Protein AF-0000000080264034 (afdb_homodimer)

Radius of gyration: 36.05 Å; Cα contacts (8 Å, |Δi|>4): 2035; chains: 2; bounding box: 68×112×80 Å

Structure (mmCIF, N/CA/C/O backbone):
data_AF-0000000080264034-model_v1
#
loop_
_entity.id
_entity.type
_entity.pdbx_description
1 polymer 'Uncharacterized protein'
#
loop_
_atom_site.group_PDB
_atom_site.id
_atom_site.type_symbol
_atom_site.label_atom_id
_atom_site.label_alt_id
_atom_site.label_comp_id
_atom_site.label_asym_id
_atom_site.label_entity_id
_atom_site.label_seq_id
_atom_site.pdbx_PDB_ins_code
_atom_site.Cartn_x
_atom_site.Cartn_y
_atom_site.Cartn_z
_atom_site.occupancy
_atom_site.B_iso_or_equiv
_atom_site.auth_seq_id
_atom_site.auth_comp_id
_atom_site.auth_asym_id
_atom_site.auth_atom_id
_atom_site.pdbx_PDB_model_num
ATOM 1 N N . MET A 1 1 ? 0.943 25.5 8.766 1 34.19 1 MET A N 1
ATOM 2 C CA . MET A 1 1 ? 1.483 24.141 8.648 1 34.19 1 MET A CA 1
ATOM 3 C C . MET A 1 1 ? 0.572 23.266 7.801 1 34.19 1 MET A C 1
ATOM 5 O O . MET A 1 1 ? -0.646 23.266 7.988 1 34.19 1 MET A O 1
ATOM 9 N N . SER A 1 2 ? 0.933 22.984 6.719 1 40.88 2 SER A N 1
ATOM 10 C CA . SER A 1 2 ? 0.142 22.188 5.789 1 40.88 2 SER A CA 1
ATOM 11 C C . SER A 1 2 ? -0.423 20.953 6.469 1 40.88 2 SER A C 1
ATOM 13 O O . SER A 1 2 ? 0.113 20.484 7.48 1 40.88 2 SER A O 1
ATOM 15 N N . PHE A 1 3 ? -1.648 20.5 6.137 1 36.22 3 PHE A N 1
ATOM 16 C CA . PHE A 1 3 ? -2.207 19.234 6.57 1 36.22 3 PHE A CA 1
ATOM 17 C C . PHE A 1 3 ? -1.139 18.141 6.574 1 36.22 3 PHE A C 1
ATOM 19 O O . PHE A 1 3 ? -1.105 17.297 7.473 1 36.22 3 PHE A O 1
ATOM 26 N N . GLN A 1 4 ? -0.285 18.328 5.664 1 38.94 4 GLN A N 1
ATOM 27 C CA . GLN A 1 4 ? 0.761 17.328 5.508 1 38.94 4 GLN A CA 1
ATOM 28 C C . GLN A 1 4 ? 1.796 17.438 6.625 1 38.94 4 GLN A C 1
ATOM 30 O O . GLN A 1 4 ? 2.303 16.422 7.105 1 38.94 4 GLN A O 1
ATOM 35 N N . ALA A 1 5 ? 2.082 18.719 7.145 1 43.03 5 ALA A N 1
ATOM 36 C CA . ALA A 1 5 ? 3.012 18.891 8.258 1 43.03 5 ALA A CA 1
ATOM 37 C C . ALA A 1 5 ? 2.412 18.391 9.562 1 43.03 5 ALA A C 1
ATOM 39 O O . ALA A 1 5 ? 3.094 17.734 10.352 1 43.03 5 ALA A O 1
ATOM 40 N N . ARG A 1 6 ? 1.18 18.656 9.805 1 42.47 6 ARG A N 1
ATOM 41 C CA . ARG A 1 6 ? 0.497 18.141 10.984 1 42.47 6 ARG A CA 1
ATOM 42 C C . ARG A 1 6 ? 0.264 16.641 10.883 1 42.47 6 ARG A C 1
ATOM 44 O O . ARG A 1 6 ? 0.203 15.945 11.891 1 42.47 6 ARG A O 1
ATOM 51 N N . LYS A 1 7 ? -0.029 16.172 9.672 1 41.66 7 LYS A N 1
ATOM 52 C CA . LYS A 1 7 ? -0.069 14.742 9.391 1 41.66 7 LYS A CA 1
ATOM 53 C C . LYS A 1 7 ? 1.259 14.078 9.742 1 41.66 7 LYS A C 1
ATOM 55 O O . LYS A 1 7 ? 1.28 12.984 10.32 1 41.66 7 LYS A O 1
ATOM 60 N N . ALA A 1 8 ? 2.332 14.742 9.375 1 42.28 8 ALA A N 1
ATOM 61 C CA . ALA A 1 8 ? 3.658 14.258 9.75 1 42.28 8 ALA A CA 1
ATOM 62 C C . ALA A 1 8 ? 3.811 14.188 11.266 1 42.28 8 ALA A C 1
ATOM 64 O O . ALA A 1 8 ? 4.398 13.242 11.797 1 42.28 8 ALA A O 1
ATOM 65 N N . GLN A 1 9 ? 3.223 15.109 11.883 1 41.22 9 GLN A N 1
ATOM 66 C CA . GLN A 1 9 ? 3.213 15.117 13.336 1 41.22 9 GLN A CA 1
ATOM 67 C C . GLN A 1 9 ? 2.305 14.016 13.883 1 41.22 9 GLN A C 1
ATOM 69 O O . GLN A 1 9 ? 2.641 13.359 14.875 1 41.22 9 GLN A O 1
ATOM 74 N N . ARG A 1 10 ? 1.185 13.852 13.25 1 39.19 10 ARG A N 1
ATOM 75 C CA . ARG A 1 10 ? 0.273 12.789 13.664 1 39.19 10 ARG A CA 1
ATOM 76 C C . ARG A 1 10 ? 0.813 11.422 13.266 1 39.19 10 ARG A C 1
ATOM 78 O O . ARG A 1 10 ? 0.745 10.469 14.055 1 39.19 10 ARG A O 1
ATOM 85 N N . LEU A 1 11 ? 1.264 11.258 12.023 1 39.78 11 LEU A N 1
ATOM 86 C CA . LEU A 1 11 ? 1.894 10.016 11.586 1 39.78 11 LEU A CA 1
ATOM 87 C C . LEU A 1 11 ? 3.117 9.703 12.438 1 39.78 11 LEU A C 1
ATOM 89 O O . LEU A 1 11 ? 3.396 8.531 12.711 1 39.78 11 LEU A O 1
ATOM 93 N N . ARG A 1 12 ? 3.816 10.703 12.875 1 39.59 12 ARG A N 1
ATOM 94 C CA . ARG A 1 12 ? 4.816 10.516 13.922 1 39.59 12 ARG A CA 1
ATOM 95 C C . ARG A 1 12 ? 4.172 10.047 15.219 1 39.59 12 ARG A C 1
ATOM 97 O O . ARG A 1 12 ? 4.754 9.242 15.953 1 39.59 12 ARG A O 1
ATOM 104 N N . ARG A 1 13 ? 3.02 10.484 15.586 1 37.72 13 ARG A N 1
ATOM 105 C CA . ARG A 1 13 ? 2.234 10.055 16.734 1 37.72 13 ARG A CA 1
ATOM 106 C C . ARG A 1 13 ? 1.773 8.609 16.578 1 37.72 13 ARG A C 1
ATOM 108 O O . ARG A 1 13 ? 1.795 7.836 17.547 1 37.72 13 ARG A O 1
ATOM 115 N N . GLU A 1 14 ? 1.151 8.32 15.508 1 37 14 GLU A N 1
ATOM 116 C CA . GLU A 1 14 ? 0.665 6.965 15.266 1 37 14 GLU A CA 1
ATOM 117 C C . GLU A 1 14 ? 1.819 5.973 15.164 1 37 14 GLU A C 1
ATOM 119 O O . GLU A 1 14 ? 1.705 4.832 15.617 1 37 14 GLU A O 1
ATOM 124 N N . ARG A 1 15 ? 2.871 6.406 14.703 1 38.34 15 ARG A N 1
ATOM 125 C CA . ARG A 1 15 ? 4.051 5.555 14.828 1 38.34 15 ARG A CA 1
ATOM 126 C C . ARG A 1 15 ? 4.441 5.371 16.297 1 38.34 15 ARG A C 1
ATOM 128 O O . ARG A 1 15 ? 4.957 4.32 16.672 1 38.34 15 ARG A O 1
ATOM 135 N N . ALA A 1 16 ? 4.391 6.387 17.156 1 34.78 16 ALA A N 1
ATOM 136 C CA . ALA A 1 16 ? 4.742 6.238 18.562 1 34.78 16 ALA A CA 1
ATOM 137 C C . ALA A 1 16 ? 3.68 5.438 19.312 1 34.78 16 ALA A C 1
ATOM 139 O O . ALA A 1 16 ? 3.975 4.797 20.328 1 34.78 16 ALA A O 1
ATOM 140 N N . SER A 1 17 ? 2.441 5.523 19 1 34.16 17 SER A N 1
ATOM 141 C CA . SER A 1 17 ? 1.437 4.691 19.672 1 34.16 17 SER A CA 1
ATOM 142 C C . SER A 1 17 ? 1.563 3.232 19.25 1 34.16 17 SER A C 1
ATOM 144 O O . SER A 1 17 ? 0.895 2.359 19.797 1 34.16 17 SER A O 1
ATOM 146 N N . ASP A 1 18 ? 2.094 3.07 18.156 1 34.72 18 ASP A N 1
ATOM 147 C CA . ASP A 1 18 ? 2.32 1.679 17.781 1 34.72 18 ASP A CA 1
ATOM 148 C C . ASP A 1 18 ? 3.039 0.917 18.891 1 34.72 18 ASP A C 1
ATOM 150 O O . ASP A 1 18 ? 3.303 -0.28 18.75 1 34.72 18 ASP A O 1
ATOM 154 N N . THR A 1 19 ? 3.51 1.745 19.859 1 31.89 19 THR A N 1
ATOM 155 C CA . THR A 1 19 ? 4.223 0.966 20.875 1 31.89 19 THR A CA 1
ATOM 156 C C . THR A 1 19 ? 3.254 0.375 21.891 1 31.89 19 THR A C 1
ATOM 158 O O . THR A 1 19 ? 3.668 -0.313 22.828 1 31.89 19 THR A O 1
ATOM 161 N N . ARG A 1 20 ? 2.191 1.03 22.188 1 33.12 20 ARG A N 1
ATOM 162 C CA . ARG A 1 20 ? 1.477 0.263 23.203 1 33.12 20 ARG A CA 1
ATOM 163 C C . ARG A 1 20 ? 0.871 -1.003 22.609 1 33.12 20 ARG A C 1
ATOM 165 O O . ARG A 1 20 ? -0.019 -0.93 21.75 1 33.12 20 ARG A O 1
ATOM 172 N N . ALA A 1 21 ? 1.541 -2.086 22.672 1 32.78 21 ALA A N 1
ATOM 173 C CA . ALA A 1 21 ? 1.126 -3.461 22.406 1 32.78 21 ALA A CA 1
ATOM 174 C C . ALA A 1 21 ? -0.24 -3.75 23.016 1 32.78 21 ALA A C 1
ATOM 176 O O . ALA A 1 21 ? -0.495 -3.398 24.172 1 32.78 21 ALA A O 1
ATOM 177 N N . PRO A 1 22 ? -1.388 -3.877 22.219 1 33.56 22 PRO A N 1
ATOM 178 C CA . PRO A 1 22 ? -2.553 -4.406 22.938 1 33.56 22 PRO A CA 1
ATOM 179 C C . PRO A 1 22 ? -2.166 -5.328 24.094 1 33.56 22 PRO A C 1
ATOM 181 O O . PRO A 1 22 ? -1.046 -5.84 24.125 1 33.56 22 PRO A O 1
ATOM 184 N N . PRO A 1 23 ? -3.1 -5.539 25.047 1 34.19 23 PRO A N 1
ATOM 185 C CA . PRO A 1 23 ? -2.832 -6.504 26.109 1 34.19 23 PRO A CA 1
ATOM 186 C C . PRO A 1 23 ? -2.045 -7.723 25.625 1 34.19 23 PRO A C 1
ATOM 188 O O . PRO A 1 23 ? -2.133 -8.086 24.453 1 34.19 23 PRO A O 1
ATOM 191 N N . ASN A 1 24 ? -1.002 -8.031 26.281 1 37.03 24 ASN A N 1
ATOM 192 C CA . ASN A 1 24 ? 0.049 -9.031 26.406 1 37.03 24 ASN A CA 1
ATOM 193 C C . ASN A 1 24 ? -0.491 -10.445 26.172 1 37.03 24 ASN A C 1
ATOM 195 O O . ASN A 1 24 ? -0.759 -11.172 27.141 1 37.03 24 ASN A O 1
ATOM 199 N N . GLU A 1 25 ? -1.636 -10.727 25.609 1 41.72 25 GLU A N 1
ATOM 200 C CA . GLU A 1 25 ? -1.554 -12.188 25.609 1 41.72 25 GLU A CA 1
ATOM 201 C C . GLU A 1 25 ? -0.229 -12.664 25.031 1 41.72 25 GLU A C 1
ATOM 203 O O . GLU A 1 25 ? 0.226 -12.148 24 1 41.72 25 GLU A O 1
ATOM 208 N N . GLU A 1 26 ? 0.608 -13.008 25.812 1 46.09 26 GLU A N 1
ATOM 209 C CA . GLU A 1 26 ? 1.873 -13.625 25.422 1 46.09 26 GLU A CA 1
ATOM 210 C C . GLU A 1 26 ? 1.729 -14.406 24.125 1 46.09 26 GLU A C 1
ATOM 212 O O . GLU A 1 26 ? 0.871 -15.281 24.016 1 46.09 26 GLU A O 1
ATOM 217 N N . PRO A 1 27 ? 2.051 -13.797 23.094 1 55.47 27 PRO A N 1
ATOM 218 C CA . PRO A 1 27 ? 1.914 -14.57 21.859 1 55.47 27 PRO A CA 1
ATOM 219 C C . PRO A 1 27 ? 2.266 -16.047 22.047 1 55.47 27 PRO A C 1
ATOM 221 O O . PRO A 1 27 ? 3.297 -16.375 22.641 1 55.47 27 PRO A O 1
ATOM 224 N N . ALA A 1 28 ? 1.272 -16.906 22.078 1 68.31 28 ALA A N 1
ATOM 225 C CA . ALA A 1 28 ? 1.54 -18.344 22.141 1 68.31 28 ALA A CA 1
ATOM 226 C C . ALA A 1 28 ? 2.615 -18.734 21.125 1 68.31 28 ALA A C 1
ATOM 228 O O . ALA A 1 28 ? 2.709 -18.141 20.047 1 68.31 28 ALA A O 1
ATOM 229 N N . GLU A 1 29 ? 3.568 -19.469 21.531 1 77.81 29 GLU A N 1
ATOM 230 C CA . GLU A 1 29 ? 4.586 -20.016 20.641 1 77.81 29 GLU A CA 1
ATOM 231 C C . GLU A 1 29 ? 3.955 -20.828 19.516 1 77.81 29 GLU A C 1
ATOM 233 O O . GLU A 1 29 ? 3.088 -21.672 19.766 1 77.81 29 GLU A O 1
ATOM 238 N N . PRO A 1 30 ? 4.215 -20.516 18.312 1 86.75 30 PRO A N 1
ATOM 239 C CA . PRO A 1 30 ? 3.617 -21.25 17.203 1 86.75 30 PRO A CA 1
ATOM 240 C C . PRO A 1 30 ? 3.965 -22.734 17.219 1 86.75 30 PRO A C 1
ATOM 242 O O . PRO A 1 30 ? 5.141 -23.094 17.328 1 86.75 30 PRO A O 1
ATOM 245 N N . VAL A 1 31 ? 2.939 -23.531 17.234 1 85 31 VAL A N 1
ATOM 246 C CA . VAL A 1 31 ? 3.096 -24.969 17.125 1 85 31 VAL A CA 1
ATOM 247 C C . VAL A 1 31 ? 2.758 -25.422 15.695 1 85 31 VAL A C 1
ATOM 249 O O . VAL A 1 31 ? 1.6 -25.359 15.281 1 85 31 VAL A O 1
ATOM 252 N N . TYR A 1 32 ? 3.75 -25.844 15.008 1 91.56 32 TYR A N 1
ATOM 253 C CA . TYR A 1 32 ? 3.58 -26.266 13.625 1 91.56 32 TYR A CA 1
ATOM 254 C C . TYR A 1 32 ? 3.213 -27.734 13.547 1 91.56 32 TYR A C 1
ATOM 256 O O . TYR A 1 32 ? 3.463 -28.5 14.492 1 91.56 32 TYR A O 1
ATOM 264 N N . ALA A 1 33 ? 2.527 -28.141 12.453 1 90.81 33 ALA A N 1
ATOM 265 C CA . ALA A 1 33 ? 2.01 -29.5 12.289 1 90.81 33 ALA A CA 1
ATOM 266 C C . ALA A 1 33 ? 3.111 -30.453 11.859 1 90.81 33 ALA A C 1
ATOM 268 O O . ALA A 1 33 ? 3.035 -31.047 10.781 1 90.81 33 ALA A O 1
ATOM 269 N N . LEU A 1 34 ? 4.043 -30.656 12.695 1 93.81 34 LEU A N 1
ATOM 270 C CA . LEU A 1 34 ? 5.191 -31.484 12.352 1 93.81 34 LEU A CA 1
ATOM 271 C C . LEU A 1 34 ? 5.234 -32.719 13.219 1 93.81 34 LEU A C 1
ATOM 273 O O . LEU A 1 34 ? 6.121 -33.562 13.062 1 93.81 34 LEU A O 1
ATOM 277 N N . GLN A 1 35 ? 4.137 -32.812 14 1 89.69 35 GLN A N 1
ATOM 278 C CA . GLN A 1 35 ? 4.094 -34 14.859 1 89.69 35 GLN A CA 1
ATOM 279 C C . GLN A 1 35 ? 3.965 -35.281 14.031 1 89.69 35 GLN A C 1
ATOM 281 O O . GLN A 1 35 ? 3.178 -35.344 13.086 1 89.69 35 GLN A O 1
ATOM 286 N N . ASN A 1 36 ? 4.703 -36.25 14.32 1 89.31 36 ASN A N 1
ATOM 287 C CA . ASN A 1 36 ? 4.684 -37.531 13.664 1 89.31 36 ASN A CA 1
ATOM 288 C C . ASN A 1 36 ? 5.172 -37.469 12.219 1 89.31 36 ASN A C 1
ATOM 290 O O . ASN A 1 36 ? 4.703 -38.188 11.352 1 89.31 36 ASN A O 1
ATOM 294 N N . THR A 1 37 ? 5.883 -36.469 11.883 1 94.69 37 THR A N 1
ATOM 295 C CA . THR A 1 37 ? 6.531 -36.312 10.586 1 94.69 37 THR A CA 1
ATOM 296 C C . THR A 1 37 ? 8.047 -36.406 10.727 1 94.69 37 THR A C 1
ATOM 298 O O . THR A 1 37 ? 8.586 -36.281 11.828 1 94.69 37 THR A O 1
ATOM 301 N N . PRO A 1 38 ? 8.664 -36.719 9.68 1 96.25 38 PRO A N 1
ATOM 302 C CA . PRO A 1 38 ? 10.125 -36.781 9.75 1 96.25 38 PRO A CA 1
ATOM 303 C C . PRO A 1 38 ? 10.781 -35.438 9.586 1 96.25 38 PRO A C 1
ATOM 305 O O . PRO A 1 38 ? 11.922 -35.344 9.109 1 96.25 38 PRO A O 1
ATOM 308 N N . LEU A 1 39 ? 10.109 -34.344 9.898 1 96.44 39 LEU A N 1
ATOM 309 C CA . LEU A 1 39 ? 10.609 -33 9.633 1 96.44 39 LEU A CA 1
ATOM 310 C C . LEU A 1 39 ? 10.852 -32.25 10.938 1 96.44 39 LEU A C 1
ATOM 312 O O . LEU A 1 39 ? 10.18 -32.5 11.938 1 96.44 39 LEU A O 1
ATOM 316 N N . ASP A 1 40 ? 11.844 -31.391 10.852 1 94.81 40 ASP A N 1
ATOM 317 C CA . ASP A 1 40 ? 12.133 -30.422 11.906 1 94.81 40 ASP A CA 1
ATOM 318 C C . ASP A 1 40 ? 12.305 -29.016 11.336 1 94.81 40 ASP A C 1
ATOM 320 O O . ASP A 1 40 ? 12.578 -28.859 10.148 1 94.81 40 ASP A O 1
ATOM 324 N N . ILE A 1 41 ? 12.086 -28.078 12.234 1 92.88 41 ILE A N 1
ATOM 325 C CA . ILE A 1 41 ? 12.297 -26.688 11.828 1 92.88 41 ILE A CA 1
ATOM 326 C C . ILE A 1 41 ? 13.789 -26.359 11.852 1 92.88 41 ILE A C 1
ATOM 328 O O . ILE A 1 41 ? 14.5 -26.75 12.789 1 92.88 41 ILE A O 1
ATOM 332 N N . ASP A 1 42 ? 14.156 -25.781 10.781 1 87.69 42 ASP A N 1
ATOM 333 C CA . ASP A 1 42 ? 15.531 -25.328 10.633 1 87.69 42 ASP A CA 1
ATOM 334 C C . ASP A 1 42 ? 15.609 -23.797 10.688 1 87.69 42 ASP A C 1
ATOM 336 O O . ASP A 1 42 ? 14.688 -23.109 10.234 1 87.69 42 ASP A O 1
ATOM 340 N N . ALA A 1 43 ? 16.5 -23.172 11.453 1 83.94 43 ALA A N 1
ATOM 341 C CA . ALA A 1 43 ? 16.688 -21.734 11.469 1 83.94 43 ALA A CA 1
ATOM 342 C C . ALA A 1 43 ? 18.094 -21.359 10.992 1 83.94 43 ALA A C 1
ATOM 344 O O . ALA A 1 43 ? 19.078 -21.938 11.445 1 83.94 43 ALA A O 1
ATOM 345 N N . SER A 1 44 ? 18.125 -20.641 9.961 1 78.44 44 SER A N 1
ATOM 346 C CA . SER A 1 44 ? 19.391 -20.172 9.438 1 78.44 44 SER A CA 1
ATOM 347 C C . SER A 1 44 ? 19.406 -18.641 9.305 1 78.44 44 SER A C 1
ATOM 349 O O . SER A 1 44 ? 18.359 -18.031 9.117 1 78.44 44 SER A O 1
ATOM 351 N N . PRO A 1 45 ? 20.547 -17.984 9.578 1 72.81 45 PRO A N 1
ATOM 352 C CA . PRO A 1 45 ? 20.656 -16.531 9.414 1 72.81 45 PRO A CA 1
ATOM 353 C C . PRO A 1 45 ? 20.406 -16.078 7.98 1 72.81 45 PRO A C 1
ATOM 355 O O . PRO A 1 45 ? 19.953 -14.945 7.754 1 72.81 45 PRO A O 1
ATOM 358 N N . THR A 1 46 ? 20.703 -16.922 7.043 1 68.19 46 THR A N 1
ATOM 359 C CA . THR A 1 46 ? 20.625 -16.562 5.637 1 68.19 46 THR A CA 1
ATOM 360 C C . THR A 1 46 ? 19.203 -16.75 5.117 1 68.19 46 THR A C 1
ATOM 362 O O . THR A 1 46 ? 18.703 -15.922 4.344 1 68.19 46 THR A O 1
ATOM 365 N N . HIS A 1 47 ? 18.578 -17.844 5.547 1 74.94 47 HIS A N 1
ATOM 366 C CA . HIS A 1 47 ? 17.312 -18.203 4.93 1 74.94 47 HIS A CA 1
ATOM 367 C C . HIS A 1 47 ? 16.156 -18.047 5.914 1 74.94 47 HIS A C 1
ATOM 369 O O . HIS A 1 47 ? 14.992 -18.25 5.555 1 74.94 47 HIS A O 1
ATOM 375 N N . GLY A 1 48 ? 16.516 -17.641 7.105 1 79.56 48 GLY A N 1
ATOM 376 C CA . GLY A 1 48 ? 15.477 -17.594 8.109 1 79.56 48 GLY A CA 1
ATOM 377 C C . GLY A 1 48 ? 15.016 -18.953 8.578 1 79.56 48 GLY A C 1
ATOM 378 O O . GLY A 1 48 ? 15.836 -19.859 8.789 1 79.56 48 GLY A O 1
ATOM 379 N N . ARG A 1 49 ? 13.75 -19.125 8.797 1 86.94 49 ARG A N 1
ATOM 380 C CA . ARG A 1 49 ? 13.203 -20.422 9.203 1 86.94 49 ARG A CA 1
ATOM 381 C C . ARG A 1 49 ? 12.93 -21.297 7.984 1 86.94 49 ARG A C 1
ATOM 383 O O . ARG A 1 49 ? 12.562 -20.797 6.918 1 86.94 49 ARG A O 1
ATOM 390 N N . GLY A 1 50 ? 13.195 -22.578 8.094 1 93.69 50 GLY A N 1
ATOM 391 C CA . GLY A 1 50 ? 12.961 -23.594 7.07 1 93.69 50 GLY A CA 1
ATOM 392 C C . GLY A 1 50 ? 12.711 -24.969 7.645 1 93.69 50 GLY A C 1
ATOM 393 O O . GLY A 1 50 ? 12.492 -25.125 8.852 1 93.69 50 GLY A O 1
ATOM 394 N N . LEU A 1 51 ? 12.594 -25.938 6.758 1 95.94 51 LEU A N 1
ATOM 395 C CA . LEU A 1 51 ? 12.391 -27.312 7.18 1 95.94 51 LEU A CA 1
ATOM 396 C C . LEU A 1 51 ? 13.57 -28.188 6.777 1 95.94 51 LEU A C 1
ATOM 398 O O . LEU A 1 51 ? 14.25 -27.906 5.785 1 95.94 51 LEU A O 1
ATOM 402 N N . ARG A 1 52 ? 13.805 -29.188 7.574 1 96.12 52 ARG A N 1
ATOM 403 C CA . ARG A 1 52 ? 14.828 -30.188 7.293 1 96.12 52 ARG A CA 1
ATOM 404 C C . ARG A 1 52 ? 14.391 -31.562 7.762 1 96.12 52 ARG A C 1
ATOM 406 O O . ARG A 1 52 ? 13.461 -31.688 8.555 1 96.12 52 ARG A O 1
ATOM 413 N N . ILE A 1 53 ? 15.055 -32.531 7.23 1 96.94 53 ILE A N 1
ATOM 414 C CA . ILE A 1 53 ? 14.828 -33.906 7.719 1 96.94 53 ILE A CA 1
ATOM 415 C C . ILE A 1 53 ? 15.344 -34.031 9.148 1 96.94 53 ILE A C 1
ATOM 417 O O . ILE A 1 53 ? 16.484 -33.656 9.438 1 96.94 53 ILE A O 1
ATOM 421 N N . ALA A 1 54 ? 14.422 -34.5 9.977 1 94.94 54 ALA A N 1
ATOM 422 C CA . ALA A 1 54 ? 14.742 -34.594 11.398 1 94.94 54 ALA A CA 1
ATOM 423 C C . ALA A 1 54 ? 15.953 -35.469 11.633 1 94.94 54 ALA A C 1
ATOM 425 O O . ALA A 1 54 ? 16.156 -36.469 10.922 1 94.94 54 ALA A O 1
ATOM 426 N N . ALA A 1 55 ? 16.625 -35.062 12.711 1 88.81 55 ALA A N 1
ATOM 427 C CA . ALA A 1 55 ? 17.75 -35.906 13.133 1 88.81 55 ALA A CA 1
ATOM 428 C C . ALA A 1 55 ? 17.266 -37.25 13.672 1 88.81 55 ALA A C 1
ATOM 430 O O . ALA A 1 55 ? 16.234 -37.312 14.359 1 88.81 55 ALA A O 1
ATOM 431 N N . GLY A 1 56 ? 17.906 -38.312 13.344 1 86 56 GLY A N 1
ATOM 432 C CA . GLY A 1 56 ? 17.547 -39.625 13.852 1 86 56 GLY A CA 1
ATOM 433 C C . GLY A 1 56 ? 16.531 -40.375 12.992 1 86 56 GLY A C 1
ATOM 434 O O . GLY A 1 56 ? 16.188 -41.5 13.273 1 86 56 GLY A O 1
ATOM 435 N N . SER A 1 57 ? 16 -39.75 12.016 1 84.69 57 SER A N 1
ATOM 436 C CA . SER A 1 57 ? 14.977 -40.375 11.172 1 84.69 57 SER A CA 1
ATOM 437 C C . SER A 1 57 ? 15.57 -41.438 10.258 1 84.69 57 SER A C 1
ATOM 439 O O . SER A 1 57 ? 14.852 -42.281 9.727 1 84.69 57 SER A O 1
ATOM 441 N N . GLY A 1 58 ? 16.938 -41.438 10.086 1 89.62 58 GLY A N 1
ATOM 442 C CA . GLY A 1 58 ? 17.594 -42.375 9.172 1 89.62 58 GLY A CA 1
ATOM 443 C C . GLY A 1 58 ? 17.438 -41.969 7.715 1 89.62 58 GLY A C 1
ATOM 444 O O . GLY A 1 58 ? 17.797 -42.75 6.816 1 89.62 58 GLY A O 1
ATOM 445 N N . GLY A 1 59 ? 16.906 -40.812 7.41 1 93.56 59 GLY A N 1
ATOM 446 C CA . GLY A 1 59 ? 16.688 -40.375 6.039 1 93.56 59 GLY A CA 1
ATOM 447 C C . GLY A 1 59 ? 15.344 -40.844 5.488 1 93.56 59 GLY A C 1
ATOM 448 O O . GLY A 1 59 ? 14.609 -41.562 6.152 1 93.56 59 GLY A O 1
ATOM 449 N N . VAL A 1 60 ? 15.008 -40.344 4.309 1 96.56 60 VAL A N 1
ATOM 450 C CA . VAL A 1 60 ? 13.734 -40.688 3.682 1 96.56 60 VAL A CA 1
ATOM 451 C C . VAL A 1 60 ? 13.961 -41.031 2.207 1 96.56 60 VAL A C 1
ATOM 453 O O . VAL A 1 60 ? 14.844 -40.438 1.563 1 96.56 60 VAL A O 1
ATOM 456 N N . ALA A 1 61 ? 13.18 -41.906 1.727 1 97 61 ALA A N 1
ATOM 457 C CA . ALA A 1 61 ? 13.297 -42.344 0.335 1 97 61 ALA A CA 1
ATOM 458 C C . ALA A 1 61 ? 12.523 -41.406 -0.593 1 97 61 ALA A C 1
ATOM 460 O O . ALA A 1 61 ? 11.602 -40.719 -0.159 1 97 61 ALA A O 1
ATOM 461 N N . ALA A 1 62 ? 12.992 -41.438 -1.88 1 97.81 62 ALA A N 1
ATOM 462 C CA . ALA A 1 62 ? 12.242 -40.719 -2.908 1 97.81 62 ALA A CA 1
ATOM 463 C C . ALA A 1 62 ? 10.781 -41.156 -2.93 1 97.81 62 ALA A C 1
ATOM 465 O O . ALA A 1 62 ? 10.484 -42.344 -2.775 1 97.81 62 ALA A O 1
ATOM 466 N N . GLY A 1 63 ? 9.875 -40.125 -3.057 1 98.06 63 GLY A N 1
ATOM 467 C CA . GLY A 1 63 ? 8.461 -40.438 -3.145 1 98.06 63 GLY A CA 1
ATOM 468 C C . GLY A 1 63 ? 7.766 -40.469 -1.795 1 98.06 63 GLY A C 1
ATOM 469 O O . GLY A 1 63 ? 6.535 -40.531 -1.723 1 98.06 63 GLY A O 1
ATOM 470 N N . THR A 1 64 ? 8.5 -40.375 -0.731 1 97.69 64 THR A N 1
ATOM 471 C CA . THR A 1 64 ? 7.914 -40.344 0.604 1 97.69 64 THR A CA 1
ATOM 472 C C . THR A 1 64 ? 7.113 -39.062 0.821 1 97.69 64 THR A C 1
ATOM 474 O O . THR A 1 64 ? 7.59 -37.969 0.511 1 97.69 64 THR A O 1
ATOM 477 N N . THR A 1 65 ? 5.887 -39.219 1.291 1 97.56 65 THR A N 1
ATOM 478 C CA . THR A 1 65 ? 5.125 -38.062 1.737 1 97.56 65 THR A CA 1
ATOM 479 C C . THR A 1 65 ? 5.625 -37.562 3.094 1 97.56 65 THR A C 1
ATOM 481 O O . THR A 1 65 ? 5.438 -38.219 4.109 1 97.56 65 THR A O 1
ATOM 484 N N . LEU A 1 66 ? 6.191 -36.406 3.121 1 97.69 66 LEU A N 1
ATOM 485 C CA . LEU A 1 66 ? 6.832 -35.906 4.32 1 97.69 66 LEU A CA 1
ATOM 486 C C . LEU A 1 66 ? 5.816 -35.188 5.215 1 97.69 66 LEU A C 1
ATOM 488 O O . LEU A 1 66 ? 5.98 -35.156 6.438 1 97.69 66 LEU A O 1
ATOM 492 N N . LEU A 1 67 ? 4.898 -34.594 4.609 1 96.69 67 LEU A N 1
ATOM 493 C CA . LEU A 1 67 ? 3.904 -33.781 5.289 1 96.69 67 LEU A CA 1
ATOM 494 C C . LEU A 1 67 ? 2.553 -33.875 4.582 1 96.69 67 LEU A C 1
ATOM 496 O O . LEU A 1 67 ? 2.49 -33.875 3.352 1 96.69 67 LEU A O 1
ATOM 500 N N . ALA A 1 68 ? 1.49 -34 5.254 1 96.25 68 ALA A N 1
ATOM 501 C CA . ALA A 1 68 ? 0.109 -33.906 4.789 1 96.25 68 ALA A CA 1
ATOM 502 C C . ALA A 1 68 ? -0.746 -33.062 5.734 1 96.25 68 ALA A C 1
ATOM 504 O O . ALA A 1 68 ? -1.029 -33.5 6.859 1 96.25 68 ALA A O 1
ATOM 505 N N . VAL A 1 69 ? -1.094 -31.891 5.246 1 95.5 69 VAL A N 1
ATOM 506 C CA . VAL A 1 69 ? -1.77 -30.969 6.152 1 95.5 69 VAL A CA 1
ATOM 507 C C . VAL A 1 69 ? -2.992 -30.359 5.461 1 95.5 69 VAL A C 1
ATOM 509 O O . VAL A 1 69 ? -3.035 -30.266 4.234 1 95.5 69 VAL A O 1
ATOM 512 N N . GLU A 1 70 ? -3.963 -30.047 6.285 1 92.94 70 GLU A N 1
ATOM 513 C CA . GLU A 1 70 ? -5.129 -29.328 5.766 1 92.94 70 GLU A CA 1
ATOM 514 C C . GLU A 1 70 ? -4.809 -27.859 5.508 1 92.94 70 GLU A C 1
ATOM 516 O O . GLU A 1 70 ? -4.207 -27.203 6.348 1 92.94 70 GLU A O 1
ATOM 521 N N . ALA A 1 71 ? -5.215 -27.406 4.297 1 95.19 71 ALA A N 1
ATOM 522 C CA . ALA A 1 71 ? -4.977 -26 3.938 1 95.19 71 ALA A CA 1
ATOM 523 C C . ALA A 1 71 ? -6.285 -25.219 3.908 1 95.19 71 ALA A C 1
ATOM 525 O O . ALA A 1 71 ? -7.34 -25.766 3.586 1 95.19 71 ALA A O 1
ATOM 526 N N . VAL A 1 72 ? -6.234 -23.969 4.363 1 95.62 72 VAL A N 1
ATOM 527 C CA . VAL A 1 72 ? -7.332 -23.047 4.082 1 95.62 72 VAL A CA 1
ATOM 528 C C . VAL A 1 72 ? -7.316 -22.672 2.602 1 95.62 72 VAL A C 1
ATOM 530 O O . VAL A 1 72 ? -6.336 -22.109 2.107 1 95.62 72 VAL A O 1
ATOM 533 N N . SER A 1 73 ? -8.391 -23.047 1.894 1 95.69 73 SER A N 1
ATOM 534 C CA . SER A 1 73 ? -8.336 -22.938 0.44 1 95.69 73 SER A CA 1
ATOM 535 C C . SER A 1 73 ? -9.641 -22.375 -0.119 1 95.69 73 SER A C 1
ATOM 537 O O . SER A 1 73 ? -10.688 -22.453 0.529 1 95.69 73 SER A O 1
ATOM 539 N N . ALA A 1 74 ? -9.57 -21.75 -1.258 1 95 74 ALA A N 1
ATOM 540 C CA . ALA A 1 74 ? -10.719 -21.234 -2 1 95 74 ALA A CA 1
ATOM 541 C C . ALA A 1 74 ? -10.492 -21.359 -3.506 1 95 74 ALA A C 1
ATOM 543 O O . ALA A 1 74 ? -9.367 -21.188 -3.986 1 95 74 ALA A O 1
ATOM 544 N N . LEU A 1 75 ? -11.539 -21.594 -4.203 1 93.56 75 LEU A N 1
ATOM 545 C CA . LEU A 1 75 ? -11.5 -21.75 -5.652 1 93.56 75 LEU A CA 1
ATOM 546 C C . LEU A 1 75 ? -11.383 -20.391 -6.34 1 93.56 75 LEU A C 1
ATOM 548 O O . LEU A 1 75 ? -11.898 -19.391 -5.84 1 93.56 75 LEU A O 1
ATOM 552 N N . ASN A 1 76 ? -10.688 -20.5 -7.484 1 90.06 76 ASN A N 1
ATOM 553 C CA . ASN A 1 76 ? -10.797 -19.375 -8.391 1 90.06 76 ASN A CA 1
ATOM 554 C C . ASN A 1 76 ? -12.234 -19.172 -8.867 1 90.06 76 ASN A C 1
ATOM 556 O O . ASN A 1 76 ? -13 -20.141 -8.953 1 90.06 76 ASN A O 1
ATOM 560 N N . THR A 1 77 ? -12.516 -17.938 -9.219 1 83.81 77 THR A N 1
ATOM 561 C CA . THR A 1 77 ? -13.867 -17.609 -9.664 1 83.81 77 THR A CA 1
ATOM 562 C C . THR A 1 77 ? -14.219 -18.375 -10.938 1 83.81 77 THR A C 1
ATOM 564 O O . THR A 1 77 ? -15.359 -18.797 -11.117 1 83.81 77 THR A O 1
ATOM 567 N N . THR A 1 78 ? -13.25 -18.641 -11.789 1 81.69 78 THR A N 1
ATOM 568 C CA . THR A 1 78 ? -13.469 -19.328 -13.07 1 81.69 78 THR A CA 1
ATOM 569 C C . THR A 1 78 ? -13.805 -20.797 -12.852 1 81.69 78 THR A C 1
ATOM 571 O O . THR A 1 78 ? -14.312 -21.469 -13.75 1 81.69 78 THR A O 1
ATOM 574 N N . GLN A 1 79 ? -13.578 -21.312 -11.625 1 88.5 79 GLN A N 1
ATOM 575 C CA . GLN A 1 79 ? -13.758 -22.734 -11.352 1 88.5 79 GLN A CA 1
ATOM 576 C C . GLN A 1 79 ? -15.07 -22.984 -10.609 1 88.5 79 GLN A C 1
ATOM 578 O O . GLN A 1 79 ? -15.484 -24.125 -10.438 1 88.5 79 GLN A O 1
ATOM 583 N N . LEU A 1 80 ? -15.773 -21.969 -10.219 1 87.56 80 LEU A N 1
ATOM 584 C CA . LEU A 1 80 ? -16.938 -22.078 -9.336 1 87.56 80 LEU A CA 1
ATOM 585 C C . LEU A 1 80 ? -18.094 -22.75 -10.039 1 87.56 80 LEU A C 1
ATOM 587 O O . LEU A 1 80 ? -18.938 -23.406 -9.398 1 87.56 80 LEU A O 1
ATOM 591 N N . GLY A 1 81 ? -18.172 -22.703 -11.32 1 87.69 81 GLY A N 1
ATOM 592 C CA . GLY A 1 81 ? -19.281 -23.297 -12.055 1 87.69 81 GLY A CA 1
ATOM 593 C C . GLY A 1 81 ? -19.125 -24.781 -12.289 1 87.69 81 GLY A C 1
ATOM 594 O O . GLY A 1 81 ? -20.109 -25.484 -12.555 1 87.69 81 GLY A O 1
ATOM 595 N N . VAL A 1 82 ? -17.906 -25.281 -12.039 1 92.19 82 VAL A N 1
ATOM 596 C CA . VAL A 1 82 ? -17.688 -26.656 -12.477 1 92.19 82 VAL A CA 1
ATOM 597 C C . VAL A 1 82 ? -17.062 -27.469 -11.344 1 92.19 82 VAL A C 1
ATOM 599 O O . VAL A 1 82 ? -16.766 -28.641 -11.516 1 92.19 82 VAL A O 1
ATOM 602 N N . ARG A 1 83 ? -16.891 -26.844 -10.156 1 94.31 83 ARG A N 1
ATOM 603 C CA . ARG A 1 83 ? -16.25 -27.578 -9.07 1 94.31 83 ARG A CA 1
ATOM 604 C C . ARG A 1 83 ? -17.016 -27.391 -7.766 1 94.31 83 ARG A C 1
ATOM 606 O O . ARG A 1 83 ? -17.609 -26.328 -7.527 1 94.31 83 ARG A O 1
ATOM 613 N N . CYS A 1 84 ? -16.969 -28.453 -6.984 1 95.75 84 CYS A N 1
ATOM 614 C CA . CYS A 1 84 ? -17.578 -28.406 -5.656 1 95.75 84 CYS A CA 1
ATOM 615 C C . CYS A 1 84 ? -16.844 -27.422 -4.762 1 95.75 84 CYS A C 1
ATOM 617 O O . CYS A 1 84 ? -15.609 -27.391 -4.727 1 95.75 84 CYS A O 1
ATOM 619 N N . HIS A 1 85 ? -17.594 -26.672 -4.008 1 94.88 85 HIS A N 1
ATOM 620 C CA . HIS A 1 85 ? -17.047 -25.609 -3.162 1 94.88 85 HIS A CA 1
ATOM 621 C C . HIS A 1 85 ? -16.344 -26.188 -1.938 1 94.88 85 HIS A C 1
ATOM 623 O O . HIS A 1 85 ? -15.594 -25.484 -1.261 1 94.88 85 HIS A O 1
ATOM 629 N N . TYR A 1 86 ? -16.562 -27.422 -1.663 1 94.5 86 TYR A N 1
ATOM 630 C CA . TYR A 1 86 ? -15.977 -28.047 -0.483 1 94.5 86 TYR A CA 1
ATOM 631 C C . TYR A 1 86 ? -14.844 -28.984 -0.873 1 94.5 86 TYR A C 1
ATOM 633 O O . TYR A 1 86 ? -13.68 -28.719 -0.566 1 94.5 86 TYR A O 1
ATOM 641 N N . CYS A 1 87 ? -15.141 -30.031 -1.626 1 94.06 87 CYS A N 1
ATOM 642 C CA . CYS A 1 87 ? -14.148 -31.062 -1.91 1 94.06 87 CYS A CA 1
ATOM 643 C C . CYS A 1 87 ? -13.359 -30.719 -3.174 1 94.06 87 CYS A C 1
ATOM 645 O O . CYS A 1 87 ? -12.359 -31.375 -3.48 1 94.06 87 CYS A O 1
ATOM 647 N N . PHE A 1 88 ? -13.781 -29.781 -4.031 1 94.38 88 PHE A N 1
ATOM 648 C CA . PHE A 1 88 ? -13.133 -29.234 -5.211 1 94.38 88 PHE A CA 1
ATOM 649 C C . PHE A 1 88 ? -13.172 -30.234 -6.367 1 94.38 88 PHE A C 1
ATOM 651 O O . PHE A 1 88 ? -12.477 -30.047 -7.371 1 94.38 88 PHE A O 1
ATOM 658 N N . ALA A 1 89 ? -13.938 -31.266 -6.172 1 93.56 89 ALA A N 1
ATOM 659 C CA . ALA A 1 89 ? -14.109 -32.188 -7.277 1 93.56 89 ALA A CA 1
ATOM 660 C C . ALA A 1 89 ? -14.789 -31.531 -8.469 1 93.56 89 ALA A C 1
ATOM 662 O O . ALA A 1 89 ? -15.68 -30.688 -8.289 1 93.56 89 ALA A O 1
ATOM 663 N N . ARG A 1 90 ? -14.383 -31.953 -9.648 1 92.56 90 ARG A N 1
ATOM 664 C CA . ARG A 1 90 ? -14.969 -31.406 -10.875 1 92.56 90 ARG A CA 1
ATOM 665 C C . ARG A 1 90 ? -16.188 -32.219 -11.297 1 92.56 90 ARG A C 1
ATOM 667 O O . ARG A 1 90 ? -16.188 -33.438 -11.242 1 92.56 90 ARG A O 1
ATOM 674 N N . ARG A 1 91 ? -17.219 -31.484 -11.531 1 89.38 91 ARG A N 1
ATOM 675 C CA . ARG A 1 91 ? -18.453 -32.062 -12.094 1 89.38 91 ARG A CA 1
ATOM 676 C C . ARG A 1 91 ? -19.047 -31.109 -13.141 1 89.38 91 ARG A C 1
ATOM 678 O O . ARG A 1 91 ? -19.406 -29.984 -12.844 1 89.38 91 ARG A O 1
ATOM 685 N N . GLU A 1 92 ? -19.094 -31.562 -14.32 1 81.31 92 GLU A N 1
ATOM 686 C CA . GLU A 1 92 ? -19.578 -30.703 -15.398 1 81.31 92 GLU A CA 1
ATOM 687 C C . GLU A 1 92 ? -21.062 -30.391 -15.227 1 81.31 92 GLU A C 1
ATOM 689 O O . GLU A 1 92 ? -21.516 -29.312 -15.617 1 81.31 92 GLU A O 1
ATOM 694 N N . GLN A 1 93 ? -21.797 -31.328 -14.68 1 84.19 93 GLN A N 1
ATOM 695 C CA . GLN A 1 93 ? -23.219 -31.109 -14.461 1 84.19 93 GLN A CA 1
ATOM 696 C C . GLN A 1 93 ? -23.656 -31.641 -13.094 1 84.19 93 GLN A C 1
ATOM 698 O O . GLN A 1 93 ? -22.969 -32.5 -12.508 1 84.19 93 GLN A O 1
ATOM 703 N N . GLY A 1 94 ? -24.625 -30.984 -12.578 1 87.69 94 GLY A N 1
ATOM 704 C CA . GLY A 1 94 ? -25.312 -31.578 -11.438 1 87.69 94 GLY A CA 1
ATOM 705 C C . GLY A 1 94 ? -24.844 -31.016 -10.109 1 87.69 94 GLY A C 1
ATOM 706 O O . GLY A 1 94 ? -25.125 -31.594 -9.055 1 87.69 94 GLY A O 1
ATOM 707 N N . LEU A 1 95 ? -24.078 -30.031 -10.07 1 93.81 95 LEU A N 1
ATOM 708 C CA . LEU A 1 95 ? -23.703 -29.438 -8.797 1 93.81 95 LEU A CA 1
ATOM 709 C C . LEU A 1 95 ? -24.875 -28.703 -8.164 1 93.81 95 LEU A C 1
ATOM 711 O O . LEU A 1 95 ? -25.672 -28.078 -8.859 1 93.81 95 LEU A O 1
ATOM 715 N N . LEU A 1 96 ? -24.984 -28.844 -6.867 1 94.81 96 LEU A N 1
ATOM 716 C CA . LEU A 1 96 ? -26.047 -28.188 -6.109 1 94.81 96 LEU A CA 1
ATOM 717 C C . LEU A 1 96 ? -25.641 -26.781 -5.711 1 94.81 96 LEU A C 1
ATOM 719 O O . LEU A 1 96 ? -24.641 -26.594 -5 1 94.81 96 LEU A O 1
ATOM 723 N N . ARG A 1 97 ? -26.438 -25.859 -6.086 1 94 97 ARG A N 1
ATOM 724 C CA . ARG A 1 97 ? -26.109 -24.453 -5.82 1 94 97 ARG A CA 1
ATOM 725 C C . ARG A 1 97 ? -26.688 -24.016 -4.484 1 94 97 ARG A C 1
ATOM 727 O O . ARG A 1 97 ? -27.828 -24.359 -4.145 1 94 97 ARG A O 1
ATOM 734 N N . CYS A 1 98 ? -25.922 -23.312 -3.676 1 93.69 98 CYS A N 1
ATOM 735 C CA . CYS A 1 98 ? -26.422 -22.75 -2.426 1 93.69 98 CYS A CA 1
ATOM 736 C C . CYS A 1 98 ? -27.594 -21.812 -2.676 1 93.69 98 CYS A C 1
ATOM 738 O O . CYS A 1 98 ? -27.516 -20.906 -3.508 1 93.69 98 CYS A O 1
ATOM 740 N N . SER A 1 99 ? -28.609 -21.891 -1.979 1 91.12 99 SER A N 1
ATOM 741 C CA . SER A 1 99 ? -29.859 -21.172 -2.232 1 91.12 99 SER A CA 1
ATOM 742 C C . SER A 1 99 ? -29.766 -19.719 -1.759 1 91.12 99 SER A C 1
ATOM 744 O O . SER A 1 99 ? -30.5 -18.844 -2.244 1 91.12 99 SER A O 1
ATOM 746 N N . ARG A 1 100 ? -28.922 -19.469 -0.889 1 90.12 100 ARG A N 1
ATOM 747 C CA . ARG A 1 100 ? -28.844 -18.125 -0.31 1 90.12 100 ARG A CA 1
ATOM 748 C C . ARG A 1 100 ? -27.891 -17.25 -1.113 1 90.12 100 ARG A C 1
ATOM 750 O O . ARG A 1 100 ? -28.312 -16.25 -1.703 1 90.12 100 ARG A O 1
ATOM 757 N N . CYS A 1 101 ? -26.688 -17.656 -1.199 1 89.31 101 CYS A N 1
ATOM 758 C CA . CYS A 1 101 ? -25.703 -16.797 -1.855 1 89.31 101 CYS A CA 1
ATOM 759 C C . CYS A 1 101 ? -25.688 -17.031 -3.359 1 89.31 101 CYS A C 1
ATOM 761 O O . CYS A 1 101 ? -25.203 -16.203 -4.121 1 89.31 101 CYS A O 1
ATOM 763 N N . ARG A 1 102 ? -26.062 -18.266 -3.787 1 88.69 102 ARG A N 1
ATOM 764 C CA . ARG A 1 102 ? -26.109 -18.688 -5.184 1 88.69 102 ARG A CA 1
ATOM 765 C C . ARG A 1 102 ? -24.719 -18.703 -5.805 1 88.69 102 ARG A C 1
ATOM 767 O O . ARG A 1 102 ? -24.578 -18.734 -7.027 1 88.69 102 ARG A O 1
ATOM 774 N N . PHE A 1 103 ? -23.719 -18.656 -4.996 1 91 103 PHE A N 1
ATOM 775 C CA . PHE A 1 103 ? -22.312 -18.625 -5.406 1 91 103 PHE A CA 1
ATOM 776 C C . PHE A 1 103 ? -21.672 -20 -5.27 1 91 103 PHE A C 1
ATOM 778 O O . PHE A 1 103 ? -21.062 -20.516 -6.215 1 91 103 PHE A O 1
ATOM 785 N N . ALA A 1 104 ? -21.797 -20.578 -4.176 1 93.5 104 ALA A N 1
ATOM 786 C CA . ALA A 1 104 ? -21.172 -21.875 -3.873 1 93.5 104 ALA A CA 1
ATOM 787 C C . ALA A 1 104 ? -21.984 -23.031 -4.465 1 93.5 104 ALA A C 1
ATOM 789 O O . ALA A 1 104 ? -23.219 -22.984 -4.484 1 93.5 104 ALA A O 1
ATOM 790 N N . ARG A 1 105 ? -21.297 -24.016 -4.957 1 95.5 105 ARG A N 1
ATOM 791 C CA . ARG A 1 105 ? -21.906 -25.219 -5.5 1 95.5 105 ARG A CA 1
ATOM 792 C C . ARG A 1 105 ? -21.297 -26.469 -4.887 1 95.5 105 ARG A C 1
ATOM 794 O O . ARG A 1 105 ? -20.094 -26.5 -4.586 1 95.5 105 ARG A O 1
ATOM 801 N N . TYR A 1 106 ? -22.141 -27.484 -4.734 1 95.81 106 TYR A N 1
ATOM 802 C CA . TYR A 1 106 ? -21.688 -28.688 -4.043 1 95.81 106 TYR A CA 1
ATOM 803 C C . TYR A 1 106 ? -22.047 -29.938 -4.836 1 95.81 106 TYR A C 1
ATOM 805 O O . TYR A 1 106 ? -23.016 -29.953 -5.602 1 95.81 106 TYR A O 1
ATOM 813 N N . CYS A 1 107 ? -21.234 -31.047 -4.578 1 95.25 107 CYS A N 1
ATOM 814 C CA . CYS A 1 107 ? -21.5 -32.344 -5.203 1 95.25 107 CYS A CA 1
ATOM 815 C C . CYS A 1 107 ? -22.859 -32.875 -4.793 1 95.25 107 CYS A C 1
ATOM 817 O O . CYS A 1 107 ? -23.578 -33.438 -5.613 1 95.25 107 CYS A O 1
ATOM 819 N N . ASP A 1 108 ? -23.141 -32.812 -3.52 1 95.5 108 ASP A N 1
ATOM 820 C CA . ASP A 1 108 ? -24.359 -33.312 -2.922 1 95.5 108 ASP A CA 1
ATOM 821 C C . ASP A 1 108 ? -24.547 -32.781 -1.502 1 95.5 108 ASP A C 1
ATOM 823 O O . ASP A 1 108 ? -23.875 -31.828 -1.097 1 95.5 108 ASP A O 1
ATOM 827 N N . ALA A 1 109 ? -25.469 -33.344 -0.834 1 94.94 109 ALA A N 1
ATOM 828 C CA . ALA A 1 109 ? -25.812 -32.875 0.506 1 94.94 109 ALA A CA 1
ATOM 829 C C . ALA A 1 109 ? -24.656 -33.094 1.477 1 94.94 109 ALA A C 1
ATOM 831 O O . ALA A 1 109 ? -24.469 -32.312 2.404 1 94.94 109 ALA A O 1
ATOM 832 N N . THR A 1 110 ? -23.953 -34.125 1.246 1 94.62 110 THR A N 1
ATOM 833 C CA . THR A 1 110 ? -22.812 -34.406 2.111 1 94.62 110 THR A CA 1
ATOM 834 C C . THR A 1 110 ? -21.766 -33.312 2.025 1 94.62 110 THR A C 1
ATOM 836 O O . THR A 1 110 ? -21.297 -32.812 3.049 1 94.62 110 THR A O 1
ATOM 839 N N . CYS A 1 111 ? -21.406 -32.906 0.836 1 95.5 111 CYS A N 1
ATOM 840 C CA . CYS A 1 111 ? -20.438 -31.844 0.637 1 95.5 111 CYS A CA 1
ATOM 841 C C . CYS A 1 111 ? -20.969 -30.516 1.155 1 95.5 111 CYS A C 1
ATOM 843 O O . CYS A 1 111 ? -20.219 -29.719 1.711 1 95.5 111 CYS A O 1
ATOM 845 N N . GLN A 1 112 ? -22.203 -30.297 0.938 1 95 112 GLN A N 1
ATOM 846 C CA . GLN A 1 112 ? -22.812 -29.062 1.404 1 95 112 GLN A CA 1
ATOM 847 C C . GLN A 1 112 ? -22.75 -28.953 2.924 1 95 112 GLN A C 1
ATOM 849 O O . GLN A 1 112 ? -22.422 -27.891 3.463 1 95 112 GLN A O 1
ATOM 854 N N . ALA A 1 113 ? -23.078 -30.031 3.555 1 94.81 113 ALA A N 1
ATOM 855 C CA . ALA A 1 113 ? -23.062 -30.047 5.016 1 94.81 113 ALA A CA 1
ATOM 856 C C . ALA A 1 113 ? -21.641 -29.844 5.539 1 94.81 113 ALA A C 1
ATOM 858 O O . ALA A 1 113 ? -21.422 -29.109 6.508 1 94.81 113 ALA A O 1
ATOM 859 N N . ALA A 1 114 ? -20.719 -30.516 4.949 1 93.25 114 ALA A N 1
ATOM 860 C CA . ALA A 1 114 ? -19.312 -30.375 5.348 1 93.25 114 ALA A CA 1
ATOM 861 C C . ALA A 1 114 ? -18.812 -28.969 5.094 1 93.25 114 ALA A C 1
ATOM 863 O O . ALA A 1 114 ? -18.094 -28.406 5.914 1 93.25 114 ALA A O 1
ATOM 864 N N . GLY A 1 115 ? -19.203 -28.422 3.971 1 93 115 GLY A N 1
ATOM 865 C CA . GLY A 1 115 ? -18.828 -27.062 3.654 1 93 115 GLY A CA 1
ATOM 866 C C . GLY A 1 115 ? -19.406 -26.031 4.617 1 93 115 GLY A C 1
ATOM 867 O O . GLY A 1 115 ? -18.734 -25.078 4.992 1 93 115 GLY A O 1
ATOM 868 N N . TRP A 1 116 ? -20.625 -26.312 5 1 92.56 116 TRP A N 1
ATOM 869 C CA . TRP A 1 116 ? -21.328 -25.391 5.875 1 92.56 116 TRP A CA 1
ATOM 870 C C . TRP A 1 116 ? -20.641 -25.266 7.227 1 92.56 116 TRP A C 1
ATOM 872 O O . TRP A 1 116 ? -20.438 -24.172 7.734 1 92.56 116 TRP A O 1
ATOM 882 N N . LYS A 1 117 ? -20.188 -26.344 7.746 1 87.25 117 LYS A N 1
ATOM 883 C CA . LYS A 1 117 ? -19.672 -26.375 9.117 1 87.25 117 LYS A CA 1
ATOM 884 C C . LYS A 1 117 ? -18.156 -26.297 9.133 1 87.25 117 LYS A C 1
ATOM 886 O O . LYS A 1 117 ? -17.578 -25.391 9.75 1 87.25 117 LYS A O 1
ATOM 891 N N . GLN A 1 118 ? -17.516 -27.172 8.398 1 84.12 118 GLN A N 1
ATOM 892 C CA . GLN A 1 118 ? -16.078 -27.328 8.484 1 84.12 118 GLN A CA 1
ATOM 893 C C . GLN A 1 118 ? -15.352 -26.188 7.773 1 84.12 118 GLN A C 1
ATOM 895 O O . GLN A 1 118 ? -14.352 -25.672 8.273 1 84.12 118 GLN A O 1
ATOM 900 N N . ALA A 1 119 ? -15.914 -25.797 6.66 1 84.5 119 ALA A N 1
ATOM 901 C CA . ALA A 1 119 ? -15.234 -24.781 5.867 1 84.5 119 ALA A CA 1
ATOM 902 C C . ALA A 1 119 ? -15.867 -23.406 6.078 1 84.5 119 ALA A C 1
ATOM 904 O O . ALA A 1 119 ? -15.562 -22.453 5.352 1 84.5 119 ALA A O 1
ATOM 905 N N . ARG A 1 120 ? -16.781 -23.297 7.004 1 88.06 120 ARG A N 1
ATOM 906 C CA . ARG A 1 120 ? -17.391 -22.047 7.477 1 88.06 120 ARG A CA 1
ATOM 907 C C . ARG A 1 120 ? -18.156 -21.344 6.355 1 88.06 120 ARG A C 1
ATOM 909 O O . ARG A 1 120 ? -18.109 -20.125 6.238 1 88.06 120 ARG A O 1
ATOM 916 N N . HIS A 1 121 ? -18.75 -22.125 5.488 1 93.12 121 HIS A N 1
ATOM 917 C CA . HIS A 1 121 ? -19.578 -21.5 4.461 1 93.12 121 HIS A CA 1
ATOM 918 C C . HIS A 1 121 ? -20.703 -20.672 5.086 1 93.12 121 HIS A C 1
ATOM 920 O O . HIS A 1 121 ? -21.188 -19.719 4.473 1 93.12 121 HIS A O 1
ATOM 926 N N . ARG A 1 122 ? -21.094 -21.047 6.23 1 92.81 122 ARG A N 1
ATOM 927 C CA . ARG A 1 122 ? -22.125 -20.266 6.918 1 92.81 122 ARG A CA 1
ATOM 928 C C . ARG A 1 122 ? -21.75 -18.797 6.984 1 92.81 122 ARG A C 1
ATOM 930 O O . ARG A 1 122 ? -22.578 -17.922 6.699 1 92.81 122 ARG A O 1
ATOM 937 N N . ASP A 1 123 ? -20.562 -18.516 7.426 1 92.62 123 ASP A N 1
ATOM 938 C CA . ASP A 1 123 ? -20.062 -17.156 7.488 1 92.62 123 ASP A CA 1
ATOM 939 C C . ASP A 1 123 ? -19.859 -16.578 6.09 1 92.62 123 ASP A C 1
ATOM 941 O O . ASP A 1 123 ? -20.203 -15.422 5.824 1 92.62 123 ASP A O 1
ATOM 945 N N . GLU A 1 124 ? -19.297 -17.391 5.211 1 94.06 124 GLU A N 1
ATOM 946 C CA . GLU A 1 124 ? -19.016 -16.938 3.848 1 94.06 124 GLU A CA 1
ATOM 947 C C . GLU A 1 124 ? -20.297 -16.625 3.094 1 94.06 124 GLU A C 1
ATOM 949 O O . GLU A 1 124 ? -20.344 -15.695 2.285 1 94.06 124 GLU A O 1
ATOM 954 N N . CYS A 1 125 ? -21.312 -17.453 3.332 1 94.12 125 CYS A N 1
ATOM 955 C CA . CYS A 1 125 ? -22.594 -17.281 2.662 1 94.12 125 CYS A CA 1
ATOM 956 C C . CYS A 1 125 ? -23.203 -15.914 2.957 1 94.12 125 CYS A C 1
ATOM 958 O O . CYS A 1 125 ? -23.672 -15.234 2.051 1 94.12 125 CYS A O 1
ATOM 960 N N . ASP A 1 126 ? -23.172 -15.508 4.195 1 91 126 ASP A N 1
ATOM 961 C CA . ASP A 1 126 ? -23.656 -14.195 4.602 1 91 126 ASP A CA 1
ATOM 962 C C . ASP A 1 126 ? -22.859 -13.078 3.941 1 91 126 ASP A C 1
ATOM 964 O O . ASP A 1 126 ? -23.422 -12.094 3.475 1 91 126 ASP A O 1
ATOM 968 N N . ALA A 1 127 ? -21.594 -13.219 3.979 1 89.62 127 ALA A N 1
ATOM 969 C CA . ALA A 1 127 ? -20.703 -12.219 3.375 1 89.62 127 ALA A CA 1
ATOM 970 C C . ALA A 1 127 ? -20.969 -12.102 1.874 1 89.62 127 ALA A C 1
ATOM 972 O O . ALA A 1 127 ? -21 -11 1.331 1 89.62 127 ALA A O 1
ATOM 973 N N . LEU A 1 128 ? -21.094 -13.273 1.192 1 89.56 128 LEU A N 1
ATOM 974 C CA . LEU A 1 128 ? -21.359 -13.297 -0.244 1 89.56 128 LEU A CA 1
ATOM 975 C C . LEU A 1 128 ? -22.703 -12.672 -0.571 1 89.56 128 LEU A C 1
ATOM 977 O O . LEU A 1 128 ? -22.828 -11.93 -1.55 1 89.56 128 LEU A O 1
ATOM 981 N N . ALA A 1 129 ? -23.656 -12.938 0.242 1 87.12 129 ALA A N 1
ATOM 982 C CA . ALA A 1 129 ? -24.969 -12.352 0.039 1 87.12 129 ALA A CA 1
ATOM 983 C C . ALA A 1 129 ? -24.922 -10.828 0.127 1 87.12 129 ALA A C 1
ATOM 985 O O . ALA A 1 129 ? -25.531 -10.125 -0.686 1 87.12 129 ALA A O 1
ATOM 986 N N . ARG A 1 130 ? -24.219 -10.328 1.093 1 82.62 130 ARG A N 1
ATOM 987 C CA . ARG A 1 130 ? -24.062 -8.891 1.246 1 82.62 130 ARG A CA 1
ATOM 988 C C . ARG A 1 130 ? -23.266 -8.297 0.087 1 82.62 130 ARG A C 1
ATOM 990 O O . ARG A 1 130 ? -23.594 -7.211 -0.4 1 82.62 130 ARG A O 1
ATOM 997 N N . TRP A 1 131 ? -22.234 -8.969 -0.242 1 81.81 131 TRP A N 1
ATOM 998 C CA . TRP A 1 131 ? -21.328 -8.531 -1.301 1 81.81 131 TRP A CA 1
ATOM 999 C C . TRP A 1 131 ? -22.078 -8.32 -2.607 1 81.81 131 TRP A C 1
ATOM 1001 O O . TRP A 1 131 ? -21.828 -7.359 -3.336 1 81.81 131 TRP A O 1
ATOM 1011 N N . TYR A 1 132 ? -22.969 -9.156 -2.82 1 78.5 132 TYR A N 1
ATOM 1012 C CA . TYR A 1 132 ? -23.672 -9.109 -4.094 1 78.5 132 TYR A CA 1
ATOM 1013 C C . TYR A 1 132 ? -25.016 -8.406 -3.941 1 78.5 132 TYR A C 1
ATOM 1015 O O . TYR A 1 132 ? -25.812 -8.344 -4.891 1 78.5 132 TYR A O 1
ATOM 1023 N N . ALA A 1 133 ? -25.047 -7.879 -2.693 1 70.38 133 ALA A N 1
ATOM 1024 C CA . ALA A 1 133 ? -26.297 -7.164 -2.445 1 70.38 133 ALA A CA 1
ATOM 1025 C C . ALA A 1 133 ? -26.375 -5.902 -3.297 1 70.38 133 ALA A C 1
ATOM 1027 O O . ALA A 1 133 ? -25.422 -5.133 -3.377 1 70.38 133 ALA A O 1
ATOM 1028 N N . GLY A 1 134 ? -27.297 -5.809 -4.254 1 57.12 134 GLY A N 1
ATOM 1029 C CA . GLY A 1 134 ? -27.578 -4.688 -5.141 1 57.12 134 GLY A CA 1
ATOM 1030 C C . GLY A 1 134 ? -27 -4.883 -6.531 1 57.12 134 GLY A C 1
ATOM 1031 O O . GLY A 1 134 ? -27.141 -4.012 -7.395 1 57.12 134 GLY A O 1
ATOM 1032 N N . ALA A 1 135 ? -25.938 -5.73 -6.559 1 53.44 135 ALA A N 1
ATOM 1033 C CA . ALA A 1 135 ? -25.406 -5.988 -7.898 1 53.44 135 ALA A CA 1
ATOM 1034 C C . ALA A 1 135 ? -26.469 -6.641 -8.789 1 53.44 135 ALA A C 1
ATOM 1036 O O . ALA A 1 135 ? -27.203 -7.516 -8.336 1 53.44 135 ALA A O 1
ATOM 1037 N N . ASP A 1 136 ? -27.125 -5.762 -9.523 1 48.94 136 ASP A N 1
ATOM 1038 C CA . ASP A 1 136 ? -28.141 -6.316 -10.422 1 48.94 136 ASP A CA 1
ATOM 1039 C C . ASP A 1 136 ? -27.625 -7.586 -11.102 1 48.94 136 ASP A C 1
ATOM 1041 O O . ASP A 1 136 ? -28.391 -8.32 -11.719 1 48.94 136 ASP A O 1
ATOM 1045 N N . THR A 1 137 ? -26.422 -7.645 -11.609 1 45.38 137 THR A N 1
ATOM 1046 C CA . THR A 1 137 ? -26 -8.742 -12.477 1 45.38 137 THR A CA 1
ATOM 1047 C C . THR A 1 137 ? -25.078 -9.703 -11.727 1 45.38 137 THR A C 1
ATOM 1049 O O . THR A 1 137 ? -24.5 -9.336 -10.703 1 45.38 137 THR A O 1
ATOM 1052 N N . LEU A 1 138 ? -25.188 -10.969 -12.172 1 45.47 138 LEU A N 1
ATOM 1053 C CA . LEU A 1 138 ? -24.406 -12.133 -11.789 1 45.47 138 LEU A CA 1
ATOM 1054 C C . LEU A 1 138 ? -22.953 -11.742 -11.516 1 45.47 138 LEU A C 1
ATOM 1056 O O . LEU A 1 138 ? -22.453 -10.75 -12.055 1 45.47 138 LEU A O 1
ATOM 1060 N N . PRO A 1 139 ? -22.297 -12.539 -10.594 1 46.72 139 PRO A N 1
ATOM 1061 C CA . PRO A 1 139 ? -20.906 -12.336 -10.211 1 46.72 139 PRO A CA 1
ATOM 1062 C C . PRO A 1 139 ? -20 -12 -11.391 1 46.72 139 PRO A C 1
ATOM 1064 O O . PRO A 1 139 ? -20 -12.711 -12.398 1 46.72 139 PRO A O 1
ATOM 1067 N N . ASP A 1 140 ? -19.984 -10.836 -11.859 1 49.28 140 ASP A N 1
ATOM 1068 C CA . ASP A 1 140 ? -18.938 -10.438 -12.805 1 49.28 140 ASP A CA 1
ATOM 1069 C C . ASP A 1 140 ? -17.547 -10.664 -12.219 1 49.28 140 ASP A C 1
ATOM 1071 O O . ASP A 1 140 ? -17.297 -10.352 -11.055 1 49.28 140 ASP A O 1
ATOM 1075 N N . PHE A 1 141 ? -16.828 -11.641 -12.891 1 46.47 141 PHE A N 1
ATOM 1076 C CA . PHE A 1 141 ? -15.469 -12.047 -12.539 1 46.47 141 PHE A CA 1
ATOM 1077 C C . PHE A 1 141 ? -14.688 -10.883 -11.953 1 46.47 141 PHE A C 1
ATOM 1079 O O . PHE A 1 141 ? -13.93 -11.055 -10.992 1 46.47 141 PHE A O 1
ATOM 1086 N N . ASP A 1 142 ? -15.094 -9.742 -12.539 1 54.66 142 ASP A N 1
ATOM 1087 C CA . ASP A 1 142 ? -14.32 -8.586 -12.102 1 54.66 142 ASP A CA 1
ATOM 1088 C C . ASP A 1 142 ? -14.852 -8.039 -10.773 1 54.66 142 ASP A C 1
ATOM 1090 O O . ASP A 1 142 ? -14.203 -7.223 -10.125 1 54.66 142 ASP A O 1
ATOM 1094 N N . ARG A 1 143 ? -16 -8.742 -10.438 1 65.5 143 ARG A N 1
ATOM 1095 C CA . ARG A 1 143 ? -16.625 -8.172 -9.25 1 65.5 143 ARG A CA 1
ATOM 1096 C C . ARG A 1 143 ? -16.594 -9.156 -8.086 1 65.5 143 ARG A C 1
ATOM 1098 O O . ARG A 1 143 ? -17.031 -8.836 -6.98 1 65.5 143 ARG A O 1
ATOM 1105 N N . ASP A 1 144 ? -16.078 -10.367 -8.383 1 79.88 144 ASP A N 1
ATOM 1106 C CA . ASP A 1 144 ? -16.031 -11.336 -7.289 1 79.88 144 ASP A CA 1
ATOM 1107 C C . ASP A 1 144 ? -14.922 -11.016 -6.301 1 79.88 144 ASP A C 1
ATOM 1109 O O . ASP A 1 144 ? -13.922 -10.391 -6.668 1 79.88 144 ASP A O 1
ATOM 1113 N N . PRO A 1 145 ? -15.141 -11.383 -5.07 1 84.81 145 PRO A N 1
ATOM 1114 C CA . PRO A 1 145 ? -14.109 -11.078 -4.074 1 84.81 145 PRO A CA 1
ATOM 1115 C C . PRO A 1 145 ? -12.766 -11.711 -4.406 1 84.81 145 PRO A C 1
ATOM 1117 O O . PRO A 1 145 ? -11.711 -11.133 -4.109 1 84.81 145 PRO A O 1
ATOM 1120 N N . GLY A 1 146 ? -12.781 -12.883 -5.199 1 88.56 146 GLY A N 1
ATOM 1121 C CA . GLY A 1 146 ? -11.547 -13.555 -5.551 1 88.56 146 GLY A CA 1
ATOM 1122 C C . GLY A 1 146 ? -11.086 -14.547 -4.496 1 88.56 146 GLY A C 1
ATOM 1123 O O . GLY A 1 146 ? -11.562 -14.516 -3.359 1 88.56 146 GLY A O 1
ATOM 1124 N N . PRO A 1 147 ? -10.203 -15.375 -4.805 1 92.75 147 PRO A N 1
ATOM 1125 C CA . PRO A 1 147 ? -9.789 -16.453 -3.9 1 92.75 147 PRO A CA 1
ATOM 1126 C C . PRO A 1 147 ? -8.992 -15.945 -2.703 1 92.75 147 PRO A C 1
ATOM 1128 O O . PRO A 1 147 ? -9.117 -16.469 -1.598 1 92.75 147 PRO A O 1
ATOM 1131 N N . SER A 1 148 ? -8.148 -14.898 -2.906 1 93.06 148 SER A N 1
ATOM 1132 C CA . SER A 1 148 ? -7.336 -14.391 -1.807 1 93.06 148 SER A CA 1
ATOM 1133 C C . SER A 1 148 ? -8.211 -13.82 -0.691 1 93.06 148 SER A C 1
ATOM 1135 O O . SER A 1 148 ? -7.988 -14.117 0.485 1 93.06 148 SER A O 1
ATOM 1137 N N . VAL A 1 149 ? -9.156 -12.992 -1.089 1 93.69 149 VAL A N 1
ATOM 1138 C CA . VAL A 1 149 ? -10.078 -12.398 -0.123 1 93.69 149 VAL A CA 1
ATOM 1139 C C . VAL A 1 149 ? -10.836 -13.5 0.612 1 93.69 149 VAL A C 1
ATOM 1141 O O . VAL A 1 149 ? -10.984 -13.453 1.835 1 93.69 149 VAL A O 1
ATOM 1144 N N . ARG A 1 150 ? -11.281 -14.508 -0.109 1 94.75 150 ARG A N 1
ATOM 1145 C CA . ARG A 1 150 ? -12.078 -15.57 0.482 1 94.75 150 ARG A CA 1
ATOM 1146 C C . ARG A 1 150 ? -11.234 -16.438 1.409 1 94.75 150 ARG A C 1
ATOM 1148 O O . ARG A 1 150 ? -11.711 -16.859 2.467 1 94.75 150 ARG A O 1
ATOM 1155 N N . VAL A 1 151 ? -10.008 -16.719 1.023 1 96.44 151 VAL A N 1
ATOM 1156 C CA . VAL A 1 151 ? -9.109 -17.469 1.896 1 96.44 151 VAL A CA 1
ATOM 1157 C C . VAL A 1 151 ? -8.859 -16.672 3.182 1 96.44 151 VAL A C 1
ATOM 1159 O O . VAL A 1 151 ? -8.938 -17.234 4.281 1 96.44 151 VAL A O 1
ATOM 1162 N N . LEU A 1 152 ? -8.594 -15.414 3.039 1 95.81 152 LEU A N 1
ATOM 1163 C CA . LEU A 1 152 ? -8.32 -14.555 4.188 1 95.81 152 LEU A CA 1
ATOM 1164 C C . LEU A 1 152 ? -9.531 -14.469 5.105 1 95.81 152 LEU A C 1
ATOM 1166 O O . LEU A 1 152 ? -9.398 -14.547 6.328 1 95.81 152 LEU A O 1
ATOM 1170 N N . ALA A 1 153 ? -10.688 -14.266 4.531 1 95.06 153 ALA A N 1
ATOM 1171 C CA . ALA A 1 153 ? -11.906 -14.211 5.328 1 95.06 153 ALA A CA 1
ATOM 1172 C C . ALA A 1 153 ? -12.125 -15.516 6.086 1 95.06 153 ALA A C 1
ATOM 1174 O O . ALA A 1 153 ? -12.461 -15.508 7.273 1 95.06 153 ALA A O 1
ATOM 1175 N N . GLN A 1 154 ? -11.953 -16.625 5.383 1 94.94 154 GLN A N 1
ATOM 1176 C CA . GLN A 1 154 ? -12.094 -17.938 6.016 1 94.94 154 GLN A CA 1
ATOM 1177 C C . GLN A 1 154 ? -11.133 -18.078 7.191 1 94.94 154 GLN A C 1
ATOM 1179 O O . GLN A 1 154 ? -11.5 -18.609 8.242 1 94.94 154 GLN A O 1
ATOM 1184 N N . LEU A 1 155 ? -9.938 -17.641 6.98 1 94.69 155 LEU A N 1
ATOM 1185 C CA . LEU A 1 155 ? -8.938 -17.688 8.039 1 94.69 155 LEU A CA 1
ATOM 1186 C C . LEU A 1 155 ? -9.422 -16.922 9.273 1 94.69 155 LEU A C 1
ATOM 1188 O O . LEU A 1 155 ? -9.273 -17.406 10.398 1 94.69 155 LEU A O 1
ATOM 1192 N N . LEU A 1 156 ? -9.953 -15.758 9.078 1 93.5 156 LEU A N 1
ATOM 1193 C CA . LEU A 1 156 ? -10.438 -14.93 10.18 1 93.5 156 LEU A CA 1
ATOM 1194 C C . LEU A 1 156 ? -11.602 -15.609 10.898 1 93.5 156 LEU A C 1
ATOM 1196 O O . LEU A 1 156 ? -11.664 -15.594 12.125 1 93.5 156 LEU A O 1
ATOM 1200 N N . TRP A 1 157 ? -12.516 -16.234 10.156 1 93.31 157 TRP A N 1
ATOM 1201 C CA . TRP A 1 157 ? -13.633 -16.938 10.766 1 93.31 157 TRP A CA 1
ATOM 1202 C C . TRP A 1 157 ? -13.156 -18.156 11.547 1 93.31 157 TRP A C 1
ATOM 1204 O O . TRP A 1 157 ? -13.688 -18.469 12.617 1 93.31 157 TRP A O 1
ATOM 1214 N N . LEU A 1 158 ? -12.195 -18.844 11 1 92.94 158 LEU A N 1
ATOM 1215 C CA . LEU A 1 158 ? -11.641 -20 11.68 1 92.94 158 LEU A CA 1
ATOM 1216 C C . LEU A 1 158 ? -10.883 -19.594 12.938 1 92.94 158 LEU A C 1
ATOM 1218 O O . LEU A 1 158 ? -10.875 -20.312 13.93 1 92.94 158 LEU A O 1
ATOM 1222 N N . ARG A 1 159 ? -10.18 -18.484 12.852 1 90.75 159 ARG A N 1
ATOM 1223 C CA . ARG A 1 159 ? -9.492 -17.953 14.023 1 90.75 159 ARG A CA 1
ATOM 1224 C C . ARG A 1 159 ? -10.453 -17.797 15.203 1 90.75 159 ARG A C 1
ATOM 1226 O O . ARG A 1 159 ? -10.125 -18.156 16.328 1 90.75 159 ARG A O 1
ATOM 1233 N N . ARG A 1 160 ? -11.539 -17.219 14.977 1 88.19 160 ARG A N 1
ATOM 1234 C CA . ARG A 1 160 ? -12.547 -17.016 16 1 88.19 160 ARG A CA 1
ATOM 1235 C C . ARG A 1 160 ? -12.992 -18.359 16.594 1 88.19 160 ARG A C 1
ATOM 1237 O O . ARG A 1 160 ? -13.219 -18.469 17.797 1 88.19 160 ARG A O 1
ATOM 1244 N N . ARG A 1 161 ? -13.062 -19.359 15.828 1 86.94 161 ARG A N 1
ATOM 1245 C CA . ARG A 1 161 ? -13.555 -20.672 16.234 1 86.94 161 ARG A CA 1
ATOM 1246 C C . ARG A 1 161 ? -12.5 -21.422 17.016 1 86.94 161 ARG A C 1
ATOM 1248 O O . ARG A 1 161 ? -12.812 -22.078 18.016 1 86.94 161 ARG A O 1
ATOM 1255 N N . HIS A 1 162 ? -11.258 -21.438 16.578 1 89.94 162 HIS A N 1
ATOM 1256 C CA . HIS A 1 162 ? -10.234 -22.328 17.109 1 89.94 162 HIS A CA 1
ATOM 1257 C C . HIS A 1 162 ? -9.406 -21.641 18.188 1 89.94 162 HIS A C 1
ATOM 1259 O O . HIS A 1 162 ? -8.766 -22.312 19.016 1 89.94 162 HIS A O 1
ATOM 1265 N N . GLY A 1 163 ? -9.258 -20.328 18.172 1 87 163 GLY A N 1
ATOM 1266 C CA . GLY A 1 163 ? -8.594 -19.625 19.266 1 87 163 GLY A CA 1
ATOM 1267 C C . GLY A 1 163 ? -7.145 -19.281 18.953 1 87 163 GLY A C 1
ATOM 1268 O O . GLY A 1 163 ? -6.672 -19.516 17.844 1 87 163 GLY A O 1
ATOM 1269 N N . PRO A 1 164 ? -6.406 -18.812 19.938 1 87 164 PRO A N 1
ATOM 1270 C CA . PRO A 1 164 ? -5.078 -18.234 19.734 1 87 164 PRO A CA 1
ATOM 1271 C C . PRO A 1 164 ? -4.016 -19.281 19.422 1 87 164 PRO A C 1
ATOM 1273 O O . PRO A 1 164 ? -3.08 -19.016 18.656 1 87 164 PRO A O 1
ATOM 1276 N N . ALA A 1 165 ? -4.117 -20.453 20 1 89.69 165 ALA A N 1
ATOM 1277 C CA . ALA A 1 165 ? -3.115 -21.484 19.75 1 89.69 165 ALA A CA 1
ATOM 1278 C C . ALA A 1 165 ? -3.119 -21.906 18.281 1 89.69 165 ALA A C 1
ATOM 1280 O O . ALA A 1 165 ? -2.061 -22.125 17.688 1 89.69 165 ALA A O 1
ATOM 1281 N N . TRP A 1 166 ? -4.297 -22.078 17.75 1 91.31 166 TRP A N 1
ATOM 1282 C CA . TRP A 1 166 ? -4.449 -22.422 16.344 1 91.31 166 TRP A CA 1
ATOM 1283 C C . TRP A 1 166 ? -3.961 -21.297 15.438 1 91.31 166 TRP A C 1
ATOM 1285 O O . TRP A 1 166 ? -3.41 -21.547 14.367 1 91.31 166 TRP A O 1
ATOM 1295 N N . TRP A 1 167 ? -4.016 -20.062 15.914 1 93 167 TRP A N 1
ATOM 1296 C CA . TRP A 1 167 ? -3.723 -18.859 15.141 1 93 167 TRP A CA 1
ATOM 1297 C C . TRP A 1 167 ? -2.229 -18.562 15.164 1 93 167 TRP A C 1
ATOM 1299 O O . TRP A 1 167 ? -1.705 -17.922 14.242 1 93 167 TRP A O 1
ATOM 1309 N N . ALA A 1 168 ? -1.538 -18.969 16.094 1 93.5 168 ALA A N 1
ATOM 1310 C CA . ALA A 1 168 ? -0.167 -18.547 16.375 1 93.5 168 ALA A CA 1
ATOM 1311 C C . ALA A 1 168 ? 0.738 -18.797 15.18 1 93.5 168 ALA A C 1
ATOM 1313 O O . ALA A 1 168 ? 1.497 -17.906 14.773 1 93.5 168 ALA A O 1
ATOM 1314 N N . PRO A 1 169 ? 0.658 -20 14.523 1 94.12 169 PRO A N 1
ATOM 1315 C CA . PRO A 1 169 ? 1.512 -20.203 13.352 1 94.12 169 PRO A CA 1
ATOM 1316 C C . PRO A 1 169 ? 1.165 -19.266 12.195 1 94.12 169 PRO A C 1
ATOM 1318 O O . PRO A 1 169 ? 2.051 -18.859 11.445 1 94.12 169 PRO A O 1
ATOM 1321 N N . PHE A 1 170 ? -0.072 -18.984 12.039 1 94 170 PHE A N 1
ATOM 1322 C CA . PHE A 1 170 ? -0.492 -18.047 11 1 94 170 PHE A CA 1
ATOM 1323 C C . PHE A 1 170 ? 0.039 -16.656 11.281 1 94 170 PHE A C 1
ATOM 1325 O O . PHE A 1 170 ? 0.521 -15.969 10.375 1 94 170 PHE A O 1
ATOM 1332 N N . ALA A 1 171 ? 0.003 -16.25 12.539 1 91.25 171 ALA A N 1
ATOM 1333 C CA . ALA A 1 171 ? 0.474 -14.93 12.953 1 91.25 171 ALA A CA 1
ATOM 1334 C C . ALA A 1 171 ? 1.983 -14.797 12.766 1 91.25 171 ALA A C 1
ATOM 1336 O O . ALA A 1 171 ? 2.506 -13.695 12.609 1 91.25 171 ALA A O 1
ATOM 1337 N N . ALA A 1 172 ? 2.641 -15.898 12.703 1 91.94 172 ALA A N 1
ATOM 1338 C CA . ALA A 1 172 ? 4.102 -15.898 12.656 1 91.94 172 ALA A CA 1
ATOM 1339 C C . ALA A 1 172 ? 4.602 -15.961 11.219 1 91.94 172 ALA A C 1
ATOM 1341 O O . ALA A 1 172 ? 5.809 -15.922 10.969 1 91.94 172 ALA A O 1
ATOM 1342 N N . MET A 1 173 ? 3.732 -16.031 10.234 1 92.81 173 MET A N 1
ATOM 1343 C CA . MET A 1 173 ? 4.141 -16.109 8.836 1 92.81 173 MET A CA 1
ATOM 1344 C C . MET A 1 173 ? 4.871 -14.836 8.414 1 92.81 173 MET A C 1
ATOM 1346 O O . MET A 1 173 ? 4.578 -13.75 8.914 1 92.81 173 MET A O 1
ATOM 1350 N N . GLN A 1 174 ? 5.766 -15.008 7.465 1 87.88 174 GLN A N 1
ATOM 1351 C CA . GLN A 1 174 ? 6.531 -13.875 6.961 1 87.88 174 GLN A CA 1
ATOM 1352 C C . GLN A 1 174 ? 5.637 -12.898 6.203 1 87.88 174 GLN A C 1
ATOM 1354 O O . GLN A 1 174 ? 4.832 -13.312 5.367 1 87.88 174 GLN A O 1
ATOM 1359 N N . SER A 1 175 ? 5.703 -11.57 6.434 1 86 175 SER A N 1
ATOM 1360 C CA . SER A 1 175 ? 4.859 -10.547 5.82 1 86 175 SER A CA 1
ATOM 1361 C C . SER A 1 175 ? 5.617 -9.773 4.746 1 86 175 SER A C 1
ATOM 1363 O O . SER A 1 175 ? 5.078 -9.508 3.67 1 86 175 SER A O 1
ATOM 1365 N N . HIS A 1 176 ? 6.875 -9.344 4.895 1 81 176 HIS A N 1
ATOM 1366 C CA . HIS A 1 176 ? 7.738 -8.5 4.074 1 81 176 HIS A CA 1
ATOM 1367 C C . HIS A 1 176 ? 7.094 -7.137 3.82 1 81 176 HIS A C 1
ATOM 1369 O O . HIS A 1 176 ? 7.422 -6.465 2.842 1 81 176 HIS A O 1
ATOM 1375 N N . ARG A 1 177 ? 6.047 -6.73 4.523 1 82.19 177 ARG A N 1
ATOM 1376 C CA . ARG A 1 177 ? 5.289 -5.5 4.332 1 82.19 177 ARG A CA 1
ATOM 1377 C C . ARG A 1 177 ? 6.219 -4.293 4.27 1 82.19 177 ARG A C 1
ATOM 1379 O O . ARG A 1 177 ? 6.027 -3.396 3.443 1 82.19 177 ARG A O 1
ATOM 1386 N N . GLN A 1 178 ? 7.211 -4.254 5.016 1 75.44 178 GLN A N 1
ATOM 1387 C CA . GLN A 1 178 ? 8.086 -3.09 5.125 1 75.44 178 GLN A CA 1
ATOM 1388 C C . GLN A 1 178 ? 9.086 -3.041 3.975 1 75.44 178 GLN A C 1
ATOM 1390 O O . GLN A 1 178 ? 9.578 -1.97 3.615 1 75.44 178 GLN A O 1
ATOM 1395 N N . ASP A 1 179 ? 9.328 -4.195 3.352 1 76.12 179 ASP A N 1
ATOM 1396 C CA . ASP A 1 179 ? 10.375 -4.273 2.332 1 76.12 179 ASP A CA 1
ATOM 1397 C C . ASP A 1 179 ? 9.773 -4.504 0.948 1 76.12 179 ASP A C 1
ATOM 1399 O O . ASP A 1 179 ? 10.492 -4.5 -0.055 1 76.12 179 ASP A O 1
ATOM 1403 N N . ALA A 1 180 ? 8.508 -4.574 0.892 1 79.69 180 ALA A N 1
ATOM 1404 C CA . ALA A 1 180 ? 7.871 -4.93 -0.374 1 79.69 180 ALA A CA 1
ATOM 1405 C C . ALA A 1 180 ? 7.922 -3.766 -1.36 1 79.69 180 ALA A C 1
ATOM 1407 O O . ALA A 1 180 ? 7.77 -2.605 -0.972 1 79.69 180 ALA A O 1
ATOM 1408 N N . PRO A 1 181 ? 8.195 -4.102 -2.629 1 76.69 181 PRO A N 1
ATOM 1409 C CA . PRO A 1 181 ? 8.148 -3.057 -3.654 1 76.69 181 PRO A CA 1
ATOM 1410 C C . PRO A 1 181 ? 6.77 -2.408 -3.777 1 76.69 181 PRO A C 1
ATOM 1412 O O . PRO A 1 181 ? 5.785 -2.939 -3.254 1 76.69 181 PRO A O 1
ATOM 1415 N N . ALA A 1 182 ? 6.68 -1.331 -4.496 1 76.56 182 ALA A N 1
ATOM 1416 C CA . ALA A 1 182 ? 5.484 -0.497 -4.609 1 76.56 182 ALA A CA 1
ATOM 1417 C C . ALA A 1 182 ? 4.324 -1.281 -5.211 1 76.56 182 ALA A C 1
ATOM 1419 O O . ALA A 1 182 ? 3.188 -1.179 -4.738 1 76.56 182 ALA A O 1
ATOM 1420 N N . ALA A 1 183 ? 4.621 -2.047 -6.203 1 77.5 183 ALA A N 1
ATOM 1421 C CA . ALA A 1 183 ? 3.564 -2.781 -6.895 1 77.5 183 ALA A CA 1
ATOM 1422 C C . ALA A 1 183 ? 2.9 -3.793 -5.965 1 77.5 183 ALA A C 1
ATOM 1424 O O . ALA A 1 183 ? 1.681 -3.967 -5.996 1 77.5 183 ALA A O 1
ATOM 1425 N N . GLN A 1 184 ? 3.621 -4.398 -5.191 1 81.62 184 GLN A N 1
ATOM 1426 C CA . GLN A 1 184 ? 3.092 -5.402 -4.273 1 81.62 184 GLN A CA 1
ATOM 1427 C C . GLN A 1 184 ? 2.322 -4.754 -3.131 1 81.62 184 GLN A C 1
ATOM 1429 O O . GLN A 1 184 ? 1.309 -5.289 -2.674 1 81.62 184 GLN A O 1
ATOM 1434 N N . ARG A 1 185 ? 2.846 -3.703 -2.686 1 84.12 185 ARG A N 1
ATOM 1435 C CA . ARG A 1 185 ? 2.143 -2.971 -1.638 1 84.12 185 ARG A CA 1
ATOM 1436 C C . ARG A 1 185 ? 0.778 -2.496 -2.125 1 84.12 185 ARG A C 1
ATOM 1438 O O . ARG A 1 185 ? -0.197 -2.514 -1.37 1 84.12 185 ARG A O 1
ATOM 1445 N N . ASP A 1 186 ? 0.8 -2.07 -3.303 1 85.88 186 ASP A N 1
ATOM 1446 C CA . ASP A 1 186 ? -0.457 -1.648 -3.914 1 85.88 186 ASP A CA 1
ATOM 1447 C C . ASP A 1 186 ? -1.447 -2.809 -3.99 1 85.88 186 ASP A C 1
ATOM 1449 O O . ASP A 1 186 ? -2.637 -2.635 -3.713 1 85.88 186 ASP A O 1
ATOM 1453 N N . GLU A 1 187 ? -0.938 -3.939 -4.387 1 86.38 187 GLU A N 1
ATOM 1454 C CA . GLU A 1 187 ? -1.796 -5.117 -4.445 1 86.38 187 GLU A CA 1
ATOM 1455 C C . GLU A 1 187 ? -2.334 -5.48 -3.064 1 86.38 187 GLU A C 1
ATOM 1457 O O . GLU A 1 187 ? -3.52 -5.781 -2.914 1 86.38 187 GLU A O 1
ATOM 1462 N N . ALA A 1 188 ? -1.475 -5.469 -2.131 1 90.31 188 ALA A N 1
ATOM 1463 C CA . ALA A 1 188 ? -1.881 -5.785 -0.765 1 90.31 188 ALA A CA 1
ATOM 1464 C C . ALA A 1 188 ? -2.949 -4.812 -0.271 1 90.31 188 ALA A C 1
ATOM 1466 O O . ALA A 1 188 ? -3.908 -5.219 0.391 1 90.31 188 ALA A O 1
ATOM 1467 N N . ALA A 1 189 ? -2.725 -3.566 -0.603 1 90.5 189 ALA A N 1
ATOM 1468 C CA . ALA A 1 189 ? -3.693 -2.551 -0.201 1 90.5 189 ALA A CA 1
ATOM 1469 C C . ALA A 1 189 ? -5.059 -2.82 -0.825 1 90.5 189 ALA A C 1
ATOM 1471 O O . ALA A 1 189 ? -6.09 -2.701 -0.157 1 90.5 189 ALA A O 1
ATOM 1472 N N . GLN A 1 190 ? -5.094 -3.141 -2.049 1 89.06 190 GLN A N 1
ATOM 1473 C CA . GLN A 1 190 ? -6.344 -3.438 -2.738 1 89.06 190 GLN A CA 1
ATOM 1474 C C . GLN A 1 190 ? -7.047 -4.637 -2.111 1 89.06 190 GLN A C 1
ATOM 1476 O O . GLN A 1 190 ? -8.258 -4.609 -1.894 1 89.06 190 GLN A O 1
ATOM 1481 N N . VAL A 1 191 ? -6.281 -5.637 -1.862 1 92 191 VAL A N 1
ATOM 1482 C CA . VAL A 1 191 ? -6.848 -6.836 -1.248 1 92 191 VAL A CA 1
ATOM 1483 C C . VAL A 1 191 ? -7.398 -6.496 0.136 1 92 191 VAL A C 1
ATOM 1485 O O . VAL A 1 191 ? -8.461 -6.977 0.522 1 92 191 VAL A O 1
ATOM 1488 N N . ALA A 1 192 ? -6.676 -5.695 0.865 1 91.81 192 ALA A N 1
ATOM 1489 C CA . ALA A 1 192 ? -7.113 -5.309 2.205 1 91.81 192 ALA A CA 1
ATOM 1490 C C . ALA A 1 192 ? -8.438 -4.559 2.152 1 91.81 192 ALA A C 1
ATOM 1492 O O . ALA A 1 192 ? -9.336 -4.805 2.967 1 91.81 192 ALA A O 1
ATOM 1493 N N . VAL A 1 193 ? -8.539 -3.639 1.23 1 88.81 193 VAL A N 1
ATOM 1494 C CA . VAL A 1 193 ? -9.773 -2.873 1.06 1 88.81 193 VAL A CA 1
ATOM 1495 C C . VAL A 1 193 ? -10.93 -3.818 0.743 1 88.81 193 VAL A C 1
ATOM 1497 O O . VAL A 1 193 ? -11.984 -3.744 1.368 1 88.81 193 VAL A O 1
ATOM 1500 N N . ARG A 1 194 ? -10.742 -4.719 -0.153 1 88.31 194 ARG A N 1
ATOM 1501 C CA . ARG A 1 194 ? -11.781 -5.66 -0.563 1 88.31 194 ARG A CA 1
ATOM 1502 C C . ARG A 1 194 ? -12.141 -6.609 0.576 1 88.31 194 ARG A C 1
ATOM 1504 O O . ARG A 1 194 ? -13.312 -6.953 0.759 1 88.31 194 ARG A O 1
ATOM 1511 N N . LEU A 1 195 ? -11.125 -7.059 1.304 1 91.12 195 LEU A N 1
ATOM 1512 C CA . LEU A 1 195 ? -11.359 -7.938 2.441 1 91.12 195 LEU A CA 1
ATOM 1513 C C . LEU A 1 195 ? -12.219 -7.246 3.496 1 91.12 195 LEU A C 1
ATOM 1515 O O . LEU A 1 195 ? -13.148 -7.848 4.035 1 91.12 195 LEU A O 1
ATOM 1519 N N . ALA A 1 196 ? -11.859 -6.039 3.801 1 87.56 196 ALA A N 1
ATOM 1520 C CA . ALA A 1 196 ? -12.633 -5.273 4.777 1 87.56 196 ALA A CA 1
ATOM 1521 C C . ALA A 1 196 ? -14.094 -5.141 4.344 1 87.56 196 ALA A C 1
ATOM 1523 O O . ALA A 1 196 ? -15 -5.266 5.168 1 87.56 196 ALA A O 1
ATOM 1524 N N . GLN A 1 197 ? -14.297 -4.887 3.127 1 84.88 197 GLN A N 1
ATOM 1525 C CA . GLN A 1 197 ? -15.648 -4.777 2.596 1 84.88 197 GLN A CA 1
ATOM 1526 C C . GLN A 1 197 ? -16.375 -6.121 2.641 1 84.88 197 GLN A C 1
ATOM 1528 O O . GLN A 1 197 ? -17.578 -6.18 2.92 1 84.88 197 GLN A O 1
ATOM 1533 N N . PHE A 1 198 ? -15.672 -7.184 2.34 1 88.56 198 PHE A N 1
ATOM 1534 C CA . PHE A 1 198 ? -16.25 -8.523 2.281 1 88.56 198 PHE A CA 1
ATOM 1535 C C . PHE A 1 198 ? -16.672 -8.992 3.668 1 88.56 198 PHE A C 1
ATOM 1537 O O . PHE A 1 198 ? -17.75 -9.562 3.838 1 88.56 198 PHE A O 1
ATOM 1544 N N . VAL A 1 199 ? -15.812 -8.805 4.594 1 86.12 199 VAL A N 1
ATOM 1545 C CA . VAL A 1 199 ? -16.078 -9.25 5.957 1 86.12 199 VAL A CA 1
ATOM 1546 C C . VAL A 1 199 ? -17.109 -8.328 6.613 1 86.12 199 VAL A C 1
ATOM 1548 O O . VAL A 1 199 ? -17.938 -8.773 7.402 1 86.12 199 VAL A O 1
ATOM 1551 N N . GLY A 1 200 ? -17.094 -7.098 6.207 1 75.38 200 GLY A N 1
ATOM 1552 C CA . GLY A 1 200 ? -18.141 -6.219 6.711 1 75.38 200 GLY A CA 1
ATOM 1553 C C . GLY A 1 200 ? -17.594 -4.969 7.379 1 75.38 200 GLY A C 1
ATOM 1554 O O . GLY A 1 200 ? -16.609 -4.398 6.926 1 75.38 200 GLY A O 1
ATOM 1555 N N . SER A 1 201 ? -18.234 -4.637 8.578 1 68.56 201 SER A N 1
ATOM 1556 C CA . SER A 1 201 ? -18 -3.375 9.266 1 68.56 201 SER A CA 1
ATOM 1557 C C . SER A 1 201 ? -16.75 -3.457 10.141 1 68.56 201 SER A C 1
ATOM 1559 O O . SER A 1 201 ? -16.219 -4.543 10.367 1 68.56 201 SER A O 1
ATOM 1561 N N . GLU A 1 202 ? -16.203 -2.314 10.484 1 67.94 202 GLU A N 1
ATOM 1562 C CA . GLU A 1 202 ? -15.094 -2.248 11.43 1 67.94 202 GLU A CA 1
ATOM 1563 C C . GLU A 1 202 ? -15.375 -3.086 12.672 1 67.94 202 GLU A C 1
ATOM 1565 O O . GLU A 1 202 ? -14.492 -3.768 13.188 1 67.94 202 GLU A O 1
ATOM 1570 N N . ALA A 1 203 ? -16.562 -3.09 13.047 1 69.81 203 ALA A N 1
ATOM 1571 C CA . ALA A 1 203 ? -16.969 -3.904 14.188 1 69.81 203 ALA A CA 1
ATOM 1572 C C . ALA A 1 203 ? -16.812 -5.391 13.883 1 69.81 203 ALA A C 1
ATOM 1574 O O . ALA A 1 203 ? -16.391 -6.168 14.742 1 69.81 203 ALA A O 1
ATOM 1575 N N . GLY A 1 204 ? -17.109 -5.754 12.656 1 74.12 204 GLY A N 1
ATOM 1576 C CA . GLY A 1 204 ? -16.953 -7.137 12.234 1 74.12 204 GLY A CA 1
ATOM 1577 C C . GLY A 1 204 ? -15.508 -7.609 12.258 1 74.12 204 GLY A C 1
ATOM 1578 O O . GLY A 1 204 ? -15.211 -8.703 12.734 1 74.12 204 GLY A O 1
ATOM 1579 N N . LEU A 1 205 ? -14.719 -6.797 11.781 1 81.12 205 LEU A N 1
ATOM 1580 C CA . LEU A 1 205 ? -13.297 -7.133 11.766 1 81.12 205 LEU A CA 1
ATOM 1581 C C . LEU A 1 205 ? -12.734 -7.203 13.18 1 81.12 205 LEU A C 1
ATOM 1583 O O . LEU A 1 205 ? -11.945 -8.094 13.492 1 81.12 205 LEU A O 1
ATOM 1587 N N . ARG A 1 206 ? -13.148 -6.309 14.023 1 78.19 206 ARG A N 1
ATOM 1588 C CA . ARG A 1 206 ? -12.703 -6.32 15.414 1 78.19 206 ARG A CA 1
ATOM 1589 C C . ARG A 1 206 ? -13.133 -7.602 16.109 1 78.19 206 ARG A C 1
ATOM 1591 O O . ARG A 1 206 ? -12.375 -8.18 16.891 1 78.19 206 ARG A O 1
ATOM 1598 N N . ALA A 1 207 ? -14.297 -7.961 15.836 1 79.81 207 ALA A N 1
ATOM 1599 C CA . ALA A 1 207 ? -14.828 -9.195 16.422 1 79.81 207 ALA A CA 1
ATOM 1600 C C . ALA A 1 207 ? -14 -10.398 15.984 1 79.81 207 ALA A C 1
ATOM 1602 O O . ALA A 1 207 ? -13.961 -11.414 16.688 1 79.81 207 ALA A O 1
ATOM 1603 N N . LEU A 1 208 ? -13.359 -10.203 14.898 1 83.44 208 LEU A N 1
ATOM 1604 C CA . LEU A 1 208 ? -12.539 -11.289 14.383 1 83.44 208 LEU A CA 1
ATOM 1605 C C . LEU A 1 208 ? -11.078 -11.109 14.797 1 83.44 208 LEU A C 1
ATOM 1607 O O . LEU A 1 208 ? -10.203 -11.82 14.305 1 83.44 208 LEU A O 1
ATOM 1611 N N . GLY A 1 209 ? -10.828 -10.133 15.594 1 80.44 209 GLY A N 1
ATOM 1612 C CA . GLY A 1 209 ? -9.5 -9.945 16.156 1 80.44 209 GLY A CA 1
ATOM 1613 C C . GLY A 1 209 ? -8.656 -8.953 15.383 1 80.44 209 GLY A C 1
ATOM 1614 O O . GLY A 1 209 ? -7.445 -8.859 15.602 1 80.44 209 GLY A O 1
ATOM 1615 N N . ILE A 1 210 ? -9.234 -8.352 14.398 1 85.38 210 ILE A N 1
ATOM 1616 C CA . ILE A 1 210 ? -8.531 -7.32 13.641 1 85.38 210 ILE A CA 1
ATOM 1617 C C . ILE A 1 210 ? -8.93 -5.938 14.156 1 85.38 210 ILE A C 1
ATOM 1619 O O . ILE A 1 210 ? -9.945 -5.383 13.734 1 85.38 210 ILE A O 1
ATOM 1623 N N . ASP A 1 211 ? -8.055 -5.297 14.844 1 76.81 211 ASP A N 1
ATOM 1624 C CA . ASP A 1 211 ? -8.422 -4.086 15.578 1 76.81 211 ASP A CA 1
ATOM 1625 C C . ASP A 1 211 ? -8.062 -2.834 14.781 1 76.81 211 ASP A C 1
ATOM 1627 O O . ASP A 1 211 ? -8.594 -1.753 15.039 1 76.81 211 ASP A O 1
ATOM 1631 N N . ARG A 1 212 ? -7.102 -3.037 13.93 1 83.12 212 ARG A N 1
ATOM 1632 C CA . ARG A 1 212 ? -6.609 -1.874 13.203 1 83.12 212 ARG A CA 1
ATOM 1633 C C . ARG A 1 212 ? -6.387 -2.205 11.734 1 83.12 212 ARG A C 1
ATOM 1635 O O . ARG A 1 212 ? -6.152 -3.363 11.375 1 83.12 212 ARG A O 1
ATOM 1642 N N . ALA A 1 213 ? -6.449 -1.137 10.977 1 83.81 213 ALA A N 1
ATOM 1643 C CA . ALA A 1 213 ? -6.18 -1.291 9.547 1 83.81 213 ALA A CA 1
ATOM 1644 C C . ALA A 1 213 ? -4.77 -1.817 9.312 1 83.81 213 ALA A C 1
ATOM 1646 O O . ALA A 1 213 ? -4.543 -2.607 8.391 1 83.81 213 ALA A O 1
ATOM 1647 N N . LYS A 1 214 ? -3.844 -1.408 10.156 1 84.19 214 LYS A N 1
ATOM 1648 C CA . LYS A 1 214 ? -2.457 -1.846 10.031 1 84.19 214 LYS A CA 1
ATOM 1649 C C . LYS A 1 214 ? -2.342 -3.357 10.195 1 84.19 214 LYS A C 1
ATOM 1651 O O . LYS A 1 214 ? -1.575 -4.008 9.484 1 84.19 214 LYS A O 1
ATOM 1656 N N . SER A 1 215 ? -3.109 -3.875 11.172 1 88.19 215 SER A N 1
ATOM 1657 C CA . SER A 1 215 ? -3.092 -5.312 11.414 1 88.19 215 SER A CA 1
ATOM 1658 C C . SER A 1 215 ? -3.682 -6.078 10.234 1 88.19 215 SER A C 1
ATOM 1660 O O . SER A 1 215 ? -3.229 -7.18 9.906 1 88.19 215 SER A O 1
ATOM 1662 N N . LEU A 1 216 ? -4.719 -5.5 9.672 1 90.69 216 LEU A N 1
ATOM 1663 C CA . LEU A 1 216 ? -5.324 -6.121 8.5 1 90.69 216 LEU A CA 1
ATOM 1664 C C . LEU A 1 216 ? -4.332 -6.18 7.34 1 90.69 216 LEU A C 1
ATOM 1666 O O . LEU A 1 216 ? -4.219 -7.207 6.664 1 90.69 216 LEU A O 1
ATOM 1670 N N . LEU A 1 217 ? -3.646 -5.098 7.129 1 90.5 217 LEU A N 1
ATOM 1671 C CA . LEU A 1 217 ? -2.654 -5.035 6.062 1 90.5 217 LEU A CA 1
ATOM 1672 C C . LEU A 1 217 ? -1.54 -6.051 6.293 1 90.5 217 LEU A C 1
ATOM 1674 O O . LEU A 1 217 ? -1.063 -6.684 5.348 1 90.5 217 LEU A O 1
ATOM 1678 N N . GLU A 1 218 ? -1.123 -6.188 7.543 1 91.38 218 GLU A N 1
ATOM 1679 C CA . GLU A 1 218 ? -0.101 -7.172 7.895 1 91.38 218 GLU A CA 1
ATOM 1680 C C . GLU A 1 218 ? -0.546 -8.586 7.531 1 91.38 218 GLU A C 1
ATOM 1682 O O . GLU A 1 218 ? 0.217 -9.352 6.938 1 91.38 218 GLU A O 1
ATOM 1687 N N . LEU A 1 219 ? -1.736 -8.891 7.902 1 93.5 219 LEU A N 1
ATOM 1688 C CA . LEU A 1 219 ? -2.283 -10.211 7.621 1 93.5 219 LEU A CA 1
ATOM 1689 C C . LEU A 1 219 ? -2.334 -10.469 6.121 1 93.5 219 LEU A C 1
ATOM 1691 O O . LEU A 1 219 ? -1.994 -11.562 5.664 1 93.5 219 LEU A O 1
ATOM 1695 N N . VAL A 1 220 ? -2.805 -9.484 5.375 1 94.56 220 VAL A N 1
ATOM 1696 C CA . VAL A 1 220 ? -2.912 -9.617 3.926 1 94.56 220 VAL A CA 1
ATOM 1697 C C . VAL A 1 220 ? -1.53 -9.867 3.324 1 94.56 220 VAL A C 1
ATOM 1699 O O . VAL A 1 220 ? -1.366 -10.758 2.484 1 94.56 220 VAL A O 1
ATOM 1702 N N . CYS A 1 221 ? -0.54 -9.109 3.754 1 91.81 221 CYS A N 1
ATOM 1703 C CA . CYS A 1 221 ? 0.817 -9.289 3.25 1 91.81 221 CYS A CA 1
ATOM 1704 C C . CYS A 1 221 ? 1.343 -10.68 3.582 1 91.81 221 CYS A C 1
ATOM 1706 O O . CYS A 1 221 ? 1.982 -11.32 2.748 1 91.81 221 CYS A O 1
ATOM 1708 N N . GLN A 1 222 ? 1.068 -11.125 4.781 1 92.56 222 GLN A N 1
ATOM 1709 C CA . GLN A 1 222 ? 1.463 -12.469 5.188 1 92.56 222 GLN A CA 1
ATOM 1710 C C . GLN A 1 222 ? 0.855 -13.523 4.266 1 92.56 222 GLN A C 1
ATOM 1712 O O . GLN A 1 222 ? 1.546 -14.445 3.83 1 92.56 222 GLN A O 1
ATOM 1717 N N . CYS A 1 223 ? -0.363 -13.391 3.996 1 92.62 223 CYS A N 1
ATOM 1718 C CA . CYS A 1 223 ? -1.069 -14.367 3.17 1 92.62 223 CYS A CA 1
ATOM 1719 C C . CYS A 1 223 ? -0.545 -14.352 1.738 1 92.62 223 CYS A C 1
ATOM 1721 O O . CYS A 1 223 ? -0.296 -15.406 1.15 1 92.62 223 CYS A O 1
ATOM 1723 N N . LEU A 1 224 ? -0.367 -13.203 1.189 1 89.94 224 LEU A N 1
ATOM 1724 C CA . LEU A 1 224 ? 0.07 -13.086 -0.197 1 89.94 224 LEU A CA 1
ATOM 1725 C C . LEU A 1 224 ? 1.479 -13.641 -0.372 1 89.94 224 LEU A C 1
ATOM 1727 O O . LEU A 1 224 ? 1.799 -14.211 -1.416 1 89.94 224 LEU A O 1
ATOM 1731 N N . THR A 1 225 ? 2.287 -13.539 0.641 1 89.38 225 THR A N 1
ATOM 1732 C CA . THR A 1 225 ? 3.674 -13.984 0.577 1 89.38 225 THR A CA 1
ATOM 1733 C C . THR A 1 225 ? 3.764 -15.492 0.754 1 89.38 225 THR A C 1
ATOM 1735 O O . THR A 1 225 ? 4.66 -16.141 0.205 1 89.38 225 THR A O 1
ATOM 1738 N N . ASN A 1 226 ? 2.797 -16.062 1.436 1 92.5 226 ASN A N 1
ATOM 1739 C CA . ASN A 1 226 ? 2.973 -17.438 1.884 1 92.5 226 ASN A CA 1
ATOM 1740 C C . ASN A 1 226 ? 1.945 -18.375 1.249 1 92.5 226 ASN A C 1
ATOM 1742 O O . ASN A 1 226 ? 1.983 -19.578 1.467 1 92.5 226 ASN A O 1
ATOM 1746 N N . ALA A 1 227 ? 1.088 -17.812 0.479 1 93.94 227 ALA A N 1
ATOM 1747 C CA . ALA A 1 227 ? 0.026 -18.625 -0.106 1 93.94 227 ALA A CA 1
ATOM 1748 C C . ALA A 1 227 ? 0.566 -19.516 -1.228 1 93.94 227 ALA A C 1
ATOM 1750 O O . ALA A 1 227 ? 1.583 -19.188 -1.846 1 93.94 227 ALA A O 1
ATOM 1751 N N . PHE A 1 228 ? -0.091 -20.641 -1.42 1 94.44 228 PHE A N 1
ATOM 1752 C CA . PHE A 1 228 ? 0.2 -21.594 -2.498 1 94.44 228 PHE A CA 1
ATOM 1753 C C . PHE A 1 228 ? -0.924 -21.594 -3.525 1 94.44 228 PHE A C 1
ATOM 1755 O O . PHE A 1 228 ? -2.057 -21.219 -3.219 1 94.44 228 PHE A O 1
ATOM 1762 N N . THR A 1 229 ? -0.54 -21.969 -4.746 1 92.25 229 THR A N 1
ATOM 1763 C CA . THR A 1 229 ? -1.579 -22.266 -5.723 1 92.25 229 THR A CA 1
ATOM 1764 C C . THR A 1 229 ? -2.266 -23.594 -5.395 1 92.25 229 THR A C 1
ATOM 1766 O O . THR A 1 229 ? -1.6 -24.625 -5.223 1 92.25 229 THR A O 1
ATOM 1769 N N . LEU A 1 230 ? -3.531 -23.484 -5.246 1 94.31 230 LEU A N 1
ATOM 1770 C CA . LEU A 1 230 ? -4.316 -24.703 -5.172 1 94.31 230 LEU A CA 1
ATOM 1771 C C . LEU A 1 230 ? -4.434 -25.359 -6.543 1 94.31 230 LEU A C 1
ATOM 1773 O O . LEU A 1 230 ? -4.887 -24.734 -7.504 1 94.31 230 LEU A O 1
ATOM 1777 N N . THR A 1 231 ? -3.965 -26.594 -6.664 1 93.94 231 THR A N 1
ATOM 1778 C CA . THR A 1 231 ? -4.059 -27.312 -7.93 1 93.94 231 THR A CA 1
ATOM 1779 C C . THR A 1 231 ? -4.945 -28.547 -7.781 1 93.94 231 THR A C 1
ATOM 1781 O O . THR A 1 231 ? -5.156 -29.047 -6.672 1 93.94 231 THR A O 1
ATOM 1784 N N . ASP A 1 232 ? -5.473 -28.969 -8.906 1 92.88 232 ASP A N 1
ATOM 1785 C CA . ASP A 1 232 ? -6.121 -30.281 -8.883 1 92.88 232 ASP A CA 1
ATOM 1786 C C . ASP A 1 232 ? -5.098 -31.391 -9.07 1 92.88 232 ASP A C 1
ATOM 1788 O O . ASP A 1 232 ? -3.891 -31.156 -9.039 1 92.88 232 ASP A O 1
ATOM 1792 N N . ALA A 1 233 ? -5.559 -32.594 -9.164 1 91.81 233 ALA A N 1
ATOM 1793 C CA . ALA A 1 233 ? -4.691 -33.781 -9.203 1 91.81 233 ALA A CA 1
ATOM 1794 C C . ALA A 1 233 ? -3.873 -33.812 -10.492 1 91.81 233 ALA A C 1
ATOM 1796 O O . ALA A 1 233 ? -2.898 -34.562 -10.602 1 91.81 233 ALA A O 1
ATOM 1797 N N . GLN A 1 234 ? -4.195 -33 -11.469 1 90.75 234 GLN A N 1
ATOM 1798 C CA . GLN A 1 234 ? -3.457 -32.906 -12.727 1 90.75 234 GLN A CA 1
ATOM 1799 C C . GLN A 1 234 ? -2.619 -31.641 -12.773 1 90.75 234 GLN A C 1
ATOM 1801 O O . GLN A 1 234 ? -2.146 -31.25 -13.844 1 90.75 234 GLN A O 1
ATOM 1806 N N . LEU A 1 235 ? -2.525 -30.953 -11.664 1 92.19 235 LEU A N 1
ATOM 1807 C CA . LEU A 1 235 ? -1.662 -29.797 -11.445 1 92.19 235 LEU A CA 1
ATOM 1808 C C . LEU A 1 235 ? -2.258 -28.547 -12.086 1 92.19 235 LEU A C 1
ATOM 1810 O O . LEU A 1 235 ? -1.585 -27.516 -12.188 1 92.19 235 LEU A O 1
ATOM 1814 N N . ASP A 1 236 ? -3.521 -28.609 -12.492 1 88.31 236 ASP A N 1
ATOM 1815 C CA . ASP A 1 236 ? -4.184 -27.406 -12.953 1 88.31 236 ASP A CA 1
ATOM 1816 C C . ASP A 1 236 ? -4.457 -26.453 -11.789 1 88.31 236 ASP A C 1
ATOM 1818 O O . ASP A 1 236 ? -4.965 -26.859 -10.75 1 88.31 236 ASP A O 1
ATOM 1822 N N . PRO A 1 237 ? -4.098 -25.219 -12 1 90.38 237 PRO A N 1
ATOM 1823 C CA . PRO A 1 237 ? -4.398 -24.25 -10.938 1 90.38 237 PRO A CA 1
ATOM 1824 C C . PRO A 1 237 ? -5.895 -24 -10.781 1 90.38 237 PRO A C 1
ATOM 1826 O O . PRO A 1 237 ? -6.559 -23.578 -11.734 1 90.38 237 PRO A O 1
ATOM 1829 N N . ILE A 1 238 ? -6.453 -24.141 -9.617 1 92.31 238 ILE A N 1
ATOM 1830 C CA . ILE A 1 238 ? -7.902 -24.031 -9.484 1 92.31 238 ILE A CA 1
ATOM 1831 C C . ILE A 1 238 ? -8.242 -23.047 -8.367 1 92.31 238 ILE A C 1
ATOM 1833 O O . ILE A 1 238 ? -9.414 -22.75 -8.125 1 92.31 238 ILE A O 1
ATOM 1837 N N . GLY A 1 239 ? -7.203 -22.594 -7.68 1 94 239 GLY A N 1
ATOM 1838 C CA . GLY A 1 239 ? -7.473 -21.656 -6.605 1 94 239 GLY A CA 1
ATOM 1839 C C . GLY A 1 239 ? -6.246 -21.328 -5.777 1 94 239 GLY A C 1
ATOM 1840 O O . GLY A 1 239 ? -5.117 -21.391 -6.273 1 94 239 GLY A O 1
ATOM 1841 N N . ALA A 1 240 ? -6.547 -20.906 -4.5 1 94.75 240 ALA A N 1
ATOM 1842 C CA . ALA A 1 240 ? -5.488 -20.531 -3.562 1 94.75 240 ALA A CA 1
ATOM 1843 C C . ALA A 1 240 ? -5.566 -21.375 -2.291 1 94.75 240 ALA A C 1
ATOM 1845 O O . ALA A 1 240 ? -6.652 -21.812 -1.89 1 94.75 240 ALA A O 1
ATOM 1846 N N . ALA A 1 241 ? -4.422 -21.609 -1.715 1 96.38 241 ALA A N 1
ATOM 1847 C CA . ALA A 1 241 ? -4.328 -22.406 -0.494 1 96.38 241 ALA A CA 1
ATOM 1848 C C . ALA A 1 241 ? -3.268 -21.844 0.448 1 96.38 241 ALA A C 1
ATOM 1850 O O . ALA A 1 241 ? -2.252 -21.312 -0.001 1 96.38 241 ALA A O 1
ATOM 1851 N N . LEU A 1 242 ? -3.541 -22.016 1.744 1 96.69 242 LEU A N 1
ATOM 1852 C CA . LEU A 1 242 ? -2.609 -21.5 2.736 1 96.69 242 LEU A CA 1
ATOM 1853 C C . LEU A 1 242 ? -2.463 -22.453 3.91 1 96.69 242 LEU A C 1
ATOM 1855 O O . LEU A 1 242 ? -3.461 -22.953 4.434 1 96.69 242 LEU A O 1
ATOM 1859 N N . ASN A 1 243 ? -1.301 -22.781 4.281 1 97.19 243 ASN A N 1
ATOM 1860 C CA . ASN A 1 243 ? -0.939 -23.531 5.48 1 97.19 243 ASN A CA 1
ATOM 1861 C C . ASN A 1 243 ? 0.38 -23.047 6.07 1 97.19 243 ASN A C 1
ATOM 1863 O O . ASN A 1 243 ? 1.404 -23.031 5.383 1 97.19 243 ASN A O 1
ATOM 1867 N N . PRO A 1 244 ? 0.379 -22.688 7.32 1 95.94 244 PRO A N 1
ATOM 1868 C CA . PRO A 1 244 ? 1.567 -22.047 7.887 1 95.94 244 PRO A CA 1
ATOM 1869 C C . PRO A 1 244 ? 2.75 -23 8.016 1 95.94 244 PRO A C 1
ATOM 1871 O O . PRO A 1 244 ? 3.904 -22.578 8.008 1 95.94 244 PRO A O 1
ATOM 1874 N N . THR A 1 245 ? 2.506 -24.312 8.164 1 96.5 245 THR A N 1
ATOM 1875 C CA . THR A 1 245 ? 3.602 -25.266 8.242 1 96.5 245 THR A CA 1
ATOM 1876 C C . THR A 1 245 ? 4.27 -25.438 6.879 1 96.5 245 THR A C 1
ATOM 1878 O O . THR A 1 245 ? 5.496 -25.391 6.773 1 96.5 245 THR A O 1
ATOM 1881 N N . ALA A 1 246 ? 3.459 -25.625 5.848 1 96.56 246 ALA A N 1
ATOM 1882 C CA . ALA A 1 246 ? 3.994 -25.734 4.492 1 96.56 246 ALA A CA 1
ATOM 1883 C C . ALA A 1 246 ? 4.703 -24.453 4.074 1 96.56 246 ALA A C 1
ATOM 1885 O O . ALA A 1 246 ? 5.668 -24.5 3.305 1 96.56 246 ALA A O 1
ATOM 1886 N N . ALA A 1 247 ? 4.242 -23.359 4.621 1 95.25 247 ALA A N 1
ATOM 1887 C CA . ALA A 1 247 ? 4.785 -22.062 4.258 1 95.25 247 ALA A CA 1
ATOM 1888 C C . ALA A 1 247 ? 6.219 -21.906 4.762 1 95.25 247 ALA A C 1
ATOM 1890 O O . ALA A 1 247 ? 6.926 -20.984 4.355 1 95.25 247 ALA A O 1
ATOM 1891 N N . LEU A 1 248 ? 6.688 -22.828 5.625 1 95.19 248 LEU A N 1
ATOM 1892 C CA . LEU A 1 248 ? 8.062 -22.797 6.121 1 95.19 248 LEU A CA 1
ATOM 1893 C C . LEU A 1 248 ? 9.039 -23.25 5.047 1 95.19 248 LEU A C 1
ATOM 1895 O O . LEU A 1 248 ? 10.25 -23.047 5.172 1 95.19 248 LEU A O 1
ATOM 1899 N N . LEU A 1 249 ? 8.531 -23.844 4.004 1 95.44 249 LEU A N 1
ATOM 1900 C CA . LEU A 1 249 ? 9.383 -24.375 2.947 1 95.44 249 LEU A CA 1
ATOM 1901 C C . LEU A 1 249 ? 10.133 -23.25 2.236 1 95.44 249 LEU A C 1
ATOM 1903 O O . LEU A 1 249 ? 9.523 -22.266 1.828 1 95.44 249 LEU A O 1
ATOM 1907 N N . ASN A 1 250 ? 11.375 -23.453 2.07 1 93.38 250 ASN A N 1
ATOM 1908 C CA . ASN A 1 250 ? 12.18 -22.5 1.324 1 93.38 250 ASN A CA 1
ATOM 1909 C C . ASN A 1 250 ? 12.25 -22.859 -0.157 1 93.38 250 ASN A C 1
ATOM 1911 O O . ASN A 1 250 ? 11.883 -23.969 -0.548 1 93.38 250 ASN A O 1
ATOM 1915 N N . HIS A 1 251 ? 12.75 -21.938 -0.885 1 94.56 251 HIS A N 1
ATOM 1916 C CA . HIS A 1 251 ? 12.797 -22.094 -2.336 1 94.56 251 HIS A CA 1
ATOM 1917 C C . HIS A 1 251 ? 14.156 -22.609 -2.795 1 94.56 251 HIS A C 1
ATOM 1919 O O . HIS A 1 251 ? 15.188 -22.234 -2.229 1 94.56 251 HIS A O 1
ATOM 1925 N N . SER A 1 252 ? 14.102 -23.406 -3.779 1 95.12 252 SER A N 1
ATOM 1926 C CA . SER A 1 252 ? 15.227 -23.703 -4.66 1 95.12 252 SER A CA 1
ATOM 1927 C C . SER A 1 252 ? 14.758 -23.984 -6.082 1 95.12 252 SER A C 1
ATOM 1929 O O . SER A 1 252 ? 13.68 -24.547 -6.285 1 95.12 252 SER A O 1
ATOM 1931 N N . CYS A 1 253 ? 15.617 -23.578 -7.027 1 95 253 CYS A N 1
ATOM 1932 C CA . CYS A 1 253 ? 15.312 -23.922 -8.414 1 95 253 CYS A CA 1
ATOM 1933 C C . CYS A 1 253 ? 15.719 -25.359 -8.727 1 95 253 CYS A C 1
ATOM 1935 O O . CYS A 1 253 ? 15.516 -25.828 -9.844 1 95 253 CYS A O 1
ATOM 1937 N N . THR A 1 254 ? 16.359 -25.938 -7.793 1 94.06 254 THR A N 1
ATOM 1938 C CA . THR A 1 254 ? 16.609 -27.375 -7.797 1 94.06 254 THR A CA 1
ATOM 1939 C C . THR A 1 254 ? 15.969 -28.031 -6.578 1 94.06 254 THR A C 1
ATOM 1941 O O . THR A 1 254 ? 16.672 -28.562 -5.715 1 94.06 254 THR A O 1
ATOM 1944 N N . PRO A 1 255 ? 14.703 -28.062 -6.629 1 96.12 255 PRO A N 1
ATOM 1945 C CA . PRO A 1 255 ? 13.992 -28.516 -5.43 1 96.12 255 PRO A CA 1
ATOM 1946 C C . PRO A 1 255 ? 14.172 -30 -5.164 1 96.12 255 PRO A C 1
ATOM 1948 O O . PRO A 1 255 ? 14.383 -30.781 -6.098 1 96.12 255 PRO A O 1
ATOM 1951 N N . ASN A 1 256 ? 14.117 -30.359 -3.908 1 97.19 256 ASN A N 1
ATOM 1952 C CA . ASN A 1 256 ? 14.164 -31.766 -3.537 1 97.19 256 ASN A CA 1
ATOM 1953 C C . ASN A 1 256 ? 12.828 -32.25 -2.979 1 97.19 256 ASN A C 1
ATOM 1955 O O . ASN A 1 256 ? 12.695 -33.406 -2.574 1 97.19 256 ASN A O 1
ATOM 1959 N N . THR A 1 257 ? 11.852 -31.344 -2.996 1 98 257 THR A N 1
ATOM 1960 C CA . THR A 1 257 ? 10.477 -31.688 -2.662 1 98 257 THR A CA 1
ATOM 1961 C C . THR A 1 257 ? 9.5 -30.953 -3.574 1 98 257 THR A C 1
ATOM 1963 O O . THR A 1 257 ? 9.898 -30.062 -4.32 1 98 257 THR A O 1
ATOM 1966 N N . VAL A 1 258 ? 8.281 -31.375 -3.537 1 97.62 258 VAL A N 1
ATOM 1967 C CA . VAL A 1 258 ? 7.199 -30.703 -4.254 1 97.62 258 VAL A CA 1
ATOM 1968 C C . VAL A 1 258 ? 5.957 -30.641 -3.367 1 97.62 258 VAL A C 1
ATOM 1970 O O . VAL A 1 258 ? 5.82 -31.422 -2.422 1 97.62 258 VAL A O 1
ATOM 1973 N N . VAL A 1 259 ? 5.145 -29.672 -3.621 1 97.25 259 VAL A N 1
ATOM 1974 C CA . VAL A 1 259 ? 3.85 -29.531 -2.965 1 97.25 259 VAL A CA 1
ATOM 1975 C C . VAL A 1 259 ? 2.734 -29.891 -3.941 1 97.25 259 VAL A C 1
ATOM 1977 O O . VAL A 1 259 ? 2.65 -29.328 -5.039 1 97.25 259 VAL A O 1
ATOM 1980 N N . VAL A 1 260 ? 1.865 -30.828 -3.545 1 96.81 260 VAL A N 1
ATOM 1981 C CA . VAL A 1 260 ? 0.843 -31.297 -4.477 1 96.81 260 VAL A CA 1
ATOM 1982 C C . VAL A 1 260 ? -0.455 -31.578 -3.723 1 96.81 260 VAL A C 1
ATOM 1984 O O . VAL A 1 260 ? -0.453 -31.703 -2.496 1 96.81 260 VAL A O 1
ATOM 1987 N N . PHE A 1 261 ? -1.535 -31.594 -4.434 1 96.19 261 PHE A N 1
ATOM 1988 C CA . PHE A 1 261 ? -2.836 -32.125 -4.066 1 96.19 261 PHE A CA 1
ATOM 1989 C C . PHE A 1 261 ? -3.17 -33.375 -4.906 1 96.19 261 PHE A C 1
ATOM 1991 O O . PHE A 1 261 ? -3.658 -33.25 -6.031 1 96.19 261 PHE A O 1
ATOM 1998 N N . SER A 1 262 ? -2.969 -34.5 -4.344 1 92.62 262 SER A N 1
ATOM 1999 C CA . SER A 1 262 ? -2.818 -35.719 -5.133 1 92.62 262 SER A CA 1
ATOM 2000 C C . SER A 1 262 ? -4.172 -36.375 -5.426 1 92.62 262 SER A C 1
ATOM 2002 O O . SER A 1 262 ? -4.285 -37.188 -6.316 1 92.62 262 SER A O 1
ATOM 2004 N N . SER A 1 263 ? -5.125 -35.969 -4.617 1 85.69 263 SER A N 1
ATOM 2005 C CA . SER A 1 263 ? -6.367 -36.719 -4.723 1 85.69 263 SER A CA 1
ATOM 2006 C C . SER A 1 263 ? -7.477 -35.875 -5.344 1 85.69 263 SER A C 1
ATOM 2008 O O . SER A 1 263 ? -7.395 -34.656 -5.348 1 85.69 263 SER A O 1
ATOM 2010 N N . ALA A 1 264 ? -8.344 -36.5 -5.922 1 77.06 264 ALA A N 1
ATOM 2011 C CA . ALA A 1 264 ? -9.562 -35.938 -6.484 1 77.06 264 ALA A CA 1
ATOM 2012 C C . ALA A 1 264 ? -10.797 -36.719 -6.047 1 77.06 264 ALA A C 1
ATOM 2014 O O . ALA A 1 264 ? -11.336 -37.531 -6.82 1 77.06 264 ALA A O 1
ATOM 2015 N N . THR A 1 265 ? -11.031 -36.75 -4.855 1 83.06 265 THR A N 1
ATOM 2016 C CA . THR A 1 265 ? -12.125 -37.562 -4.352 1 83.06 265 THR A CA 1
ATOM 2017 C C . THR A 1 265 ? -13.297 -36.688 -3.914 1 83.06 265 THR A C 1
ATOM 2019 O O . THR A 1 265 ? -13.102 -35.656 -3.266 1 83.06 265 THR A O 1
ATOM 2022 N N . GLU A 1 266 ? -14.461 -37.125 -4.34 1 87.25 266 GLU A N 1
ATOM 2023 C CA . GLU A 1 266 ? -15.664 -36.438 -3.871 1 87.25 266 GLU A CA 1
ATOM 2024 C C . GLU A 1 266 ? -15.867 -36.656 -2.373 1 87.25 266 GLU A C 1
ATOM 2026 O O . GLU A 1 266 ? -15.555 -37.719 -1.837 1 87.25 266 GLU A O 1
ATOM 2031 N N . HIS A 1 267 ? -16.312 -35.688 -1.659 1 90.31 267 HIS A N 1
ATOM 2032 C CA . HIS A 1 267 ? -16.75 -35.719 -0.272 1 90.31 267 HIS A CA 1
ATOM 2033 C C . HIS A 1 267 ? -15.578 -35.625 0.69 1 90.31 267 HIS A C 1
ATOM 2035 O O . HIS A 1 267 ? -15.758 -35.688 1.908 1 90.31 267 HIS A O 1
ATOM 2041 N N . ALA A 1 268 ? -14.445 -35.5 0.125 1 88.31 268 ALA A N 1
ATOM 2042 C CA . ALA A 1 268 ? -13.289 -35.312 1.001 1 88.31 268 ALA A CA 1
ATOM 2043 C C . ALA A 1 268 ? -12.312 -34.312 0.427 1 88.31 268 ALA A C 1
ATOM 2045 O O . ALA A 1 268 ? -12.086 -34.25 -0.784 1 88.31 268 ALA A O 1
ATOM 2046 N N . ARG A 1 269 ? -11.789 -33.5 1.291 1 88.81 269 ARG A N 1
ATOM 2047 C CA . ARG A 1 269 ? -10.773 -32.531 0.859 1 88.81 269 ARG A CA 1
ATOM 2048 C C . ARG A 1 269 ? -9.398 -33.188 0.783 1 88.81 269 ARG A C 1
ATOM 2050 O O . ARG A 1 269 ? -9.039 -34 1.645 1 88.81 269 ARG A O 1
ATOM 2057 N N . CYS A 1 270 ? -8.742 -32.969 -0.271 1 90.62 270 CYS A N 1
ATOM 2058 C CA . CYS A 1 270 ? -7.375 -33.438 -0.415 1 90.62 270 CYS A CA 1
ATOM 2059 C C . CYS A 1 270 ? -6.41 -32.594 0.406 1 90.62 270 CYS A C 1
ATOM 2061 O O . CYS A 1 270 ? -6.402 -31.375 0.298 1 90.62 270 CYS A O 1
ATOM 2063 N N . PRO A 1 271 ? -5.66 -33.219 1.258 1 95.19 271 PRO A N 1
ATOM 2064 C CA . PRO A 1 271 ? -4.648 -32.469 1.991 1 95.19 271 PRO A CA 1
ATOM 2065 C C . PRO A 1 271 ? -3.545 -31.922 1.085 1 95.19 271 PRO A C 1
ATOM 2067 O O . PRO A 1 271 ? -3.322 -32.438 -0.006 1 95.19 271 PRO A O 1
ATOM 2070 N N . MET A 1 272 ? -2.941 -30.859 1.522 1 96.12 272 MET A N 1
ATOM 2071 C CA . MET A 1 272 ? -1.698 -30.375 0.925 1 96.12 272 MET A CA 1
ATOM 2072 C C . MET A 1 272 ? -0.528 -31.281 1.309 1 96.12 272 MET A C 1
ATOM 2074 O O . MET A 1 272 ? -0.264 -31.484 2.494 1 96.12 272 MET A O 1
ATOM 2078 N N . GLU A 1 273 ? 0.147 -31.797 0.334 1 97.5 273 GLU A N 1
ATOM 2079 C CA . GLU A 1 273 ? 1.183 -32.781 0.613 1 97.5 273 GLU A CA 1
ATOM 2080 C C . GLU A 1 273 ? 2.549 -32.312 0.134 1 97.5 273 GLU A C 1
ATOM 2082 O O . GLU A 1 273 ? 2.66 -31.688 -0.933 1 97.5 273 GLU A O 1
ATOM 2087 N N . VAL A 1 274 ? 3.529 -32.5 0.957 1 97.94 274 VAL A N 1
ATOM 2088 C CA . VAL A 1 274 ? 4.926 -32.312 0.582 1 97.94 274 VAL A CA 1
ATOM 2089 C C . VAL A 1 274 ? 5.594 -33.656 0.341 1 97.94 274 VAL A C 1
ATOM 2091 O O . VAL A 1 274 ? 5.598 -34.531 1.22 1 97.94 274 VAL A O 1
ATOM 2094 N N . VAL A 1 275 ? 6.16 -33.812 -0.823 1 98.31 275 VAL A N 1
ATOM 2095 C CA . VAL A 1 275 ? 6.691 -35.125 -1.211 1 98.31 275 VAL A CA 1
ATOM 2096 C C . VAL A 1 275 ? 8.164 -35 -1.578 1 98.31 275 VAL A C 1
ATOM 2098 O O . VAL A 1 275 ? 8.562 -34.031 -2.258 1 98.31 275 VAL A O 1
ATOM 2101 N N . ALA A 1 276 ? 8.961 -35.938 -1.154 1 98.56 276 ALA A N 1
ATOM 2102 C CA . ALA A 1 276 ? 10.383 -35.969 -1.498 1 98.56 276 ALA A CA 1
ATOM 2103 C C . ALA A 1 276 ? 10.586 -36.406 -2.945 1 98.56 276 ALA A C 1
ATOM 2105 O O . ALA A 1 276 ? 10.055 -37.438 -3.365 1 98.56 276 ALA A O 1
ATOM 2106 N N . LEU A 1 277 ? 11.406 -35.75 -3.646 1 97.44 277 LEU A N 1
ATOM 2107 C CA . LEU A 1 277 ? 11.641 -36.031 -5.055 1 97.44 277 LEU A CA 1
ATOM 2108 C C . LEU A 1 277 ? 12.828 -36.969 -5.215 1 97.44 277 LEU A C 1
ATOM 2110 O O . LEU A 1 277 ? 13.008 -37.594 -6.277 1 97.44 277 LEU A O 1
ATOM 2114 N N . ARG A 1 278 ? 13.617 -37.062 -4.25 1 96.81 278 ARG A N 1
ATOM 2115 C CA . ARG A 1 278 ? 14.781 -37.938 -4.199 1 96.81 278 ARG A CA 1
ATOM 2116 C C . ARG A 1 278 ? 15.062 -38.406 -2.773 1 96.81 278 ARG A C 1
ATOM 2118 O O . ARG A 1 278 ? 14.398 -37.969 -1.833 1 96.81 278 ARG A O 1
ATOM 2125 N N . ASP A 1 279 ? 15.984 -39.281 -2.68 1 97.5 279 ASP A N 1
ATOM 2126 C CA . ASP A 1 279 ? 16.406 -39.688 -1.34 1 97.5 279 ASP A CA 1
ATOM 2127 C C . ASP A 1 279 ? 17 -38.5 -0.577 1 97.5 279 ASP A C 1
ATOM 2129 O O . ASP A 1 279 ? 17.766 -37.719 -1.139 1 97.5 279 ASP A O 1
ATOM 2133 N N . LEU A 1 280 ? 16.562 -38.344 0.644 1 97.81 280 LEU A N 1
ATOM 2134 C CA . LEU A 1 280 ? 17.031 -37.281 1.487 1 97.81 280 LEU A CA 1
ATOM 2135 C C . LEU A 1 280 ? 17.719 -37.812 2.738 1 97.81 280 LEU A C 1
ATOM 2137 O O . LEU A 1 280 ? 17.188 -38.719 3.396 1 97.81 280 LEU A O 1
ATOM 2141 N N . ALA A 1 281 ? 18.828 -37.219 3.057 1 97 281 ALA A N 1
ATOM 2142 C CA . ALA A 1 281 ? 19.594 -37.656 4.227 1 97 281 ALA A CA 1
ATOM 2143 C C . ALA A 1 281 ? 19.109 -36.938 5.488 1 97 281 ALA A C 1
ATOM 2145 O O . ALA A 1 281 ? 18.422 -35.906 5.41 1 97 281 ALA A O 1
ATOM 2146 N N . GLU A 1 282 ? 19.516 -37.562 6.582 1 95.5 282 GLU A N 1
ATOM 2147 C CA . GLU A 1 282 ? 19.25 -36.938 7.867 1 95.5 282 GLU A CA 1
ATOM 2148 C C . GLU A 1 282 ? 19.891 -35.531 7.938 1 95.5 282 GLU A C 1
ATOM 2150 O O . GLU A 1 282 ? 21.031 -35.375 7.512 1 95.5 282 GLU A O 1
ATOM 2155 N N . GLY A 1 283 ? 19.047 -34.594 8.438 1 94.06 283 GLY A N 1
ATOM 2156 C CA . GLY A 1 283 ? 19.562 -33.25 8.625 1 94.06 283 GLY A CA 1
ATOM 2157 C C . GLY A 1 283 ? 19.531 -32.438 7.355 1 94.06 283 GLY A C 1
ATOM 2158 O O . GLY A 1 283 ? 19.75 -31.219 7.391 1 94.06 283 GLY A O 1
ATOM 2159 N N . GLU A 1 284 ? 19.219 -33.031 6.262 1 95.06 284 GLU A N 1
ATOM 2160 C CA . GLU A 1 284 ? 19.219 -32.312 4.988 1 95.06 284 GLU A CA 1
ATOM 2161 C C . GLU A 1 284 ? 18.078 -31.281 4.926 1 95.06 284 GLU A C 1
ATOM 2163 O O . GLU A 1 284 ? 16.938 -31.625 5.215 1 95.06 284 GLU A O 1
ATOM 2168 N N . PRO A 1 285 ? 18.375 -30.016 4.566 1 94.81 285 PRO A N 1
ATOM 2169 C CA . PRO A 1 285 ? 17.297 -29.062 4.359 1 94.81 285 PRO A CA 1
ATOM 2170 C C . PRO A 1 285 ? 16.422 -29.406 3.158 1 94.81 285 PRO A C 1
ATOM 2172 O O . PRO A 1 285 ? 16.906 -29.984 2.186 1 94.81 285 PRO A O 1
ATOM 2175 N N . ILE A 1 286 ? 15.156 -29.094 3.246 1 96.06 286 ILE A N 1
ATOM 2176 C CA . ILE A 1 286 ? 14.281 -29.406 2.121 1 96.06 286 ILE A CA 1
ATOM 2177 C C . ILE A 1 286 ? 13.828 -28.094 1.461 1 96.06 286 ILE A C 1
ATOM 2179 O O . ILE A 1 286 ? 13.633 -27.094 2.139 1 96.06 286 ILE A O 1
ATOM 2183 N N . TYR A 1 287 ? 13.664 -28.172 0.154 1 95.94 287 TYR A N 1
ATOM 2184 C CA . TYR A 1 287 ? 13.328 -27.016 -0.685 1 95.94 287 TYR A CA 1
ATOM 2185 C C . TYR A 1 287 ? 12.227 -27.375 -1.679 1 95.94 287 TYR A C 1
ATOM 2187 O O . TYR A 1 287 ? 12.156 -28.516 -2.143 1 95.94 287 TYR A O 1
ATOM 2195 N N . THR A 1 288 ? 11.375 -26.422 -1.919 1 96.69 288 THR A N 1
ATOM 2196 C CA . THR A 1 288 ? 10.438 -26.5 -3.031 1 96.69 288 THR A CA 1
ATOM 2197 C C . THR A 1 288 ? 10.648 -25.344 -4.004 1 96.69 288 THR A C 1
ATOM 2199 O O . THR A 1 288 ? 11.492 -24.469 -3.766 1 96.69 288 THR A O 1
ATOM 2202 N N . SER A 1 289 ? 10.062 -25.406 -5.082 1 96.12 289 SER A N 1
ATOM 2203 C CA . SER A 1 289 ? 10.195 -24.297 -6.023 1 96.12 289 SER A CA 1
ATOM 2204 C C . SER A 1 289 ? 9.008 -23.328 -5.918 1 96.12 289 SER A C 1
ATOM 2206 O O . SER A 1 289 ? 7.855 -23.766 -5.906 1 96.12 289 SER A O 1
ATOM 2208 N N . TYR A 1 290 ? 9.359 -22.094 -5.828 1 92.75 290 TYR A N 1
ATOM 2209 C CA . TYR A 1 290 ? 8.328 -21.062 -5.812 1 92.75 290 TYR A CA 1
ATOM 2210 C C . TYR A 1 290 ? 7.941 -20.656 -7.23 1 92.75 290 TYR A C 1
ATOM 2212 O O . TYR A 1 290 ? 6.945 -19.969 -7.438 1 92.75 290 TYR A O 1
ATOM 2220 N N . VAL A 1 291 ? 8.703 -21.156 -8.203 1 93.75 291 VAL A N 1
ATOM 2221 C CA . VAL A 1 291 ? 8.539 -20.688 -9.586 1 93.75 291 VAL A CA 1
ATOM 2222 C C . VAL A 1 291 ? 8.422 -21.891 -10.516 1 93.75 291 VAL A C 1
ATOM 2224 O O . VAL A 1 291 ? 8.633 -23.031 -10.094 1 93.75 291 VAL A O 1
ATOM 2227 N N . ASP A 1 292 ? 8.016 -21.594 -11.711 1 92 292 ASP A N 1
ATOM 2228 C CA . ASP A 1 292 ? 8.039 -22.625 -12.742 1 92 292 ASP A CA 1
ATOM 2229 C C . ASP A 1 292 ? 9.461 -22.922 -13.188 1 92 292 ASP A C 1
ATOM 2231 O O . ASP A 1 292 ? 10.148 -22.047 -13.719 1 92 292 ASP A O 1
ATOM 2235 N N . LEU A 1 293 ? 9.844 -24.125 -13.125 1 94.25 293 LEU A N 1
ATOM 2236 C CA . LEU A 1 293 ? 11.219 -24.516 -13.414 1 94.25 293 LEU A CA 1
ATOM 2237 C C . LEU A 1 293 ? 11.5 -24.453 -14.914 1 94.25 293 LEU A C 1
ATOM 2239 O O . LEU A 1 293 ? 12.656 -24.469 -15.336 1 94.25 293 LEU A O 1
ATOM 2243 N N . ALA A 1 294 ? 10.461 -24.375 -15.672 1 94.69 294 ALA A N 1
ATOM 2244 C CA . ALA A 1 294 ? 10.625 -24.297 -17.125 1 94.69 294 ALA A CA 1
ATOM 2245 C C . ALA A 1 294 ? 11.008 -22.875 -17.547 1 94.69 294 ALA A C 1
ATOM 2247 O O . ALA A 1 294 ? 11.414 -22.656 -18.688 1 94.69 294 ALA A O 1
ATOM 2248 N N . ALA A 1 295 ? 10.961 -21.969 -16.672 1 94.44 295 ALA A N 1
ATOM 2249 C CA . ALA A 1 295 ? 11.336 -20.594 -16.984 1 94.44 295 ALA A CA 1
ATOM 2250 C C . ALA A 1 295 ? 12.844 -20.406 -16.906 1 94.44 295 ALA A C 1
ATOM 2252 O O . ALA A 1 295 ? 13.516 -21.031 -16.078 1 94.44 295 ALA A O 1
ATOM 2253 N N . PRO A 1 296 ? 13.359 -19.531 -17.781 1 94.94 296 PRO A N 1
ATOM 2254 C CA . PRO A 1 296 ? 14.797 -19.25 -17.734 1 94.94 296 PRO A CA 1
ATOM 2255 C C . PRO A 1 296 ? 15.188 -18.391 -16.547 1 94.94 296 PRO A C 1
ATOM 2257 O O . PRO A 1 296 ? 14.328 -17.812 -15.883 1 94.94 296 PRO A O 1
ATOM 2260 N N . LEU A 1 297 ? 16.453 -18.297 -16.328 1 94.5 297 LEU A N 1
ATOM 2261 C CA . LEU A 1 297 ? 17.031 -17.641 -15.156 1 94.5 297 LEU A CA 1
ATOM 2262 C C . LEU A 1 297 ? 16.469 -16.234 -14.984 1 94.5 297 LEU A C 1
ATOM 2264 O O . LEU A 1 297 ? 15.984 -15.883 -13.914 1 94.5 297 LEU A O 1
ATOM 2268 N N . PRO A 1 298 ? 16.469 -15.359 -16.047 1 93.75 298 PRO A N 1
ATOM 2269 C CA . PRO A 1 298 ? 15.992 -13.992 -15.844 1 93.75 298 PRO A CA 1
ATOM 2270 C C . PRO A 1 298 ? 14.523 -13.938 -15.43 1 93.75 298 PRO A C 1
ATOM 2272 O O . PRO A 1 298 ? 14.141 -13.109 -14.594 1 93.75 298 PRO A O 1
ATOM 2275 N N . VAL A 1 299 ? 13.75 -14.844 -15.953 1 93.56 299 VAL A N 1
ATOM 2276 C CA . VAL A 1 299 ? 12.328 -14.867 -15.648 1 93.56 299 VAL A CA 1
ATOM 2277 C C . VAL A 1 299 ? 12.109 -15.375 -14.219 1 93.56 299 VAL A C 1
ATOM 2279 O O . VAL A 1 299 ? 11.289 -14.828 -13.477 1 93.56 299 VAL A O 1
ATOM 2282 N N . ARG A 1 300 ? 12.836 -16.391 -13.82 1 94.69 300 ARG A N 1
ATOM 2283 C CA . ARG A 1 300 ? 12.734 -16.906 -12.453 1 94.69 300 ARG A CA 1
ATOM 2284 C C . ARG A 1 300 ? 13.148 -15.844 -11.438 1 94.69 300 ARG A C 1
ATOM 2286 O O . ARG A 1 300 ? 12.445 -15.617 -10.453 1 94.69 300 ARG A O 1
ATOM 2293 N N . GLN A 1 301 ? 14.219 -15.188 -11.734 1 95.81 301 GLN A N 1
ATOM 2294 C CA . GLN A 1 301 ? 14.719 -14.172 -10.812 1 95.81 301 GLN A CA 1
ATOM 2295 C C . GLN A 1 301 ? 13.758 -12.992 -10.719 1 95.81 301 GLN A C 1
ATOM 2297 O O . GLN A 1 301 ? 13.57 -12.422 -9.641 1 95.81 301 GLN A O 1
ATOM 2302 N N . GLN A 1 302 ? 13.211 -12.648 -11.812 1 89.75 302 GLN A N 1
ATOM 2303 C CA . GLN A 1 302 ? 12.234 -11.562 -11.82 1 89.75 302 GLN A CA 1
ATOM 2304 C C . GLN A 1 302 ? 11.031 -11.898 -10.945 1 89.75 302 GLN A C 1
ATOM 2306 O O . GLN A 1 302 ? 10.586 -11.078 -10.141 1 89.75 302 GLN A O 1
ATOM 2311 N N . THR A 1 303 ? 10.547 -13.102 -11.086 1 89 303 THR A N 1
ATOM 2312 C CA . THR A 1 303 ? 9.398 -13.547 -10.297 1 89 303 THR A CA 1
ATOM 2313 C C . THR A 1 303 ? 9.75 -13.586 -8.812 1 89 303 THR A C 1
ATOM 2315 O O . THR A 1 303 ? 8.969 -13.141 -7.973 1 89 303 THR A O 1
ATOM 2318 N N . LEU A 1 304 ? 10.875 -14.109 -8.508 1 92 304 LEU A N 1
ATOM 2319 C CA . LEU A 1 304 ? 11.32 -14.219 -7.121 1 92 304 LEU A CA 1
ATOM 2320 C C . LEU A 1 304 ? 11.492 -12.844 -6.488 1 92 304 LEU A C 1
ATOM 2322 O O . LEU A 1 304 ? 11.133 -12.641 -5.324 1 92 304 LEU A O 1
ATOM 2326 N N . GLN A 1 305 ? 11.992 -11.906 -7.273 1 87.31 305 GLN A N 1
ATOM 2327 C CA . GLN A 1 305 ? 12.188 -10.547 -6.766 1 87.31 305 GLN A CA 1
ATOM 2328 C C . GLN A 1 305 ? 10.852 -9.844 -6.566 1 87.31 305 GLN A C 1
ATOM 2330 O O . GLN A 1 305 ? 10.656 -9.141 -5.57 1 87.31 305 GLN A O 1
ATOM 2335 N N . GLU A 1 306 ? 10.031 -10.008 -7.438 1 79.12 306 GLU A N 1
ATOM 2336 C CA . GLU A 1 306 ? 8.766 -9.273 -7.434 1 79.12 306 GLU A CA 1
ATOM 2337 C C . GLU A 1 306 ? 7.805 -9.836 -6.387 1 79.12 306 GLU A C 1
ATOM 2339 O O . GLU A 1 306 ? 7.055 -9.086 -5.762 1 79.12 306 GLU A O 1
ATOM 2344 N N . ARG A 1 307 ? 7.906 -11.133 -6.117 1 78.06 307 ARG A N 1
ATOM 2345 C CA . ARG A 1 307 ? 6.879 -11.766 -5.301 1 78.06 307 ARG A CA 1
ATOM 2346 C C . ARG A 1 307 ? 7.434 -12.164 -3.936 1 78.06 307 ARG A C 1
ATOM 2348 O O . ARG A 1 307 ? 6.703 -12.188 -2.943 1 78.06 307 ARG A O 1
ATOM 2355 N N . TYR A 1 308 ? 8.672 -12.445 -3.977 1 86.19 308 TYR A N 1
ATOM 2356 C CA . TYR A 1 308 ? 9.219 -13.016 -2.746 1 86.19 308 TYR A CA 1
ATOM 2357 C C . TYR A 1 308 ? 10.391 -12.18 -2.234 1 86.19 308 TYR A C 1
ATOM 2359 O O . TYR A 1 308 ? 10.938 -12.453 -1.164 1 86.19 308 TYR A O 1
ATOM 2367 N N . TYR A 1 309 ? 10.867 -11.266 -3.01 1 81.38 309 TYR A N 1
ATOM 2368 C CA . TYR A 1 309 ? 11.766 -10.195 -2.598 1 81.38 309 TYR A CA 1
ATOM 2369 C C . TYR A 1 309 ? 13.164 -10.734 -2.297 1 81.38 309 TYR A C 1
ATOM 2371 O O . TYR A 1 309 ? 13.812 -10.297 -1.342 1 81.38 309 TYR A O 1
ATOM 2379 N N . PHE A 1 310 ? 13.555 -11.68 -3.043 1 87.75 310 PHE A N 1
ATOM 2380 C CA . PHE A 1 310 ? 14.914 -12.164 -2.861 1 87.75 310 PHE A CA 1
ATOM 2381 C C . PHE A 1 310 ? 15.508 -12.617 -4.188 1 87.75 310 PHE A C 1
ATOM 2383 O O . PHE A 1 310 ? 14.789 -12.789 -5.172 1 87.75 310 PHE A O 1
ATOM 2390 N N . THR A 1 311 ? 16.828 -12.711 -4.211 1 93.25 311 THR A N 1
ATOM 2391 C CA . THR A 1 311 ? 17.578 -13.273 -5.328 1 93.25 311 THR A CA 1
ATOM 2392 C C . THR A 1 311 ? 18.047 -14.695 -5.008 1 93.25 311 THR A C 1
ATOM 2394 O O . THR A 1 311 ? 18.719 -14.922 -3.998 1 93.25 311 THR A O 1
ATOM 2397 N N . CYS A 1 312 ? 17.625 -15.594 -5.777 1 94.94 312 CYS A N 1
ATOM 2398 C CA . CYS A 1 312 ? 18.016 -16.984 -5.562 1 94.94 312 CYS A CA 1
ATOM 2399 C C . CYS A 1 312 ? 19.469 -17.219 -5.969 1 94.94 312 CYS A C 1
ATOM 2401 O O . CYS A 1 312 ? 19.906 -16.734 -7.012 1 94.94 312 CYS A O 1
ATOM 2403 N N . LYS A 1 313 ? 20.172 -17.922 -5.164 1 93.94 313 LYS A N 1
ATOM 2404 C CA . LYS A 1 313 ? 21.562 -18.25 -5.426 1 93.94 313 LYS A CA 1
ATOM 2405 C C . LYS A 1 313 ? 21.797 -19.75 -5.398 1 93.94 313 LYS A C 1
ATOM 2407 O O . LYS A 1 313 ? 22.875 -20.219 -4.992 1 93.94 313 LYS A O 1
ATOM 2412 N N . CYS A 1 314 ? 20.828 -20.484 -5.711 1 93 314 CYS A N 1
ATOM 2413 C CA . CYS A 1 314 ? 20.969 -21.938 -5.723 1 93 314 CYS A CA 1
ATOM 2414 C C . CYS A 1 314 ? 21.891 -22.375 -6.84 1 93 314 CYS A C 1
ATOM 2416 O O . CYS A 1 314 ? 22.344 -21.562 -7.641 1 93 314 CYS A O 1
ATOM 2418 N N . ARG A 1 315 ? 22.094 -23.641 -6.918 1 89.88 315 ARG A N 1
ATOM 2419 C CA . ARG A 1 315 ? 23.047 -24.219 -7.855 1 89.88 315 ARG A CA 1
ATOM 2420 C C . ARG A 1 315 ? 22.656 -23.922 -9.297 1 89.88 315 ARG A C 1
ATOM 2422 O O . ARG A 1 315 ? 23.516 -23.641 -10.141 1 89.88 315 ARG A O 1
ATOM 2429 N N . LEU A 1 316 ? 21.422 -23.969 -9.602 1 91.75 316 LEU A N 1
ATOM 2430 C CA . LEU A 1 316 ? 20.953 -23.719 -10.961 1 91.75 316 LEU A CA 1
ATOM 2431 C C . LEU A 1 316 ? 21.141 -22.25 -11.336 1 91.75 316 LEU A C 1
ATOM 2433 O O . LEU A 1 316 ? 21.484 -21.953 -12.484 1 91.75 316 LEU A O 1
ATOM 2437 N N . CYS A 1 317 ? 20.938 -21.406 -10.406 1 93.38 317 CYS A N 1
ATOM 2438 C CA . CYS A 1 317 ? 20.984 -19.969 -10.68 1 93.38 317 CYS A CA 1
ATOM 2439 C C . CYS A 1 317 ? 22.422 -19.484 -10.766 1 93.38 317 CYS A C 1
ATOM 2441 O O . CYS A 1 317 ? 22.703 -18.469 -11.406 1 93.38 317 CYS A O 1
ATOM 2443 N N . THR A 1 318 ? 23.312 -20.172 -10.148 1 92.56 318 THR A N 1
ATOM 2444 C CA . THR A 1 318 ? 24.688 -19.719 -10.133 1 92.56 318 THR A CA 1
ATOM 2445 C C . THR A 1 318 ? 25.547 -20.531 -11.102 1 92.56 318 THR A C 1
ATOM 2447 O O . THR A 1 318 ? 26.75 -20.328 -11.18 1 92.56 318 THR A O 1
ATOM 2450 N N . ARG A 1 319 ? 24.906 -21.375 -11.742 1 86.38 319 ARG A N 1
ATOM 2451 C CA . ARG A 1 319 ? 25.625 -22.234 -12.68 1 86.38 319 ARG A CA 1
ATOM 2452 C C . ARG A 1 319 ? 26.188 -21.422 -13.836 1 86.38 319 ARG A C 1
ATOM 2454 O O . ARG A 1 319 ? 25.484 -20.609 -14.438 1 86.38 319 ARG A O 1
ATOM 2461 N N . GLY A 1 320 ? 27.469 -21.672 -14.141 1 81.06 320 GLY A N 1
ATOM 2462 C CA . GLY A 1 320 ? 28.125 -21 -15.25 1 81.06 320 GLY A CA 1
ATOM 2463 C C . GLY A 1 320 ? 28.641 -21.953 -16.297 1 81.06 320 GLY A C 1
ATOM 2464 O O . GLY A 1 320 ? 28.719 -23.156 -16.062 1 81.06 320 GLY A O 1
ATOM 2465 N N . HIS A 1 321 ? 28.875 -21.531 -17.469 1 78.06 321 HIS A N 1
ATOM 2466 C CA . HIS A 1 321 ? 29.562 -22.219 -18.547 1 78.06 321 HIS A CA 1
ATOM 2467 C C . HIS A 1 321 ? 28.812 -23.469 -18.969 1 78.06 321 HIS A C 1
ATOM 2469 O O . HIS A 1 321 ? 29.406 -24.547 -19.078 1 78.06 321 HIS A O 1
ATOM 2475 N N . TRP A 1 322 ? 27.469 -23.438 -19.125 1 82.75 322 TRP A N 1
ATOM 2476 C CA . TRP A 1 322 ? 26.625 -24.531 -19.609 1 82.75 322 TRP A CA 1
ATOM 2477 C C . TRP A 1 322 ? 25.562 -24.016 -20.578 1 82.75 322 TRP A C 1
ATOM 2479 O O . TRP A 1 322 ? 25.422 -22.797 -20.766 1 82.75 322 TRP A O 1
ATOM 2489 N N . VAL A 1 323 ? 24.984 -24.969 -21.281 1 88.56 323 VAL A N 1
ATOM 2490 C CA . VAL A 1 323 ? 23.891 -24.578 -22.141 1 88.56 323 VAL A CA 1
ATOM 2491 C C . VAL A 1 323 ? 22.562 -24.859 -21.438 1 88.56 323 VAL A C 1
ATOM 2493 O O . VAL A 1 323 ? 22.156 -26.016 -21.281 1 88.56 323 VAL A O 1
ATOM 2496 N N . ASP A 1 324 ? 21.922 -23.891 -21.016 1 90.44 324 ASP A N 1
ATOM 2497 C CA . ASP A 1 324 ? 20.594 -24.016 -20.422 1 90.44 324 ASP A CA 1
ATOM 2498 C C . ASP A 1 324 ? 19.562 -24.406 -21.469 1 90.44 324 ASP A C 1
ATOM 2500 O O . ASP A 1 324 ? 19.344 -23.688 -22.453 1 90.44 324 ASP A O 1
ATOM 2504 N N . PRO A 1 325 ? 18.906 -25.547 -21.25 1 92.81 325 PRO A N 1
ATOM 2505 C CA . PRO A 1 325 ? 17.906 -25.984 -22.219 1 92.81 325 PRO A CA 1
ATOM 2506 C C . PRO A 1 325 ? 16.812 -24.938 -22.422 1 92.81 325 PRO A C 1
ATOM 2508 O O . PRO A 1 325 ? 16.234 -24.859 -23.516 1 92.81 325 PRO A O 1
ATOM 2511 N N . ARG A 1 326 ? 16.562 -24.141 -21.516 1 94.62 326 ARG A N 1
ATOM 2512 C CA . ARG A 1 326 ? 15.484 -23.141 -21.547 1 94.62 326 ARG A CA 1
ATOM 2513 C C . ARG A 1 326 ? 15.805 -22.031 -22.531 1 94.62 326 ARG A C 1
ATOM 2515 O O . ARG A 1 326 ? 14.914 -21.297 -22.969 1 94.62 326 ARG A O 1
ATOM 2522 N N . THR A 1 327 ? 17.078 -21.906 -22.859 1 94 327 THR A N 1
ATOM 2523 C CA . THR A 1 327 ? 17.469 -20.844 -23.781 1 94 327 THR A CA 1
ATOM 2524 C C . THR A 1 327 ? 18.25 -21.422 -24.953 1 94 327 THR A C 1
ATOM 2526 O O . THR A 1 327 ? 18.766 -20.672 -25.797 1 94 327 THR A O 1
ATOM 2529 N N . ALA A 1 328 ? 18.312 -22.672 -25.062 1 92.88 328 ALA A N 1
ATOM 2530 C CA . ALA A 1 328 ? 19.125 -23.344 -26.062 1 92.88 328 ALA A CA 1
ATOM 2531 C C . ALA A 1 328 ? 18.531 -23.172 -27.453 1 92.88 328 ALA A C 1
ATOM 2533 O O . ALA A 1 328 ? 17.328 -23.047 -27.609 1 92.88 328 ALA A O 1
ATOM 2534 N N . ARG A 1 329 ? 19.469 -23.266 -28.484 1 93.62 329 ARG A N 1
ATOM 2535 C CA . ARG A 1 329 ? 19.125 -23.312 -29.891 1 93.62 329 ARG A CA 1
ATOM 2536 C C . ARG A 1 329 ? 19.766 -24.516 -30.578 1 93.62 329 ARG A C 1
ATOM 2538 O O . ARG A 1 329 ? 20.781 -25.031 -30.109 1 93.62 329 ARG A O 1
ATOM 2545 N N . TRP A 1 330 ? 19.141 -24.859 -31.609 1 92.5 330 TRP A N 1
ATOM 2546 C CA . TRP A 1 330 ? 19.75 -25.938 -32.375 1 92.5 330 TRP A CA 1
ATOM 2547 C C . TRP A 1 330 ? 21.031 -25.469 -33.062 1 92.5 330 TRP A C 1
ATOM 2549 O O . TRP A 1 330 ? 21.109 -24.328 -33.562 1 92.5 330 TRP A O 1
ATOM 2559 N N . CYS A 1 331 ? 22 -26.359 -33.094 1 91.94 331 CYS A N 1
ATOM 2560 C CA . CYS A 1 331 ? 23.203 -26.109 -33.906 1 91.94 331 CYS A CA 1
ATOM 2561 C C . CYS A 1 331 ? 22.844 -25.953 -35.375 1 91.94 331 CYS A C 1
ATOM 2563 O O . CYS A 1 331 ? 22.031 -26.719 -35.906 1 91.94 331 CYS A O 1
ATOM 2565 N N . ALA A 1 332 ? 23.453 -25.062 -36.125 1 89.56 332 ALA A N 1
ATOM 2566 C CA . ALA A 1 332 ? 23.141 -24.75 -37.5 1 89.56 332 ALA A CA 1
ATOM 2567 C C . ALA A 1 332 ? 23.844 -25.719 -38.469 1 89.56 332 ALA A C 1
ATOM 2569 O O . ALA A 1 332 ? 23.516 -25.797 -39.625 1 89.56 332 ALA A O 1
ATOM 2570 N N . ARG A 1 333 ? 24.781 -26.406 -37.938 1 90 333 ARG A N 1
ATOM 2571 C CA . ARG A 1 333 ? 25.516 -27.344 -38.812 1 90 333 ARG A CA 1
ATOM 2572 C C . ARG A 1 333 ? 24.625 -28.5 -39.219 1 90 333 ARG A C 1
ATOM 2574 O O . ARG A 1 333 ? 24.047 -29.188 -38.375 1 90 333 ARG A O 1
ATOM 2581 N N . PRO A 1 334 ? 24.547 -28.734 -40.5 1 87.62 334 PRO A N 1
ATOM 2582 C CA . PRO A 1 334 ? 23.719 -29.844 -40.969 1 87.62 334 PRO A CA 1
ATOM 2583 C C . PRO A 1 334 ? 24.109 -31.188 -40.344 1 87.62 334 PRO A C 1
ATOM 2585 O O . PRO A 1 334 ? 25.297 -31.516 -40.281 1 87.62 334 PRO A O 1
ATOM 2588 N N . GLY A 1 335 ? 23.156 -31.844 -39.844 1 87.25 335 GLY A N 1
ATOM 2589 C CA . GLY A 1 335 ? 23.375 -33.156 -39.281 1 87.25 335 GLY A CA 1
ATOM 2590 C C . GLY A 1 335 ? 23.625 -33.125 -37.781 1 87.25 335 GLY A C 1
ATOM 2591 O O . GLY A 1 335 ? 23.578 -34.188 -37.125 1 87.25 335 GLY A O 1
ATOM 2592 N N . CYS A 1 336 ? 24 -31.969 -37.25 1 90.69 336 CYS A N 1
ATOM 2593 C CA . CYS A 1 336 ? 24.25 -31.875 -35.812 1 90.69 336 CYS A CA 1
ATOM 2594 C C . CYS A 1 336 ? 22.969 -31.531 -35.062 1 90.69 336 CYS A C 1
ATOM 2596 O O . CYS A 1 336 ? 22.203 -30.672 -35.5 1 90.69 336 CYS A O 1
ATOM 2598 N N . HIS A 1 337 ? 22.734 -32.312 -33.938 1 86.19 337 HIS A N 1
ATOM 2599 C CA . HIS A 1 337 ? 21.562 -32.062 -33.094 1 86.19 337 HIS A CA 1
ATOM 2600 C C . HIS A 1 337 ? 21.969 -31.5 -31.75 1 86.19 337 HIS A C 1
ATOM 2602 O O . HIS A 1 337 ? 21.297 -31.719 -30.75 1 86.19 337 HIS A O 1
ATOM 2608 N N . GLY A 1 338 ? 23.062 -30.812 -31.797 1 89.5 338 GLY A N 1
ATOM 2609 C CA . GLY A 1 338 ? 23.547 -30.219 -30.578 1 89.5 338 GLY A CA 1
ATOM 2610 C C . GLY A 1 338 ? 22.906 -28.875 -30.266 1 89.5 338 GLY A C 1
ATOM 2611 O O . GLY A 1 338 ? 22.141 -28.359 -31.062 1 89.5 338 GLY A O 1
ATOM 2612 N N . TRP A 1 339 ? 23.219 -28.359 -29.047 1 91.38 339 TRP A N 1
ATOM 2613 C CA . TRP A 1 339 ? 22.641 -27.109 -28.562 1 91.38 339 TRP A CA 1
ATOM 2614 C C . TRP A 1 339 ? 23.688 -26 -28.562 1 91.38 339 TRP A C 1
ATOM 2616 O O . TRP A 1 339 ? 24.875 -26.266 -28.359 1 91.38 339 TRP A O 1
ATOM 2626 N N . VAL A 1 340 ? 23.203 -24.844 -28.797 1 91.31 340 VAL A N 1
ATOM 2627 C CA . VAL A 1 340 ? 24.031 -23.641 -28.75 1 91.31 340 VAL A CA 1
ATOM 2628 C C . VAL A 1 340 ? 23.406 -22.625 -27.797 1 91.31 340 VAL A C 1
ATOM 2630 O O . VAL A 1 340 ? 22.219 -22.359 -27.844 1 91.31 340 VAL A O 1
ATOM 2633 N N . ALA A 1 341 ? 24.297 -22.094 -26.938 1 89.81 341 ALA A N 1
ATOM 2634 C CA . ALA A 1 341 ? 23.844 -21.062 -26 1 89.81 341 ALA A CA 1
ATOM 2635 C C . ALA A 1 341 ? 23.781 -19.703 -26.672 1 89.81 341 ALA A C 1
ATOM 2637 O O . ALA A 1 341 ? 24.531 -19.438 -27.625 1 89.81 341 ALA A O 1
ATOM 2638 N N . PRO A 1 342 ? 22.781 -18.891 -26.188 1 87.06 342 PRO A N 1
ATOM 2639 C CA . PRO A 1 342 ? 22.844 -17.5 -26.688 1 87.06 342 PRO A CA 1
ATOM 2640 C C . PRO A 1 342 ? 24.062 -16.75 -26.172 1 87.06 342 PRO A C 1
ATOM 2642 O O . PRO A 1 342 ? 24.203 -16.516 -24.969 1 87.06 342 PRO A O 1
ATOM 2645 N N . ALA A 1 343 ? 25.016 -16.516 -27 1 81.19 343 ALA A N 1
ATOM 2646 C CA . ALA A 1 343 ? 26.25 -15.852 -26.641 1 81.19 343 ALA A CA 1
ATOM 2647 C C . ALA A 1 343 ? 26.812 -15.039 -27.797 1 81.19 343 ALA A C 1
ATOM 2649 O O . ALA A 1 343 ? 26.297 -15.117 -28.922 1 81.19 343 ALA A O 1
ATOM 2650 N N . ALA A 1 344 ? 27.844 -14.281 -27.469 1 74.75 344 ALA A N 1
ATOM 2651 C CA . ALA A 1 344 ? 28.516 -13.484 -28.5 1 74.75 344 ALA A CA 1
ATOM 2652 C C . ALA A 1 344 ? 29.234 -14.375 -29.5 1 74.75 344 ALA A C 1
ATOM 2654 O O . ALA A 1 344 ? 29.203 -14.117 -30.703 1 74.75 344 ALA A O 1
ATOM 2655 N N . ARG A 1 345 ? 29.875 -15.367 -29.031 1 80.38 345 ARG A N 1
ATOM 2656 C CA . ARG A 1 345 ? 30.547 -16.359 -29.859 1 80.38 345 ARG A CA 1
ATOM 2657 C C . ARG A 1 345 ? 30.031 -17.766 -29.547 1 80.38 345 ARG A C 1
ATOM 2659 O O . ARG A 1 345 ? 30.719 -18.547 -28.875 1 80.38 345 ARG A O 1
ATOM 2666 N N . PRO A 1 346 ? 28.891 -18.062 -30.094 1 87.56 346 PRO A N 1
ATOM 2667 C CA . PRO A 1 346 ? 28.266 -19.328 -29.703 1 87.56 346 PRO A CA 1
ATOM 2668 C C . PRO A 1 346 ? 28.953 -20.547 -30.328 1 87.56 346 PRO A C 1
ATOM 2670 O O . PRO A 1 346 ? 29.391 -20.5 -31.484 1 87.56 346 PRO A O 1
ATOM 2673 N N . ARG A 1 347 ? 29.141 -21.531 -29.484 1 89 347 ARG A N 1
ATOM 2674 C CA . ARG A 1 347 ? 29.672 -22.812 -29.922 1 89 347 ARG A CA 1
ATOM 2675 C C . ARG A 1 347 ? 28.734 -23.953 -29.547 1 89 347 ARG A C 1
ATOM 2677 O O . ARG A 1 347 ? 28.141 -23.953 -28.469 1 89 347 ARG A O 1
ATOM 2684 N N . CYS A 1 348 ? 28.641 -24.875 -30.438 1 91.06 348 CYS A N 1
ATOM 2685 C CA . CYS A 1 348 ? 27.781 -26.031 -30.203 1 91.06 348 CYS A CA 1
ATOM 2686 C C . CYS A 1 348 ? 28.359 -26.938 -29.109 1 91.06 348 CYS A C 1
ATOM 2688 O O . CYS A 1 348 ? 29.562 -27.156 -29.078 1 91.06 348 CYS A O 1
ATOM 2690 N N . CYS A 1 349 ? 27.578 -27.5 -28.297 1 86.25 349 CYS A N 1
ATOM 2691 C CA . CYS A 1 349 ? 28.031 -28.328 -27.188 1 86.25 349 CYS A CA 1
ATOM 2692 C C . CYS A 1 349 ? 28.359 -29.734 -27.672 1 86.25 349 CYS A C 1
ATOM 2694 O O . CYS A 1 349 ? 29 -30.516 -26.953 1 86.25 349 CYS A O 1
ATOM 2696 N N . HIS A 1 350 ? 28 -30.031 -28.859 1 87.31 350 HIS A N 1
ATOM 2697 C CA . HIS A 1 350 ? 28.234 -31.375 -29.391 1 87.31 350 HIS A CA 1
ATOM 2698 C C . HIS A 1 350 ? 29.375 -31.375 -30.406 1 87.31 350 HIS A C 1
ATOM 2700 O O . HIS A 1 350 ? 30.375 -32.062 -30.219 1 87.31 350 HIS A O 1
ATOM 2706 N N . CYS A 1 351 ? 29.234 -30.531 -31.484 1 89.25 351 CYS A N 1
ATOM 2707 C CA . CYS A 1 351 ? 30.234 -30.562 -32.531 1 89.25 351 CYS A CA 1
ATOM 2708 C C . CYS A 1 351 ? 31.266 -29.453 -32.344 1 89.25 351 CYS A C 1
ATOM 2710 O O . CYS A 1 351 ? 32.25 -29.375 -33.094 1 89.25 351 CYS A O 1
ATOM 2712 N N . ARG A 1 352 ? 31.094 -28.516 -31.547 1 89.19 352 ARG A N 1
ATOM 2713 C CA . ARG A 1 352 ? 32 -27.438 -31.141 1 89.19 352 ARG A CA 1
ATOM 2714 C C . ARG A 1 352 ? 32.156 -26.406 -32.25 1 89.19 352 ARG A C 1
ATOM 2716 O O . ARG A 1 352 ? 33 -25.5 -32.156 1 89.19 352 ARG A O 1
ATOM 2723 N N . ALA A 1 353 ? 31.328 -26.594 -33.188 1 89.75 353 ALA A N 1
ATOM 2724 C CA . ALA A 1 353 ? 31.375 -25.609 -34.281 1 89.75 353 ALA A CA 1
ATOM 2725 C C . ALA A 1 353 ? 30.859 -24.25 -33.812 1 89.75 353 ALA A C 1
ATOM 2727 O O . ALA A 1 353 ? 29.891 -24.172 -33.031 1 89.75 353 ALA A O 1
ATOM 2728 N N . GLY A 1 354 ? 31.516 -23.234 -34.344 1 88.19 354 GLY A N 1
ATOM 2729 C CA . GLY A 1 354 ? 31.031 -21.891 -34.094 1 88.19 354 GLY A CA 1
ATOM 2730 C C . GLY A 1 354 ? 29.953 -21.438 -35.062 1 88.19 354 GLY A C 1
ATOM 2731 O O . GLY A 1 354 ? 29.875 -21.938 -36.188 1 88.19 354 GLY A O 1
ATOM 2732 N N . GLU A 1 355 ? 29.062 -20.656 -34.5 1 83.88 355 GLU A N 1
ATOM 2733 C CA . GLU A 1 355 ? 28.031 -20.078 -35.375 1 83.88 355 GLU A CA 1
ATOM 2734 C C . GLU A 1 355 ? 28.234 -18.578 -35.562 1 83.88 355 GLU A C 1
ATOM 2736 O O . GLU A 1 355 ? 28.438 -17.859 -34.562 1 83.88 355 GLU A O 1
ATOM 2741 N N . VAL A 1 356 ? 28.328 -18.172 -36.781 1 75.44 356 VAL A N 1
ATOM 2742 C CA . VAL A 1 356 ? 28.672 -16.781 -37.031 1 75.44 356 VAL A CA 1
ATOM 2743 C C . VAL A 1 356 ? 27.406 -15.953 -37.219 1 75.44 356 VAL A C 1
ATOM 2745 O O . VAL A 1 356 ? 27.297 -14.836 -36.719 1 75.44 356 VAL A O 1
ATOM 2748 N N . ASP A 1 357 ? 26.438 -16.406 -38.031 1 77.38 357 ASP A N 1
ATOM 2749 C CA . ASP A 1 357 ? 25.25 -15.609 -38.281 1 77.38 357 ASP A CA 1
ATOM 2750 C C . ASP A 1 357 ? 24.047 -16.125 -37.5 1 77.38 357 ASP A C 1
ATOM 2752 O O . ASP A 1 357 ? 23.344 -17.031 -37.938 1 77.38 357 ASP A O 1
ATOM 2756 N N . THR A 1 358 ? 23.875 -15.508 -36.344 1 84.69 358 THR A N 1
ATOM 2757 C CA . THR A 1 358 ? 22.812 -15.977 -35.469 1 84.69 358 THR A CA 1
ATOM 2758 C C . THR A 1 358 ? 21.688 -14.953 -35.375 1 84.69 358 THR A C 1
ATOM 2760 O O . THR A 1 358 ? 20.703 -15.148 -34.656 1 84.69 358 THR A O 1
ATOM 2763 N N . ALA A 1 359 ? 21.797 -13.945 -36.156 1 86 359 ALA A N 1
ATOM 2764 C CA . ALA A 1 359 ? 20.875 -12.82 -36.031 1 86 359 ALA A CA 1
ATOM 2765 C C . ALA A 1 359 ? 19.438 -13.25 -36.312 1 86 359 ALA A C 1
ATOM 2767 O O . ALA A 1 359 ? 18.516 -12.859 -35.594 1 86 359 ALA A O 1
ATOM 2768 N N . ALA A 1 360 ? 19.297 -13.992 -37.375 1 87.12 360 ALA A N 1
ATOM 2769 C CA . ALA A 1 360 ? 17.953 -14.406 -37.781 1 87.12 360 ALA A CA 1
ATOM 2770 C C . ALA A 1 360 ? 17.328 -15.297 -36.688 1 87.12 360 ALA A C 1
ATOM 2772 O O . ALA A 1 360 ? 16.141 -15.148 -36.375 1 87.12 360 ALA A O 1
ATOM 2773 N N . LYS A 1 361 ? 18.062 -16.188 -36.156 1 90 361 LYS A N 1
ATOM 2774 C CA . LYS A 1 361 ? 17.594 -17.062 -35.094 1 90 361 LYS A CA 1
ATOM 2775 C C . LYS A 1 361 ? 17.203 -16.25 -33.844 1 90 361 LYS A C 1
ATOM 2777 O O . LYS A 1 361 ? 16.172 -16.5 -33.25 1 90 361 LYS A O 1
ATOM 2782 N N . GLU A 1 362 ? 18.047 -15.297 -33.656 1 90.19 362 GLU A N 1
ATOM 2783 C CA . GLU A 1 362 ? 17.828 -14.469 -32.469 1 90.19 362 GLU A CA 1
ATOM 2784 C C . GLU A 1 362 ? 16.547 -13.633 -32.625 1 90.19 362 GLU A C 1
ATOM 2786 O O . GLU A 1 362 ? 15.797 -13.469 -31.656 1 90.19 362 GLU A O 1
ATOM 2791 N N . ALA A 1 363 ? 16.375 -13.125 -33.719 1 92.88 363 ALA A N 1
ATOM 2792 C CA . ALA A 1 363 ? 15.188 -12.328 -33.969 1 92.88 363 ALA A CA 1
ATOM 2793 C C . ALA A 1 363 ? 13.922 -13.164 -33.844 1 92.88 363 ALA A C 1
ATOM 2795 O O . ALA A 1 363 ? 12.906 -12.695 -33.312 1 92.88 363 ALA A O 1
ATOM 2796 N N . LEU A 1 364 ? 13.969 -14.344 -34.344 1 94.25 364 LEU A N 1
ATOM 2797 C CA . LEU A 1 364 ? 12.828 -15.242 -34.25 1 94.25 364 LEU A CA 1
ATOM 2798 C C . LEU A 1 364 ? 12.516 -15.586 -32.812 1 94.25 364 LEU A C 1
ATOM 2800 O O . LEU A 1 364 ? 11.352 -15.594 -32.406 1 94.25 364 LEU A O 1
ATOM 2804 N N . VAL A 1 365 ? 13.516 -15.867 -32.031 1 95 365 VAL A N 1
ATOM 2805 C CA . VAL A 1 365 ? 13.336 -16.188 -30.625 1 95 365 VAL A CA 1
ATOM 2806 C C . VAL A 1 365 ? 12.781 -14.984 -29.891 1 95 365 VAL A C 1
ATOM 2808 O O . VAL A 1 365 ? 11.898 -15.125 -29.031 1 95 365 VAL A O 1
ATOM 2811 N N . ALA A 1 366 ? 13.273 -13.812 -30.219 1 94.25 366 ALA A N 1
ATOM 2812 C CA . ALA A 1 366 ? 12.781 -12.594 -29.594 1 94.25 366 ALA A CA 1
ATOM 2813 C C . ALA A 1 366 ? 11.305 -12.375 -29.891 1 94.25 366 ALA A C 1
ATOM 2815 O O . ALA A 1 366 ? 10.539 -11.969 -29 1 94.25 366 ALA A O 1
ATOM 2816 N N . GLU A 1 367 ? 10.953 -12.641 -31.094 1 94.5 367 GLU A N 1
ATOM 2817 C CA . GLU A 1 367 ? 9.547 -12.531 -31.484 1 94.5 367 GLU A CA 1
ATOM 2818 C C . GLU A 1 367 ? 8.68 -13.492 -30.672 1 94.5 367 GLU A C 1
ATOM 2820 O O . GLU A 1 367 ? 7.594 -13.133 -30.234 1 94.5 367 GLU A O 1
ATOM 2825 N N . ALA A 1 368 ? 9.148 -14.664 -30.516 1 96.38 368 ALA A N 1
ATOM 2826 C CA . ALA A 1 368 ? 8.422 -15.68 -29.75 1 96.38 368 ALA A CA 1
ATOM 2827 C C . ALA A 1 368 ? 8.305 -15.281 -28.281 1 96.38 368 ALA A C 1
ATOM 2829 O O . ALA A 1 368 ? 7.25 -15.469 -27.672 1 96.38 368 ALA A O 1
ATOM 2830 N N . LEU A 1 369 ? 9.367 -14.758 -27.734 1 94.81 369 LEU A N 1
ATOM 2831 C CA . LEU A 1 369 ? 9.375 -14.344 -26.328 1 94.81 369 LEU A CA 1
ATOM 2832 C C . LEU A 1 369 ? 8.383 -13.211 -26.094 1 94.81 369 LEU A C 1
ATOM 2834 O O . LEU A 1 369 ? 7.781 -13.125 -25.016 1 94.81 369 LEU A O 1
ATOM 2838 N N . ASP A 1 370 ? 8.18 -12.383 -27.047 1 91.5 370 ASP A N 1
ATOM 2839 C CA . ASP A 1 370 ? 7.207 -11.305 -26.953 1 91.5 370 ASP A CA 1
ATOM 2840 C C . ASP A 1 370 ? 5.785 -11.844 -26.875 1 91.5 370 ASP A C 1
ATOM 2842 O O . ASP A 1 370 ? 4.891 -11.195 -26.328 1 91.5 370 ASP A O 1
ATOM 2846 N N . LEU A 1 371 ? 5.609 -12.992 -27.406 1 93.44 371 LEU A N 1
ATOM 2847 C CA . LEU A 1 371 ? 4.281 -13.594 -27.469 1 93.44 371 LEU A CA 1
ATOM 2848 C C . LEU A 1 371 ? 3.971 -14.344 -26.172 1 93.44 371 LEU A C 1
ATOM 2850 O O . LEU A 1 371 ? 2.803 -14.586 -25.859 1 93.44 371 LEU A O 1
ATOM 2854 N N . VAL A 1 372 ? 4.93 -14.711 -25.391 1 92.5 372 VAL A N 1
ATOM 2855 C CA . VAL A 1 372 ? 4.812 -15.594 -24.234 1 92.5 372 VAL A CA 1
ATOM 2856 C C . VAL A 1 372 ? 3.854 -14.992 -23.219 1 92.5 372 VAL A C 1
ATOM 2858 O O . VAL A 1 372 ? 2.898 -15.648 -22.797 1 92.5 372 VAL A O 1
ATOM 2861 N N . PRO A 1 373 ? 4.059 -13.68 -22.828 1 88.19 373 PRO A N 1
ATOM 2862 C CA . PRO A 1 373 ? 3.131 -13.125 -21.844 1 88.19 373 PRO A CA 1
ATOM 2863 C C . PRO A 1 373 ? 1.686 -13.109 -22.344 1 88.19 373 PRO A C 1
ATOM 2865 O O . PRO A 1 373 ? 0.758 -13.312 -21.547 1 88.19 373 PRO A O 1
ATOM 2868 N N . LYS A 1 374 ? 1.438 -12.875 -23.578 1 89.12 374 LYS A N 1
ATOM 2869 C CA . LYS A 1 374 ? 0.099 -12.859 -24.156 1 89.12 374 LYS A CA 1
ATOM 2870 C C . LYS A 1 374 ? -0.524 -14.25 -24.141 1 89.12 374 LYS A C 1
ATOM 2872 O O . LYS A 1 374 ? -1.717 -14.398 -23.859 1 89.12 374 LYS A O 1
ATOM 2877 N N . ILE A 1 375 ? 0.301 -15.203 -24.406 1 90.12 375 ILE A N 1
ATOM 2878 C CA . ILE A 1 375 ? -0.161 -16.578 -24.391 1 90.12 375 ILE A CA 1
ATOM 2879 C C . ILE A 1 375 ? -0.538 -16.984 -22.969 1 90.12 375 ILE A C 1
ATOM 2881 O O . ILE A 1 375 ? -1.583 -17.609 -22.75 1 90.12 375 ILE A O 1
ATOM 2885 N N . HIS A 1 376 ? 0.274 -16.688 -22.031 1 84.94 376 HIS A N 1
ATOM 2886 C CA . HIS A 1 376 ? -0.012 -17.016 -20.641 1 84.94 376 HIS A CA 1
ATOM 2887 C C . HIS A 1 376 ? -1.337 -16.391 -20.203 1 84.94 376 HIS A C 1
ATOM 2889 O O . HIS A 1 376 ? -2.156 -17.078 -19.562 1 84.94 376 HIS A O 1
ATOM 2895 N N . ARG A 1 377 ? -1.542 -15.141 -20.531 1 77.56 377 ARG A N 1
ATOM 2896 C CA . ARG A 1 377 ? -2.789 -14.461 -20.188 1 77.56 377 ARG A CA 1
ATOM 2897 C C . ARG A 1 377 ? -3.977 -15.125 -20.875 1 77.56 377 ARG A C 1
ATOM 2899 O O . ARG A 1 377 ? -5.02 -15.352 -20.266 1 77.56 377 ARG A O 1
ATOM 2906 N N . GLY A 1 378 ? -3.783 -15.422 -22.109 1 78.75 378 GLY A N 1
ATOM 2907 C CA . GLY A 1 378 ? -4.836 -16.031 -22.891 1 78.75 378 GLY A CA 1
ATOM 2908 C C . GLY A 1 378 ? -5.242 -17.406 -22.391 1 78.75 378 GLY A C 1
ATOM 2909 O O . GLY A 1 378 ? -6.418 -17.781 -22.453 1 78.75 378 GLY A O 1
ATOM 2910 N N . MET A 1 379 ? -4.293 -18.156 -21.844 1 79.06 379 MET A N 1
ATOM 2911 C CA . MET A 1 379 ? -4.562 -19.5 -21.344 1 79.06 379 MET A CA 1
ATOM 2912 C C . MET A 1 379 ? -5.449 -19.453 -20.094 1 79.06 379 MET A C 1
ATOM 2914 O O . MET A 1 379 ? -6.172 -20.406 -19.797 1 79.06 379 MET A O 1
ATOM 2918 N N . HIS A 1 380 ? -5.445 -18.375 -19.406 1 66.56 380 HIS A N 1
ATOM 2919 C CA . HIS A 1 380 ? -6.254 -18.219 -18.203 1 66.56 380 HIS A CA 1
ATOM 2920 C C . HIS A 1 380 ? -7.613 -17.609 -18.531 1 66.56 380 HIS A C 1
ATOM 2922 O O . HIS A 1 380 ? -8.562 -17.75 -17.766 1 66.56 380 HIS A O 1
ATOM 2928 N N . THR A 1 381 ? -7.676 -16.844 -19.641 1 71.12 381 THR A N 1
ATOM 2929 C CA . THR A 1 381 ? -8.93 -16.234 -20.062 1 71.12 381 THR A CA 1
ATOM 2930 C C . THR A 1 381 ? -9.445 -16.875 -21.344 1 71.12 381 THR A C 1
ATOM 2932 O O . THR A 1 381 ? -10.094 -17.922 -21.312 1 71.12 381 THR A O 1
ATOM 2935 N N . GLN A 1 382 ? -9.023 -16.312 -22.453 1 73.88 382 GLN A N 1
ATOM 2936 C CA . GLN A 1 382 ? -9.336 -16.828 -23.781 1 73.88 382 GLN A CA 1
ATOM 2937 C C . GLN A 1 382 ? -8.289 -16.406 -24.812 1 73.88 382 GLN A C 1
ATOM 2939 O O . GLN A 1 382 ? -7.934 -15.219 -24.891 1 73.88 382 GLN A O 1
ATOM 2944 N N . LEU A 1 383 ? -7.801 -17.5 -25.422 1 80.94 383 LEU A N 1
ATOM 2945 C CA . LEU A 1 383 ? -6.898 -17.203 -26.516 1 80.94 383 LEU A CA 1
ATOM 2946 C C . LEU A 1 383 ? -7.676 -16.734 -27.75 1 80.94 383 LEU A C 1
ATOM 2948 O O . LEU A 1 383 ? -8.398 -17.516 -28.359 1 80.94 383 LEU A O 1
ATOM 2952 N N . ASP A 1 384 ? -7.516 -15.508 -28.156 1 85.44 384 ASP A N 1
ATOM 2953 C CA . ASP A 1 384 ? -8.281 -14.961 -29.281 1 85.44 384 ASP A CA 1
ATOM 2954 C C . ASP A 1 384 ? -7.664 -15.375 -30.625 1 85.44 384 ASP A C 1
ATOM 2956 O O . ASP A 1 384 ? -6.531 -15.859 -30.656 1 85.44 384 ASP A O 1
ATOM 2960 N N . GLU A 1 385 ? -8.43 -15.188 -31.625 1 90.31 385 GLU A N 1
ATOM 2961 C CA . GLU A 1 385 ? -8.062 -15.688 -32.938 1 90.31 385 GLU A CA 1
ATOM 2962 C C . GLU A 1 385 ? -6.785 -15.023 -33.438 1 90.31 385 GLU A C 1
ATOM 2964 O O . GLU A 1 385 ? -5.918 -15.688 -34.031 1 90.31 385 GLU A O 1
ATOM 2969 N N . PRO A 1 386 ? -6.621 -13.766 -33.188 1 90.5 386 PRO A N 1
ATOM 2970 C CA . PRO A 1 386 ? -5.363 -13.164 -33.656 1 90.5 386 PRO A CA 1
ATOM 2971 C C . PRO A 1 386 ? -4.137 -13.781 -32.969 1 90.5 386 PRO A C 1
ATOM 2973 O O . PRO A 1 386 ? -3.121 -14.016 -33.625 1 90.5 386 PRO A O 1
ATOM 2976 N N . LEU A 1 387 ? -4.254 -14 -31.781 1 90.75 387 LEU A N 1
ATOM 2977 C CA . LEU A 1 387 ? -3.15 -14.609 -31.047 1 90.75 387 LEU A CA 1
ATOM 2978 C C . LEU A 1 387 ? -2.891 -16.031 -31.516 1 90.75 387 LEU A C 1
ATOM 2980 O O . LEU A 1 387 ? -1.736 -16.438 -31.656 1 90.75 387 LEU A O 1
ATOM 2984 N N . LEU A 1 388 ? -3.896 -16.734 -31.812 1 92.44 388 LEU A N 1
ATOM 2985 C CA . LEU A 1 388 ? -3.771 -18.094 -32.312 1 92.44 388 LEU A CA 1
ATOM 2986 C C . LEU A 1 388 ? -3.105 -18.109 -33.688 1 92.44 388 LEU A C 1
ATOM 2988 O O . LEU A 1 388 ? -2.289 -18.984 -33.969 1 92.44 388 LEU A O 1
ATOM 2992 N N . ALA A 1 389 ? -3.516 -17.172 -34.469 1 94.69 389 ALA A N 1
ATOM 2993 C CA . ALA A 1 389 ? -2.914 -17.047 -35.781 1 94.69 389 ALA A CA 1
ATOM 2994 C C . ALA A 1 389 ? -1.414 -16.797 -35.688 1 94.69 389 ALA A C 1
ATOM 2996 O O . ALA A 1 389 ? -0.628 -17.344 -36.469 1 94.69 389 ALA A O 1
ATOM 2997 N N . GLN A 1 390 ? -1.073 -15.961 -34.812 1 94.25 390 GLN A N 1
ATOM 2998 C CA . GLN A 1 390 ? 0.341 -15.672 -34.594 1 94.25 390 GLN A CA 1
ATOM 2999 C C . GLN A 1 390 ? 1.09 -16.922 -34.125 1 94.25 390 GLN A C 1
ATOM 3001 O O . GLN A 1 390 ? 2.201 -17.188 -34.594 1 94.25 390 GLN A O 1
ATOM 3006 N N . LEU A 1 391 ? 0.526 -17.609 -33.219 1 95.31 391 LEU A N 1
ATOM 3007 C CA . LEU A 1 391 ? 1.112 -18.844 -32.719 1 95.31 391 LEU A CA 1
ATOM 3008 C C . LEU A 1 391 ? 1.329 -19.859 -33.844 1 95.31 391 LEU A C 1
ATOM 3010 O O . LEU A 1 391 ? 2.416 -20.422 -33.969 1 95.31 391 LEU A O 1
ATOM 3014 N N . ARG A 1 392 ? 0.392 -19.984 -34.719 1 94.94 392 ARG A N 1
ATOM 3015 C CA . ARG A 1 392 ? 0.443 -20.953 -35.812 1 94.94 392 ARG A CA 1
ATOM 3016 C C . ARG A 1 392 ? 1.515 -20.562 -36.844 1 94.94 392 ARG A C 1
ATOM 3018 O O . ARG A 1 392 ? 2.158 -21.438 -37.438 1 94.94 392 ARG A O 1
ATOM 3025 N N . ALA A 1 393 ? 1.614 -19.344 -37 1 95.5 393 ALA A N 1
ATOM 3026 C CA . ALA A 1 393 ? 2.592 -18.844 -37.938 1 95.5 393 ALA A CA 1
ATOM 3027 C C . ALA A 1 393 ? 4.012 -18.984 -37.406 1 95.5 393 ALA A C 1
ATOM 3029 O O . ALA A 1 393 ? 4.953 -19.234 -38.188 1 95.5 393 ALA A O 1
ATOM 3030 N N . LEU A 1 394 ? 4.152 -18.875 -36.188 1 96.44 394 LEU A N 1
ATOM 3031 C CA . LEU A 1 394 ? 5.473 -18.766 -35.562 1 96.44 394 LEU A CA 1
ATOM 3032 C C . LEU A 1 394 ? 6.039 -20.156 -35.25 1 96.44 394 LEU A C 1
ATOM 3034 O O . LEU A 1 394 ? 7.246 -20.375 -35.375 1 96.44 394 LEU A O 1
ATOM 3038 N N . LEU A 1 395 ? 5.262 -21.094 -34.844 1 96.88 395 LEU A N 1
ATOM 3039 C CA . LEU A 1 395 ? 5.691 -22.375 -34.281 1 96.88 395 LEU A CA 1
ATOM 3040 C C . LEU A 1 395 ? 6.512 -23.172 -35.281 1 96.88 395 LEU A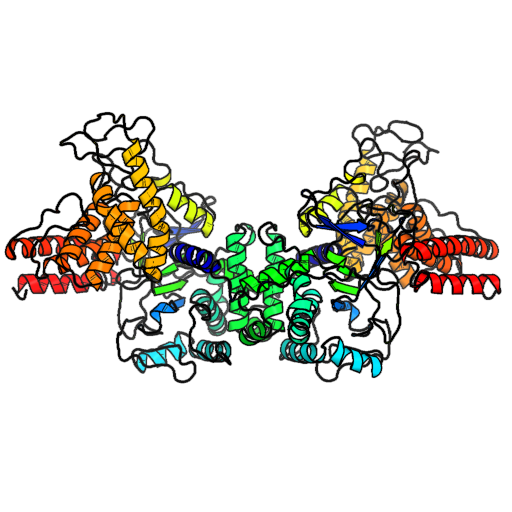 C 1
ATOM 3042 O O . LEU A 1 395 ? 7.559 -23.719 -34.969 1 96.88 395 LEU A O 1
ATOM 3046 N N . PRO A 1 396 ? 6.082 -23.172 -36.594 1 96.44 396 PRO A N 1
ATOM 3047 C CA . PRO A 1 396 ? 6.891 -23.938 -37.531 1 96.44 396 PRO A CA 1
ATOM 3048 C C . PRO A 1 396 ? 8.297 -23.375 -37.719 1 96.44 396 PRO A C 1
ATOM 3050 O O . PRO A 1 396 ? 9.266 -24.141 -37.812 1 96.44 396 PRO A O 1
ATOM 3053 N N . ARG A 1 397 ? 8.398 -22.141 -37.719 1 96.38 397 ARG A N 1
ATOM 3054 C CA . ARG A 1 397 ? 9.703 -21.5 -37.844 1 96.38 397 ARG A CA 1
ATOM 3055 C C . ARG A 1 397 ? 10.523 -21.656 -36.562 1 96.38 397 ARG A C 1
ATOM 3057 O O . ARG A 1 397 ? 11.719 -21.953 -36.625 1 96.38 397 ARG A O 1
ATOM 3064 N N . LEU A 1 398 ? 9.883 -21.484 -35.469 1 96.81 398 LEU A N 1
ATOM 3065 C CA . LEU A 1 398 ? 10.562 -21.562 -34.188 1 96.81 398 LEU A CA 1
ATOM 3066 C C . LEU A 1 398 ? 11.07 -22.984 -33.938 1 96.81 398 LEU A C 1
ATOM 3068 O O . LEU A 1 398 ? 12.188 -23.172 -33.438 1 96.81 398 LEU A O 1
ATOM 3072 N N . SER A 1 399 ? 10.258 -23.984 -34.281 1 96 399 SER A N 1
ATOM 3073 C CA . SER A 1 399 ? 10.609 -25.375 -34.031 1 96 399 SER A CA 1
ATOM 3074 C C . SER A 1 399 ? 11.828 -25.797 -34.844 1 96 399 SER A C 1
ATOM 3076 O O . SER A 1 399 ? 12.492 -26.781 -34.5 1 96 399 SER A O 1
ATOM 3078 N N . ALA A 1 400 ? 12.133 -25.031 -35.812 1 94.31 400 ALA A N 1
ATOM 3079 C CA . ALA A 1 400 ? 13.289 -25.328 -36.656 1 94.31 400 ALA A CA 1
ATOM 3080 C C . ALA A 1 400 ? 14.578 -24.828 -36.031 1 94.31 400 ALA A C 1
ATOM 3082 O O . ALA A 1 400 ? 15.664 -25.297 -36.375 1 94.31 400 ALA A O 1
ATOM 3083 N N . VAL A 1 401 ? 14.43 -23.953 -35.094 1 94.56 401 VAL A N 1
ATOM 3084 C CA . VAL A 1 401 ? 15.656 -23.281 -34.688 1 94.56 401 VAL A CA 1
ATOM 3085 C C . VAL A 1 401 ? 15.914 -23.531 -33.219 1 94.56 401 VAL A C 1
ATOM 3087 O O . VAL A 1 401 ? 17.031 -23.328 -32.719 1 94.56 401 VAL A O 1
ATOM 3090 N N . VAL A 1 402 ? 14.938 -23.953 -32.469 1 95.5 402 VAL A N 1
ATOM 3091 C CA . VAL A 1 402 ? 15.148 -24.172 -31.047 1 95.5 402 VAL A CA 1
ATOM 3092 C C . VAL A 1 402 ? 14.555 -25.516 -30.641 1 95.5 402 VAL A C 1
ATOM 3094 O O . VAL A 1 402 ? 13.617 -26 -31.266 1 95.5 402 VAL A O 1
ATOM 3097 N N . PRO A 1 403 ? 15.102 -26.156 -29.594 1 94 403 PRO A N 1
ATOM 3098 C CA . PRO A 1 403 ? 14.539 -27.391 -29.078 1 94 403 PRO A CA 1
ATOM 3099 C C . PRO A 1 403 ? 13.258 -27.172 -28.266 1 94 403 PRO A C 1
ATOM 3101 O O . PRO A 1 403 ? 12.953 -26.047 -27.875 1 94 403 PRO A O 1
ATOM 3104 N N . PRO A 1 404 ? 12.484 -28.234 -27.969 1 95.19 404 PRO A N 1
ATOM 3105 C CA . PRO A 1 404 ? 11.219 -28.109 -27.25 1 95.19 404 PRO A CA 1
ATOM 3106 C C . PRO A 1 404 ? 11.406 -27.594 -25.828 1 95.19 404 PRO A C 1
ATOM 3108 O O . PRO A 1 404 ? 10.445 -27.109 -25.203 1 95.19 404 PRO A O 1
ATOM 3111 N N . SER A 1 405 ? 12.617 -27.703 -25.281 1 95.56 405 SER A N 1
ATOM 3112 C CA . SER A 1 405 ? 12.891 -27.266 -23.922 1 95.56 405 SER A CA 1
ATOM 3113 C C . SER A 1 405 ? 13.031 -25.75 -23.844 1 95.56 405 SER A C 1
ATOM 3115 O O . SER A 1 405 ? 13.008 -25.172 -22.75 1 95.56 405 SER A O 1
ATOM 3117 N N . ASN A 1 406 ? 13.258 -25.141 -25.016 1 96.19 406 ASN A N 1
ATOM 3118 C CA . ASN A 1 406 ? 13.359 -23.672 -25.031 1 96.19 406 ASN A CA 1
ATOM 3119 C C . ASN A 1 406 ? 12.094 -23.031 -24.469 1 96.19 406 ASN A C 1
ATOM 3121 O O . ASN A 1 406 ? 10.984 -23.422 -24.828 1 96.19 406 ASN A O 1
ATOM 3125 N N . TYR A 1 407 ? 12.289 -22.031 -23.734 1 96.56 407 TYR A N 1
ATOM 3126 C CA . TYR A 1 407 ? 11.203 -21.438 -22.953 1 96.56 407 TYR A CA 1
ATOM 3127 C C . TYR A 1 407 ? 10.078 -20.969 -23.875 1 96.56 407 TYR A C 1
ATOM 3129 O O . TYR A 1 407 ? 8.898 -21.188 -23.594 1 96.56 407 TYR A O 1
ATOM 3137 N N . ALA A 1 408 ? 10.414 -20.266 -24.922 1 96.94 408 ALA A N 1
ATOM 3138 C CA . ALA A 1 408 ? 9.398 -19.781 -25.844 1 96.94 408 ALA A CA 1
ATOM 3139 C C . ALA A 1 408 ? 8.672 -20.938 -26.516 1 96.94 408 ALA A C 1
ATOM 3141 O O . ALA A 1 408 ? 7.441 -20.953 -26.578 1 96.94 408 ALA A O 1
ATOM 3142 N N . MET A 1 409 ? 9.461 -21.859 -26.969 1 96.75 409 MET A N 1
ATOM 3143 C CA . MET A 1 409 ? 8.898 -23.031 -27.625 1 96.75 409 MET A CA 1
ATOM 3144 C C . MET A 1 409 ? 8.016 -23.812 -26.656 1 96.75 409 MET A C 1
ATOM 3146 O O . MET A 1 409 ? 6.902 -24.219 -27.016 1 96.75 409 MET A O 1
ATOM 3150 N N . TRP A 1 410 ? 8.508 -24.016 -25.5 1 96.81 410 TRP A N 1
ATOM 3151 C CA . TRP A 1 410 ? 7.793 -24.766 -24.453 1 96.81 410 TRP A CA 1
ATOM 3152 C C . TRP A 1 410 ? 6.418 -24.156 -24.203 1 96.81 410 TRP A C 1
ATOM 3154 O O . TRP A 1 410 ? 5.41 -24.859 -24.188 1 96.81 410 TRP A O 1
ATOM 3164 N N . THR A 1 411 ? 6.383 -22.891 -24.062 1 95.5 411 THR A N 1
ATOM 3165 C CA . THR A 1 411 ? 5.156 -22.172 -23.734 1 95.5 411 THR A CA 1
ATOM 3166 C C . THR A 1 411 ? 4.16 -22.25 -24.891 1 95.5 411 THR A C 1
ATOM 3168 O O . THR A 1 411 ? 2.979 -22.531 -24.672 1 95.5 411 THR A O 1
ATOM 3171 N N . LEU A 1 412 ? 4.621 -22 -26.062 1 96.31 412 LEU A N 1
ATOM 3172 C CA . LEU A 1 412 ? 3.744 -22 -27.234 1 96.31 412 LEU A CA 1
ATOM 3173 C C . LEU A 1 412 ? 3.23 -23.406 -27.531 1 96.31 412 LEU A C 1
ATOM 3175 O O . LEU A 1 412 ? 2.047 -23.594 -27.828 1 96.31 412 LEU A O 1
ATOM 3179 N N . VAL A 1 413 ? 4.09 -24.375 -27.438 1 96.69 413 VAL A N 1
ATOM 3180 C CA . VAL A 1 413 ? 3.695 -25.75 -27.703 1 96.69 413 VAL A CA 1
ATOM 3181 C C . VAL A 1 413 ? 2.701 -26.219 -26.641 1 96.69 413 VAL A C 1
ATOM 3183 O O . VAL A 1 413 ? 1.748 -26.938 -26.953 1 96.69 413 VAL A O 1
ATOM 3186 N N . HIS A 1 414 ? 2.971 -25.859 -25.453 1 95.19 414 HIS A N 1
ATOM 3187 C CA . HIS A 1 414 ? 2.045 -26.219 -24.391 1 95.19 414 HIS A CA 1
ATOM 3188 C C . HIS A 1 414 ? 0.646 -25.672 -24.656 1 95.19 414 HIS A C 1
ATOM 3190 O O . HIS A 1 414 ? -0.345 -26.391 -24.5 1 95.19 414 HIS A O 1
ATOM 3196 N N . ALA A 1 415 ? 0.578 -24.453 -25.016 1 93.19 415 ALA A N 1
ATOM 3197 C CA . ALA A 1 415 ? -0.712 -23.859 -25.359 1 93.19 415 ALA A CA 1
ATOM 3198 C C . ALA A 1 415 ? -1.369 -24.609 -26.516 1 93.19 415 ALA A C 1
ATOM 3200 O O . ALA A 1 415 ? -2.559 -24.922 -26.469 1 93.19 415 ALA A O 1
ATOM 3201 N N . ALA A 1 416 ? -0.604 -24.875 -27.531 1 95.25 416 ALA A N 1
ATOM 3202 C CA . ALA A 1 416 ? -1.113 -25.578 -28.703 1 95.25 416 ALA A CA 1
ATOM 3203 C C . ALA A 1 416 ? -1.603 -26.969 -28.328 1 95.25 416 ALA A C 1
ATOM 3205 O O . ALA A 1 416 ? -2.605 -27.453 -28.875 1 95.25 416 ALA A O 1
ATOM 3206 N N . HIS A 1 417 ? -0.834 -27.594 -27.484 1 95 417 HIS A N 1
ATOM 3207 C CA . HIS A 1 417 ? -1.192 -28.922 -27.016 1 95 417 HIS A CA 1
ATOM 3208 C C . HIS A 1 417 ? -2.547 -28.922 -26.312 1 95 417 HIS A C 1
ATOM 3210 O O . HIS A 1 417 ? -3.396 -29.766 -26.578 1 95 417 HIS A O 1
ATOM 3216 N N . VAL A 1 418 ? -2.748 -28.016 -25.422 1 91.06 418 VAL A N 1
ATOM 3217 C CA . VAL A 1 418 ? -4 -27.906 -24.688 1 91.06 418 VAL A CA 1
ATOM 3218 C C . VAL A 1 418 ? -5.156 -27.672 -25.656 1 91.06 418 VAL A C 1
ATOM 3220 O O . VAL A 1 418 ? -6.207 -28.297 -25.547 1 91.06 418 VAL A O 1
ATOM 3223 N N . LEU A 1 419 ? -4.973 -26.828 -26.609 1 90.38 419 LEU A N 1
ATOM 3224 C CA . LEU A 1 419 ? -5.996 -26.5 -27.609 1 90.38 419 LEU A CA 1
ATOM 3225 C C . LEU A 1 419 ? -6.316 -27.703 -28.469 1 90.38 419 LEU A C 1
ATOM 3227 O O . LEU A 1 419 ? -7.477 -27.938 -28.828 1 90.38 419 LEU A O 1
ATOM 3231 N N . ALA A 1 420 ? -5.305 -28.375 -28.859 1 93.38 420 ALA A N 1
ATOM 3232 C CA . ALA A 1 420 ? -5.504 -29.562 -29.672 1 93.38 420 ALA A CA 1
ATOM 3233 C C . ALA A 1 420 ? -6.355 -30.594 -28.938 1 93.38 420 ALA A C 1
ATOM 3235 O O . ALA A 1 420 ? -7.223 -31.234 -29.531 1 93.38 420 ALA A O 1
ATOM 3236 N N . ILE A 1 421 ? -6.055 -30.781 -27.703 1 91.12 421 ILE A N 1
ATOM 3237 C CA . ILE A 1 421 ? -6.832 -31.703 -26.875 1 91.12 421 ILE A CA 1
ATOM 3238 C C . ILE A 1 421 ? -8.281 -31.234 -26.797 1 91.12 421 ILE A C 1
ATOM 3240 O O . ILE A 1 421 ? -9.211 -32.031 -26.984 1 91.12 421 ILE A O 1
ATOM 3244 N N . GLU A 1 422 ? -8.477 -29.984 -26.609 1 86.38 422 GLU A N 1
ATOM 3245 C CA . GLU A 1 422 ? -9.82 -29.422 -26.516 1 86.38 422 GLU A CA 1
ATOM 3246 C C . GLU A 1 422 ? -10.594 -29.609 -27.812 1 86.38 422 GLU A C 1
ATOM 3248 O O . GLU A 1 422 ? -11.805 -29.844 -27.797 1 86.38 422 GLU A O 1
ATOM 3253 N N . ARG A 1 423 ? -9.914 -29.547 -28.922 1 90.19 423 ARG A N 1
ATOM 3254 C CA . ARG A 1 423 ? -10.539 -29.688 -30.234 1 90.19 423 ARG A CA 1
ATOM 3255 C C . ARG A 1 423 ? -10.625 -31.156 -30.641 1 90.19 423 ARG A C 1
ATOM 3257 O O . ARG A 1 423 ? -11.117 -31.469 -31.719 1 90.19 423 ARG A O 1
ATOM 3264 N N . ARG A 1 424 ? -10.07 -32 -29.875 1 90.94 424 ARG A N 1
ATOM 3265 C CA . ARG A 1 424 ? -10.039 -33.438 -30.125 1 90.94 424 ARG A CA 1
ATOM 3266 C C . ARG A 1 424 ? -9.25 -33.75 -31.391 1 90.94 424 ARG A C 1
ATOM 3268 O O . ARG A 1 424 ? -9.625 -34.656 -32.156 1 90.94 424 ARG A O 1
ATOM 3275 N N . ASP A 1 425 ? -8.383 -32.875 -31.609 1 92 425 ASP A N 1
ATOM 3276 C CA . ASP A 1 425 ? -7.402 -33.188 -32.656 1 92 425 ASP A CA 1
ATOM 3277 C C . ASP A 1 425 ? -6.289 -34.094 -32.094 1 92 425 ASP A C 1
ATOM 3279 O O . ASP A 1 425 ? -5.184 -33.594 -31.828 1 92 425 ASP A O 1
ATOM 3283 N N . TRP A 1 426 ? -6.504 -35.312 -32.125 1 90.25 426 TRP A N 1
ATOM 3284 C CA . TRP A 1 426 ? -5.668 -36.281 -31.391 1 90.25 426 TRP A CA 1
ATOM 3285 C C . TRP A 1 426 ? -4.301 -36.406 -32.062 1 90.25 426 TRP A C 1
ATOM 3287 O O . TRP A 1 426 ? -3.293 -36.625 -31.375 1 90.25 426 TRP A O 1
ATOM 3297 N N . ASP A 1 427 ? -4.254 -36.312 -33.344 1 90.56 427 ASP A N 1
ATOM 3298 C CA . ASP A 1 427 ? -2.973 -36.375 -34.031 1 90.56 427 ASP A CA 1
ATOM 3299 C C . ASP A 1 427 ? -2.047 -35.25 -33.625 1 90.56 427 ASP A C 1
ATOM 3301 O O . ASP A 1 427 ? -0.892 -35.469 -33.25 1 90.56 427 ASP A O 1
ATOM 3305 N N . GLU A 1 428 ? -2.609 -34.156 -33.688 1 92.94 428 GLU A N 1
ATOM 3306 C CA . GLU A 1 428 ? -1.836 -32.969 -33.312 1 92.94 428 GLU A CA 1
ATOM 3307 C C . GLU A 1 428 ? -1.478 -33.031 -31.828 1 92.94 428 GLU A C 1
ATOM 3309 O O . GLU A 1 428 ? -0.336 -32.75 -31.453 1 92.94 428 GLU A O 1
ATOM 3314 N N . ALA A 1 429 ? -2.457 -33.375 -31.016 1 94.5 429 ALA A N 1
ATOM 3315 C CA . ALA A 1 429 ? -2.248 -33.438 -29.578 1 94.5 429 ALA A CA 1
ATOM 3316 C C . ALA A 1 429 ? -1.13 -34.406 -29.219 1 94.5 429 ALA A C 1
ATOM 3318 O O . ALA A 1 429 ? -0.278 -34.094 -28.375 1 94.5 429 ALA A O 1
ATOM 3319 N N . THR A 1 430 ? -1.141 -35.5 -29.891 1 94.69 430 THR A N 1
ATOM 3320 C CA . THR A 1 430 ? -0.145 -36.531 -29.609 1 94.69 430 THR A CA 1
ATOM 3321 C C . THR A 1 430 ? 1.255 -36.062 -29.969 1 94.69 430 THR A C 1
ATOM 3323 O O . THR A 1 430 ? 2.191 -36.188 -29.172 1 94.69 430 THR A O 1
ATOM 3326 N N . GLN A 1 431 ? 1.375 -35.469 -31.109 1 94.69 431 GLN A N 1
ATOM 3327 C CA . GLN A 1 431 ? 2.678 -35 -31.578 1 94.69 431 GLN A CA 1
ATOM 3328 C C . GLN A 1 431 ? 3.217 -33.906 -30.688 1 94.69 431 GLN A C 1
ATOM 3330 O O . GLN A 1 431 ? 4.391 -33.906 -30.312 1 94.69 431 GLN A O 1
ATOM 3335 N N . LEU A 1 432 ? 2.367 -33 -30.359 1 95.94 432 LEU A N 1
ATOM 3336 C CA . LEU A 1 432 ? 2.781 -31.875 -29.516 1 95.94 432 LEU A CA 1
ATOM 3337 C C . LEU A 1 432 ? 3.117 -32.375 -28.109 1 95.94 432 LEU A C 1
ATOM 3339 O O . LEU A 1 432 ? 4.07 -31.891 -27.484 1 95.94 432 LEU A O 1
ATOM 3343 N N . THR A 1 433 ? 2.361 -33.312 -27.578 1 96.19 433 THR A N 1
ATOM 3344 C CA . THR A 1 433 ? 2.639 -33.844 -26.266 1 96.19 433 THR A CA 1
ATOM 3345 C C . THR A 1 433 ? 3.967 -34.625 -26.25 1 96.19 433 THR A C 1
ATOM 3347 O O . THR A 1 433 ? 4.707 -34.562 -25.266 1 96.19 433 THR A O 1
ATOM 3350 N N . MET A 1 434 ? 4.238 -35.281 -27.297 1 95.25 434 MET A N 1
ATOM 3351 C CA . MET A 1 434 ? 5.52 -35.969 -27.422 1 95.25 434 MET A CA 1
ATOM 3352 C C . MET A 1 434 ? 6.68 -35 -27.328 1 95.25 434 MET A C 1
ATOM 3354 O O . MET A 1 434 ? 7.684 -35.281 -26.672 1 95.25 434 MET A O 1
ATOM 3358 N N . LEU A 1 435 ? 6.512 -33.938 -27.984 1 95.31 435 LEU A N 1
ATOM 3359 C CA . LEU A 1 435 ? 7.551 -32.906 -27.969 1 95.31 435 LEU A CA 1
ATOM 3360 C C . LEU A 1 435 ? 7.73 -32.375 -26.547 1 95.31 435 LEU A C 1
ATOM 3362 O O . LEU A 1 435 ? 8.859 -32.125 -26.125 1 95.31 435 LEU A O 1
ATOM 3366 N N . LEU A 1 436 ? 6.637 -32.125 -25.875 1 96.44 436 LEU A N 1
ATOM 3367 C CA . LEU A 1 436 ? 6.703 -31.625 -24.5 1 96.44 436 LEU A CA 1
ATOM 3368 C C . LEU A 1 436 ? 7.406 -32.625 -23.594 1 96.44 436 LEU A C 1
ATOM 3370 O O . LEU A 1 436 ? 8.25 -32.25 -22.781 1 96.44 436 LEU A O 1
ATOM 3374 N N . CYS A 1 437 ? 7.066 -33.875 -23.766 1 96.56 437 CYS A N 1
ATOM 3375 C CA . CYS A 1 437 ? 7.688 -34.906 -22.953 1 96.56 437 CYS A CA 1
ATOM 3376 C C . CYS A 1 437 ? 9.188 -35 -23.219 1 96.56 437 CYS A C 1
ATOM 3378 O O . CYS A 1 437 ? 9.977 -35.125 -22.297 1 96.56 437 CYS A O 1
ATOM 3380 N N . ALA A 1 438 ? 9.516 -34.875 -24.453 1 93.56 438 ALA A N 1
ATOM 3381 C CA . ALA A 1 438 ? 10.938 -34.875 -24.812 1 93.56 438 ALA A CA 1
ATOM 3382 C C . ALA A 1 438 ? 11.633 -33.625 -24.234 1 93.56 438 ALA A C 1
ATOM 3384 O O . ALA A 1 438 ? 12.734 -33.719 -23.688 1 93.56 438 ALA A O 1
ATOM 3385 N N . GLY A 1 439 ? 11.008 -32.562 -24.375 1 94.5 439 GLY A N 1
ATOM 3386 C CA . GLY A 1 439 ? 11.586 -31.297 -23.922 1 94.5 439 GLY A CA 1
ATOM 3387 C C . GLY A 1 439 ? 11.828 -31.25 -22.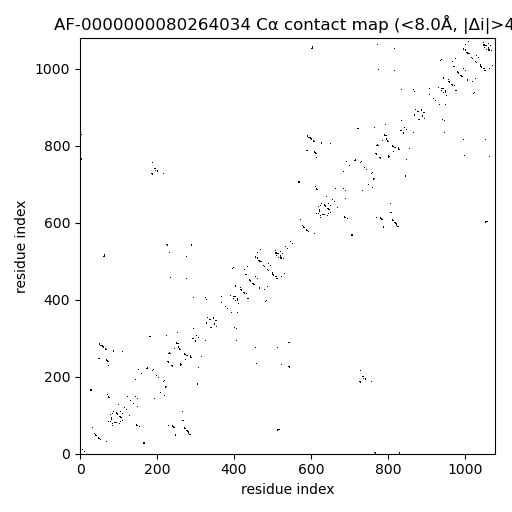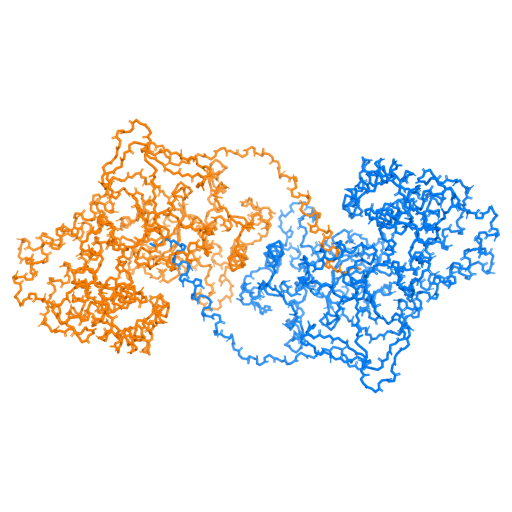438 1 94.5 439 GLY A C 1
ATOM 3388 O O . GLY A 1 439 ? 12.875 -30.766 -21.984 1 94.5 439 GLY A O 1
ATOM 3389 N N . MET A 1 440 ? 10.922 -31.75 -21.688 1 94.69 440 MET A N 1
ATOM 3390 C CA . MET A 1 440 ? 11.023 -31.609 -20.234 1 94.69 440 MET A CA 1
ATOM 3391 C C . MET A 1 440 ? 12.102 -32.531 -19.672 1 94.69 440 MET A C 1
ATOM 3393 O O . MET A 1 440 ? 12.609 -32.312 -18.578 1 94.69 440 MET A O 1
ATOM 3397 N N . GLN A 1 441 ? 12.461 -33.531 -20.453 1 92.81 441 GLN A N 1
ATOM 3398 C CA . GLN A 1 441 ? 13.398 -34.562 -19.984 1 92.81 441 GLN A CA 1
ATOM 3399 C C . GLN A 1 441 ? 14.781 -34.344 -20.594 1 92.81 441 GLN A C 1
ATOM 3401 O O . GLN A 1 441 ? 15.758 -35 -20.172 1 92.81 441 GLN A O 1
ATOM 3406 N N . ALA A 1 442 ? 14.828 -33.469 -21.594 1 88.31 442 ALA A N 1
ATOM 3407 C CA . ALA A 1 442 ? 16.078 -33.281 -22.328 1 88.31 442 ALA A CA 1
ATOM 3408 C C . ALA A 1 442 ? 17.172 -32.75 -21.422 1 88.31 442 ALA A C 1
ATOM 3410 O O . ALA A 1 442 ? 16.922 -31.906 -20.562 1 88.31 442 ALA A O 1
ATOM 3411 N N . ARG A 1 443 ? 18.344 -33.406 -21.625 1 78.38 443 ARG A N 1
ATOM 3412 C CA . ARG A 1 443 ? 19.516 -32.969 -20.859 1 78.38 443 ARG A CA 1
ATOM 3413 C C . ARG A 1 443 ? 20.672 -32.625 -21.797 1 78.38 443 ARG A C 1
ATOM 3415 O O . ARG A 1 443 ? 20.797 -33.188 -22.891 1 78.38 443 ARG A O 1
ATOM 3422 N N . GLY A 1 444 ? 21.281 -31.578 -21.562 1 63.34 444 GLY A N 1
ATOM 3423 C CA . GLY A 1 444 ? 22.5 -31.328 -22.328 1 63.34 444 GLY A CA 1
ATOM 3424 C C . GLY A 1 444 ? 23.609 -32.312 -22.031 1 63.34 444 GLY A C 1
ATOM 3425 O O . GLY A 1 444 ? 23.516 -33.094 -21.078 1 63.34 444 GLY A O 1
ATOM 3426 N N . ALA A 1 445 ? 24.484 -32.75 -23.047 1 55.22 445 ALA A N 1
ATOM 3427 C CA . ALA A 1 445 ? 25.516 -33.812 -23.094 1 55.22 445 ALA A CA 1
ATOM 3428 C C . ALA A 1 445 ? 26.203 -33.938 -21.734 1 55.22 445 ALA A C 1
ATOM 3430 O O . ALA A 1 445 ? 26.719 -35 -21.406 1 55.22 445 ALA A O 1
ATOM 3431 N N . ARG A 1 446 ? 26.469 -33 -20.969 1 50.59 446 ARG A N 1
ATOM 3432 C CA . ARG A 1 446 ? 27.438 -33.188 -19.891 1 50.59 446 ARG A CA 1
ATOM 3433 C C . ARG A 1 446 ? 26.781 -33 -18.531 1 50.59 446 ARG A C 1
ATOM 3435 O O . ARG A 1 446 ? 27.422 -33.188 -17.5 1 50.59 446 ARG A O 1
ATOM 3442 N N . ASP A 1 447 ? 25.672 -32.438 -18.375 1 54.34 447 ASP A N 1
ATOM 3443 C CA . ASP A 1 447 ? 25.406 -32 -17.016 1 54.34 447 ASP A CA 1
ATOM 3444 C C . ASP A 1 447 ? 24.062 -32.531 -16.516 1 54.34 447 ASP A C 1
ATOM 3446 O O . ASP A 1 447 ? 23.062 -32.469 -17.219 1 54.34 447 ASP A O 1
ATOM 3450 N N . GLU A 1 448 ? 24.188 -33.5 -15.609 1 53.66 448 GLU A N 1
ATOM 3451 C CA . GLU A 1 448 ? 23.094 -34.188 -14.922 1 53.66 448 GLU A CA 1
ATOM 3452 C C . GLU A 1 448 ? 21.859 -33.281 -14.859 1 53.66 448 GLU A C 1
ATOM 3454 O O . GLU A 1 448 ? 20.781 -33.688 -15.297 1 53.66 448 GLU A O 1
ATOM 3459 N N . PRO A 1 449 ? 21.672 -32.5 -13.844 1 61.59 449 PRO A N 1
ATOM 3460 C CA . PRO A 1 449 ? 20.406 -31.922 -13.383 1 61.59 449 PRO A CA 1
ATOM 3461 C C . PRO A 1 449 ? 19.938 -30.75 -14.258 1 61.59 449 PRO A C 1
ATOM 3463 O O . PRO A 1 449 ? 19.594 -29.688 -13.734 1 61.59 449 PRO A O 1
ATOM 3466 N N . SER A 1 450 ? 20 -30.969 -15.562 1 76.75 450 SER A N 1
ATOM 3467 C CA . SER A 1 450 ? 19.75 -29.797 -16.391 1 76.75 450 SER A CA 1
ATOM 3468 C C . SER A 1 450 ? 18.375 -29.859 -17.047 1 76.75 450 SER A C 1
ATOM 3470 O O . SER A 1 450 ? 17.984 -28.953 -17.781 1 76.75 450 SER A O 1
ATOM 3472 N N . SER A 1 451 ? 17.625 -30.938 -16.75 1 90.94 451 SER A N 1
ATOM 3473 C CA . SER A 1 451 ? 16.297 -31.016 -17.344 1 90.94 451 SER A CA 1
ATOM 3474 C C . SER A 1 451 ? 15.383 -29.938 -16.797 1 90.94 451 SER A C 1
ATOM 3476 O O . SER A 1 451 ? 15.688 -29.312 -15.773 1 90.94 451 SER A O 1
ATOM 3478 N N . LEU A 1 452 ? 14.344 -29.656 -17.562 1 93.94 452 LEU A N 1
ATOM 3479 C CA . LEU A 1 452 ? 13.391 -28.688 -17.062 1 93.94 452 LEU A CA 1
ATOM 3480 C C . LEU A 1 452 ? 12.82 -29.125 -15.719 1 93.94 452 LEU A C 1
ATOM 3482 O O . LEU A 1 452 ? 12.805 -28.344 -14.766 1 93.94 452 LEU A O 1
ATOM 3486 N N . TYR A 1 453 ? 12.414 -30.391 -15.703 1 94.88 453 TYR A N 1
ATOM 3487 C CA . TYR A 1 453 ? 11.891 -30.984 -14.469 1 94.88 453 TYR A CA 1
ATOM 3488 C C . TYR A 1 453 ? 12.688 -32.219 -14.07 1 94.88 453 TYR A C 1
ATOM 3490 O O . TYR A 1 453 ? 12.953 -33.094 -14.898 1 94.88 453 TYR A O 1
ATOM 3498 N N . PRO A 1 454 ? 13.07 -32.25 -12.828 1 93.12 454 PRO A N 1
ATOM 3499 C CA . PRO A 1 454 ? 13.828 -33.438 -12.383 1 93.12 454 PRO A CA 1
ATOM 3500 C C . PRO A 1 454 ? 12.992 -34.688 -12.391 1 93.12 454 PRO A C 1
ATOM 3502 O O . PRO A 1 454 ? 11.758 -34.625 -12.406 1 93.12 454 PRO A O 1
ATOM 3505 N N . GLU A 1 455 ? 13.68 -35.781 -12.352 1 93.19 455 GLU A N 1
ATOM 3506 C CA . GLU A 1 455 ? 13.016 -37.062 -12.242 1 93.19 455 GLU A CA 1
ATOM 3507 C C . GLU A 1 455 ? 12.117 -37.125 -11.008 1 93.19 455 GLU A C 1
ATOM 3509 O O . GLU A 1 455 ? 12.5 -36.656 -9.938 1 93.19 455 GLU A O 1
ATOM 3514 N N . GLY A 1 456 ? 10.938 -37.656 -11.234 1 95.25 456 GLY A N 1
ATOM 3515 C CA . GLY A 1 456 ? 9.992 -37.781 -10.141 1 95.25 456 GLY A CA 1
ATOM 3516 C C . GLY A 1 456 ? 9.062 -36.562 -10.023 1 95.25 456 GLY A C 1
ATOM 3517 O O . GLY A 1 456 ? 8.07 -36.625 -9.289 1 95.25 456 GLY A O 1
ATOM 3518 N N . HIS A 1 457 ? 9.383 -35.531 -10.711 1 96.06 457 HIS A N 1
ATOM 3519 C CA . HIS A 1 457 ? 8.547 -34.344 -10.617 1 96.06 457 HIS A CA 1
ATOM 3520 C C . HIS A 1 457 ? 7.129 -34.625 -11.117 1 96.06 457 HIS A C 1
ATOM 3522 O O . HIS A 1 457 ? 6.941 -35.281 -12.125 1 96.06 457 HIS A O 1
ATOM 3528 N N . PRO A 1 458 ? 6.133 -34.062 -10.484 1 97.12 458 PRO A N 1
ATOM 3529 C CA . PRO A 1 458 ? 4.742 -34.344 -10.852 1 97.12 458 PRO A CA 1
ATOM 3530 C C . PRO A 1 458 ? 4.414 -33.906 -12.281 1 97.12 458 PRO A C 1
ATOM 3532 O O . PRO A 1 458 ? 3.582 -34.531 -12.945 1 97.12 458 PRO A O 1
ATOM 3535 N N . GLN A 1 459 ? 5.012 -32.938 -12.781 1 96.12 459 GLN A N 1
ATOM 3536 C CA . GLN A 1 459 ? 4.766 -32.469 -14.141 1 96.12 459 GLN A CA 1
ATOM 3537 C C . GLN A 1 459 ? 5.137 -33.531 -15.164 1 96.12 459 GLN A C 1
ATOM 3539 O O . GLN A 1 459 ? 4.48 -33.688 -16.203 1 96.12 459 GLN A O 1
ATOM 3544 N N . ARG A 1 460 ? 6.191 -34.25 -14.898 1 96.75 460 ARG A N 1
ATOM 3545 C CA . ARG A 1 460 ? 6.574 -35.344 -15.773 1 96.75 460 ARG A CA 1
ATOM 3546 C C . ARG A 1 460 ? 5.504 -36.438 -15.789 1 96.75 460 ARG A C 1
ATOM 3548 O O . ARG A 1 460 ? 5.129 -36.906 -16.859 1 96.75 460 ARG A O 1
ATOM 3555 N N . ALA A 1 461 ? 5.031 -36.719 -14.617 1 97.69 461 ALA A N 1
ATOM 3556 C CA . ALA A 1 461 ? 3.998 -37.75 -14.492 1 97.69 461 ALA A CA 1
ATOM 3557 C C . ALA A 1 461 ? 2.752 -37.375 -15.289 1 97.69 461 ALA A C 1
ATOM 3559 O O . ALA A 1 461 ? 2.225 -38.188 -16.047 1 97.69 461 ALA A O 1
ATOM 3560 N N . VAL A 1 462 ? 2.318 -36.188 -15.148 1 96.94 462 VAL A N 1
ATOM 3561 C CA . VAL A 1 462 ? 1.066 -35.719 -15.75 1 96.94 462 VAL A CA 1
ATOM 3562 C C . VAL A 1 462 ? 1.199 -35.719 -17.266 1 96.94 462 VAL A C 1
ATOM 3564 O O . VAL A 1 462 ? 0.324 -36.219 -17.984 1 96.94 462 VAL A O 1
ATOM 3567 N N . LEU A 1 463 ? 2.246 -35.219 -17.797 1 97.12 463 LEU A N 1
ATOM 3568 C CA . LEU A 1 463 ? 2.43 -35.125 -19.25 1 97.12 463 LEU A CA 1
ATOM 3569 C C . LEU A 1 463 ? 2.615 -36.5 -19.859 1 97.12 463 LEU A C 1
ATOM 3571 O O . LEU A 1 463 ? 2.076 -36.781 -20.922 1 97.12 463 LEU A O 1
ATOM 3575 N N . LEU A 1 464 ? 3.373 -37.344 -19.203 1 98.06 464 LEU A N 1
ATOM 3576 C CA . LEU A 1 464 ? 3.576 -38.688 -19.703 1 98.06 464 LEU A CA 1
ATOM 3577 C C . LEU A 1 464 ? 2.271 -39.469 -19.672 1 98.06 464 LEU A C 1
ATOM 3579 O O . LEU A 1 464 ? 1.982 -40.25 -20.609 1 98.06 464 LEU A O 1
ATOM 3583 N N . ALA A 1 465 ? 1.57 -39.312 -18.625 1 97.5 465 ALA A N 1
ATOM 3584 C CA . ALA A 1 465 ? 0.264 -39.969 -18.562 1 97.5 465 ALA A CA 1
ATOM 3585 C C . ALA A 1 465 ? -0.631 -39.5 -19.703 1 97.5 465 ALA A C 1
ATOM 3587 O O . ALA A 1 465 ? -1.312 -40.312 -20.344 1 97.5 465 ALA A O 1
ATOM 3588 N N . THR A 1 466 ? -0.642 -38.25 -19.969 1 96.75 466 THR A N 1
ATOM 3589 C CA . THR A 1 466 ? -1.421 -37.688 -21.062 1 96.75 466 THR A CA 1
ATOM 3590 C C . THR A 1 466 ? -0.971 -38.281 -22.391 1 96.75 466 THR A C 1
ATOM 3592 O O . THR A 1 466 ? -1.801 -38.688 -23.219 1 96.75 466 THR A O 1
ATOM 3595 N N . LEU A 1 467 ? 0.303 -38.312 -22.594 1 96.44 467 LEU A N 1
ATOM 3596 C CA . LEU A 1 467 ? 0.836 -38.875 -23.828 1 96.44 467 LEU A CA 1
ATOM 3597 C C . LEU A 1 467 ? 0.419 -40.344 -24 1 96.44 467 LEU A C 1
ATOM 3599 O O . LEU A 1 467 ? 0.01 -40.75 -25.094 1 96.44 467 LEU A O 1
ATOM 3603 N N . GLY A 1 468 ? 0.596 -41.094 -22.922 1 96.25 468 GLY A N 1
ATOM 3604 C CA . GLY A 1 468 ? 0.194 -42.469 -22.984 1 96.25 468 GLY A CA 1
ATOM 3605 C C . GLY A 1 468 ? -1.247 -42.656 -23.422 1 96.25 468 GLY A C 1
ATOM 3606 O O . GLY A 1 468 ? -1.547 -43.531 -24.25 1 96.25 468 GLY A O 1
ATOM 3607 N N . ARG A 1 469 ? -2.107 -41.844 -22.953 1 93.88 469 ARG A N 1
ATOM 3608 C CA . ARG A 1 469 ? -3.523 -41.938 -23.297 1 93.88 469 ARG A CA 1
ATOM 3609 C C . ARG A 1 469 ? -3.758 -41.5 -24.75 1 93.88 469 ARG A C 1
ATOM 3611 O O . ARG A 1 469 ? -4.578 -42.094 -25.453 1 93.88 469 ARG A O 1
ATOM 3618 N N . LEU A 1 470 ? -3.064 -40.5 -25.141 1 93.19 470 LEU A N 1
ATOM 3619 C CA . LEU A 1 470 ? -3.219 -39.969 -26.484 1 93.19 470 LEU A CA 1
ATOM 3620 C C . LEU A 1 470 ? -2.748 -41 -27.516 1 93.19 470 LEU A C 1
ATOM 3622 O O . LEU A 1 470 ? -3.342 -41.125 -28.594 1 93.19 470 LEU A O 1
ATOM 3626 N N . LEU A 1 471 ? -1.687 -41.688 -27.188 1 92.62 471 LEU A N 1
ATOM 3627 C CA . LEU A 1 471 ? -1.129 -42.688 -28.094 1 92.62 471 LEU A CA 1
ATOM 3628 C C . LEU A 1 471 ? -2.127 -43.812 -28.344 1 92.62 471 LEU A C 1
ATOM 3630 O O . LEU A 1 471 ? -2.053 -44.5 -29.359 1 92.62 471 LEU A O 1
ATOM 3634 N N . LEU A 1 472 ? -3.037 -43.969 -27.438 1 89.5 472 LEU A N 1
ATOM 3635 C CA . LEU A 1 472 ? -4.02 -45.031 -27.547 1 89.5 472 LEU A CA 1
ATOM 3636 C C . LEU A 1 472 ? -5.238 -44.594 -28.344 1 89.5 472 LEU A C 1
ATOM 3638 O O . LEU A 1 472 ? -6.109 -45.406 -28.672 1 89.5 472 LEU A O 1
ATOM 3642 N N . GLN A 1 473 ? -5.23 -43.312 -28.641 1 86.12 473 GLN A N 1
ATOM 3643 C CA . GLN A 1 473 ? -6.344 -42.812 -29.438 1 86.12 473 GLN A CA 1
ATOM 3644 C C . GLN A 1 473 ? -6.156 -43.125 -30.922 1 86.12 473 GLN A C 1
ATOM 3646 O O . GLN A 1 473 ? -5.031 -43.344 -31.375 1 86.12 473 GLN A O 1
ATOM 3651 N N . GLU A 1 474 ? -7.238 -43.219 -31.609 1 76.31 474 GLU A N 1
ATOM 3652 C CA . GLU A 1 474 ? -7.172 -43.438 -33.062 1 76.31 474 GLU A CA 1
ATOM 3653 C C . GLU A 1 474 ? -6.633 -42.219 -33.781 1 76.31 474 GLU A C 1
ATOM 3655 O O . GLU A 1 474 ? -7.09 -41.094 -33.562 1 76.31 474 GLU A O 1
ATOM 3660 N N . ALA A 1 475 ? -5.426 -42.438 -34.406 1 72.12 475 ALA A N 1
ATOM 3661 C CA . ALA A 1 475 ? -4.852 -41.312 -35.094 1 72.12 475 ALA A CA 1
ATOM 3662 C C . ALA A 1 475 ? -4.453 -41.656 -36.5 1 72.12 475 ALA A C 1
ATOM 3664 O O . ALA A 1 475 ? -4.215 -42.812 -36.812 1 72.12 475 ALA A O 1
ATOM 3665 N N . SER A 1 476 ? -4.633 -40.719 -37.406 1 70.81 476 SER A N 1
ATOM 3666 C CA . SER A 1 476 ? -4.301 -40.875 -38.812 1 70.81 476 SER A CA 1
ATOM 3667 C C . SER A 1 476 ? -2.805 -40.719 -39.062 1 70.81 476 SER A C 1
ATOM 3669 O O . SER A 1 476 ? -2.309 -41 -40.156 1 70.81 476 SER A O 1
ATOM 3671 N N . SER A 1 477 ? -1.982 -40.406 -38.125 1 71 477 SER A N 1
ATOM 3672 C CA . SER A 1 477 ? -0.536 -40.188 -38.156 1 71 477 SER A CA 1
ATOM 3673 C C . SER A 1 477 ? -0.146 -39.062 -39.125 1 71 477 SER A C 1
ATOM 3675 O O . SER A 1 477 ? 0.92 -39.125 -39.719 1 71 477 SER A O 1
ATOM 3677 N N . SER A 1 478 ? -0.938 -38.094 -39.312 1 84.38 478 SER A N 1
ATOM 3678 C CA . SER A 1 478 ? -0.589 -36.938 -40.156 1 84.38 478 SER A CA 1
ATOM 3679 C C . SER A 1 478 ? 0.381 -36.031 -39.438 1 84.38 478 SER A C 1
ATOM 3681 O O . SER A 1 478 ? 0.21 -35.75 -38.25 1 84.38 478 SER A O 1
ATOM 3683 N N . PRO A 1 479 ? 1.411 -35.594 -40.188 1 88.69 479 PRO A N 1
ATOM 3684 C CA . PRO A 1 479 ? 2.375 -34.688 -39.562 1 88.69 479 PRO A CA 1
ATOM 3685 C C . PRO A 1 479 ? 1.754 -33.344 -39.156 1 88.69 479 PRO A C 1
ATOM 3687 O O . PRO A 1 479 ? 0.894 -32.812 -39.875 1 88.69 479 PRO A O 1
ATOM 3690 N N . SER A 1 480 ? 2.197 -32.812 -38.094 1 90.94 480 SER A N 1
ATOM 3691 C CA . SER A 1 480 ? 1.681 -31.562 -37.562 1 90.94 480 SER A CA 1
ATOM 3692 C C . SER A 1 480 ? 2.166 -30.375 -38.406 1 90.94 480 SER A C 1
ATOM 3694 O O . SER A 1 480 ? 3.367 -30.234 -38.625 1 90.94 480 SER A O 1
ATOM 3696 N N . PRO A 1 481 ? 1.294 -29.5 -38.75 1 91.19 481 PRO A N 1
ATOM 3697 C CA . PRO A 1 481 ? 1.717 -28.312 -39.5 1 91.19 481 PRO A CA 1
ATOM 3698 C C . PRO A 1 481 ? 2.416 -27.281 -38.594 1 91.19 481 PRO A C 1
ATOM 3700 O O . PRO A 1 481 ? 3.002 -26.328 -39.094 1 91.19 481 PRO A O 1
ATOM 3703 N N . LEU A 1 482 ? 2.381 -27.484 -37.312 1 93.19 482 LEU A N 1
ATOM 3704 C CA . LEU A 1 482 ? 2.945 -26.531 -36.375 1 93.19 482 LEU A CA 1
ATOM 3705 C C . LEU A 1 482 ? 4.43 -26.812 -36.156 1 93.19 482 LEU A C 1
ATOM 3707 O O . LEU A 1 482 ? 5.113 -26.031 -35.469 1 93.19 482 LEU A O 1
ATOM 3711 N N . LEU A 1 483 ? 4.926 -27.844 -36.75 1 93.75 483 LEU A N 1
ATOM 3712 C CA . LEU A 1 483 ? 6.316 -28.234 -36.531 1 93.75 483 LEU A CA 1
ATOM 3713 C C . LEU A 1 483 ? 7.078 -28.281 -37.844 1 93.75 483 LEU A C 1
ATOM 3715 O O . LEU A 1 483 ? 6.523 -28.688 -38.875 1 93.75 483 LEU A O 1
ATOM 3719 N N . ALA A 1 484 ? 8.305 -27.906 -37.75 1 91 484 ALA A N 1
ATOM 3720 C CA . ALA A 1 484 ? 9.148 -27.906 -38.938 1 91 484 ALA A CA 1
ATOM 3721 C C . ALA A 1 484 ? 9.484 -29.328 -39.375 1 91 484 ALA A C 1
ATOM 3723 O O . ALA A 1 484 ? 9.672 -29.578 -40.562 1 91 484 ALA A O 1
ATOM 3724 N N . ARG A 1 485 ? 9.633 -30.156 -38.406 1 87.56 485 ARG A N 1
ATOM 3725 C CA . ARG A 1 485 ? 9.953 -31.547 -38.688 1 87.56 485 ARG A CA 1
ATOM 3726 C C . ARG A 1 485 ? 8.914 -32.5 -38.062 1 87.56 485 ARG A C 1
ATOM 3728 O O . ARG A 1 485 ? 8.445 -32.25 -36.969 1 87.56 485 ARG A O 1
ATOM 3735 N N . PRO A 1 486 ? 8.617 -33.438 -38.844 1 85.25 486 PRO A N 1
ATOM 3736 C CA . PRO A 1 486 ? 7.637 -34.375 -38.281 1 85.25 486 PRO A CA 1
ATOM 3737 C C . PRO A 1 486 ? 8.172 -35.156 -37.062 1 85.25 486 PRO A C 1
ATOM 3739 O O . PRO A 1 486 ? 9.359 -35.5 -37.031 1 85.25 486 PRO A O 1
ATOM 3742 N N . VAL A 1 487 ? 7.344 -35.438 -36.188 1 87.31 487 VAL A N 1
ATOM 3743 C CA . VAL A 1 487 ? 7.664 -36.281 -35.031 1 87.31 487 VAL A CA 1
ATOM 3744 C C . VAL A 1 487 ? 7.535 -37.75 -35.438 1 87.31 487 VAL A C 1
ATOM 3746 O O . VAL A 1 487 ? 6.559 -38.156 -36.094 1 87.31 487 VAL A O 1
ATOM 3749 N N . PRO A 1 488 ? 8.57 -38.469 -35.219 1 82.94 488 PRO A N 1
ATOM 3750 C CA . PRO A 1 488 ? 8.484 -39.875 -35.594 1 82.94 488 PRO A CA 1
ATOM 3751 C C . PRO A 1 488 ? 7.402 -40.625 -34.812 1 82.94 488 PRO A C 1
ATOM 3753 O O . PRO A 1 488 ? 7.594 -40.969 -33.625 1 82.94 488 PRO A O 1
ATOM 3756 N N . MET A 1 489 ? 6.297 -40.906 -35.438 1 84.25 489 MET A N 1
ATOM 3757 C CA . MET A 1 489 ? 5.188 -41.625 -34.844 1 84.25 489 MET A CA 1
ATOM 3758 C C . MET A 1 489 ? 5.121 -43.062 -35.344 1 84.25 489 MET A C 1
ATOM 3760 O O . MET A 1 489 ? 5.34 -43.312 -36.531 1 84.25 489 MET A O 1
ATOM 3764 N N . PRO A 1 490 ? 4.895 -43.875 -34.344 1 84.12 490 PRO A N 1
ATOM 3765 C CA . PRO A 1 490 ? 4.648 -45.219 -34.875 1 84.12 490 PRO A CA 1
ATOM 3766 C C . PRO A 1 490 ? 3.436 -45.281 -35.781 1 84.12 490 PRO A C 1
ATOM 3768 O O . PRO A 1 490 ? 2.418 -44.656 -35.531 1 84.12 490 PRO A O 1
ATOM 3771 N N . THR A 1 491 ? 3.516 -46.094 -36.844 1 81.19 491 THR A N 1
ATOM 3772 C CA . THR A 1 491 ? 2.498 -46.094 -37.875 1 81.19 491 THR A CA 1
ATOM 3773 C C . THR A 1 491 ? 1.438 -47.156 -37.625 1 81.19 491 THR A C 1
ATOM 3775 O O . THR A 1 491 ? 0.305 -47.031 -38.094 1 81.19 491 THR A O 1
ATOM 3778 N N . THR A 1 492 ? 1.82 -48.188 -36.844 1 86.5 492 THR A N 1
ATOM 3779 C CA . THR A 1 492 ? 0.853 -49.25 -36.594 1 86.5 492 THR A CA 1
ATOM 3780 C C . THR A 1 492 ? 0.236 -49.094 -35.188 1 86.5 492 THR A C 1
ATOM 3782 O O . THR A 1 492 ? 0.886 -48.594 -34.281 1 86.5 492 THR A O 1
ATOM 3785 N N . PRO A 1 493 ? -0.959 -49.562 -35.094 1 84.56 493 PRO A N 1
ATOM 3786 C CA . PRO A 1 493 ? -1.609 -49.5 -33.781 1 84.56 493 PRO A CA 1
ATOM 3787 C C . PRO A 1 493 ? -0.867 -50.312 -32.719 1 84.56 493 PRO A C 1
ATOM 3789 O O . PRO A 1 493 ? -0.833 -49.938 -31.562 1 84.56 493 PRO A O 1
ATOM 3792 N N . GLU A 1 494 ? -0.33 -51.406 -33.188 1 87.12 494 GLU A N 1
ATOM 3793 C CA . GLU A 1 494 ? 0.398 -52.25 -32.25 1 87.12 494 GLU A CA 1
ATOM 3794 C C . GLU A 1 494 ? 1.648 -51.562 -31.734 1 87.12 494 GLU A C 1
ATOM 3796 O O . GLU A 1 494 ? 1.941 -51.625 -30.531 1 87.12 494 GLU A O 1
ATOM 3801 N N . ALA A 1 495 ? 2.309 -50.938 -32.625 1 90.19 495 ALA A N 1
ATOM 3802 C CA . ALA A 1 495 ? 3.51 -50.219 -32.219 1 90.19 495 ALA A CA 1
ATOM 3803 C C . ALA A 1 495 ? 3.166 -49.031 -31.328 1 90.19 495 ALA A C 1
ATOM 3805 O O . ALA A 1 495 ? 3.912 -48.719 -30.391 1 90.19 495 ALA A O 1
ATOM 3806 N N . ARG A 1 496 ? 2.066 -48.438 -31.594 1 91 496 ARG A N 1
ATOM 3807 C CA . ARG A 1 496 ? 1.613 -47.312 -30.766 1 91 496 ARG A CA 1
ATOM 3808 C C . ARG A 1 496 ? 1.229 -47.812 -29.375 1 91 496 ARG A C 1
ATOM 3810 O O . ARG A 1 496 ? 1.516 -47.125 -28.375 1 91 496 ARG A O 1
ATOM 3817 N N . ALA A 1 497 ? 0.574 -48.875 -29.281 1 91.69 497 ALA A N 1
ATOM 3818 C CA . ALA A 1 497 ? 0.178 -49.438 -28 1 91.69 497 ALA A CA 1
ATOM 3819 C C . ALA A 1 497 ? 1.4 -49.812 -27.156 1 91.69 497 ALA A C 1
ATOM 3821 O O . ALA A 1 497 ? 1.395 -49.625 -25.938 1 91.69 497 ALA A O 1
ATOM 3822 N N . LEU A 1 498 ? 2.375 -50.344 -27.875 1 93.5 498 LEU A N 1
ATOM 3823 C CA . LEU A 1 498 ? 3.604 -50.719 -27.172 1 93.5 498 LEU A CA 1
ATOM 3824 C C . LEU A 1 498 ? 4.289 -49.469 -26.625 1 93.5 498 LEU A C 1
ATOM 3826 O O . LEU A 1 498 ? 4.762 -49.469 -25.484 1 93.5 498 LEU A O 1
ATOM 3830 N N . LEU A 1 499 ? 4.363 -48.469 -27.484 1 94.25 499 LEU A N 1
ATOM 3831 C CA . LEU A 1 499 ? 4.938 -47.219 -27.031 1 94.25 499 LEU A CA 1
ATOM 3832 C C . LEU A 1 499 ? 4.121 -46.625 -25.875 1 94.25 499 LEU A C 1
ATOM 3834 O O . LEU A 1 499 ? 4.688 -46.094 -24.906 1 94.25 499 LEU A O 1
ATOM 3838 N N . ALA A 1 500 ? 2.824 -46.656 -26 1 95.69 500 ALA A N 1
ATOM 3839 C CA . ALA A 1 500 ? 1.945 -46.188 -24.922 1 95.69 500 ALA A CA 1
ATOM 3840 C C . ALA A 1 500 ? 2.227 -46.906 -23.625 1 95.69 500 ALA A C 1
ATOM 3842 O O . ALA A 1 500 ? 2.277 -46.312 -22.547 1 95.69 500 ALA A O 1
ATOM 3843 N N . HIS A 1 501 ? 2.359 -48.188 -23.75 1 96.38 501 HIS A N 1
ATOM 3844 C CA . HIS A 1 501 ? 2.645 -49 -22.562 1 96.38 501 HIS A CA 1
ATOM 3845 C C . HIS A 1 501 ? 3.924 -48.531 -21.875 1 96.38 501 HIS A C 1
ATOM 3847 O O . HIS A 1 501 ? 3.945 -48.344 -20.656 1 96.38 501 HIS A O 1
ATOM 3853 N N . ASP A 1 502 ? 4.965 -48.344 -22.594 1 96.81 502 ASP A N 1
ATOM 3854 C CA . ASP A 1 502 ? 6.246 -47.906 -22.031 1 96.81 502 ASP A CA 1
ATOM 3855 C C . ASP A 1 502 ? 6.129 -46.531 -21.406 1 96.81 502 ASP A C 1
ATOM 3857 O O . ASP A 1 502 ? 6.66 -46.312 -20.312 1 96.81 502 ASP A O 1
ATOM 3861 N N . VAL A 1 503 ? 5.496 -45.656 -22.125 1 97.5 503 VAL A N 1
ATOM 3862 C CA . VAL A 1 503 ? 5.316 -44.281 -21.641 1 97.5 503 VAL A CA 1
ATOM 3863 C C . VAL A 1 503 ? 4.496 -44.281 -20.359 1 97.5 503 VAL A C 1
ATOM 3865 O O . VAL A 1 503 ? 4.82 -43.562 -19.406 1 97.5 503 VAL A O 1
ATOM 3868 N N . LEU A 1 504 ? 3.469 -45.031 -20.297 1 98 504 LEU A N 1
ATOM 3869 C CA . LEU A 1 504 ? 2.609 -45.125 -19.125 1 98 504 LEU A CA 1
ATOM 3870 C C . LEU A 1 504 ? 3.355 -45.75 -17.938 1 98 504 LEU A C 1
ATOM 3872 O O . LEU A 1 504 ? 3.131 -45.375 -16.797 1 98 504 LEU A O 1
ATOM 3876 N N . GLN A 1 505 ? 4.219 -46.688 -18.25 1 98 505 GLN A N 1
ATOM 3877 C CA . GLN A 1 505 ? 5.047 -47.25 -17.188 1 98 505 GLN A CA 1
ATOM 3878 C C . GLN A 1 505 ? 5.941 -46.188 -16.578 1 98 505 GLN A C 1
ATOM 3880 O O . GLN A 1 505 ? 6.094 -46.125 -15.352 1 98 505 GLN A O 1
ATOM 3885 N N . GLN A 1 506 ? 6.52 -45.438 -17.391 1 97.94 506 GLN A N 1
ATOM 3886 C CA . GLN A 1 506 ? 7.324 -44.344 -16.875 1 97.94 506 GLN A CA 1
ATOM 3887 C C . GLN A 1 506 ? 6.465 -43.344 -16.094 1 97.94 506 GLN A C 1
ATOM 3889 O O . GLN A 1 506 ? 6.883 -42.844 -15.055 1 97.94 506 GLN A O 1
ATOM 3894 N N . ALA A 1 507 ? 5.316 -43 -16.688 1 98.25 507 ALA A N 1
ATOM 3895 C CA . ALA A 1 507 ? 4.395 -42.094 -16 1 98.25 507 ALA A CA 1
ATOM 3896 C C . ALA A 1 507 ? 4.055 -42.594 -14.602 1 98.25 507 ALA A C 1
ATOM 3898 O O . ALA A 1 507 ? 3.977 -41.812 -13.656 1 98.25 507 ALA A O 1
ATOM 3899 N N . LEU A 1 508 ? 3.82 -43.844 -14.516 1 97.88 508 LEU A N 1
ATOM 3900 C CA . LEU A 1 508 ? 3.484 -44.469 -13.234 1 97.88 508 LEU A CA 1
ATOM 3901 C C . LEU A 1 508 ? 4.621 -44.281 -12.234 1 97.88 508 LEU A C 1
ATOM 3903 O O . LEU A 1 508 ? 4.383 -43.938 -11.078 1 97.88 508 LEU A O 1
ATOM 3907 N N . ALA A 1 509 ? 5.812 -44.594 -12.68 1 97.75 509 ALA A N 1
ATOM 3908 C CA . ALA A 1 509 ? 6.973 -44.406 -11.812 1 97.75 509 ALA A CA 1
ATOM 3909 C C . ALA A 1 509 ? 7.113 -42.969 -11.359 1 97.75 509 ALA A C 1
ATOM 3911 O O . ALA A 1 509 ? 7.375 -42.688 -10.188 1 97.75 509 ALA A O 1
ATOM 3912 N N . GLU A 1 510 ? 6.98 -42.031 -12.305 1 97.88 510 GLU A N 1
ATOM 3913 C CA . GLU A 1 510 ? 7.043 -40.625 -11.984 1 97.88 510 GLU A CA 1
ATOM 3914 C C . GLU A 1 510 ? 5.949 -40.219 -10.992 1 97.88 510 GLU A C 1
ATOM 3916 O O . GLU A 1 510 ? 6.188 -39.438 -10.07 1 97.88 510 GLU A O 1
ATOM 3921 N N . ALA A 1 511 ? 4.746 -40.688 -11.195 1 98.06 511 ALA A N 1
ATOM 3922 C CA . ALA A 1 511 ? 3.604 -40.344 -10.344 1 98.06 511 ALA A CA 1
ATOM 3923 C C . ALA A 1 511 ? 3.812 -40.875 -8.922 1 98.06 511 ALA A C 1
ATOM 3925 O O . ALA A 1 511 ? 3.49 -40.188 -7.957 1 98.06 511 ALA A O 1
ATOM 3926 N N . GLN A 1 512 ? 4.301 -42.062 -8.805 1 97.5 512 GLN A N 1
ATOM 3927 C CA . GLN A 1 512 ? 4.543 -42.656 -7.492 1 97.5 512 GLN A CA 1
ATOM 3928 C C . GLN A 1 512 ? 5.562 -41.844 -6.707 1 97.5 512 GLN A C 1
ATOM 3930 O O . GLN A 1 512 ? 5.477 -41.75 -5.48 1 97.5 512 GLN A O 1
ATOM 3935 N N . CYS A 1 513 ? 6.41 -41.25 -7.379 1 97.69 513 CYS A N 1
ATOM 3936 C CA . CYS A 1 513 ? 7.383 -40.375 -6.73 1 97.69 513 CYS A CA 1
ATOM 3937 C C . CYS A 1 513 ? 6.793 -38.969 -6.48 1 97.69 513 CYS A C 1
ATOM 3939 O O . CYS A 1 513 ? 6.711 -38.531 -5.336 1 97.69 513 CYS A O 1
ATOM 3941 N N . GLY A 1 514 ? 6.305 -38.344 -7.5 1 97.38 514 GLY A N 1
ATOM 3942 C CA . GLY A 1 514 ? 5.906 -36.969 -7.477 1 97.38 514 GLY A CA 1
ATOM 3943 C C . GLY A 1 514 ? 4.656 -36.719 -6.652 1 97.38 514 GLY A C 1
ATOM 3944 O O . GLY A 1 514 ? 4.465 -35.625 -6.121 1 97.38 514 GLY A O 1
ATOM 3945 N N . PHE A 1 515 ? 3.775 -37.719 -6.57 1 97.12 515 PHE A N 1
ATOM 3946 C CA . PHE A 1 515 ? 2.529 -37.531 -5.832 1 97.12 515 PHE A CA 1
ATOM 3947 C C . PHE A 1 515 ? 2.559 -38.312 -4.52 1 97.12 515 PHE A C 1
ATOM 3949 O O . PHE A 1 515 ? 1.605 -38.25 -3.74 1 97.12 515 PHE A O 1
ATOM 3956 N N . GLY A 1 516 ? 3.586 -39.094 -4.332 1 95.62 516 GLY A N 1
ATOM 3957 C CA . GLY A 1 516 ? 3.908 -39.562 -2.998 1 95.62 516 GLY A CA 1
ATOM 3958 C C . GLY A 1 516 ? 3.371 -40.969 -2.715 1 95.62 516 GLY A C 1
ATOM 3959 O O . GLY A 1 516 ? 2.49 -41.438 -3.426 1 95.62 516 GLY A O 1
ATOM 3960 N N . SER A 1 517 ? 3.832 -41.438 -1.645 1 93.25 517 SER A N 1
ATOM 3961 C CA . SER A 1 517 ? 3.535 -42.812 -1.262 1 93.25 517 SER A CA 1
ATOM 3962 C C . SER A 1 517 ? 2.213 -42.906 -0.509 1 93.25 517 SER A C 1
ATOM 3964 O O . SER A 1 517 ? 1.54 -43.938 -0.549 1 93.25 517 SER A O 1
ATOM 3966 N N . ARG A 1 518 ? 1.879 -41.875 0.178 1 90.69 518 ARG A N 1
ATOM 3967 C CA . ARG A 1 518 ? 0.647 -41.875 0.961 1 90.69 518 ARG A CA 1
ATOM 3968 C C . ARG A 1 518 ? -0.544 -42.312 0.101 1 90.69 518 ARG A C 1
ATOM 3970 O O . ARG A 1 518 ? -1.414 -43.031 0.551 1 90.69 518 ARG A O 1
ATOM 3977 N N . THR A 1 519 ? -0.577 -41.844 -1.137 1 90.88 519 THR A N 1
ATOM 3978 C CA . THR A 1 519 ? -1.687 -42.125 -2.041 1 90.88 519 THR A CA 1
ATOM 3979 C C . THR A 1 519 ? -1.247 -43.062 -3.16 1 90.88 519 THR A C 1
ATOM 3981 O O . THR A 1 519 ? -1.967 -43.25 -4.145 1 90.88 519 THR A O 1
ATOM 3984 N N . HIS A 1 520 ? -0.11 -43.531 -3.047 1 94.69 520 HIS A N 1
ATOM 3985 C CA . HIS A 1 520 ? 0.463 -44.438 -4.035 1 94.69 520 HIS A CA 1
ATOM 3986 C C . HIS A 1 520 ? 0.459 -43.812 -5.426 1 94.69 520 HIS A C 1
ATOM 3988 O O . HIS A 1 520 ? 0.027 -44.438 -6.395 1 94.69 520 HIS A O 1
ATOM 3994 N N . GLY A 1 521 ? 0.852 -42.562 -5.473 1 96.06 521 GLY A N 1
ATOM 3995 C CA . GLY A 1 521 ? 0.982 -41.844 -6.734 1 96.06 521 GLY A CA 1
ATOM 3996 C C . GLY A 1 521 ? -0.251 -41.031 -7.094 1 96.06 521 GLY A C 1
ATOM 3997 O O . GLY A 1 521 ? -0.323 -40.438 -8.18 1 96.06 521 GLY A O 1
ATOM 3998 N N . GLY A 1 522 ? -1.25 -41.062 -6.27 1 94.31 522 GLY A N 1
ATOM 3999 C CA . GLY A 1 522 ? -2.412 -40.219 -6.418 1 94.31 522 GLY A CA 1
ATOM 4000 C C . GLY A 1 522 ? -3.307 -40.594 -7.574 1 94.31 522 GLY A C 1
ATOM 4001 O O . GLY A 1 522 ? -3.287 -41.75 -8.016 1 94.31 522 GLY A O 1
ATOM 4002 N N . TRP A 1 523 ? -4.145 -39.656 -7.969 1 94.06 523 TRP A N 1
ATOM 4003 C CA . TRP A 1 523 ? -5.105 -39.844 -9.047 1 94.06 523 TRP A CA 1
ATOM 4004 C C . TRP A 1 523 ? -4.395 -40.188 -10.359 1 94.06 523 TRP A C 1
ATOM 4006 O O . TRP A 1 523 ? -4.879 -41 -11.141 1 94.06 523 TRP A O 1
ATOM 4016 N N . VAL A 1 524 ? -3.258 -39.594 -10.602 1 95.31 524 VAL A N 1
ATOM 4017 C CA . VAL A 1 524 ? -2.516 -39.812 -11.844 1 95.31 524 VAL A CA 1
ATOM 4018 C C . VAL A 1 524 ? -2.092 -41.281 -11.938 1 95.31 524 VAL A C 1
ATOM 4020 O O . VAL A 1 524 ? -2.322 -41.938 -12.961 1 95.31 524 VAL A O 1
ATOM 4023 N N . ALA A 1 525 ? -1.525 -41.781 -10.891 1 97.12 525 ALA A N 1
ATOM 4024 C CA . ALA A 1 525 ? -1.106 -43.188 -10.883 1 97.12 525 ALA A CA 1
ATOM 4025 C C . ALA A 1 525 ? -2.301 -44.125 -11.078 1 97.12 525 ALA A C 1
ATOM 4027 O O . ALA A 1 525 ? -2.205 -45.125 -11.789 1 97.12 525 ALA A O 1
ATOM 4028 N N . GLU A 1 526 ? -3.346 -43.812 -10.406 1 95.19 526 GLU A N 1
ATOM 4029 C CA . GLU A 1 526 ? -4.547 -44.625 -10.531 1 95.19 526 GLU A CA 1
ATOM 4030 C C . GLU A 1 526 ? -5.039 -44.656 -11.977 1 95.19 526 GLU A C 1
ATOM 4032 O O . GLU A 1 526 ? -5.371 -45.719 -12.508 1 95.19 526 GLU A O 1
ATOM 4037 N N . SER A 1 527 ? -5.125 -43.531 -12.562 1 93.56 527 SER A N 1
ATOM 4038 C CA . SER A 1 527 ? -5.562 -43.438 -13.953 1 93.56 527 SER A CA 1
ATOM 4039 C C . SER A 1 527 ? -4.629 -44.188 -14.891 1 93.56 527 SER A C 1
ATOM 4041 O O . SER A 1 527 ? -5.082 -44.844 -15.836 1 93.56 527 SER A O 1
ATOM 4043 N N . VAL A 1 528 ? -3.367 -44.125 -14.633 1 96.56 528 VAL A N 1
ATOM 4044 C CA . VAL A 1 528 ? -2.363 -44.781 -15.461 1 96.56 528 VAL A CA 1
ATOM 4045 C C . VAL A 1 528 ? -2.504 -46.312 -15.32 1 96.56 528 VAL A C 1
ATOM 4047 O O . VAL A 1 528 ? -2.438 -47.031 -16.312 1 96.56 528 VAL A O 1
ATOM 4050 N N . ARG A 1 529 ? -2.689 -46.781 -14.109 1 96.69 529 ARG A N 1
ATOM 4051 C CA . ARG A 1 529 ? -2.887 -48.219 -13.875 1 96.69 529 ARG A CA 1
ATOM 4052 C C . ARG A 1 529 ? -4.094 -48.719 -14.656 1 96.69 529 ARG A C 1
ATOM 4054 O O . ARG A 1 529 ? -4.055 -49.812 -15.211 1 96.69 529 ARG A O 1
ATOM 4061 N N . GLU A 1 530 ? -5.066 -47.938 -14.617 1 94.25 530 GLU A N 1
ATOM 4062 C CA . GLU A 1 530 ? -6.258 -48.312 -15.367 1 94.25 530 GLU A CA 1
ATOM 4063 C C . GLU A 1 530 ? -5.953 -48.438 -16.859 1 94.25 530 GLU A C 1
ATOM 4065 O O . GLU A 1 530 ? -6.379 -49.375 -17.516 1 94.25 530 GLU A O 1
ATOM 4070 N N . SER A 1 531 ? -5.246 -47.5 -17.406 1 94.12 531 SER A N 1
ATOM 4071 C CA . SER A 1 531 ? -4.863 -47.531 -18.812 1 94.12 531 SER A CA 1
ATOM 4072 C C . SER A 1 531 ? -3.979 -48.719 -19.141 1 94.12 531 SER A C 1
ATOM 4074 O O . SER A 1 531 ? -4.129 -49.344 -20.188 1 94.12 531 SER A O 1
ATOM 4076 N N . LEU A 1 532 ? -3.076 -49 -18.25 1 95.5 532 LEU A N 1
ATOM 4077 C CA . LEU A 1 532 ? -2.18 -50.125 -18.438 1 95.5 532 LEU A CA 1
ATOM 4078 C C . LEU A 1 532 ? -2.955 -51.438 -18.438 1 95.5 532 LEU A C 1
ATOM 4080 O O . LEU A 1 532 ? -2.684 -52.344 -19.25 1 95.5 532 LEU A O 1
ATOM 4084 N N . ARG A 1 533 ? -3.902 -51.531 -17.578 1 93.88 533 ARG A N 1
ATOM 4085 C CA . ARG A 1 533 ? -4.75 -52.719 -17.547 1 93.88 533 ARG A CA 1
ATOM 4086 C C . ARG A 1 533 ? -5.527 -52.875 -18.844 1 93.88 533 ARG A C 1
ATOM 4088 O O . ARG A 1 533 ? -5.66 -54 -19.359 1 93.88 533 ARG A O 1
ATOM 4095 N N . ASN A 1 534 ? -5.992 -51.812 -19.328 1 90.25 534 ASN A N 1
ATOM 4096 C CA . ASN A 1 534 ? -6.75 -51.844 -20.578 1 90.25 534 ASN A CA 1
ATOM 4097 C C . ASN A 1 534 ? -5.883 -52.312 -21.734 1 90.25 534 ASN A C 1
ATOM 4099 O O . ASN A 1 534 ? -6.352 -53.062 -22.609 1 90.25 534 ASN A O 1
ATOM 4103 N N . ILE A 1 535 ? -4.68 -51.875 -21.797 1 89.31 535 ILE A N 1
ATOM 4104 C CA . ILE A 1 535 ? -3.746 -52.281 -22.844 1 89.31 535 ILE A CA 1
ATOM 4105 C C . ILE A 1 535 ? -3.471 -53.781 -22.734 1 89.31 535 ILE A C 1
ATOM 4107 O O . ILE A 1 535 ? -3.5 -54.5 -23.734 1 89.31 535 ILE A O 1
ATOM 4111 N N . GLU A 1 536 ? -3.309 -54.219 -21.562 1 88.5 536 GLU A N 1
ATOM 4112 C CA . GLU A 1 536 ? -2.953 -55.625 -21.328 1 88.5 536 GLU A CA 1
ATOM 4113 C C . GLU A 1 536 ? -4.125 -56.531 -21.625 1 88.5 536 GLU A C 1
ATOM 4115 O O . GLU A 1 536 ? -3.93 -57.688 -22.047 1 88.5 536 GLU A O 1
ATOM 4120 N N . GLN A 1 537 ? -5.336 -56.062 -21.453 1 87.06 537 GLN A N 1
ATOM 4121 C CA . GLN A 1 537 ? -6.523 -56.875 -21.703 1 87.06 537 GLN A CA 1
ATOM 4122 C C . GLN A 1 537 ? -6.996 -56.719 -23.156 1 87.06 537 GLN A C 1
ATOM 4124 O O . GLN A 1 537 ? -7.934 -57.406 -23.578 1 87.06 537 GLN A O 1
ATOM 4129 N N . GLY A 1 538 ? -6.301 -56.062 -24.047 1 75.69 538 GLY A N 1
ATOM 4130 C CA . GLY A 1 538 ? -6.66 -55.875 -25.438 1 75.69 538 GLY A CA 1
ATOM 4131 C C . GLY A 1 538 ? -7.887 -55 -25.641 1 75.69 538 GLY A C 1
ATOM 4132 O O . GLY A 1 538 ? -8.547 -55.094 -26.672 1 75.69 538 GLY A O 1
ATOM 4133 N N . CYS A 1 539 ? -8.344 -54.438 -24.531 1 65 539 CYS A N 1
ATOM 4134 C CA . CYS A 1 539 ? -9.508 -53.562 -24.609 1 65 539 CYS A CA 1
ATOM 4135 C C . CYS A 1 539 ? -9.102 -52.156 -25.016 1 65 539 CYS A C 1
ATOM 4137 O O . CYS A 1 539 ? -8.891 -51.312 -24.156 1 65 539 CYS A O 1
ATOM 4139 N N . LEU A 1 540 ? -8.562 -52.188 -26.25 1 57.5 540 LEU A N 1
ATOM 4140 C CA . LEU A 1 540 ? -8.07 -50.875 -26.688 1 57.5 540 LEU A CA 1
ATOM 4141 C C . LEU A 1 540 ? -9.219 -50 -27.172 1 57.5 540 LEU A C 1
ATOM 4143 O O . LEU A 1 540 ? -10.211 -50.5 -27.703 1 57.5 540 LEU A O 1
ATOM 4147 N N . MET B 1 1 ? 3.428 -24.469 -9.352 1 35.53 1 MET B N 1
ATOM 4148 C CA . MET B 1 1 ? 3.555 -23.016 -9.445 1 35.53 1 MET B CA 1
ATOM 4149 C C . MET B 1 1 ? 2.914 -22.344 -8.242 1 35.53 1 MET B C 1
ATOM 4151 O O . MET B 1 1 ? 1.796 -22.688 -7.852 1 35.53 1 MET B O 1
ATOM 4155 N N . SER B 1 2 ? 3.643 -21.875 -7.438 1 42.31 2 SER B N 1
ATOM 4156 C CA . SER B 1 2 ? 3.17 -21.234 -6.215 1 42.31 2 SER B CA 1
ATOM 4157 C C . SER B 1 2 ? 2.045 -20.25 -6.508 1 42.31 2 SER B C 1
ATOM 4159 O O . SER B 1 2 ? 1.916 -19.75 -7.629 1 42.31 2 SER B O 1
ATOM 4161 N N . PHE B 1 3 ? 1.038 -20.094 -5.621 1 38.25 3 PHE B N 1
ATOM 4162 C CA . PHE B 1 3 ? 0.011 -19.062 -5.695 1 38.25 3 PHE B CA 1
ATOM 4163 C C . PHE B 1 3 ? 0.611 -17.734 -6.148 1 38.25 3 PHE B C 1
ATOM 4165 O O . PHE B 1 3 ? -0.001 -17.016 -6.93 1 38.25 3 PHE B O 1
ATOM 4172 N N . GLN B 1 4 ? 1.778 -17.609 -5.727 1 40.25 4 GLN B N 1
ATOM 4173 C CA . GLN B 1 4 ? 2.459 -16.344 -6.039 1 40.25 4 GLN B CA 1
ATOM 4174 C C . GLN B 1 4 ? 2.85 -16.297 -7.516 1 40.25 4 GLN B C 1
ATOM 4176 O O . GLN B 1 4 ? 2.781 -15.234 -8.141 1 40.25 4 GLN B O 1
ATOM 4181 N N . ALA B 1 5 ? 3.201 -17.5 -8.164 1 44.25 5 ALA B N 1
ATOM 4182 C CA . ALA B 1 5 ? 3.529 -17.547 -9.586 1 44.25 5 ALA B CA 1
ATOM 4183 C C . ALA B 1 5 ? 2.287 -17.328 -10.445 1 44.25 5 ALA B C 1
ATOM 4185 O O . ALA B 1 5 ? 2.332 -16.594 -11.438 1 44.25 5 ALA B O 1
ATOM 4186 N N . ARG B 1 6 ? 1.21 -17.906 -10.109 1 44.31 6 ARG B N 1
ATOM 4187 C CA . ARG B 1 6 ? -0.046 -17.688 -10.82 1 44.31 6 ARG B CA 1
ATOM 4188 C C . ARG B 1 6 ? -0.597 -16.281 -10.547 1 44.31 6 ARG B C 1
ATOM 4190 O O . ARG B 1 6 ? -1.27 -15.703 -11.406 1 44.31 6 ARG B O 1
ATOM 4197 N N . LYS B 1 7 ? -0.441 -15.82 -9.289 1 43 7 LYS B N 1
ATOM 4198 C CA . LYS B 1 7 ? -0.744 -14.43 -8.953 1 43 7 LYS B CA 1
ATOM 4199 C C . LYS B 1 7 ? 0.046 -13.469 -9.836 1 43 7 LYS B C 1
ATOM 4201 O O . LYS B 1 7 ? -0.492 -12.461 -10.305 1 43 7 LYS B O 1
ATOM 4206 N N . ALA B 1 8 ? 1.303 -13.789 -10.031 1 43.5 8 ALA B N 1
ATOM 4207 C CA . ALA B 1 8 ? 2.129 -13.016 -10.945 1 43.5 8 ALA B CA 1
ATOM 4208 C C . ALA B 1 8 ? 1.555 -13.039 -12.359 1 43.5 8 ALA B C 1
ATOM 4210 O O . ALA B 1 8 ? 1.561 -12.023 -13.062 1 43.5 8 ALA B O 1
ATOM 4211 N N . GLN B 1 9 ? 1.041 -14.125 -12.703 1 41.84 9 GLN B N 1
ATOM 4212 C CA . GLN B 1 9 ? 0.369 -14.258 -13.992 1 41.84 9 GLN B CA 1
ATOM 4213 C C . GLN B 1 9 ? -0.947 -13.484 -14 1 41.84 9 GLN B C 1
ATOM 4215 O O . GLN B 1 9 ? -1.287 -12.836 -15 1 41.84 9 GLN B O 1
ATOM 4220 N N . ARG B 1 10 ? -1.642 -13.555 -12.906 1 39.91 10 ARG B N 1
ATOM 4221 C CA . ARG B 1 10 ? -2.889 -12.805 -12.797 1 39.91 10 ARG B CA 1
ATOM 4222 C C . ARG B 1 10 ? -2.617 -11.312 -12.633 1 39.91 10 ARG B C 1
ATOM 4224 O O . ARG B 1 10 ? -3.289 -10.484 -13.25 1 39.91 10 ARG B O 1
ATOM 4231 N N . LEU B 1 11 ? -1.736 -10.945 -11.719 1 40.25 11 LEU B N 1
ATOM 4232 C CA . LEU B 1 11 ? -1.343 -9.547 -11.555 1 40.25 11 LEU B CA 1
ATOM 4233 C C . LEU B 1 11 ? -0.788 -8.984 -12.859 1 40.25 11 LEU B C 1
ATOM 4235 O O . LEU B 1 11 ? -1.002 -7.812 -13.172 1 40.25 11 LEU B O 1
ATOM 4239 N N . ARG B 1 12 ? -0.137 -9.789 -13.633 1 40.5 12 ARG B N 1
ATOM 4240 C CA . ARG B 1 12 ? 0.18 -9.43 -15.008 1 40.5 12 ARG B CA 1
ATOM 4241 C C . ARG B 1 12 ? -1.09 -9.242 -15.836 1 40.5 12 ARG B C 1
ATOM 4243 O O . ARG B 1 12 ? -1.153 -8.375 -16.703 1 40.5 12 ARG B O 1
ATOM 4250 N N . ARG B 1 13 ? -2.129 -9.992 -15.609 1 38.28 13 ARG B N 1
ATOM 4251 C CA . ARG B 1 13 ? -3.439 -9.891 -16.25 1 38.28 13 ARG B CA 1
ATOM 4252 C C . ARG B 1 13 ? -4.156 -8.609 -15.812 1 38.28 13 ARG B C 1
ATOM 4254 O O . ARG B 1 13 ? -4.793 -7.949 -16.641 1 38.28 13 ARG B O 1
ATOM 4261 N N . GLU B 1 14 ? -4.293 -8.406 -14.578 1 37.53 14 GLU B N 1
ATOM 4262 C CA . GLU B 1 14 ? -4.969 -7.215 -14.07 1 37.53 14 GLU B CA 1
ATOM 4263 C C . GLU B 1 14 ? -4.223 -5.945 -14.461 1 37.53 14 GLU B C 1
ATOM 4265 O O . GLU B 1 14 ? -4.84 -4.918 -14.75 1 37.53 14 GLU B O 1
ATOM 4270 N N . ARG B 1 15 ? -3.004 -6.043 -14.594 1 38.5 15 ARG B N 1
ATOM 4271 C CA . ARG B 1 15 ? -2.299 -4.926 -15.211 1 38.5 15 ARG B CA 1
ATOM 4272 C C . ARG B 1 15 ? -2.711 -4.762 -16.672 1 38.5 15 ARG B C 1
ATOM 4274 O O . ARG B 1 15 ? -2.775 -3.643 -17.172 1 38.5 15 ARG B O 1
ATOM 4281 N N . ALA B 1 16 ? -2.877 -5.855 -17.406 1 36.47 16 ALA B N 1
ATOM 4282 C CA . ALA B 1 16 ? -3.293 -5.746 -18.812 1 36.47 16 ALA B CA 1
ATOM 4283 C C . ALA B 1 16 ? -4.758 -5.332 -18.906 1 36.47 16 ALA B C 1
ATOM 4285 O O . ALA B 1 16 ? -5.148 -4.656 -19.859 1 36.47 16 ALA B O 1
ATOM 4286 N N . SER B 1 17 ? -5.598 -5.711 -18.047 1 35 17 SER B N 1
ATOM 4287 C CA . SER B 1 17 ? -6.984 -5.266 -18.109 1 35 17 SER B CA 1
ATOM 4288 C C . SER B 1 17 ? -7.117 -3.809 -17.688 1 35 17 SER B C 1
ATOM 4290 O O . SER B 1 17 ? -8.203 -3.227 -17.766 1 35 17 SER B O 1
ATOM 4292 N N . ASP B 1 18 ? -6.234 -3.357 -16.953 1 35.81 18 ASP B N 1
ATOM 4293 C CA . ASP B 1 18 ? -6.293 -1.933 -16.656 1 35.81 18 ASP B CA 1
ATOM 4294 C C . ASP B 1 18 ? -6.496 -1.104 -17.906 1 35.81 18 ASP B C 1
ATOM 4296 O O . ASP B 1 18 ? -6.566 0.126 -17.859 1 35.81 18 ASP B O 1
ATOM 4300 N N . THR B 1 19 ? -6.391 -1.828 -19.062 1 33.94 19 THR B N 1
ATOM 4301 C CA . THR B 1 19 ? -6.543 -0.924 -20.203 1 33.94 19 THR B CA 1
ATOM 4302 C C . THR B 1 19 ? -8.016 -0.626 -20.453 1 33.94 19 THR B C 1
ATOM 4304 O O . THR B 1 19 ? -8.352 0.121 -21.375 1 33.94 19 THR B O 1
ATOM 4307 N N . ARG B 1 20 ? -8.914 -1.524 -20.188 1 32.38 20 ARG B N 1
ATOM 4308 C CA . ARG B 1 20 ? -10.188 -0.98 -20.656 1 32.38 20 ARG B CA 1
ATOM 4309 C C . ARG B 1 20 ? -10.719 0.078 -19.688 1 32.38 20 ARG B C 1
ATOM 4311 O O . ARG B 1 20 ? -11.156 -0.245 -18.578 1 32.38 20 ARG B O 1
ATOM 4318 N N . ALA B 1 21 ? -10.461 1.308 -19.859 1 33.38 21 ALA B N 1
ATOM 4319 C CA . ALA B 1 21 ? -11.133 2.441 -19.219 1 33.38 21 ALA B CA 1
ATOM 4320 C C . ALA B 1 21 ? -12.648 2.234 -19.203 1 33.38 21 ALA B C 1
ATOM 4322 O O . ALA B 1 21 ? -13.227 1.758 -20.172 1 33.38 21 ALA B O 1
ATOM 4323 N N . PRO B 1 22 ? -13.398 2.074 -18.062 1 34 22 PRO B N 1
ATOM 4324 C CA . PRO B 1 22 ? -14.844 2.205 -18.25 1 34 22 PRO B CA 1
ATOM 4325 C C . PRO B 1 22 ? -15.203 3.084 -19.453 1 34 22 PRO B C 1
ATOM 4327 O O . PRO B 1 22 ? -14.367 3.857 -19.922 1 34 22 PRO B O 1
ATOM 4330 N N . PRO B 1 23 ? -16.453 3.047 -19.953 1 34.53 23 PRO B N 1
ATOM 4331 C CA . PRO B 1 23 ? -16.891 4.012 -20.953 1 34.53 23 PRO B CA 1
ATOM 4332 C C . PRO B 1 23 ? -16.344 5.418 -20.703 1 34.53 23 PRO B C 1
ATOM 4334 O O . PRO B 1 23 ? -16.094 5.793 -19.562 1 34.53 23 PRO B O 1
ATOM 4337 N N . ASN B 1 24 ? -15.727 5.992 -21.625 1 36.69 24 ASN B N 1
ATOM 4338 C CA . ASN B 1 24 ? -15.086 7.23 -22.062 1 36.69 24 ASN B CA 1
ATOM 4339 C C . ASN B 1 24 ? -15.859 8.461 -21.594 1 36.69 24 ASN B C 1
ATOM 4341 O O . ASN B 1 24 ? -16.688 9 -22.328 1 36.69 24 ASN B O 1
ATOM 4345 N N . GLU B 1 25 ? -16.641 8.461 -20.562 1 41.34 25 GLU B N 1
ATOM 4346 C CA . GLU B 1 25 ? -16.953 9.883 -20.516 1 41.34 25 GLU B CA 1
ATOM 4347 C C . GLU B 1 25 ? -15.695 10.734 -20.625 1 41.34 25 GLU B C 1
ATOM 4349 O O . GLU B 1 25 ? -14.68 10.438 -19.984 1 41.34 25 GLU B O 1
ATOM 4354 N N . GLU B 1 26 ? -15.469 11.227 -21.672 1 45.38 26 GLU B N 1
ATOM 4355 C CA . GLU B 1 26 ? -14.383 12.172 -21.922 1 45.38 26 GLU B CA 1
ATOM 4356 C C . GLU B 1 26 ? -14.055 12.984 -20.672 1 45.38 26 GLU B C 1
ATOM 4358 O O . GLU 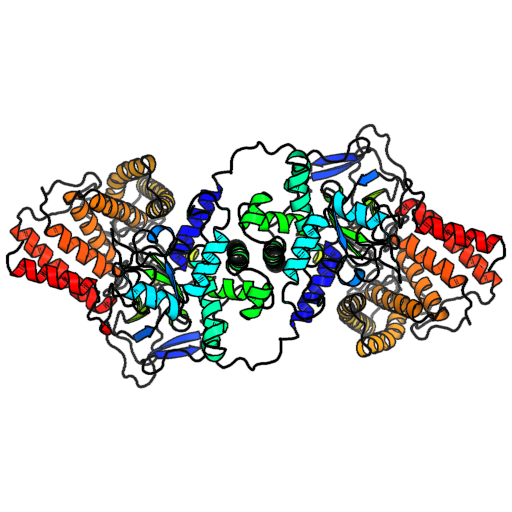B 1 26 ? -14.938 13.617 -20.094 1 45.38 26 GLU B O 1
ATOM 4363 N N . PRO B 1 27 ? -13.141 12.523 -19.969 1 54.72 27 PRO B N 1
ATOM 4364 C CA . PRO B 1 27 ? -12.844 13.32 -18.781 1 54.72 27 PRO B CA 1
ATOM 4365 C C . PRO B 1 27 ? -13.031 14.812 -19 1 54.72 27 PRO B C 1
ATOM 4367 O O . PRO B 1 27 ? -12.539 15.359 -19.984 1 54.72 27 PRO B O 1
ATOM 4370 N N . ALA B 1 28 ? -14.109 15.375 -18.5 1 68.12 28 ALA B N 1
ATOM 4371 C CA . ALA B 1 28 ? -14.289 16.828 -18.578 1 68.12 28 ALA B CA 1
ATOM 4372 C C . ALA B 1 28 ? -13.008 17.562 -18.172 1 68.12 28 ALA B C 1
ATOM 4374 O O . ALA B 1 28 ? -12.258 17.094 -17.312 1 68.12 28 ALA B O 1
ATOM 4375 N N . GLU B 1 29 ? -12.586 18.469 -18.938 1 78.44 29 GLU B N 1
ATOM 4376 C CA . GLU B 1 29 ? -11.461 19.328 -18.609 1 78.44 29 GLU B CA 1
ATOM 4377 C C . GLU B 1 29 ? -11.664 20.016 -17.266 1 78.44 29 GLU B C 1
ATOM 4379 O O . GLU B 1 29 ? -12.727 20.578 -17 1 78.44 29 GLU B O 1
ATOM 4384 N N . PRO B 1 30 ? -10.789 19.844 -16.359 1 86.69 30 PRO B N 1
ATOM 4385 C CA . PRO B 1 30 ? -10.953 20.469 -15.047 1 86.69 30 PRO B CA 1
ATOM 4386 C C . PRO B 1 30 ? -11.07 22 -15.125 1 86.69 30 PRO B C 1
ATOM 4388 O O . PRO B 1 30 ? -10.234 22.656 -15.758 1 86.69 30 PRO B O 1
ATOM 4391 N N . VAL B 1 31 ? -12.148 22.469 -14.586 1 84.81 31 VAL B N 1
ATOM 4392 C CA . VAL B 1 31 ? -12.344 23.922 -14.453 1 84.81 31 VAL B CA 1
ATOM 4393 C C . VAL B 1 31 ? -12.055 24.359 -13.023 1 84.81 31 VAL B C 1
ATOM 4395 O O . VAL B 1 31 ? -12.805 24.016 -12.102 1 84.81 31 VAL B O 1
ATOM 4398 N N . TYR B 1 32 ? -11.008 25.078 -12.867 1 91.44 32 TYR B N 1
ATOM 4399 C CA . TYR B 1 32 ? -10.586 25.547 -11.547 1 91.44 32 TYR B CA 1
ATOM 4400 C C . TYR B 1 32 ? -11.258 26.875 -11.203 1 91.44 32 TYR B C 1
ATOM 4402 O O . TYR B 1 32 ? -11.703 27.594 -12.086 1 91.44 32 TYR B O 1
ATOM 4410 N N . ALA B 1 33 ? -11.406 27.141 -9.875 1 90.56 33 ALA B N 1
ATOM 4411 C CA . ALA B 1 33 ? -12.125 28.328 -9.391 1 90.56 33 ALA B CA 1
ATOM 4412 C C . ALA B 1 33 ? -11.25 29.578 -9.477 1 90.56 33 ALA B C 1
ATOM 4414 O O . ALA B 1 33 ? -10.953 30.203 -8.453 1 90.56 33 ALA B O 1
ATOM 4415 N N . LEU B 1 34 ? -10.922 29.938 -10.641 1 93.75 34 LEU B N 1
ATOM 4416 C CA . LEU B 1 34 ? -10.023 31.078 -10.836 1 93.75 34 LEU B CA 1
ATOM 4417 C C . LEU B 1 34 ? -10.742 32.219 -11.531 1 93.75 34 LEU B C 1
ATOM 4419 O O . LEU B 1 34 ? -10.148 33.281 -11.758 1 93.75 34 LEU B O 1
ATOM 4423 N N . GLN B 1 35 ? -12.055 31.969 -11.672 1 89.75 35 GLN B N 1
ATOM 4424 C CA . GLN B 1 35 ? -12.828 33.031 -12.312 1 89.75 35 GLN B CA 1
ATOM 4425 C C . GLN B 1 35 ? -12.875 34.281 -11.438 1 89.75 35 GLN B C 1
ATOM 4427 O O . GLN B 1 35 ? -13.094 34.188 -10.227 1 89.75 35 GLN B O 1
ATOM 4432 N N . ASN B 1 36 ? -12.656 35.375 -11.977 1 89.38 36 ASN B N 1
ATOM 4433 C CA . ASN B 1 36 ? -12.703 36.688 -11.305 1 89.38 36 ASN B CA 1
ATOM 4434 C C . ASN B 1 36 ? -11.57 36.812 -10.289 1 89.38 36 ASN B C 1
ATOM 4436 O O . ASN B 1 36 ? -11.742 37.469 -9.25 1 89.38 36 ASN B O 1
ATOM 4440 N N . THR B 1 37 ? -10.555 36.062 -10.406 1 94.69 37 THR B N 1
ATOM 4441 C CA . THR B 1 37 ? -9.352 36.219 -9.602 1 94.69 37 THR B CA 1
ATOM 4442 C C . THR B 1 37 ? -8.18 36.688 -10.453 1 94.69 37 THR B C 1
ATOM 4444 O O . THR B 1 37 ? -8.234 36.625 -11.68 1 94.69 37 THR B O 1
ATOM 4447 N N . PRO B 1 38 ? -7.242 37.219 -9.82 1 96.25 38 PRO B N 1
ATOM 4448 C CA . PRO B 1 38 ? -6.074 37.688 -10.586 1 96.25 38 PRO B CA 1
ATOM 4449 C C . PRO B 1 38 ? -5.078 36.562 -10.852 1 96.25 38 PRO B C 1
ATOM 4451 O O . PRO B 1 38 ? -3.875 36.812 -10.969 1 96.25 38 PRO B O 1
ATOM 4454 N N . LEU B 1 39 ? -5.508 35.312 -10.875 1 96.38 39 LEU B N 1
ATOM 4455 C CA . LEU B 1 39 ? -4.602 34.156 -10.984 1 96.38 39 LEU B CA 1
ATOM 4456 C C . LEU B 1 39 ? -4.828 33.406 -12.289 1 96.38 39 LEU B C 1
ATOM 4458 O O . LEU B 1 39 ? -5.941 33.406 -12.812 1 96.38 39 LEU B O 1
ATOM 4462 N N . ASP B 1 40 ? -3.734 32.875 -12.758 1 94.75 40 ASP B N 1
ATOM 4463 C CA . ASP B 1 40 ? -3.744 31.938 -13.891 1 94.75 40 ASP B CA 1
ATOM 4464 C C . ASP B 1 40 ? -2.949 30.672 -13.578 1 94.75 40 ASP B C 1
ATOM 4466 O O . ASP B 1 40 ? -2.104 30.672 -12.68 1 94.75 40 ASP B O 1
ATOM 4470 N N . ILE B 1 41 ? -3.314 29.641 -14.32 1 92.75 41 ILE B N 1
ATOM 4471 C CA . ILE B 1 41 ? -2.572 28.391 -14.172 1 92.75 41 ILE B CA 1
ATOM 4472 C C . ILE B 1 41 ? -1.252 28.484 -14.93 1 92.75 41 ILE B C 1
ATOM 4474 O O . ILE B 1 41 ? -1.211 28.984 -16.062 1 92.75 41 ILE B O 1
ATOM 4478 N N . ASP B 1 42 ? -0.273 28.109 -14.203 1 87.62 42 ASP B N 1
ATOM 4479 C CA . ASP B 1 42 ? 1.071 28.047 -14.766 1 87.62 42 ASP B CA 1
ATOM 4480 C C . ASP B 1 42 ? 1.517 26.609 -14.969 1 87.62 42 ASP B C 1
ATOM 4482 O O . ASP B 1 42 ? 1.158 25.719 -14.18 1 87.62 42 ASP B O 1
ATOM 4486 N N . ALA B 1 43 ? 2.027 26.172 -16.125 1 83.69 43 ALA B N 1
ATOM 4487 C CA . ALA B 1 43 ? 2.564 24.828 -16.344 1 83.69 43 ALA B CA 1
ATOM 4488 C C . ALA B 1 43 ? 4.062 24.891 -16.641 1 83.69 43 ALA B C 1
ATOM 4490 O O . ALA B 1 43 ? 4.508 25.688 -17.469 1 83.69 43 ALA B O 1
ATOM 4491 N N . SER B 1 44 ? 4.777 24.281 -15.789 1 78.12 44 SER B N 1
ATOM 4492 C CA . SER B 1 44 ? 6.219 24.203 -15.992 1 78.12 44 SER B CA 1
ATOM 4493 C C . SER B 1 44 ? 6.699 22.766 -16 1 78.12 44 SER B C 1
ATOM 4495 O O . SER B 1 44 ? 6.086 21.891 -15.383 1 78.12 44 SER B O 1
ATOM 4497 N N . PRO B 1 45 ? 7.68 22.406 -16.844 1 72.5 45 PRO B N 1
ATOM 4498 C CA . PRO B 1 45 ? 8.234 21.062 -16.875 1 72.5 45 PRO B CA 1
ATOM 4499 C C . PRO B 1 45 ? 8.844 20.641 -15.531 1 72.5 45 PRO B C 1
ATOM 4501 O O . PRO B 1 45 ? 8.891 19.453 -15.211 1 72.5 45 PRO B O 1
ATOM 4504 N N . THR B 1 46 ? 9.312 21.609 -14.805 1 68.06 46 THR B N 1
ATOM 4505 C CA . THR B 1 46 ? 10.023 21.312 -13.562 1 68.06 46 THR B CA 1
ATOM 4506 C C . THR B 1 46 ? 9.047 21.141 -12.406 1 68.06 46 THR B C 1
ATOM 4508 O O . THR B 1 46 ? 9.227 20.266 -11.555 1 68.06 46 THR B O 1
ATOM 4511 N N . HIS B 1 47 ? 8.047 22.016 -12.375 1 74.25 47 HIS B N 1
ATOM 4512 C CA . HIS B 1 47 ? 7.195 22.062 -11.195 1 74.25 47 HIS B CA 1
ATOM 4513 C C . HIS B 1 47 ? 5.801 21.531 -11.5 1 74.25 47 HIS B C 1
ATOM 4515 O O . HIS B 1 47 ? 4.961 21.422 -10.609 1 74.25 47 HIS B O 1
ATOM 4521 N N . GLY B 1 48 ? 5.629 21.156 -12.742 1 79.5 48 GLY B N 1
ATOM 4522 C CA . GLY B 1 48 ? 4.281 20.75 -13.117 1 79.5 48 GLY B CA 1
ATOM 4523 C C . GLY B 1 48 ? 3.312 21.922 -13.195 1 79.5 48 GLY B C 1
ATOM 4524 O O . GLY B 1 48 ? 3.654 22.984 -13.703 1 79.5 48 GLY B O 1
ATOM 4525 N N . ARG B 1 49 ? 2.104 21.734 -12.766 1 86.88 49 ARG B N 1
ATOM 4526 C CA . ARG B 1 49 ? 1.106 22.797 -12.75 1 86.88 49 ARG B CA 1
ATOM 4527 C C . ARG B 1 49 ? 1.235 23.656 -11.5 1 86.88 49 ARG B C 1
ATOM 4529 O O . ARG B 1 49 ? 1.582 23.141 -10.43 1 86.88 49 ARG B O 1
ATOM 4536 N N . GLY B 1 50 ? 1.064 24.953 -11.633 1 93.56 50 GLY B N 1
ATOM 4537 C CA . GLY B 1 50 ? 1.094 25.922 -10.562 1 93.56 50 GLY B CA 1
ATOM 4538 C C . GLY B 1 50 ? 0.235 27.141 -10.836 1 93.56 50 GLY B C 1
ATOM 4539 O O . GLY B 1 50 ? -0.573 27.141 -11.766 1 93.56 50 GLY B O 1
ATOM 4540 N N . LEU B 1 51 ? 0.32 28.109 -9.938 1 95.94 51 LEU B N 1
ATOM 4541 C CA . LEU B 1 51 ? -0.426 29.344 -10.102 1 95.94 51 LEU B CA 1
ATOM 4542 C C . LEU B 1 51 ? 0.521 30.531 -10.266 1 95.94 51 LEU B C 1
ATOM 4544 O O . LEU B 1 51 ? 1.638 30.516 -9.742 1 95.94 51 LEU B O 1
ATOM 4548 N N . ARG B 1 52 ? 0.066 31.5 -11 1 96.06 52 ARG B N 1
ATOM 4549 C CA . ARG B 1 52 ? 0.792 32.75 -11.18 1 96.06 52 ARG B CA 1
ATOM 4550 C C . ARG B 1 52 ? -0.168 33.938 -11.281 1 96.06 52 ARG B C 1
ATOM 4552 O O . ARG B 1 52 ? -1.364 33.75 -11.516 1 96.06 52 ARG B O 1
ATOM 4559 N N . ILE B 1 53 ? 0.387 35.094 -11.07 1 96.88 53 ILE B N 1
ATOM 4560 C CA . ILE B 1 53 ? -0.403 36.281 -11.289 1 96.88 53 ILE B CA 1
ATOM 4561 C C . ILE B 1 53 ? -0.699 36.469 -12.773 1 96.88 53 ILE B C 1
ATOM 4563 O O . ILE B 1 53 ? 0.21 36.375 -13.609 1 96.88 53 ILE B O 1
ATOM 4567 N N . ALA B 1 54 ? -1.989 36.594 -13.016 1 94.88 54 ALA B N 1
ATOM 4568 C CA . ALA B 1 54 ? -2.432 36.656 -14.406 1 94.88 54 ALA B CA 1
ATOM 4569 C C . ALA B 1 54 ? -1.773 37.844 -15.133 1 94.88 54 ALA B C 1
ATOM 4571 O O . ALA B 1 54 ? -1.521 38.875 -14.539 1 94.88 54 ALA B O 1
ATOM 4572 N N . ALA B 1 55 ? -1.63 37.562 -16.438 1 88.62 55 ALA B N 1
ATOM 4573 C CA . ALA B 1 55 ? -1.123 38.625 -17.281 1 88.62 55 ALA B CA 1
ATOM 4574 C C . ALA B 1 55 ? -2.146 39.75 -17.422 1 88.62 55 ALA B C 1
ATOM 4576 O O . ALA B 1 55 ? -3.35 39.5 -17.516 1 88.62 55 ALA B O 1
ATOM 4577 N N . GLY B 1 56 ? -1.746 40.969 -17.359 1 85.88 56 GLY B N 1
ATOM 4578 C CA . GLY B 1 56 ? -2.635 42.094 -17.531 1 85.88 56 GLY B CA 1
ATOM 4579 C C . GLY B 1 56 ? -3.254 42.594 -16.234 1 85.88 56 GLY B C 1
ATOM 4580 O O . GLY B 1 56 ? -3.988 43.594 -16.234 1 85.88 56 GLY B O 1
ATOM 4581 N N . SER B 1 57 ? -3.078 41.938 -15.164 1 84.56 57 SER B N 1
ATOM 4582 C CA . SER B 1 57 ? -3.682 42.312 -13.891 1 84.56 57 SER B CA 1
ATOM 4583 C C . SER B 1 57 ? -3.023 43.562 -13.312 1 84.56 57 SER B C 1
ATOM 4585 O O . SER B 1 57 ? -3.596 44.219 -12.438 1 84.56 57 SER B O 1
ATOM 4587 N N . GLY B 1 58 ? -1.798 43.938 -13.836 1 89.5 58 GLY B N 1
ATOM 4588 C CA . GLY B 1 58 ? -1.059 45.062 -13.289 1 89.5 58 GLY B CA 1
ATOM 4589 C C . GLY B 1 58 ? -0.369 44.75 -11.977 1 89.5 58 GLY B C 1
ATOM 4590 O O . GLY B 1 58 ? 0.153 45.625 -11.305 1 89.5 58 GLY B O 1
ATOM 4591 N N . GLY B 1 59 ? -0.353 43.5 -11.523 1 93.5 59 GLY B N 1
ATOM 4592 C CA . GLY B 1 59 ? 0.233 43.125 -10.25 1 93.5 59 GLY B CA 1
ATOM 4593 C C . GLY B 1 59 ? -0.738 43.25 -9.094 1 93.5 59 GLY B C 1
ATOM 4594 O O . GLY B 1 59 ? -1.864 43.719 -9.258 1 93.5 59 GLY B O 1
ATOM 4595 N N . VAL B 1 60 ? -0.313 42.75 -7.934 1 96.56 60 VAL B N 1
ATOM 4596 C CA . VAL B 1 60 ? -1.163 42.812 -6.75 1 96.56 60 VAL B CA 1
ATOM 4597 C C . VAL B 1 60 ? -0.352 43.281 -5.547 1 96.56 60 VAL B C 1
ATOM 4599 O O . VAL B 1 60 ? 0.848 43 -5.453 1 96.56 60 VAL B O 1
ATOM 4602 N N . ALA B 1 61 ? -0.998 43.969 -4.688 1 96.94 61 ALA B N 1
ATOM 4603 C CA . ALA B 1 61 ? -0.344 44.5 -3.498 1 96.94 61 ALA B CA 1
ATOM 4604 C C . ALA B 1 61 ? -0.29 43.469 -2.383 1 96.94 61 ALA B C 1
ATOM 4606 O O . ALA B 1 61 ? -1.088 42.531 -2.363 1 96.94 61 ALA B O 1
ATOM 4607 N N . ALA B 1 62 ? 0.714 43.719 -1.484 1 97.81 62 ALA B N 1
ATOM 4608 C CA . ALA B 1 62 ? 0.779 42.906 -0.28 1 97.81 62 ALA B CA 1
ATOM 4609 C C . ALA B 1 62 ? -0.544 42.938 0.48 1 97.81 62 ALA B C 1
ATOM 4611 O O . ALA B 1 62 ? -1.183 43.969 0.579 1 97.81 62 ALA B O 1
ATOM 4612 N N . GLY B 1 63 ? -0.966 41.719 0.961 1 98.06 63 GLY B N 1
ATOM 4613 C CA . GLY B 1 63 ? -2.189 41.625 1.745 1 98.06 63 GLY B CA 1
ATOM 4614 C C . GLY B 1 63 ? -3.422 41.375 0.903 1 98.06 63 GLY B C 1
ATOM 4615 O O . GLY B 1 63 ? -4.5 41.094 1.438 1 98.06 63 GLY B O 1
ATOM 4616 N N . THR B 1 64 ? -3.303 41.406 -0.401 1 97.69 64 THR B N 1
ATOM 4617 C CA . THR B 1 64 ? -4.434 41.125 -1.281 1 97.69 64 THR B CA 1
ATOM 4618 C C . THR B 1 64 ? -4.863 39.688 -1.175 1 97.69 64 THR B C 1
ATOM 4620 O O . THR B 1 64 ? -4.027 38.781 -1.215 1 97.69 64 THR B O 1
ATOM 4623 N N . THR B 1 65 ? -6.148 39.469 -0.98 1 97.56 65 THR B N 1
ATOM 4624 C CA . THR B 1 65 ? -6.691 38.094 -1.083 1 97.56 65 THR B CA 1
ATOM 4625 C C . THR B 1 65 ? -6.801 37.688 -2.543 1 97.56 65 THR B C 1
ATOM 4627 O O . THR B 1 65 ? -7.629 38.188 -3.289 1 97.56 65 THR B O 1
ATOM 4630 N N . LEU B 1 66 ? -6.047 36.719 -2.914 1 97.62 66 LEU B N 1
ATOM 4631 C CA . LEU B 1 66 ? -5.957 36.312 -4.309 1 97.62 66 LEU B CA 1
ATOM 4632 C C . LEU B 1 66 ? -7.047 35.281 -4.648 1 97.62 66 LEU B C 1
ATOM 4634 O O . LEU B 1 66 ? -7.496 35.219 -5.793 1 97.62 66 LEU B O 1
ATOM 4638 N N . LEU B 1 67 ? -7.352 34.531 -3.723 1 96.62 67 LEU B N 1
ATOM 4639 C CA . LEU B 1 67 ? -8.289 33.438 -3.889 1 96.62 67 LEU B CA 1
ATOM 4640 C C . LEU B 1 67 ? -9.102 33.188 -2.615 1 96.62 67 LEU B C 1
ATOM 4642 O O . LEU B 1 67 ? -8.555 33.281 -1.51 1 96.62 67 LEU B O 1
ATOM 4646 N N . ALA B 1 68 ? -10.344 33 -2.684 1 96.25 68 ALA B N 1
ATOM 4647 C CA . ALA B 1 68 ? -11.25 32.594 -1.61 1 96.25 68 ALA B CA 1
ATOM 4648 C C . ALA B 1 68 ? -12.195 31.484 -2.08 1 96.25 68 ALA B C 1
ATOM 4650 O O . ALA B 1 68 ? -13.094 31.734 -2.895 1 96.25 68 ALA B O 1
ATOM 4651 N N . VAL B 1 69 ? -11.93 30.281 -1.575 1 95.5 69 VAL B N 1
ATOM 4652 C CA . VAL B 1 69 ? -12.688 29.156 -2.105 1 95.5 69 VAL B CA 1
ATOM 4653 C C . VAL B 1 69 ? -13.211 28.297 -0.954 1 95.5 69 VAL B C 1
ATOM 4655 O O . VAL B 1 69 ? -12.625 28.281 0.13 1 95.5 69 VAL B O 1
ATOM 4658 N N . GLU B 1 70 ? -14.328 27.672 -1.223 1 92.94 70 GLU B N 1
ATOM 4659 C CA . GLU B 1 70 ? -14.859 26.719 -0.257 1 92.94 70 GLU B CA 1
ATOM 4660 C C . GLU B 1 70 ? -14.078 25.406 -0.293 1 92.94 70 GLU B C 1
ATOM 4662 O O . GLU B 1 70 ? -13.797 24.875 -1.369 1 92.94 70 GLU B O 1
ATOM 4667 N N . ALA B 1 71 ? -13.711 24.922 0.927 1 95.19 71 ALA B N 1
ATOM 4668 C CA . ALA B 1 71 ? -12.969 23.672 1.024 1 95.19 71 ALA B CA 1
ATOM 4669 C C . ALA B 1 71 ? -13.828 22.562 1.628 1 95.19 71 ALA B C 1
ATOM 4671 O O . ALA B 1 71 ? -14.695 22.828 2.465 1 95.19 71 ALA B O 1
ATOM 4672 N N . VAL B 1 72 ? -13.688 21.359 1.111 1 95.62 72 VAL B N 1
ATOM 4673 C CA . VAL B 1 72 ? -14.211 20.203 1.824 1 95.62 72 VAL B CA 1
ATOM 4674 C C . VAL B 1 72 ? -13.383 19.938 3.078 1 95.62 72 VAL B C 1
ATOM 4676 O O . VAL B 1 72 ? -12.172 19.703 2.994 1 95.62 72 VAL B O 1
ATOM 4679 N N . SER B 1 73 ? -14.039 20.062 4.242 1 95.62 73 SER B N 1
ATOM 4680 C CA . SER B 1 73 ? -13.258 20.062 5.477 1 95.62 73 SER B CA 1
ATOM 4681 C C . SER B 1 73 ? -13.93 19.219 6.555 1 95.62 73 SER B C 1
ATOM 4683 O O . SER B 1 73 ? -15.133 18.969 6.5 1 95.62 73 SER B O 1
ATOM 4685 N N . ALA B 1 74 ? -13.148 18.719 7.469 1 94.88 74 ALA B N 1
ATOM 4686 C CA . ALA B 1 74 ? -13.609 17.969 8.633 1 94.88 74 ALA B CA 1
ATOM 4687 C C . ALA B 1 74 ? -12.719 18.234 9.844 1 94.88 74 ALA B C 1
ATOM 4689 O O . ALA B 1 74 ? -11.508 18.406 9.711 1 94.88 74 ALA B O 1
ATOM 4690 N N . LEU B 1 75 ? -13.32 18.25 10.977 1 93.44 75 LEU B N 1
ATOM 4691 C CA . LEU B 1 75 ? -12.633 18.5 12.234 1 93.44 75 LEU B CA 1
ATOM 4692 C C . LEU B 1 75 ? -11.836 17.281 12.68 1 93.44 75 LEU B C 1
ATOM 4694 O O . LEU B 1 75 ? -12.25 16.141 12.422 1 93.44 75 LEU B O 1
ATOM 4698 N N . ASN B 1 76 ? -10.727 17.656 13.344 1 89.69 76 ASN B N 1
ATOM 4699 C CA . ASN B 1 76 ? -10.078 16.594 14.117 1 89.69 76 ASN B CA 1
ATOM 4700 C C . ASN B 1 76 ? -11 16.062 15.203 1 89.69 76 ASN B C 1
ATOM 4702 O O . ASN B 1 76 ? -11.844 16.781 15.727 1 89.69 76 ASN B O 1
ATOM 4706 N N . THR B 1 77 ? -10.75 14.812 15.555 1 83.56 77 THR B N 1
ATOM 4707 C CA . THR B 1 77 ? -11.578 14.172 16.578 1 83.56 77 THR B CA 1
ATOM 4708 C C . THR B 1 77 ? -11.461 14.914 17.906 1 83.56 77 THR B C 1
ATOM 4710 O O . THR B 1 77 ? -12.43 15.008 18.656 1 83.56 77 THR B O 1
ATOM 4713 N N . THR B 1 78 ? -10.312 15.477 18.203 1 80.94 78 THR B N 1
ATOM 4714 C CA . THR B 1 78 ? -10.047 16.156 19.469 1 80.94 78 THR B CA 1
ATOM 4715 C C . THR B 1 78 ? -10.82 17.469 19.547 1 80.94 78 THR B C 1
ATOM 4717 O O . THR B 1 78 ? -10.992 18.031 20.641 1 80.94 78 THR B O 1
ATOM 4720 N N . GLN B 1 79 ? -11.352 17.938 18.406 1 88.25 79 GLN B N 1
ATOM 4721 C CA . GLN B 1 79 ? -12.016 19.25 18.359 1 88.25 79 GLN B CA 1
ATOM 4722 C C . GLN B 1 79 ? -13.531 19.094 18.375 1 88.25 79 GLN B C 1
ATOM 4724 O O . GLN B 1 79 ? -14.266 20.078 18.5 1 88.25 79 GLN B O 1
ATOM 4729 N N . LEU B 1 80 ? -14.031 17.891 18.297 1 87.38 80 LEU B N 1
ATOM 4730 C CA . LEU B 1 80 ? -15.453 17.625 18.094 1 87.38 80 LEU B CA 1
ATOM 4731 C C . LEU B 1 80 ? -16.266 18.031 19.328 1 87.38 80 LEU B C 1
ATOM 4733 O O . LEU B 1 80 ? -17.438 18.391 19.219 1 87.38 80 LEU B O 1
ATOM 4737 N N . GLY B 1 81 ? -15.703 18.047 20.469 1 87.69 81 GLY B N 1
ATOM 4738 C CA . GLY B 1 81 ? -16.422 18.375 21.688 1 87.69 81 GLY B CA 1
ATOM 4739 C C . GLY B 1 81 ? -16.578 19.859 21.922 1 87.69 81 GLY B C 1
ATOM 4740 O O . GLY B 1 81 ? -17.453 20.297 22.672 1 87.69 81 GLY B O 1
ATOM 4741 N N . VAL B 1 82 ? -15.82 20.656 21.156 1 92 82 VAL B N 1
ATOM 4742 C CA . VAL B 1 82 ? -15.789 22.062 21.531 1 92 82 VAL B CA 1
ATOM 4743 C C . VAL B 1 82 ? -16.031 22.922 20.297 1 92 82 VAL B C 1
ATOM 4745 O O . VAL B 1 82 ? -16.016 24.156 20.375 1 92 82 VAL B O 1
ATOM 4748 N N . ARG B 1 83 ? -16.297 22.281 19.141 1 94.19 83 ARG B N 1
ATOM 4749 C CA . ARG B 1 83 ? -16.484 23.078 17.922 1 94.19 83 ARG B CA 1
ATOM 4750 C C . ARG B 1 83 ? -17.703 22.609 17.141 1 94.19 83 ARG B C 1
ATOM 4752 O O . ARG B 1 83 ? -18.016 21.422 17.141 1 94.19 83 ARG B O 1
ATOM 4759 N N . CYS B 1 84 ? -18.328 23.594 16.531 1 95.69 84 CYS B N 1
ATOM 4760 C CA . CYS B 1 84 ? -19.453 23.297 15.656 1 95.69 84 CYS B CA 1
ATOM 4761 C C . CYS B 1 84 ? -19.016 22.484 14.453 1 95.69 84 CYS B C 1
ATOM 4763 O O . CYS B 1 84 ? -18 22.781 13.828 1 95.69 84 CYS B O 1
ATOM 4765 N N . HIS B 1 85 ? -19.797 21.5 14.086 1 94.88 85 HIS B N 1
ATOM 4766 C CA . HIS B 1 85 ? -19.469 20.562 13.016 1 94.88 85 HIS B CA 1
ATOM 4767 C C . HIS B 1 85 ? -19.641 21.219 11.648 1 94.88 85 HIS B C 1
ATOM 4769 O O . HIS B 1 85 ? -19.156 20.703 10.641 1 94.88 85 HIS B O 1
ATOM 4775 N N . TYR B 1 86 ? -20.281 22.328 11.602 1 94.5 86 TYR B N 1
ATOM 4776 C CA . TYR B 1 86 ? -20.531 23 10.336 1 94.5 86 TYR B CA 1
ATOM 4777 C C . TYR B 1 86 ? -19.656 24.234 10.188 1 94.5 86 TYR B C 1
ATOM 4779 O O . TYR B 1 86 ? -18.766 24.281 9.336 1 94.5 86 TYR B O 1
ATOM 4787 N N . CYS B 1 87 ? -19.812 25.219 11.07 1 94.12 87 CYS B N 1
ATOM 4788 C CA . CYS B 1 87 ? -19.109 26.5 10.906 1 94.12 87 CYS B CA 1
ATOM 4789 C C . CYS B 1 87 ? -17.766 26.469 11.609 1 94.12 87 CYS B C 1
ATOM 4791 O O . CYS B 1 87 ? -16.953 27.375 11.438 1 94.12 87 CYS B O 1
ATOM 4793 N N . PHE B 1 88 ? -17.453 25.516 12.492 1 94.38 88 PHE B N 1
ATOM 4794 C CA . PHE B 1 88 ? -16.188 25.234 13.172 1 94.38 88 PHE B CA 1
ATOM 4795 C C . PHE B 1 88 ? -15.922 26.266 14.266 1 94.38 88 PHE B C 1
ATOM 4797 O O . PHE B 1 88 ? -14.812 26.344 14.797 1 94.38 88 PHE B O 1
ATOM 4804 N N . ALA B 1 89 ? -16.922 27.047 14.539 1 93.5 89 ALA B N 1
ATOM 4805 C CA . ALA B 1 89 ? -16.781 27.984 15.648 1 93.5 89 ALA B CA 1
ATOM 4806 C C . ALA B 1 89 ? -16.609 27.25 16.969 1 93.5 89 ALA B C 1
ATOM 4808 O O . ALA B 1 89 ? -17.203 26.188 17.188 1 93.5 89 ALA B O 1
ATOM 4809 N N . ARG B 1 90 ? -15.812 27.844 17.828 1 92.44 90 ARG B N 1
ATOM 4810 C CA . ARG B 1 90 ? -15.562 27.25 19.141 1 92.44 90 ARG B CA 1
ATOM 4811 C C . ARG B 1 90 ? -16.594 27.719 20.156 1 92.44 90 ARG B C 1
ATOM 4813 O O . ARG B 1 90 ? -16.938 28.906 20.203 1 92.44 90 ARG B O 1
ATOM 4820 N N . ARG B 1 91 ? -17.156 26.766 20.812 1 89.19 91 ARG B N 1
ATOM 4821 C CA . ARG B 1 91 ? -18.047 27.016 21.938 1 89.19 91 ARG B CA 1
ATOM 4822 C C . ARG B 1 91 ? -17.797 26.047 23.078 1 89.19 91 ARG B C 1
ATOM 4824 O O . ARG B 1 91 ? -17.953 24.828 22.906 1 89.19 91 ARG B O 1
ATOM 4831 N N . GLU B 1 92 ? -17.375 26.547 24.156 1 80.75 92 GLU B N 1
ATOM 4832 C CA . GLU B 1 92 ? -17.031 25.672 25.266 1 80.75 92 GLU B CA 1
ATOM 4833 C C . GLU B 1 92 ? -18.266 24.953 25.812 1 80.75 92 GLU B C 1
ATOM 4835 O O . GLU B 1 92 ? -18.172 23.828 26.312 1 80.75 92 GLU B O 1
ATOM 4840 N N . GLN B 1 93 ? -19.391 25.625 25.766 1 83.88 93 GLN B N 1
ATOM 4841 C CA . GLN B 1 93 ? -20.625 25.016 26.234 1 83.88 93 GLN B CA 1
ATOM 4842 C C . GLN B 1 93 ? -21.781 25.328 25.297 1 83.88 93 GLN B C 1
ATOM 4844 O O . GLN B 1 93 ? -21.734 26.281 24.516 1 83.88 93 GLN B O 1
ATOM 4849 N N . GLY B 1 94 ? -22.688 24.391 25.266 1 87.56 94 GLY B N 1
ATOM 4850 C CA . GLY B 1 94 ? -23.953 24.703 24.641 1 87.56 94 GLY B CA 1
ATOM 4851 C C . GLY B 1 94 ? -24.062 24.203 23.219 1 87.56 94 GLY B C 1
ATOM 4852 O O . GLY B 1 94 ? -24.953 24.609 22.469 1 87.56 94 GLY B O 1
ATOM 4853 N N . LEU B 1 95 ? -23.172 23.438 22.75 1 93.69 95 LEU B N 1
ATOM 4854 C CA . LEU B 1 95 ? -23.312 22.859 21.422 1 93.69 95 LEU B CA 1
ATOM 4855 C C . LEU B 1 95 ? -24.422 21.812 21.391 1 93.69 95 LEU B C 1
ATOM 4857 O O . LEU B 1 95 ? -24.578 21.047 22.344 1 93.69 95 LEU B O 1
ATOM 4861 N N . LEU B 1 96 ? -25.172 21.828 20.312 1 94.75 96 LEU B N 1
ATOM 4862 C CA . LEU B 1 96 ? -26.25 20.859 20.125 1 94.75 96 LEU B CA 1
ATOM 4863 C C . LEU B 1 96 ? -25.719 19.594 19.469 1 94.75 96 LEU B C 1
ATOM 4865 O O . LEU B 1 96 ? -25.172 19.625 18.359 1 94.75 96 LEU B O 1
ATOM 4869 N N . ARG B 1 97 ? -25.953 18.516 20.125 1 93.88 97 ARG B N 1
ATOM 4870 C CA . ARG B 1 97 ? -25.438 17.234 19.641 1 93.88 97 ARG B CA 1
ATOM 4871 C C . ARG B 1 97 ? -26.453 16.547 18.719 1 93.88 97 ARG B C 1
ATOM 4873 O O . ARG B 1 97 ? -27.656 16.562 18.984 1 93.88 97 ARG B O 1
ATOM 4880 N N . CYS B 1 98 ? -26 16.016 17.594 1 93.38 98 CYS B N 1
ATOM 4881 C CA . CYS B 1 98 ? -26.875 15.266 16.703 1 93.38 98 CYS B CA 1
ATOM 4882 C C . CYS B 1 98 ? -27.484 14.07 17.422 1 93.38 98 CYS B C 1
ATOM 4884 O O . CYS B 1 98 ? -26.766 13.281 18.047 1 93.38 98 CYS B O 1
ATOM 4886 N N . SER B 1 99 ? -28.703 13.82 17.312 1 91.12 99 SER B N 1
ATOM 4887 C CA . SER B 1 99 ? -29.422 12.812 18.094 1 91.12 99 SER B CA 1
ATOM 4888 C C . SER B 1 99 ? -29.188 11.414 17.531 1 91.12 99 SER B C 1
ATOM 4890 O O . SER B 1 99 ? -29.312 10.422 18.25 1 91.12 99 SER B O 1
ATOM 4892 N N . ARG B 1 100 ? -28.844 11.336 16.328 1 89.94 100 ARG B N 1
ATOM 4893 C CA . ARG B 1 100 ? -28.703 10.039 15.688 1 89.94 100 ARG B CA 1
ATOM 4894 C C . ARG B 1 100 ? -27.281 9.492 15.875 1 89.94 100 ARG B C 1
ATOM 4896 O O . ARG B 1 100 ? -27.094 8.461 16.516 1 89.94 100 ARG B O 1
ATOM 4903 N N . CYS B 1 101 ? -26.344 10.203 15.391 1 89.06 101 CYS B N 1
ATOM 4904 C CA . CYS B 1 101 ? -24.984 9.68 15.438 1 89.06 101 CYS B CA 1
ATOM 4905 C C . CYS B 1 101 ? -24.312 10.023 16.766 1 89.06 101 CYS B C 1
ATOM 4907 O O . CYS B 1 101 ? -23.312 9.398 17.125 1 89.06 101 CYS B O 1
ATOM 4909 N N . ARG B 1 102 ? -24.734 11.156 17.406 1 88.69 102 ARG B N 1
ATOM 4910 C CA . ARG B 1 102 ? -24.219 11.641 18.672 1 88.69 102 ARG B CA 1
ATOM 4911 C C . ARG B 1 102 ? -22.766 12.07 18.547 1 88.69 102 ARG B C 1
ATOM 4913 O O . ARG B 1 102 ? -22.062 12.227 19.547 1 88.69 102 ARG B O 1
ATOM 4920 N N . PHE B 1 103 ? -22.297 12.227 17.344 1 90.81 103 PHE B N 1
ATOM 4921 C CA . PHE B 1 103 ? -20.922 12.594 17.031 1 90.81 103 PHE B CA 1
ATOM 4922 C C . PHE B 1 103 ? -20.812 14.078 16.703 1 90.81 103 PHE B C 1
ATOM 4924 O O . PHE B 1 103 ? -19.984 14.789 17.266 1 90.81 103 PHE B O 1
ATOM 4931 N N . ALA B 1 104 ? -21.609 14.539 15.836 1 93.31 104 ALA B N 1
ATOM 4932 C CA . ALA B 1 104 ? -21.578 15.922 15.367 1 93.31 104 ALA B CA 1
ATOM 4933 C C . ALA B 1 104 ? -22.266 16.859 16.359 1 93.31 104 ALA B C 1
ATOM 4935 O O . ALA B 1 104 ? -23.266 16.484 16.969 1 93.31 104 ALA B O 1
ATOM 4936 N N . ARG B 1 105 ? -21.719 18.031 16.531 1 95.38 105 ARG B N 1
ATOM 4937 C CA . ARG B 1 105 ? -22.297 19.062 17.375 1 95.38 105 ARG B CA 1
ATOM 4938 C C . ARG B 1 105 ? -22.406 20.391 16.641 1 95.38 105 ARG B C 1
ATOM 4940 O O . ARG B 1 105 ? -21.562 20.703 15.797 1 95.38 105 ARG B O 1
ATOM 4947 N N . TYR B 1 106 ? -23.469 21.125 16.984 1 95.75 106 TYR B N 1
ATOM 4948 C CA . TYR B 1 106 ? -23.734 22.344 16.25 1 95.75 106 TYR B CA 1
ATOM 4949 C C . TYR B 1 106 ? -23.984 23.516 17.203 1 95.75 106 TYR B C 1
ATOM 4951 O O . TYR B 1 106 ? -24.406 23.312 18.328 1 95.75 106 TYR B O 1
ATOM 4959 N N . CYS B 1 107 ? -23.734 24.766 16.672 1 95.25 107 CYS B N 1
ATOM 4960 C CA . CYS B 1 107 ? -23.984 25.984 17.438 1 95.25 107 CYS B CA 1
ATOM 4961 C C . CYS B 1 107 ? -25.469 26.109 17.781 1 95.25 107 CYS B C 1
ATOM 4963 O O . CYS B 1 107 ? -25.812 26.547 18.875 1 95.25 107 CYS B O 1
ATOM 4965 N N . ASP B 1 108 ? -26.281 25.891 16.797 1 95.44 108 ASP B N 1
ATOM 4966 C CA . ASP B 1 108 ? -27.734 26 16.906 1 95.44 108 ASP B CA 1
ATOM 4967 C C . ASP B 1 108 ? -28.438 25.344 15.719 1 95.44 108 ASP B C 1
ATOM 4969 O O . ASP B 1 108 ? -27.828 24.578 14.977 1 95.44 108 ASP B O 1
ATOM 4973 N N . ALA B 1 109 ? -29.688 25.594 15.625 1 94.94 109 ALA B N 1
ATOM 4974 C CA . ALA B 1 109 ? -30.5 24.969 14.586 1 94.94 109 ALA B CA 1
ATOM 4975 C C . ALA B 1 109 ? -30.062 25.406 13.195 1 94.94 109 ALA B C 1
ATOM 4977 O O . ALA B 1 109 ? -30.141 24.641 12.234 1 94.94 109 ALA B O 1
ATOM 4978 N N . THR B 1 110 ? -29.625 26.609 13.125 1 94.62 110 THR B N 1
ATOM 4979 C CA . THR B 1 110 ? -29.188 27.141 11.844 1 94.62 110 THR B CA 1
ATOM 4980 C C . THR B 1 110 ? -27.969 26.359 11.328 1 94.62 110 THR B C 1
ATOM 4982 O O . THR B 1 110 ? -27.953 25.922 10.172 1 94.62 110 THR B O 1
ATOM 4985 N N . CYS B 1 111 ? -27 26.141 12.172 1 95.5 111 CYS B N 1
ATOM 4986 C CA . CYS B 1 111 ? -25.812 25.391 11.797 1 95.5 111 CYS B CA 1
ATOM 4987 C C . CYS B 1 111 ? -26.156 23.938 11.508 1 95.5 111 CYS B C 1
ATOM 4989 O O . CYS B 1 111 ? -25.578 23.328 10.602 1 95.5 111 CYS B O 1
ATOM 4991 N N . GLN B 1 112 ? -27.016 23.406 12.281 1 95.06 112 GLN B N 1
ATOM 4992 C CA . GLN B 1 112 ? -27.406 22.016 12.078 1 95.06 112 GLN B CA 1
ATOM 4993 C C . GLN B 1 112 ? -28.062 21.828 10.711 1 95.06 112 GLN B C 1
ATOM 4995 O O . GLN B 1 112 ? -27.766 20.859 10.016 1 95.06 112 GLN B O 1
ATOM 5000 N N . ALA B 1 113 ? -28.938 22.734 10.406 1 94.94 113 ALA B N 1
ATOM 5001 C CA . ALA B 1 113 ? -29.625 22.656 9.125 1 94.94 113 ALA B CA 1
ATOM 5002 C C . ALA B 1 113 ? -28.641 22.812 7.965 1 94.94 113 ALA B C 1
ATOM 5004 O O . ALA B 1 113 ? -28.734 22.094 6.961 1 94.94 113 ALA B O 1
ATOM 5005 N N . ALA B 1 114 ? -27.766 23.734 8.07 1 93.25 114 ALA B N 1
ATOM 5006 C CA . ALA B 1 114 ? -26.766 23.953 7.039 1 93.25 114 ALA B CA 1
ATOM 5007 C C . ALA B 1 114 ? -25.844 22.75 6.914 1 93.25 114 ALA B C 1
ATOM 5009 O O . ALA B 1 114 ? -25.484 22.344 5.805 1 93.25 114 ALA B O 1
ATOM 5010 N N . GLY B 1 115 ? -25.484 22.203 8.047 1 93.12 115 GLY B N 1
ATOM 5011 C CA . GLY B 1 115 ? -24.641 21 8.039 1 93.12 115 GLY B CA 1
ATOM 5012 C C . GLY B 1 115 ? -25.328 19.797 7.41 1 93.12 115 GLY B C 1
ATOM 5013 O O . GLY B 1 115 ? -24.688 19.031 6.691 1 93.12 115 GLY B O 1
ATOM 5014 N N . TRP B 1 116 ? -26.594 19.719 7.676 1 92.69 116 TRP B N 1
ATOM 5015 C CA . TRP B 1 116 ? -27.359 18.578 7.191 1 92.69 116 TRP B CA 1
ATOM 5016 C C . TRP B 1 116 ? -27.406 18.562 5.668 1 92.69 116 TRP B C 1
ATOM 5018 O O . TRP B 1 116 ? -27.203 17.516 5.047 1 92.69 116 TRP B O 1
ATOM 5028 N N . LYS B 1 117 ? -27.562 19.672 5.074 1 87.56 117 LYS B N 1
ATOM 5029 C CA . LYS B 1 117 ? -27.797 19.75 3.637 1 87.56 117 LYS B CA 1
ATOM 5030 C C . LYS B 1 117 ? -26.516 20.078 2.877 1 87.56 117 LYS B C 1
ATOM 5032 O O . LYS B 1 117 ? -26.109 19.312 1.999 1 87.56 117 LYS B O 1
ATOM 5037 N N . GLN B 1 118 ? -25.875 21.141 3.277 1 84.5 118 GLN B N 1
ATOM 5038 C CA . GLN B 1 118 ? -24.75 21.672 2.512 1 84.5 118 GLN B CA 1
ATOM 5039 C C . GLN B 1 118 ? -23.5 20.812 2.705 1 84.5 118 GLN B C 1
ATOM 5041 O O . GLN B 1 118 ? -22.766 20.562 1.751 1 84.5 118 GLN B O 1
ATOM 5046 N N . ALA B 1 119 ? -23.328 20.359 3.92 1 84.75 119 ALA B N 1
ATOM 5047 C CA . ALA B 1 119 ? -22.109 19.625 4.211 1 84.75 119 ALA B CA 1
ATOM 5048 C C . ALA B 1 119 ? -22.375 18.125 4.234 1 84.75 119 ALA B C 1
ATOM 5050 O O . ALA B 1 119 ? -21.516 17.328 4.648 1 84.75 119 ALA B O 1
ATOM 5051 N N . ARG B 1 120 ? -23.578 17.703 3.867 1 88.38 120 ARG B N 1
ATOM 5052 C CA . ARG B 1 120 ? -23.969 16.312 3.658 1 88.38 120 ARG B CA 1
ATOM 5053 C C . ARG B 1 120 ? -23.875 15.516 4.957 1 88.38 120 ARG B C 1
ATOM 5055 O O . ARG B 1 120 ? -23.453 14.352 4.949 1 88.38 120 ARG B O 1
ATOM 5062 N N . HIS B 1 121 ? -24.172 16.156 6.047 1 93.25 121 HIS B N 1
ATOM 5063 C CA . HIS B 1 121 ? -24.188 15.414 7.301 1 93.25 121 HIS B CA 1
ATOM 5064 C C . HIS B 1 121 ? -25.203 14.273 7.246 1 93.25 121 HIS B C 1
ATOM 5066 O O . HIS B 1 121 ? -25.047 13.273 7.945 1 93.25 121 HIS B O 1
ATOM 5072 N N . ARG B 1 122 ? -26.188 14.445 6.465 1 92.88 122 ARG B N 1
ATOM 5073 C CA . ARG B 1 122 ? -27.172 13.375 6.312 1 92.88 122 ARG B CA 1
ATOM 5074 C C . ARG B 1 122 ? -26.5 12.055 5.973 1 92.88 122 ARG B C 1
ATOM 5076 O O . ARG B 1 122 ? -26.812 11.016 6.562 1 92.88 122 ARG B O 1
ATOM 5083 N N . ASP B 1 123 ? -25.641 12.078 4.984 1 92.69 123 ASP B N 1
ATOM 5084 C CA . ASP B 1 123 ? -24.891 10.891 4.59 1 92.69 123 ASP B CA 1
ATOM 5085 C C . ASP B 1 123 ? -23.891 10.492 5.664 1 92.69 123 ASP B C 1
ATOM 5087 O O . ASP B 1 123 ? -23.75 9.312 5.98 1 92.69 123 ASP B O 1
ATOM 5091 N N . GLU B 1 124 ? -23.203 11.492 6.215 1 94 124 GLU B N 1
ATOM 5092 C CA . GLU B 1 124 ? -22.188 11.234 7.238 1 94 124 GLU B CA 1
ATOM 5093 C C . GLU B 1 124 ? -22.812 10.633 8.492 1 94 124 GLU B C 1
ATOM 5095 O O . GLU B 1 124 ? -22.203 9.781 9.148 1 94 124 GLU B O 1
ATOM 5100 N N . CYS B 1 125 ? -24 11.141 8.836 1 94.12 125 CYS B N 1
ATOM 5101 C CA . CYS B 1 125 ? -24.703 10.68 10.031 1 94.12 125 CYS B CA 1
ATOM 5102 C C . CYS B 1 125 ? -24.984 9.188 9.953 1 94.12 125 CYS B C 1
ATOM 5104 O O . CYS B 1 125 ? -24.766 8.461 10.93 1 94.12 125 CYS B O 1
ATOM 5106 N N . ASP B 1 126 ? -25.453 8.719 8.836 1 91 126 ASP B N 1
ATOM 5107 C CA . ASP B 1 126 ? -25.703 7.301 8.617 1 91 126 ASP B CA 1
ATOM 5108 C C . ASP B 1 126 ? -24.422 6.484 8.727 1 91 126 ASP B C 1
ATOM 5110 O O . ASP B 1 126 ? -24.406 5.41 9.336 1 91 126 ASP B O 1
ATOM 5114 N N . ALA B 1 127 ? -23.422 6.949 8.094 1 89.5 127 ALA B N 1
ATOM 5115 C CA . ALA B 1 127 ? -22.125 6.27 8.125 1 89.5 127 ALA B CA 1
ATOM 5116 C C . ALA B 1 127 ? -21.594 6.188 9.547 1 89.5 127 ALA B C 1
ATOM 5118 O O . ALA B 1 127 ? -21.062 5.148 9.953 1 89.5 127 ALA B O 1
ATOM 5119 N N . LEU B 1 128 ? -21.672 7.324 10.289 1 89.25 128 LEU B N 1
ATOM 5120 C CA . LEU B 1 128 ? -21.203 7.379 11.672 1 89.25 128 LEU B CA 1
ATOM 5121 C C . LEU B 1 128 ? -22 6.43 12.562 1 89.25 128 LEU B C 1
ATOM 5123 O O . LEU B 1 128 ? -21.438 5.758 13.422 1 89.25 128 LEU B O 1
ATOM 5127 N N . ALA B 1 129 ? -23.266 6.379 12.336 1 86.94 129 ALA B N 1
ATOM 5128 C CA . ALA B 1 129 ? -24.109 5.473 13.109 1 86.94 129 ALA B CA 1
ATOM 5129 C C . ALA B 1 129 ? -23.703 4.02 12.891 1 86.94 129 ALA B C 1
ATOM 5131 O O . ALA B 1 129 ? -23.641 3.236 13.844 1 86.94 129 ALA B O 1
ATOM 5132 N N . ARG B 1 130 ? -23.438 3.666 11.672 1 82.5 130 ARG B N 1
ATOM 5133 C CA . ARG B 1 130 ? -23 2.311 11.359 1 82.5 130 ARG B CA 1
ATOM 5134 C C . ARG B 1 130 ? -21.625 2.035 11.945 1 82.5 130 ARG B C 1
ATOM 5136 O O . ARG B 1 130 ? -21.359 0.938 12.445 1 82.5 130 ARG B O 1
ATOM 5143 N N . TRP B 1 131 ? -20.781 2.992 11.781 1 81.44 131 TRP B N 1
ATOM 5144 C CA . TRP B 1 131 ? -19.391 2.881 12.242 1 81.44 131 TRP B CA 1
ATOM 5145 C C . TRP B 1 131 ? -19.344 2.568 13.734 1 81.44 131 TRP B C 1
ATOM 5147 O O . TRP B 1 131 ? -18.516 1.765 14.172 1 81.44 131 TRP B O 1
ATOM 5157 N N . TYR B 1 132 ? -20.203 3.156 14.414 1 78 132 TYR B N 1
ATOM 5158 C CA . TYR B 1 132 ? -20.156 3.014 15.859 1 78 132 TYR B CA 1
ATOM 5159 C C . TYR B 1 132 ? -21.156 1.961 16.328 1 78 132 TYR B C 1
ATOM 5161 O O . TYR B 1 132 ? -21.328 1.755 17.531 1 78 132 TYR B O 1
ATOM 5169 N N . ALA B 1 133 ? -21.672 1.355 15.242 1 70.75 133 ALA B N 1
ATOM 5170 C CA . ALA B 1 133 ? -22.641 0.322 15.594 1 70.75 133 ALA B CA 1
ATOM 5171 C C . ALA B 1 133 ? -21.969 -0.84 16.312 1 70.75 133 ALA B C 1
ATOM 5173 O O . ALA B 1 133 ? -20.938 -1.336 15.875 1 70.75 133 ALA B O 1
ATOM 5174 N N . GLY B 1 134 ? -22.312 -1.101 17.578 1 57.41 134 GLY B N 1
ATOM 5175 C CA . GLY B 1 134 ? -21.812 -2.182 18.406 1 57.41 134 GLY B CA 1
ATOM 5176 C C . GLY B 1 134 ? -20.703 -1.749 19.344 1 57.41 134 GLY B C 1
ATOM 5177 O O . GLY B 1 134 ? -20.188 -2.559 20.109 1 57.41 134 GLY B O 1
ATOM 5178 N N . ALA B 1 135 ? -20.047 -0.635 18.906 1 53.69 135 ALA B N 1
ATOM 5179 C CA . ALA B 1 135 ? -19.016 -0.149 19.828 1 53.69 135 ALA B CA 1
ATOM 5180 C C . ALA B 1 135 ? -19.641 0.305 21.141 1 53.69 135 ALA B C 1
ATOM 5182 O O . ALA B 1 135 ? -20.734 0.867 21.172 1 53.69 135 ALA B O 1
ATOM 5183 N N . ASP B 1 136 ? -19.531 -0.588 22.203 1 49.84 136 ASP B N 1
ATOM 5184 C CA . ASP B 1 136 ? -20.062 -0.172 23.5 1 49.84 136 ASP B CA 1
ATOM 5185 C C . ASP B 1 136 ? -19.719 1.288 23.781 1 49.84 136 ASP B C 1
ATOM 5187 O O . ASP B 1 136 ? -20.391 1.939 24.594 1 49.84 136 ASP B O 1
ATOM 5191 N N . THR B 1 137 ? -18.469 1.719 23.906 1 46.09 137 THR B N 1
ATOM 5192 C CA . THR B 1 137 ? -18.094 3.059 24.344 1 46.09 137 THR B CA 1
ATOM 5193 C C . THR B 1 137 ? -17.703 3.924 23.141 1 46.09 137 THR B C 1
ATOM 5195 O O . THR B 1 137 ? -17.328 3.404 22.094 1 46.09 137 THR B O 1
ATOM 5198 N N . LEU B 1 138 ? -18.156 5.258 23.344 1 45.5 138 LEU B N 1
ATOM 5199 C CA . LEU B 1 138 ? -17.922 6.398 22.469 1 45.5 138 LEU B CA 1
ATOM 5200 C C . LEU B 1 138 ? -16.547 6.301 21.812 1 45.5 138 LEU B C 1
ATOM 5202 O O . LEU B 1 138 ? -15.711 5.504 22.234 1 45.5 138 LEU B O 1
ATOM 5206 N N . PRO B 1 139 ? -16.078 7.605 21.203 1 43.78 139 PRO B N 1
ATOM 5207 C CA . PRO B 1 139 ? -15.023 7.949 20.25 1 43.78 139 PRO B CA 1
ATOM 5208 C C . PRO B 1 139 ? -13.625 7.609 20.766 1 43.78 139 PRO B C 1
ATOM 5210 O O . PRO B 1 139 ? -13.234 8.055 21.844 1 43.78 139 PRO B O 1
ATOM 5213 N N . ASP B 1 140 ? -13.32 6.484 20.969 1 46.53 140 ASP B N 1
ATOM 5214 C CA . ASP B 1 140 ? -11.883 6.293 21.125 1 46.53 140 ASP B CA 1
ATOM 5215 C C . ASP B 1 140 ? -11.117 6.734 19.891 1 46.53 140 ASP B C 1
ATOM 5217 O O . ASP B 1 140 ? -11.508 6.402 18.766 1 46.53 140 ASP B O 1
ATOM 5221 N N . PHE B 1 141 ? -10.344 7.836 20.078 1 44.69 141 PHE B N 1
ATOM 5222 C CA . PHE B 1 141 ? -9.508 8.461 19.062 1 44.69 141 PHE B CA 1
ATOM 5223 C C . PHE B 1 141 ? -9.008 7.43 18.062 1 44.69 141 PHE B C 1
ATOM 5225 O O . PHE B 1 141 ? -8.969 7.691 16.859 1 44.69 141 PHE B O 1
ATOM 5232 N N . ASP B 1 142 ? -8.805 6.25 18.703 1 53.72 142 ASP B N 1
ATOM 5233 C CA . ASP B 1 142 ? -8.234 5.234 17.828 1 53.72 142 ASP B CA 1
ATOM 5234 C C . ASP B 1 142 ? -9.32 4.547 17 1 53.72 142 ASP B C 1
ATOM 5236 O O . ASP B 1 142 ? -9.023 3.844 16.047 1 53.72 142 ASP B O 1
ATOM 5240 N N . ARG B 1 143 ? -10.57 5 17.469 1 64.06 143 ARG B N 1
ATOM 5241 C CA . ARG B 1 143 ? -11.648 4.285 16.781 1 64.06 143 ARG B CA 1
ATOM 5242 C C . ARG B 1 143 ? -12.398 5.207 15.828 1 64.06 143 ARG B C 1
ATOM 5244 O O . ARG B 1 143 ? -13.242 4.75 15.055 1 64.06 143 ARG B O 1
ATOM 5251 N N . ASP B 1 144 ? -12.086 6.52 15.953 1 78.69 144 ASP B N 1
ATOM 5252 C CA . ASP B 1 144 ? -12.805 7.426 15.07 1 78.69 144 ASP B CA 1
ATOM 5253 C C . ASP B 1 144 ? -12.273 7.336 13.641 1 78.69 144 ASP B C 1
ATOM 5255 O O . ASP B 1 144 ? -11.102 7.027 13.43 1 78.69 144 ASP B O 1
ATOM 5259 N N . PRO B 1 145 ? -13.164 7.531 12.719 1 84.31 145 PRO B N 1
ATOM 5260 C CA . PRO B 1 145 ? -12.719 7.453 11.328 1 84.31 145 PRO B CA 1
ATOM 5261 C C . PRO B 1 145 ? -11.609 8.453 11.008 1 84.31 145 PRO B C 1
ATOM 5263 O O . PRO B 1 145 ? -10.727 8.172 10.188 1 84.31 145 PRO B O 1
ATOM 5266 N N . GLY B 1 146 ? -11.539 9.609 11.812 1 88.06 146 GLY B N 1
ATOM 5267 C CA . GLY B 1 146 ? -10.523 10.625 11.57 1 88.06 146 GLY B CA 1
ATOM 5268 C C . GLY B 1 146 ? -10.914 11.617 10.5 1 88.06 146 GLY B C 1
ATOM 5269 O O . GLY B 1 146 ? -11.852 11.383 9.734 1 88.06 146 GLY B O 1
ATOM 5270 N N . PRO B 1 147 ? -10.266 12.68 10.406 1 92.5 147 PRO B N 1
ATOM 5271 C CA . PRO B 1 147 ? -10.648 13.758 9.492 1 92.5 147 PRO B CA 1
ATOM 5272 C C . PRO B 1 147 ? -10.422 13.398 8.031 1 92.5 147 PRO B C 1
ATOM 5274 O O . PRO B 1 147 ? -11.211 13.797 7.164 1 92.5 147 PRO B O 1
ATOM 5277 N N . SER B 1 148 ? -9.336 12.641 7.73 1 92.75 148 SER B N 1
ATOM 5278 C CA . SER B 1 148 ? -9.055 12.281 6.344 1 92.75 148 SER B CA 1
ATOM 5279 C C . SER B 1 148 ? -10.172 11.43 5.75 1 92.75 148 SER B C 1
ATOM 5281 O O . SER B 1 148 ? -10.641 11.695 4.641 1 92.75 148 SER B O 1
ATOM 5283 N N . VAL B 1 149 ? -10.547 10.406 6.5 1 93.44 149 VAL B N 1
ATOM 5284 C CA . VAL B 1 149 ? -11.625 9.523 6.059 1 93.44 149 VAL B CA 1
ATOM 5285 C C . VAL B 1 149 ? -12.906 10.32 5.867 1 93.44 149 VAL B C 1
ATOM 5287 O O . VAL B 1 149 ? -13.617 10.148 4.871 1 93.44 149 VAL B O 1
ATOM 5290 N N . ARG B 1 150 ? -13.195 11.227 6.781 1 94.69 150 ARG B N 1
ATOM 5291 C CA . ARG B 1 150 ? -14.438 12 6.73 1 94.69 150 ARG B CA 1
ATOM 5292 C C . ARG B 1 150 ? -14.414 12.992 5.574 1 94.69 150 ARG B C 1
ATOM 5294 O O . ARG B 1 150 ? -15.43 13.203 4.91 1 94.69 150 ARG B O 1
ATOM 5301 N N . VAL B 1 151 ? -13.273 13.609 5.34 1 96.31 151 VAL B N 1
ATOM 5302 C CA . VAL B 1 151 ? -13.141 14.508 4.195 1 96.31 151 VAL B CA 1
ATOM 5303 C C . VAL B 1 151 ? -13.352 13.727 2.898 1 96.31 151 VAL B C 1
ATOM 5305 O O . VAL B 1 151 ? -14.086 14.164 2.012 1 96.31 151 VAL B O 1
ATOM 5308 N N . LEU B 1 152 ? -12.727 12.594 2.811 1 95.69 152 LEU B N 1
ATOM 5309 C CA . LEU B 1 152 ? -12.82 11.758 1.614 1 95.69 152 LEU B CA 1
ATOM 5310 C C . LEU B 1 152 ? -14.258 11.289 1.394 1 95.69 152 LEU B C 1
ATOM 5312 O O . LEU B 1 152 ? -14.758 11.32 0.266 1 95.69 152 LEU B O 1
ATOM 5316 N N . ALA B 1 153 ? -14.883 10.836 2.428 1 95 153 ALA B N 1
ATOM 5317 C CA . ALA B 1 153 ? -16.281 10.398 2.324 1 95 153 ALA B CA 1
ATOM 5318 C C . ALA B 1 153 ? -17.172 11.547 1.861 1 95 153 ALA B C 1
ATOM 5320 O O . ALA B 1 153 ? -18.031 11.359 0.987 1 95 153 ALA B O 1
ATOM 5321 N N . GLN B 1 154 ? -16.984 12.703 2.473 1 94.94 154 GLN B N 1
ATOM 5322 C CA . GLN B 1 154 ? -17.75 13.883 2.08 1 94.94 154 GLN B CA 1
ATOM 5323 C C . GLN B 1 154 ? -17.562 14.195 0.599 1 94.94 154 GLN B C 1
ATOM 5325 O O . GLN B 1 154 ? -18.516 14.539 -0.098 1 94.94 154 GLN B O 1
ATOM 5330 N N . LEU B 1 155 ? -16.344 14.109 0.181 1 94.69 155 LEU B N 1
ATOM 5331 C CA . LEU B 1 155 ? -16.031 14.336 -1.225 1 94.69 155 LEU B CA 1
ATOM 5332 C C . LEU B 1 155 ? -16.828 13.398 -2.121 1 94.69 155 LEU B C 1
ATOM 5334 O O . LEU B 1 155 ? -17.375 13.82 -3.145 1 94.69 155 LEU B O 1
ATOM 5338 N N . LEU B 1 156 ? -16.875 12.141 -1.78 1 93.56 156 LEU B N 1
ATOM 5339 C CA . LEU B 1 156 ? -17.594 11.148 -2.564 1 93.56 156 LEU B CA 1
ATOM 5340 C C . LEU B 1 156 ? -19.078 11.438 -2.582 1 93.56 156 LEU B C 1
ATOM 5342 O O . LEU B 1 156 ? -19.734 11.32 -3.623 1 93.56 156 LEU B O 1
ATOM 5346 N N . TRP B 1 157 ? -19.656 11.836 -1.455 1 93.31 157 TRP B N 1
ATOM 5347 C CA . TRP B 1 157 ? -21.062 12.172 -1.39 1 93.31 157 TRP B CA 1
ATOM 5348 C C . TRP B 1 157 ? -21.375 13.414 -2.221 1 93.31 157 TRP B C 1
ATOM 5350 O O . TRP B 1 157 ? -22.422 13.5 -2.867 1 93.31 157 TRP B O 1
ATOM 5360 N N . LEU B 1 158 ? -20.5 14.383 -2.158 1 92.94 158 LEU B N 1
ATOM 5361 C CA . LEU B 1 158 ? -20.672 15.602 -2.939 1 92.94 158 LEU B CA 1
ATOM 5362 C C . LEU B 1 158 ? -20.531 15.312 -4.434 1 92.94 158 LEU B C 1
ATOM 5364 O O . LEU B 1 158 ? -21.203 15.945 -5.25 1 92.94 158 LEU B O 1
ATOM 5368 N N . ARG B 1 159 ? -19.609 14.438 -4.77 1 90.81 159 ARG B N 1
ATOM 5369 C CA . ARG B 1 159 ? -19.469 14.031 -6.164 1 90.81 159 ARG B CA 1
ATOM 5370 C C . ARG B 1 159 ? -20.797 13.539 -6.734 1 90.81 159 ARG B C 1
ATOM 5372 O O . ARG B 1 159 ? -21.156 13.891 -7.855 1 90.81 159 ARG B O 1
ATOM 5379 N N . ARG B 1 160 ? -21.422 12.711 -6.051 1 88.31 160 ARG B N 1
ATOM 5380 C CA . ARG B 1 160 ? -22.719 12.188 -6.477 1 88.31 160 ARG B CA 1
ATOM 5381 C C . ARG B 1 160 ? -23.734 13.312 -6.668 1 88.31 160 ARG B C 1
ATOM 5383 O O . ARG B 1 160 ? -24.531 13.281 -7.602 1 88.31 160 ARG B O 1
ATOM 5390 N N . ARG B 1 161 ? -23.688 14.289 -5.895 1 86.94 161 ARG B N 1
ATOM 5391 C CA . ARG B 1 161 ? -24.641 15.398 -5.914 1 86.94 161 ARG B CA 1
ATOM 5392 C C . ARG B 1 161 ? -24.344 16.359 -7.062 1 86.94 161 ARG B C 1
ATOM 5394 O O . ARG B 1 161 ? -25.266 16.828 -7.73 1 86.94 161 ARG B O 1
ATOM 5401 N N . HIS B 1 162 ? -23.094 16.719 -7.285 1 90 162 HIS B N 1
ATOM 5402 C CA . HIS B 1 162 ? -22.734 17.812 -8.18 1 90 162 HIS B CA 1
ATOM 5403 C C . HIS B 1 162 ? -22.391 17.297 -9.57 1 90 162 HIS B C 1
ATOM 5405 O O . HIS B 1 162 ? -22.438 18.062 -10.547 1 90 162 HIS B O 1
ATOM 5411 N N . GLY B 1 163 ? -21.906 16.078 -9.727 1 87 163 GLY B N 1
ATOM 5412 C CA . GLY B 1 163 ? -21.688 15.492 -11.039 1 87 163 GLY B CA 1
ATOM 5413 C C . GLY B 1 163 ? -20.25 15.578 -11.508 1 87 163 GLY B C 1
ATOM 5414 O O . GLY B 1 163 ? -19.375 16 -10.75 1 87 163 GLY B O 1
ATOM 5415 N N . PRO B 1 164 ? -19.984 15.266 -12.758 1 87 164 PRO B N 1
ATOM 5416 C CA . PRO B 1 164 ? -18.625 15.07 -13.266 1 87 164 PRO B CA 1
ATOM 5417 C C . PRO B 1 164 ? -17.875 16.375 -13.43 1 87 164 PRO B C 1
ATOM 5419 O O . PRO B 1 164 ? -16.656 16.422 -13.242 1 87 164 PRO B O 1
ATOM 5422 N N . ALA B 1 165 ? -18.547 17.438 -13.805 1 89.62 165 ALA B N 1
ATOM 5423 C CA . ALA B 1 165 ? -17.875 18.719 -14 1 89.62 165 ALA B CA 1
ATOM 5424 C C . ALA B 1 165 ? -17.281 19.219 -12.688 1 89.62 165 ALA B C 1
ATOM 5426 O O . ALA B 1 165 ? -16.172 19.766 -12.672 1 89.62 165 ALA B O 1
ATOM 5427 N N . TRP B 1 166 ? -18.047 19.109 -11.641 1 91.31 166 TRP B N 1
ATOM 5428 C CA . TRP B 1 166 ? -17.578 19.5 -10.312 1 91.31 166 TRP B CA 1
ATOM 5429 C C . TRP B 1 166 ? -16.438 18.609 -9.844 1 91.31 166 TRP B C 1
ATOM 5431 O O . TRP B 1 166 ? -15.523 19.078 -9.148 1 91.31 166 TRP B O 1
ATOM 5441 N N . TRP B 1 167 ? -16.391 17.391 -10.32 1 92.94 167 TRP B N 1
ATOM 5442 C CA . TRP B 1 167 ? -15.445 16.359 -9.875 1 92.94 167 TRP B CA 1
ATOM 5443 C C . TRP B 1 167 ? -14.125 16.469 -10.641 1 92.94 167 TRP B C 1
ATOM 5445 O O . TRP B 1 167 ? -13.078 16.062 -10.141 1 92.94 167 TRP B O 1
ATOM 5455 N N . ALA B 1 168 ? -14.117 16.984 -11.758 1 93.44 168 ALA B N 1
ATOM 5456 C CA . ALA B 1 168 ? -13 16.938 -12.695 1 93.44 168 ALA B CA 1
ATOM 5457 C C . ALA B 1 168 ? -11.727 17.484 -12.07 1 93.44 168 ALA B C 1
ATOM 5459 O O . ALA B 1 168 ? -10.664 16.875 -12.148 1 93.44 168 ALA B O 1
ATOM 5460 N N . PRO B 1 169 ? -11.805 18.688 -11.367 1 94 169 PRO B N 1
ATOM 5461 C CA . PRO B 1 169 ? -10.578 19.188 -10.742 1 94 169 PRO B CA 1
ATOM 5462 C C . PRO B 1 169 ? -10.062 18.266 -9.641 1 94 169 PRO B C 1
ATOM 5464 O O . PRO B 1 169 ? -8.852 18.156 -9.438 1 94 169 PRO B O 1
ATOM 5467 N N . PHE B 1 170 ? -10.938 17.672 -8.922 1 93.94 170 PHE B N 1
ATOM 5468 C CA . PHE B 1 170 ? -10.531 16.734 -7.879 1 93.94 170 PHE B CA 1
ATOM 5469 C C . PHE B 1 170 ? -9.852 15.516 -8.477 1 93.94 170 PHE B C 1
ATOM 5471 O O . PHE B 1 170 ? -8.828 15.055 -7.965 1 93.94 170 PHE B O 1
ATOM 5478 N N . ALA B 1 171 ? -10.383 15.031 -9.586 1 91.19 171 ALA B N 1
ATOM 5479 C CA . ALA B 1 171 ? -9.836 13.859 -10.266 1 91.19 171 ALA B CA 1
ATOM 5480 C C . ALA B 1 171 ? -8.453 14.156 -10.844 1 91.19 171 ALA B C 1
ATOM 5482 O O . ALA B 1 171 ? -7.652 13.242 -11.039 1 91.19 171 ALA B O 1
ATOM 5483 N N . ALA B 1 172 ? -8.172 15.398 -11.023 1 91.75 172 ALA B N 1
ATOM 5484 C CA . ALA B 1 172 ? -6.926 15.789 -11.688 1 91.75 172 ALA B CA 1
ATOM 5485 C C . ALA B 1 172 ? -5.832 16.078 -10.664 1 91.75 172 ALA B C 1
ATOM 5487 O O . ALA B 1 172 ? -4.695 16.391 -11.039 1 91.75 172 ALA B O 1
ATOM 5488 N N . MET B 1 173 ? -6.098 15.977 -9.391 1 92.69 173 MET B N 1
ATOM 5489 C CA . MET B 1 173 ? -5.102 16.25 -8.359 1 92.69 173 MET B CA 1
ATOM 5490 C C . MET B 1 173 ? -3.947 15.266 -8.438 1 92.69 173 MET B C 1
ATOM 5492 O O . MET B 1 173 ? -4.145 14.102 -8.812 1 92.69 173 MET B O 1
ATOM 5496 N N . GLN B 1 174 ? -2.793 15.734 -8.016 1 87.62 174 GLN B N 1
ATOM 5497 C CA . GLN B 1 174 ? -1.606 14.891 -8.031 1 87.62 174 GLN B CA 1
ATOM 5498 C C . GLN B 1 174 ? -1.727 13.758 -7.008 1 87.62 174 GLN B C 1
ATOM 5500 O O . GLN B 1 174 ? -2.115 13.992 -5.863 1 87.62 174 GLN B O 1
ATOM 5505 N N . SER B 1 175 ? -1.423 12.477 -7.34 1 86 175 SER B N 1
ATOM 5506 C CA . SER B 1 175 ? -1.56 11.305 -6.473 1 86 175 SER B CA 1
ATOM 5507 C C . SER B 1 175 ? -0.202 10.836 -5.965 1 86 175 SER B C 1
ATOM 5509 O O . SER B 1 175 ? -0.054 10.508 -4.785 1 86 175 SER B O 1
ATOM 5511 N N . HIS B 1 176 ? 0.881 10.75 -6.711 1 81.12 176 HIS B N 1
ATOM 5512 C CA . HIS B 1 176 ? 2.219 10.219 -6.48 1 81.12 176 HIS B CA 1
ATOM 5513 C C . HIS B 1 176 ? 2.162 8.758 -6.043 1 81.12 176 HIS B C 1
ATOM 5515 O O . HIS B 1 176 ? 3.086 8.258 -5.395 1 81.12 176 HIS B O 1
ATOM 5521 N N . ARG B 1 177 ? 1.064 8.031 -6.188 1 82.56 177 ARG B N 1
ATOM 5522 C CA . ARG B 1 177 ? 0.855 6.652 -5.746 1 82.56 177 ARG B CA 1
ATOM 5523 C C . ARG B 1 177 ? 1.982 5.746 -6.23 1 82.56 177 ARG B C 1
ATOM 5525 O O . ARG B 1 177 ? 2.459 4.887 -5.484 1 82.56 177 ARG B O 1
ATOM 5532 N N . GLN B 1 178 ? 2.459 5.93 -7.363 1 75.69 178 GLN B N 1
ATOM 5533 C CA . GLN B 1 178 ? 3.447 5.043 -7.969 1 75.69 178 GLN B CA 1
ATOM 5534 C C . GLN B 1 178 ? 4.848 5.34 -7.441 1 75.69 178 GLN B C 1
ATOM 5536 O O . GLN B 1 178 ? 5.715 4.461 -7.434 1 75.69 178 GLN B O 1
ATOM 5541 N N . ASP B 1 179 ? 5.051 6.555 -6.941 1 76.25 179 ASP B N 1
ATOM 5542 C CA . ASP B 1 179 ? 6.395 6.977 -6.555 1 76.25 179 ASP B CA 1
ATOM 5543 C C . ASP B 1 179 ? 6.504 7.141 -5.043 1 76.25 179 ASP B C 1
ATOM 5545 O O . ASP B 1 179 ? 7.586 7.398 -4.516 1 76.25 179 ASP B O 1
ATOM 5549 N N . ALA B 1 180 ? 5.453 6.867 -4.371 1 79.62 180 ALA B N 1
ATOM 5550 C CA . ALA B 1 180 ? 5.445 7.129 -2.934 1 79.62 180 ALA B CA 1
ATOM 5551 C C . ALA B 1 180 ? 6.277 6.09 -2.184 1 79.62 180 ALA B C 1
ATOM 5553 O O . ALA B 1 180 ? 6.266 4.906 -2.531 1 79.62 180 ALA B O 1
ATOM 5554 N N . PRO B 1 181 ? 7.023 6.586 -1.187 1 76.81 181 PRO B N 1
ATOM 5555 C CA . PRO B 1 181 ? 7.758 5.641 -0.343 1 76.81 181 PRO B CA 1
ATOM 5556 C C . PRO B 1 181 ? 6.84 4.66 0.383 1 76.81 181 PRO B C 1
ATOM 5558 O O . PRO B 1 181 ? 5.625 4.875 0.442 1 76.81 181 PRO B O 1
ATOM 5561 N N . ALA B 1 182 ? 7.402 3.643 0.98 1 76.69 182 ALA B N 1
ATOM 5562 C CA . ALA B 1 182 ? 6.684 2.529 1.594 1 76.69 182 ALA B CA 1
ATOM 5563 C C . ALA B 1 182 ? 5.797 3.014 2.736 1 76.69 182 ALA B C 1
ATOM 5565 O O . ALA B 1 182 ? 4.648 2.584 2.865 1 76.69 182 ALA B O 1
ATOM 5566 N N . ALA B 1 183 ? 6.324 3.904 3.504 1 77.44 183 ALA B N 1
ATOM 5567 C CA . ALA B 1 183 ? 5.582 4.375 4.672 1 77.44 183 ALA B CA 1
ATOM 5568 C C . ALA B 1 183 ? 4.309 5.109 4.254 1 77.44 183 ALA B C 1
ATOM 5570 O O . ALA B 1 183 ? 3.264 4.961 4.891 1 77.44 183 ALA B O 1
ATOM 5571 N N . GLN B 1 184 ? 4.383 5.836 3.285 1 81.56 184 GLN B N 1
ATOM 5572 C CA . GLN B 1 184 ? 3.232 6.598 2.812 1 81.56 184 GLN B CA 1
ATOM 5573 C C . GLN B 1 184 ? 2.209 5.688 2.139 1 81.56 184 GLN B C 1
ATOM 5575 O O . GLN B 1 184 ? 1.001 5.902 2.268 1 81.56 184 GLN B O 1
ATOM 5580 N N . ARG B 1 185 ? 2.705 4.793 1.424 1 84.31 185 ARG B N 1
ATOM 5581 C CA . ARG B 1 185 ? 1.806 3.828 0.799 1 84.31 185 ARG B CA 1
ATOM 5582 C C . ARG B 1 185 ? 1.029 3.043 1.85 1 84.31 185 ARG B C 1
ATOM 5584 O O . ARG B 1 185 ? -0.154 2.75 1.665 1 84.31 185 ARG B O 1
ATOM 5591 N N . ASP B 1 186 ? 1.732 2.711 2.832 1 85.62 186 ASP B N 1
ATOM 5592 C CA . ASP B 1 186 ? 1.094 2.012 3.943 1 85.62 186 ASP B CA 1
ATOM 5593 C C . ASP B 1 186 ? -0.004 2.869 4.57 1 85.62 186 ASP B C 1
ATOM 5595 O O . ASP B 1 186 ? -1.082 2.365 4.895 1 85.62 186 ASP B O 1
ATOM 5599 N N . GLU B 1 187 ? 0.307 4.121 4.754 1 86.19 187 GLU B N 1
ATOM 5600 C CA . GLU B 1 187 ? -0.692 5.031 5.305 1 86.19 187 GLU B CA 1
ATOM 5601 C C . GLU B 1 187 ? -1.906 5.141 4.387 1 86.19 187 GLU B C 1
ATOM 5603 O O . GLU B 1 187 ? -3.047 5.105 4.848 1 86.19 187 GLU B O 1
ATOM 5608 N N . ALA B 1 188 ? -1.631 5.293 3.158 1 90.06 188 ALA B N 1
ATOM 5609 C CA . ALA B 1 188 ? -2.717 5.395 2.186 1 90.06 188 ALA B CA 1
ATOM 5610 C C . ALA B 1 188 ? -3.586 4.145 2.199 1 90.06 188 ALA B C 1
ATOM 5612 O O . ALA B 1 188 ? -4.812 4.23 2.109 1 90.06 188 ALA B O 1
ATOM 5613 N N . ALA B 1 189 ? -2.914 3.031 2.293 1 90.25 189 ALA B N 1
ATOM 5614 C CA . ALA B 1 189 ? -3.646 1.769 2.336 1 90.25 189 ALA B CA 1
ATOM 5615 C C . ALA B 1 189 ? -4.555 1.703 3.561 1 90.25 189 ALA B C 1
ATOM 5617 O O . ALA B 1 189 ? -5.703 1.263 3.467 1 90.25 189 ALA B O 1
ATOM 5618 N N . GLN B 1 190 ? -4.078 2.084 4.664 1 88.44 190 GLN B N 1
ATOM 5619 C CA . GLN B 1 190 ? -4.867 2.084 5.891 1 88.44 190 GLN B CA 1
ATOM 5620 C C . GLN B 1 190 ? -6.078 3.006 5.77 1 88.44 190 GLN B C 1
ATOM 5622 O O . GLN B 1 190 ? -7.184 2.643 6.164 1 88.44 190 GLN B O 1
ATOM 5627 N N . VAL B 1 191 ? -5.828 4.16 5.258 1 91.56 191 VAL B N 1
ATOM 5628 C CA . VAL B 1 191 ? -6.914 5.117 5.082 1 91.56 191 VAL B CA 1
ATOM 5629 C C . VAL B 1 191 ? -7.953 4.547 4.113 1 91.56 191 VAL B C 1
ATOM 5631 O O . VAL B 1 191 ? -9.156 4.695 4.324 1 91.56 191 VAL B O 1
ATOM 5634 N N . ALA B 1 192 ? -7.484 3.91 3.076 1 91.56 192 ALA B N 1
ATOM 5635 C CA . ALA B 1 192 ? -8.391 3.328 2.092 1 91.56 192 ALA B CA 1
ATOM 5636 C C . ALA B 1 192 ? -9.273 2.256 2.725 1 91.56 192 ALA B C 1
ATOM 5638 O O . ALA B 1 192 ? -10.477 2.195 2.463 1 91.56 192 ALA B O 1
ATOM 5639 N N . VAL B 1 193 ? -8.664 1.418 3.508 1 88.62 193 VAL B N 1
ATOM 5640 C CA . VAL B 1 193 ? -9.406 0.365 4.195 1 88.62 193 VAL B CA 1
ATOM 5641 C C . VAL B 1 193 ? -10.469 0.986 5.102 1 88.62 193 VAL B C 1
ATOM 5643 O O . VAL B 1 193 ? -11.633 0.589 5.062 1 88.62 193 VAL B O 1
ATOM 5646 N N . ARG B 1 194 ? -10.125 1.959 5.852 1 87.88 194 ARG B N 1
ATOM 5647 C CA . ARG B 1 194 ? -11.047 2.619 6.777 1 87.88 194 ARG B CA 1
ATOM 5648 C C . ARG B 1 194 ? -12.148 3.355 6.023 1 87.88 194 ARG B C 1
ATOM 5650 O O . ARG B 1 194 ? -13.297 3.363 6.453 1 87.88 194 ARG B O 1
ATOM 5657 N N . LEU B 1 195 ? -11.766 4.012 4.938 1 90.81 195 LEU B N 1
ATOM 5658 C CA . LEU B 1 195 ? -12.75 4.715 4.121 1 90.81 195 LEU B CA 1
ATOM 5659 C C . LEU B 1 195 ? -13.789 3.748 3.566 1 90.81 195 LEU B C 1
ATOM 5661 O O . LEU B 1 195 ? -14.984 4.039 3.586 1 90.81 195 LEU B O 1
ATOM 5665 N N . ALA B 1 196 ? -13.32 2.656 3.041 1 87.5 196 ALA B N 1
ATOM 5666 C CA . ALA B 1 196 ? -14.227 1.646 2.508 1 87.5 196 ALA B CA 1
ATOM 5667 C C . ALA B 1 196 ? -15.195 1.16 3.578 1 87.5 196 ALA B C 1
ATOM 5669 O O . ALA B 1 196 ? -16.391 0.976 3.311 1 87.5 196 ALA B O 1
ATOM 5670 N N . GLN B 1 197 ? -14.711 0.947 4.719 1 84.38 197 GLN B N 1
ATOM 5671 C CA . GLN B 1 197 ? -15.555 0.519 5.832 1 84.38 197 GLN B CA 1
ATOM 5672 C C . GLN B 1 197 ? -16.531 1.615 6.23 1 84.38 197 GLN B C 1
ATOM 5674 O O . GLN B 1 197 ? -17.688 1.332 6.57 1 84.38 197 GLN B O 1
ATOM 5679 N N . PHE B 1 198 ? -16.094 2.844 6.234 1 88.31 198 PHE B N 1
ATOM 5680 C CA . PHE B 1 198 ? -16.891 3.98 6.66 1 88.31 198 PHE B CA 1
ATOM 5681 C C . PHE B 1 198 ? -18.047 4.223 5.688 1 88.31 198 PHE B C 1
ATOM 5683 O O . PHE B 1 198 ? -19.172 4.477 6.102 1 88.31 198 PHE B O 1
ATOM 5690 N N . VAL B 1 199 ? -17.734 4.203 4.457 1 85.94 199 VAL B N 1
ATOM 5691 C CA . VAL B 1 199 ? -18.734 4.469 3.43 1 85.94 199 VAL B CA 1
ATOM 5692 C C . VAL B 1 199 ? -19.656 3.264 3.281 1 85.94 199 VAL B C 1
ATOM 5694 O O . VAL B 1 199 ? -20.844 3.418 3.023 1 85.94 199 VAL B O 1
ATOM 5697 N N . GLY B 1 200 ? -19.141 2.107 3.543 1 75.12 200 GLY B N 1
ATOM 5698 C CA . GLY B 1 200 ? -20.016 0.952 3.543 1 75.12 200 GLY B CA 1
ATOM 5699 C C . GLY B 1 200 ? -19.562 -0.15 2.605 1 75.12 200 GLY B C 1
ATOM 5700 O O . GLY B 1 200 ? -18.359 -0.412 2.49 1 75.12 200 GLY B O 1
ATOM 5701 N N . SER B 1 201 ? -20.578 -0.717 1.843 1 68.44 201 SER B N 1
ATOM 5702 C CA . SER B 1 201 ? -20.375 -1.914 1.034 1 68.44 201 SER B CA 1
ATOM 5703 C C . SER B 1 201 ? -19.781 -1.564 -0.328 1 68.44 201 SER B C 1
ATOM 5705 O O . SER B 1 201 ? -19.734 -0.392 -0.704 1 68.44 201 SER B O 1
ATOM 5707 N N . GLU B 1 202 ? -19.172 -2.547 -0.971 1 68.25 202 GLU B N 1
ATOM 5708 C CA . GLU B 1 202 ? -18.688 -2.379 -2.338 1 68.25 202 GLU B CA 1
ATOM 5709 C C . GLU B 1 202 ? -19.75 -1.736 -3.225 1 68.25 202 GLU B C 1
ATOM 5711 O O . GLU B 1 202 ? -19.438 -0.883 -4.059 1 68.25 202 GLU B O 1
ATOM 5716 N N . ALA B 1 203 ? -20.922 -2.08 -2.984 1 69.56 203 ALA B N 1
ATOM 5717 C CA . ALA B 1 203 ? -22.031 -1.482 -3.732 1 69.56 203 ALA B CA 1
ATOM 5718 C C . ALA B 1 203 ? -22.141 0.009 -3.432 1 69.56 203 ALA B C 1
ATOM 5720 O O . ALA B 1 203 ? -22.406 0.809 -4.332 1 69.56 203 ALA B O 1
ATOM 5721 N N . GLY B 1 204 ? -21.906 0.362 -2.186 1 73.81 204 GLY B N 1
ATOM 5722 C CA . GLY B 1 204 ? -21.938 1.763 -1.796 1 73.81 204 GLY B CA 1
ATOM 5723 C C . GLY B 1 204 ? -20.875 2.6 -2.473 1 73.81 204 GLY B C 1
ATOM 5724 O O . GLY B 1 204 ? -21.141 3.701 -2.953 1 73.81 204 GLY B O 1
ATOM 5725 N N . LEU B 1 205 ? -19.766 2.055 -2.504 1 81.12 205 LEU B N 1
ATOM 5726 C CA . LEU B 1 205 ? -18.656 2.758 -3.146 1 81.12 205 LEU B CA 1
ATOM 5727 C C . LEU B 1 205 ? -18.891 2.877 -4.648 1 81.12 205 LEU B C 1
ATOM 5729 O O . LEU B 1 205 ? -18.625 3.92 -5.246 1 81.12 205 LEU B O 1
ATOM 5733 N N . ARG B 1 206 ? -19.406 1.851 -5.254 1 78.5 206 ARG B N 1
ATOM 5734 C CA . ARG B 1 206 ? -19.703 1.887 -6.684 1 78.5 206 ARG B CA 1
ATOM 5735 C C . ARG B 1 206 ? -20.75 2.955 -6.996 1 78.5 206 ARG B C 1
ATOM 5737 O O . ARG B 1 206 ? -20.641 3.654 -8.008 1 78.5 206 ARG B O 1
ATOM 5744 N N . ALA B 1 207 ? -21.688 3.02 -6.152 1 79.81 207 ALA B N 1
ATOM 5745 C CA . ALA B 1 207 ? -22.734 4.027 -6.312 1 79.81 207 ALA B CA 1
ATOM 5746 C C . ALA B 1 207 ? -22.141 5.438 -6.254 1 79.81 207 ALA B C 1
ATOM 5748 O O . ALA B 1 207 ? -22.719 6.375 -6.805 1 79.81 207 ALA B O 1
ATOM 5749 N N . LEU B 1 208 ? -21.047 5.488 -5.633 1 83.38 208 LEU B N 1
ATOM 5750 C CA . LEU B 1 208 ? -20.391 6.785 -5.5 1 83.38 208 LEU B CA 1
ATOM 5751 C C . LEU B 1 208 ? -19.328 6.973 -6.578 1 83.38 208 LEU B C 1
ATOM 5753 O O . LEU B 1 208 ? -18.547 7.918 -6.516 1 83.38 208 LEU B O 1
ATOM 5757 N N . GLY B 1 209 ? -19.25 6.047 -7.473 1 80.12 209 GLY B N 1
ATOM 5758 C CA . GLY B 1 209 ? -18.375 6.184 -8.617 1 80.12 209 GLY B CA 1
ATOM 5759 C C . GLY B 1 209 ? -17.031 5.508 -8.422 1 80.12 209 GLY B C 1
ATOM 5760 O O . GLY B 1 209 ? -16.094 5.727 -9.195 1 80.12 209 GLY B O 1
ATOM 5761 N N . ILE B 1 210 ? -16.875 4.82 -7.328 1 85.31 210 ILE B N 1
ATOM 5762 C CA . ILE B 1 210 ? -15.648 4.074 -7.074 1 85.31 210 ILE B CA 1
ATOM 5763 C C . ILE B 1 210 ? -15.859 2.604 -7.422 1 85.31 210 ILE B C 1
ATOM 5765 O O . ILE B 1 210 ? -16.359 1.83 -6.602 1 85.31 210 ILE B O 1
ATOM 5769 N N . ASP B 1 211 ? -15.289 2.166 -8.484 1 77 211 ASP B N 1
ATOM 5770 C CA . ASP B 1 211 ? -15.625 0.853 -9.023 1 77 211 ASP B CA 1
ATOM 5771 C C . ASP B 1 211 ? -14.602 -0.196 -8.594 1 77 211 ASP B C 1
ATOM 5773 O O . ASP B 1 211 ? -14.883 -1.396 -8.625 1 77 211 ASP B O 1
ATOM 5777 N N . ARG B 1 212 ? -13.453 0.312 -8.305 1 83.5 212 ARG B N 1
ATOM 5778 C CA . ARG B 1 212 ? -12.383 -0.621 -7.988 1 83.5 212 ARG B CA 1
ATOM 5779 C C . ARG B 1 212 ? -11.57 -0.134 -6.793 1 83.5 212 ARG B C 1
ATOM 5781 O O . ARG B 1 212 ? -11.523 1.065 -6.512 1 83.5 212 ARG B O 1
ATOM 5788 N N . ALA B 1 213 ? -10.969 -1.137 -6.191 1 84.19 213 ALA B N 1
ATOM 5789 C CA . ALA B 1 213 ? -10.094 -0.813 -5.066 1 84.19 213 ALA B CA 1
ATOM 5790 C C . ALA B 1 213 ? -8.945 0.088 -5.504 1 84.19 213 ALA B C 1
ATOM 5792 O O . ALA B 1 213 ? -8.516 0.971 -4.758 1 84.19 213 ALA B O 1
ATOM 5793 N N . LYS B 1 214 ? -8.477 -0.097 -6.719 1 84.44 214 LYS B N 1
ATOM 5794 C CA . LYS B 1 214 ? -7.383 0.703 -7.25 1 84.44 214 LYS B CA 1
ATOM 5795 C C . LYS B 1 214 ? -7.77 2.176 -7.344 1 84.44 214 LYS B C 1
ATOM 5797 O O . LYS B 1 214 ? -6.961 3.057 -7.051 1 84.44 214 LYS B O 1
ATOM 5802 N N . SER B 1 215 ? -9.023 2.396 -7.777 1 88.56 215 SER B N 1
ATOM 5803 C CA . SER B 1 215 ? -9.508 3.768 -7.895 1 88.56 215 SER B CA 1
ATOM 5804 C C . SER B 1 215 ? -9.633 4.426 -6.527 1 88.56 215 SER B C 1
ATOM 5806 O O . SER B 1 215 ? -9.391 5.629 -6.387 1 88.56 215 SER B O 1
ATOM 5808 N N . LEU B 1 216 ? -10.062 3.631 -5.57 1 91 216 LEU B N 1
ATOM 5809 C CA . LEU B 1 216 ? -10.164 4.152 -4.211 1 91 216 LEU B CA 1
ATOM 5810 C C . LEU B 1 216 ? -8.797 4.551 -3.676 1 91 216 LEU B C 1
ATOM 5812 O O . LEU B 1 216 ? -8.648 5.617 -3.072 1 91 216 LEU B O 1
ATOM 5816 N N . LEU B 1 217 ? -7.84 3.709 -3.902 1 90.81 217 LEU B N 1
ATOM 5817 C CA . LEU B 1 217 ? -6.477 3.988 -3.457 1 90.81 217 LEU B CA 1
ATOM 5818 C C . LEU B 1 217 ? -5.934 5.246 -4.129 1 90.81 217 LEU B C 1
ATOM 5820 O O . LEU B 1 217 ? -5.246 6.047 -3.49 1 90.81 217 LEU B O 1
ATOM 5824 N N . GLU B 1 218 ? -6.219 5.402 -5.406 1 91.5 218 GLU B N 1
ATOM 5825 C CA . GLU B 1 218 ? -5.801 6.594 -6.141 1 91.5 218 GLU B CA 1
ATOM 5826 C C . GLU B 1 218 ? -6.375 7.859 -5.512 1 91.5 218 GLU B C 1
ATOM 5828 O O . GLU B 1 218 ? -5.656 8.844 -5.309 1 91.5 218 GLU B O 1
ATOM 5833 N N . LEU B 1 219 ? -7.629 7.812 -5.23 1 93.56 219 LEU B N 1
ATOM 5834 C CA . LEU B 1 219 ? -8.305 8.953 -4.629 1 93.56 219 LEU B CA 1
ATOM 5835 C C . LEU B 1 219 ? -7.688 9.297 -3.275 1 93.56 219 LEU B C 1
ATOM 5837 O O . LEU B 1 219 ? -7.477 10.477 -2.965 1 93.56 219 LEU B O 1
ATOM 5841 N N . VAL B 1 220 ? -7.453 8.273 -2.467 1 94.38 220 VAL B N 1
ATOM 5842 C CA . VAL B 1 220 ? -6.875 8.477 -1.142 1 94.38 220 VAL B CA 1
ATOM 5843 C C . VAL B 1 220 ? -5.5 9.133 -1.27 1 94.38 220 VAL B C 1
ATOM 5845 O O . VAL B 1 220 ? -5.191 10.086 -0.55 1 94.38 220 VAL B O 1
ATOM 5848 N N . CYS B 1 221 ? -4.684 8.641 -2.18 1 91.88 221 CYS B N 1
ATOM 5849 C CA . CYS B 1 221 ? -3.357 9.203 -2.385 1 91.88 221 CYS B CA 1
ATOM 5850 C C . CYS B 1 221 ? -3.451 10.656 -2.834 1 91.88 221 CYS B C 1
ATOM 5852 O O . CYS B 1 221 ? -2.682 11.508 -2.375 1 91.88 221 CYS B O 1
ATOM 5854 N N . GLN B 1 222 ? -4.375 10.922 -3.717 1 92.5 222 GLN B N 1
ATOM 5855 C CA . GLN B 1 222 ? -4.602 12.297 -4.168 1 92.5 222 GLN B CA 1
ATOM 5856 C C . GLN B 1 222 ? -4.945 13.211 -2.996 1 92.5 222 GLN B C 1
ATOM 5858 O O . GLN B 1 222 ? -4.41 14.312 -2.891 1 92.5 222 GLN B O 1
ATOM 5863 N N . CYS B 1 223 ? -5.793 12.781 -2.172 1 92.56 223 CYS B N 1
ATOM 5864 C CA . CYS B 1 223 ? -6.242 13.586 -1.04 1 92.56 223 CYS B CA 1
ATOM 5865 C C . CYS B 1 223 ? -5.105 13.812 -0.047 1 92.56 223 CYS B C 1
ATOM 5867 O O . CYS B 1 223 ? -4.898 14.93 0.423 1 92.56 223 CYS B O 1
ATOM 5869 N N . LEU B 1 224 ? -4.387 12.797 0.261 1 89.75 224 LEU B N 1
ATOM 5870 C CA . LEU B 1 224 ? -3.322 12.891 1.252 1 89.75 224 LEU B CA 1
ATOM 5871 C C . LEU B 1 224 ? -2.209 13.812 0.763 1 89.75 224 LEU B C 1
ATOM 5873 O O . LEU B 1 224 ? -1.587 14.523 1.56 1 89.75 224 LEU B O 1
ATOM 5877 N N . THR B 1 225 ? -2 13.867 -0.517 1 89.25 225 THR B N 1
ATOM 5878 C CA . THR B 1 225 ? -0.931 14.664 -1.101 1 89.25 225 THR B CA 1
ATOM 5879 C C . THR B 1 225 ? -1.344 16.141 -1.189 1 89.25 225 THR B C 1
ATOM 5881 O O . THR B 1 225 ? -0.5 17.031 -1.1 1 89.25 225 THR B O 1
ATOM 5884 N N . ASN B 1 226 ? -2.627 16.375 -1.276 1 92.31 226 ASN B N 1
ATOM 5885 C CA . ASN B 1 226 ? -3.064 17.719 -1.65 1 92.31 226 ASN B CA 1
ATOM 5886 C C . ASN B 1 226 ? -3.863 18.375 -0.532 1 92.31 226 ASN B C 1
ATOM 5888 O O . ASN B 1 226 ? -4.262 19.531 -0.651 1 92.31 226 ASN B O 1
ATOM 5892 N N . ALA B 1 227 ? -4.055 17.656 0.518 1 93.75 227 ALA B N 1
ATOM 5893 C CA . ALA B 1 227 ? -4.875 18.203 1.602 1 93.75 227 ALA B CA 1
ATOM 5894 C C . ALA B 1 227 ? -4.121 19.266 2.385 1 93.75 227 ALA B C 1
ATOM 5896 O O . ALA B 1 227 ? -2.887 19.266 2.41 1 93.75 227 ALA B O 1
ATOM 5897 N N . PHE B 1 228 ? -4.879 20.219 2.941 1 94.25 228 PHE B N 1
ATOM 5898 C CA . PHE B 1 228 ? -4.367 21.266 3.807 1 94.25 228 PHE B CA 1
ATOM 5899 C C . PHE B 1 228 ? -4.809 21.047 5.25 1 94.25 228 PHE B C 1
ATOM 5901 O O . PHE B 1 228 ? -5.801 20.359 5.5 1 94.25 228 PHE B O 1
ATOM 5908 N N . THR B 1 229 ? -3.992 21.578 6.156 1 92.06 229 THR B N 1
ATOM 5909 C CA . THR B 1 229 ? -4.465 21.656 7.531 1 92.06 229 THR B CA 1
ATOM 5910 C C . THR B 1 229 ? -5.551 22.734 7.668 1 92.06 229 THR B C 1
ATOM 5912 O O . THR B 1 229 ? -5.352 23.875 7.27 1 92.06 229 THR B O 1
ATOM 5915 N N . LEU B 1 230 ? -6.648 22.281 8.148 1 94.19 230 LEU B N 1
ATOM 5916 C CA . LEU B 1 230 ? -7.664 23.25 8.547 1 94.19 230 LEU B CA 1
ATOM 5917 C C . LEU B 1 230 ? -7.27 23.938 9.844 1 94.19 230 LEU B C 1
ATOM 5919 O O . LEU B 1 230 ? -7.016 23.281 10.859 1 94.19 230 LEU B O 1
ATOM 5923 N N . THR B 1 231 ? -7.152 25.25 9.82 1 93.81 231 THR B N 1
ATOM 5924 C CA . THR B 1 231 ? -6.809 26.016 11.016 1 93.81 231 THR B CA 1
ATOM 5925 C C . THR B 1 231 ? -7.945 26.953 11.406 1 93.81 231 THR B C 1
ATOM 5927 O O . THR B 1 231 ? -8.797 27.281 10.578 1 93.81 231 THR B O 1
ATOM 5930 N N . ASP B 1 232 ? -7.953 27.297 12.664 1 92.69 232 ASP B N 1
ATOM 5931 C CA . ASP B 1 232 ? -8.852 28.375 13.055 1 92.69 232 ASP B CA 1
ATOM 5932 C C . ASP B 1 232 ? -8.203 29.734 12.805 1 92.69 232 ASP B C 1
ATOM 5934 O O . ASP B 1 232 ? -7.148 29.828 12.172 1 92.69 232 ASP B O 1
ATOM 5938 N N . ALA B 1 233 ? -8.852 30.781 13.195 1 91.62 233 ALA B N 1
ATOM 5939 C CA . ALA B 1 233 ? -8.422 32.156 12.898 1 91.62 233 ALA B CA 1
ATOM 5940 C C . ALA B 1 233 ? -7.117 32.469 13.625 1 91.62 233 ALA B C 1
ATOM 5942 O O . ALA B 1 233 ? -6.449 33.469 13.297 1 91.62 233 ALA B O 1
ATOM 5943 N N . GLN B 1 234 ? -6.711 31.703 14.578 1 90.62 234 GLN B N 1
ATOM 5944 C CA . GLN B 1 234 ? -5.461 31.891 15.312 1 90.62 234 GLN B CA 1
ATOM 5945 C C . GLN B 1 234 ? -4.402 30.891 14.859 1 90.62 234 GLN B C 1
ATOM 5947 O O . GLN B 1 234 ? -3.387 30.703 15.539 1 90.62 234 GLN B O 1
ATOM 5952 N N . LEU B 1 235 ? -4.68 30.172 13.797 1 92 235 LEU B N 1
ATOM 5953 C CA . LEU B 1 235 ? -3.76 29.266 13.102 1 92 235 LEU B CA 1
ATOM 5954 C C . LEU B 1 235 ? -3.611 27.953 13.852 1 92 235 LEU B C 1
ATOM 5956 O O . LEU B 1 235 ? -2.727 27.156 13.539 1 92 235 LEU B O 1
ATOM 5960 N N . ASP B 1 236 ? -4.488 27.719 14.828 1 88.12 236 ASP B N 1
ATOM 5961 C CA . ASP B 1 236 ? -4.488 26.406 15.469 1 88.12 236 ASP B CA 1
ATOM 5962 C C . ASP B 1 236 ? -5.027 25.328 14.516 1 88.12 236 ASP B C 1
ATOM 5964 O O . ASP B 1 236 ? -6.066 25.531 13.883 1 88.12 236 ASP B O 1
ATOM 5968 N N . PRO B 1 237 ? -4.297 24.25 14.43 1 90.19 237 PRO B N 1
ATOM 5969 C CA . PRO B 1 237 ? -4.805 23.172 13.586 1 90.19 237 PRO B CA 1
ATOM 5970 C C . PRO B 1 237 ? -6.062 22.516 14.148 1 90.19 237 PRO B C 1
ATOM 5972 O O . PRO B 1 237 ? -6.043 22.016 15.281 1 90.19 237 PRO B O 1
ATOM 5975 N N . ILE B 1 238 ? -7.133 22.438 13.43 1 92.12 238 ILE B N 1
ATOM 5976 C CA . ILE B 1 238 ? -8.375 21.938 14 1 92.12 238 ILE B CA 1
ATOM 5977 C C . ILE B 1 238 ? -8.938 20.828 13.117 1 92.12 238 ILE B C 1
ATOM 5979 O O . ILE B 1 238 ? -9.945 20.203 13.453 1 92.12 238 ILE B O 1
ATOM 5983 N N . GLY B 1 239 ? -8.289 20.609 11.992 1 93.81 239 GLY B N 1
ATOM 5984 C CA . GLY B 1 239 ? -8.781 19.547 11.117 1 93.81 239 GLY B CA 1
ATOM 5985 C C . GLY B 1 239 ? -8.07 19.516 9.773 1 93.81 239 GLY B C 1
ATOM 5986 O O . GLY B 1 239 ? -6.91 19.906 9.664 1 93.81 239 GLY B O 1
ATOM 5987 N N . ALA B 1 240 ? -8.836 18.938 8.773 1 94.56 240 ALA B N 1
ATOM 5988 C CA . ALA B 1 240 ? -8.305 18.797 7.418 1 94.56 240 ALA B CA 1
ATOM 5989 C C . ALA B 1 240 ? -9.211 19.5 6.406 1 94.56 240 ALA B C 1
ATOM 5991 O O . ALA B 1 240 ? -10.422 19.594 6.609 1 94.56 240 ALA B O 1
ATOM 5992 N N . ALA B 1 241 ? -8.594 20 5.375 1 96.31 241 ALA B N 1
ATOM 5993 C CA . ALA B 1 241 ? -9.32 20.703 4.32 1 96.31 241 ALA B CA 1
ATOM 5994 C C . ALA B 1 241 ? -8.742 20.375 2.945 1 96.31 241 ALA B C 1
ATOM 5996 O O . ALA B 1 241 ? -7.539 20.156 2.807 1 96.31 241 ALA B O 1
ATOM 5997 N N . LEU B 1 242 ? -9.648 20.391 1.95 1 96.62 242 LEU B N 1
ATOM 5998 C CA . LEU B 1 242 ? -9.211 20.062 0.596 1 96.62 242 LEU B CA 1
ATOM 5999 C C . LEU B 1 242 ? -9.914 20.938 -0.429 1 96.62 242 LEU B C 1
ATOM 6001 O O . LEU B 1 242 ? -11.133 21.125 -0.37 1 96.62 242 LEU B O 1
ATOM 6005 N N . ASN B 1 243 ? -9.219 21.547 -1.286 1 97.19 243 ASN B N 1
ATOM 6006 C CA . ASN B 1 243 ? -9.695 22.281 -2.455 1 97.19 243 ASN B CA 1
ATOM 6007 C C . ASN B 1 243 ? -8.75 22.109 -3.643 1 97.19 243 ASN B C 1
ATOM 6009 O O . ASN B 1 243 ? -7.566 22.422 -3.543 1 97.19 243 ASN B O 1
ATOM 6013 N N . PRO B 1 244 ? -9.266 21.688 -4.758 1 95.88 244 PRO B N 1
ATOM 6014 C CA . PRO B 1 244 ? -8.383 21.344 -5.871 1 95.88 244 PRO B CA 1
ATOM 6015 C C . PRO B 1 244 ? -7.711 22.578 -6.488 1 95.88 244 PRO B C 1
ATOM 6017 O O . PRO B 1 244 ? -6.625 22.469 -7.07 1 95.88 244 PRO B O 1
ATOM 6020 N N . THR B 1 245 ? -8.336 23.75 -6.406 1 96.44 245 THR B N 1
ATOM 6021 C CA . THR B 1 245 ? -7.715 24.969 -6.938 1 96.44 245 THR B CA 1
ATOM 6022 C C . THR B 1 245 ? -6.543 25.406 -6.062 1 96.44 245 THR B C 1
ATOM 6024 O O . THR B 1 245 ? -5.457 25.688 -6.566 1 96.44 245 THR B O 1
ATOM 6027 N N . ALA B 1 246 ? -6.762 25.438 -4.754 1 96.5 246 ALA B N 1
ATOM 6028 C CA . ALA B 1 246 ? -5.691 25.781 -3.822 1 96.5 246 ALA B CA 1
ATOM 6029 C C . ALA B 1 246 ? -4.555 24.766 -3.889 1 96.5 246 ALA B C 1
ATOM 6031 O O . ALA B 1 246 ? -3.391 25.109 -3.684 1 96.5 246 ALA B O 1
ATOM 6032 N N . ALA B 1 247 ? -4.922 23.562 -4.223 1 95.19 247 ALA B N 1
ATOM 6033 C CA . ALA B 1 247 ? -3.947 22.469 -4.262 1 95.19 247 ALA B CA 1
ATOM 6034 C C . ALA B 1 247 ? -2.951 22.672 -5.402 1 95.19 247 ALA B C 1
ATOM 6036 O O . ALA B 1 247 ? -1.916 22 -5.453 1 95.19 247 ALA B O 1
ATOM 6037 N N . LEU B 1 248 ? -3.219 23.625 -6.316 1 95.12 248 LEU B N 1
ATOM 6038 C CA . LEU B 1 248 ? -2.305 23.922 -7.414 1 95.12 248 LEU B CA 1
ATOM 6039 C C . LEU B 1 248 ? -1.094 24.703 -6.914 1 95.12 248 LEU B C 1
ATOM 6041 O O . LEU B 1 248 ? -0.09 24.812 -7.625 1 95.12 248 LEU B O 1
ATOM 6045 N N . LEU B 1 249 ? -1.173 25.203 -5.719 1 95.31 249 LEU B N 1
ATOM 6046 C CA . LEU B 1 249 ? -0.089 26.016 -5.176 1 95.31 249 LEU B CA 1
ATOM 6047 C C . LEU B 1 249 ? 1.176 25.188 -4.996 1 95.31 249 LEU B C 1
ATOM 6049 O O . LEU B 1 249 ? 1.131 24.094 -4.418 1 95.31 249 LEU B O 1
ATOM 6053 N N . ASN B 1 250 ? 2.242 25.734 -5.434 1 93.31 250 ASN B N 1
ATOM 6054 C CA . ASN B 1 250 ? 3.529 25.078 -5.242 1 93.31 250 ASN B CA 1
ATOM 6055 C C . ASN B 1 250 ? 4.211 25.547 -3.961 1 93.31 250 ASN B C 1
ATOM 6057 O O . ASN B 1 250 ? 3.805 26.531 -3.365 1 93.31 250 ASN B O 1
ATOM 6061 N N . HIS B 1 251 ? 5.227 24.828 -3.629 1 94.38 251 HIS B N 1
ATOM 6062 C CA . HIS B 1 251 ? 5.926 25.078 -2.375 1 94.38 251 HIS B CA 1
ATOM 6063 C C . HIS B 1 251 ? 7.141 25.969 -2.598 1 94.38 251 HIS B C 1
ATOM 6065 O O . HIS B 1 251 ? 7.82 25.859 -3.619 1 94.38 251 HIS B O 1
ATOM 6071 N N . SER B 1 252 ? 7.348 26.812 -1.658 1 95.12 252 SER B N 1
ATOM 6072 C CA . SER B 1 252 ? 8.633 27.453 -1.419 1 95.12 252 SER B CA 1
ATOM 6073 C C . SER B 1 252 ? 8.867 27.703 0.068 1 95.12 252 SER B C 1
ATOM 6075 O O . SER B 1 252 ? 7.914 27.969 0.812 1 95.12 252 SER B O 1
ATOM 6077 N N . CYS B 1 253 ? 10.156 27.609 0.449 1 95.06 253 CYS B N 1
ATOM 6078 C CA . CYS B 1 253 ? 10.484 27.953 1.827 1 95.06 253 CYS B CA 1
ATOM 6079 C C . CYS B 1 253 ? 10.594 29.453 2.004 1 95.06 253 CYS B C 1
ATOM 6081 O O . CYS B 1 253 ? 10.828 29.953 3.111 1 95.06 253 CYS B O 1
ATOM 6083 N N . THR B 1 254 ? 10.523 30.125 0.916 1 94.12 254 THR B N 1
ATOM 6084 C CA . THR B 1 254 ? 10.344 31.578 0.902 1 94.12 254 THR B CA 1
ATOM 6085 C C . THR B 1 254 ? 9.047 31.953 0.198 1 94.12 254 THR B C 1
ATOM 6087 O O . THR B 1 254 ? 9.07 32.594 -0.855 1 94.12 254 THR B O 1
ATOM 6090 N N . PRO B 1 255 ? 8.008 31.656 0.856 1 96.06 255 PRO B N 1
ATOM 6091 C CA . PRO B 1 255 ? 6.711 31.812 0.188 1 96.06 255 PRO B CA 1
ATOM 6092 C C . PRO B 1 255 ? 6.332 33.281 -0.023 1 96.06 255 PRO B C 1
ATOM 6094 O O . PRO B 1 255 ? 6.754 34.125 0.744 1 96.06 255 PRO B O 1
ATOM 6097 N N . ASN B 1 256 ? 5.586 33.5 -1.064 1 97.19 256 ASN B N 1
ATOM 6098 C CA . ASN B 1 256 ? 5.07 34.844 -1.308 1 97.19 256 ASN B CA 1
ATOM 6099 C C . ASN B 1 256 ? 3.559 34.906 -1.111 1 97.19 256 ASN B C 1
ATOM 6101 O O . ASN B 1 256 ? 2.945 35.969 -1.314 1 97.19 256 ASN B O 1
ATOM 6105 N N . THR B 1 257 ? 2.994 33.781 -0.693 1 98 257 THR B N 1
ATOM 6106 C CA . THR B 1 257 ? 1.593 33.719 -0.294 1 98 257 THR B CA 1
ATOM 6107 C C . THR B 1 257 ? 1.416 32.812 0.919 1 98 257 THR B C 1
ATOM 6109 O O . THR B 1 257 ? 2.344 32.125 1.31 1 98 257 THR B O 1
ATOM 6112 N N . VAL B 1 258 ? 0.274 32.906 1.504 1 97.56 258 VAL B N 1
ATOM 6113 C CA . VAL B 1 258 ? -0.1 32.031 2.604 1 97.56 258 VAL B CA 1
ATOM 6114 C C . VAL B 1 258 ? -1.546 31.562 2.43 1 97.56 258 VAL B C 1
ATOM 6116 O O . VAL B 1 258 ? -2.328 32.219 1.728 1 97.56 258 VAL B O 1
ATOM 6119 N N . VAL B 1 259 ? -1.84 30.406 2.975 1 97.19 259 VAL B N 1
ATOM 6120 C CA . VAL B 1 259 ? -3.201 29.891 3.021 1 97.19 259 VAL B CA 1
ATOM 6121 C C . VAL B 1 259 ? -3.754 30.016 4.441 1 97.19 259 VAL B C 1
ATOM 6123 O O . VAL B 1 259 ? -3.143 29.531 5.395 1 97.19 259 VAL B O 1
ATOM 6126 N N . VAL B 1 260 ? -4.918 30.656 4.582 1 96.75 260 VAL B N 1
ATOM 6127 C CA . VAL B 1 260 ? -5.441 30.906 5.922 1 96.75 260 VAL B CA 1
ATOM 6128 C C . VAL B 1 260 ? -6.961 30.766 5.914 1 96.75 260 VAL B C 1
ATOM 6130 O O . VAL B 1 260 ? -7.59 30.797 4.855 1 96.75 260 VAL B O 1
ATOM 6133 N N . PHE B 1 261 ? -7.527 30.531 7.059 1 96.06 261 PHE B N 1
ATOM 6134 C CA . PHE B 1 261 ? -8.938 30.688 7.406 1 96.06 261 PHE B CA 1
ATOM 6135 C C . PHE B 1 261 ? -9.133 31.828 8.391 1 96.06 261 PHE B C 1
ATOM 6137 O O . PHE B 1 261 ? -8.977 31.656 9.602 1 96.06 261 PHE B O 1
ATOM 6144 N N . SER B 1 262 ? -9.547 32.938 7.887 1 92.5 262 SER B N 1
ATOM 6145 C CA . SER B 1 262 ? -9.367 34.219 8.586 1 92.5 262 SER B CA 1
ATOM 6146 C C . SER B 1 262 ? -10.523 34.5 9.547 1 92.5 262 SER B C 1
ATOM 6148 O O . SER B 1 262 ? -10.414 35.312 10.438 1 92.5 262 SER B O 1
ATOM 6150 N N . SER B 1 263 ? -11.609 33.812 9.273 1 85.06 263 SER B N 1
ATOM 6151 C CA . SER B 1 263 ? -12.797 34.188 10.023 1 85.06 263 SER B CA 1
ATOM 6152 C C . SER B 1 263 ? -13.188 33.125 11.039 1 85.06 263 SER B C 1
ATOM 6154 O O . SER B 1 263 ? -12.797 31.969 10.914 1 85.06 263 SER B O 1
ATOM 6156 N N . ALA B 1 264 ? -13.805 33.531 12.016 1 76.62 264 ALA B N 1
ATOM 6157 C CA . ALA B 1 264 ? -14.391 32.688 13.062 1 76.62 264 ALA B CA 1
ATOM 6158 C C . ALA B 1 264 ? -15.844 33.094 13.328 1 76.62 264 ALA B C 1
ATOM 6160 O O . ALA B 1 264 ? -16.141 33.688 14.359 1 76.62 264 ALA B O 1
ATOM 6161 N N . THR B 1 265 ? -16.594 33 12.391 1 82.88 265 THR B N 1
ATOM 6162 C CA . THR B 1 265 ? -17.969 33.469 12.539 1 82.88 265 THR B CA 1
ATOM 6163 C C . THR B 1 265 ? -18.922 32.281 12.664 1 82.88 265 THR B C 1
ATOM 6165 O O . THR B 1 265 ? -18.797 31.297 11.93 1 82.88 265 THR B O 1
ATOM 6168 N N . GLU B 1 266 ? -19.812 32.438 13.625 1 87.06 266 GLU B N 1
ATOM 6169 C CA . GLU B 1 266 ? -20.844 31.406 13.75 1 87.06 266 GLU B CA 1
ATOM 6170 C C . GLU B 1 266 ? -21.812 31.453 12.562 1 87.06 266 GLU B C 1
ATOM 6172 O O . GLU B 1 266 ? -22.094 32.531 12.016 1 87.06 266 GLU B O 1
ATOM 6177 N N . HIS B 1 267 ? -22.266 30.344 12.078 1 90.19 267 HIS B N 1
ATOM 6178 C CA . HIS B 1 267 ? -23.328 30.172 11.094 1 90.19 267 HIS B CA 1
ATOM 6179 C C . HIS B 1 267 ? -22.781 30.312 9.672 1 90.19 267 HIS B C 1
ATOM 6181 O O . HIS B 1 267 ? -23.531 30.234 8.703 1 90.19 267 HIS B O 1
ATOM 6187 N N . ALA B 1 268 ? -21.531 30.547 9.602 1 88.12 268 ALA B N 1
ATOM 6188 C CA . ALA B 1 268 ? -20.953 30.625 8.266 1 88.12 268 ALA B CA 1
ATOM 6189 C C . ALA B 1 268 ? -19.594 29.922 8.219 1 88.12 268 ALA B C 1
ATOM 6191 O O . ALA B 1 268 ? -18.797 30.031 9.156 1 88.12 268 ALA B O 1
ATOM 6192 N N . ARG B 1 269 ? -19.359 29.234 7.145 1 88.69 269 ARG B N 1
ATOM 6193 C CA . ARG B 1 269 ? -18.047 28.609 6.961 1 88.69 269 ARG B CA 1
ATOM 6194 C C . ARG B 1 269 ? -17.031 29.609 6.414 1 88.69 269 ARG B C 1
ATOM 6196 O O . ARG B 1 269 ? -17.375 30.438 5.555 1 88.69 269 ARG B O 1
ATOM 6203 N N . CYS B 1 270 ? -15.922 29.625 7.008 1 90.62 270 CYS B N 1
ATOM 6204 C CA . CYS B 1 270 ? -14.844 30.469 6.512 1 90.62 270 CYS B CA 1
ATOM 6205 C C . CYS B 1 270 ? -14.203 29.875 5.27 1 90.62 270 CYS B C 1
ATOM 6207 O O . CYS B 1 270 ? -13.812 28.703 5.27 1 90.62 270 CYS B O 1
ATOM 6209 N N . PRO B 1 271 ? -14.164 30.609 4.203 1 95.12 271 PRO B N 1
ATOM 6210 C CA . PRO B 1 271 ? -13.469 30.094 3.018 1 95.12 271 PRO B CA 1
ATOM 6211 C C . PRO B 1 271 ? -11.969 29.938 3.236 1 95.12 271 PRO B C 1
ATOM 6213 O O . PRO B 1 271 ? -11.398 30.578 4.121 1 95.12 271 PRO B O 1
ATOM 6216 N N . MET B 1 272 ? -11.391 29.047 2.486 1 96.06 272 MET B N 1
ATOM 6217 C CA . MET B 1 272 ? -9.938 28.953 2.371 1 96.06 272 MET B CA 1
ATOM 6218 C C . MET B 1 272 ? -9.383 30.109 1.533 1 96.06 272 MET B C 1
ATOM 6220 O O . MET B 1 272 ? -9.797 30.297 0.385 1 96.06 272 MET B O 1
ATOM 6224 N N . GLU B 1 273 ? -8.492 30.859 2.1 1 97.5 273 GLU B N 1
ATOM 6225 C CA . GLU B 1 273 ? -8.031 32.062 1.426 1 97.5 273 GLU B CA 1
ATOM 6226 C C . GLU B 1 273 ? -6.531 32 1.149 1 97.5 273 GLU B C 1
ATOM 6228 O O . GLU B 1 273 ? -5.758 31.516 1.983 1 97.5 273 GLU B O 1
ATOM 6233 N N . VAL B 1 274 ? -6.172 32.406 -0.028 1 97.94 274 VAL B N 1
ATOM 6234 C CA . VAL B 1 274 ? -4.773 32.625 -0.391 1 97.94 274 VAL B CA 1
ATOM 6235 C C . VAL B 1 274 ? -4.457 34.125 -0.407 1 97.94 274 VAL B C 1
ATOM 6237 O O . VAL B 1 274 ? -5.109 34.875 -1.116 1 97.94 274 VAL B O 1
ATOM 6240 N N . VAL B 1 275 ? -3.467 34.5 0.345 1 98.25 275 VAL B N 1
ATOM 6241 C CA . VAL B 1 275 ? -3.188 35.906 0.522 1 98.25 275 VAL B CA 1
ATOM 6242 C C . VAL B 1 275 ? -1.745 36.219 0.121 1 98.25 275 VAL B C 1
ATOM 6244 O O . VAL B 1 275 ? -0.833 35.438 0.447 1 98.25 275 VAL B O 1
ATOM 6247 N N . ALA B 1 276 ? -1.541 37.312 -0.565 1 98.56 276 ALA B N 1
ATOM 6248 C CA . ALA B 1 276 ? -0.2 37.75 -0.95 1 98.56 276 ALA B CA 1
ATOM 6249 C C . ALA B 1 276 ? 0.553 38.312 0.244 1 98.56 276 ALA B C 1
ATOM 6251 O O . ALA B 1 276 ? 0.04 39.188 0.946 1 98.56 276 ALA B O 1
ATOM 6252 N N . LEU B 1 277 ? 1.765 37.938 0.411 1 97.44 277 LEU B N 1
ATOM 6253 C CA . LEU B 1 277 ? 2.561 38.375 1.547 1 97.44 277 LEU B CA 1
ATOM 6254 C C . LEU B 1 277 ? 3.381 39.625 1.18 1 97.44 277 LEU B C 1
ATOM 6256 O O . LEU B 1 277 ? 3.887 40.312 2.061 1 97.44 277 LEU B O 1
ATOM 6260 N N . ARG B 1 278 ? 3.541 39.844 -0.034 1 96.88 278 ARG B N 1
ATOM 6261 C CA . ARG B 1 278 ? 4.266 40.969 -0.581 1 96.88 278 ARG B CA 1
ATOM 6262 C C . ARG B 1 278 ? 3.68 41.406 -1.924 1 96.88 278 ARG B C 1
ATOM 6264 O O . ARG B 1 278 ? 2.783 40.75 -2.453 1 96.88 278 ARG B O 1
ATOM 6271 N N . ASP B 1 279 ? 4.168 42.5 -2.389 1 97.5 279 ASP B N 1
ATOM 6272 C CA . ASP B 1 279 ? 3.762 42.906 -3.732 1 97.5 279 ASP B CA 1
ATOM 6273 C C . ASP B 1 279 ? 4.203 41.875 -4.77 1 97.5 279 ASP B C 1
ATOM 6275 O O . ASP B 1 279 ? 5.32 41.375 -4.703 1 97.5 279 ASP B O 1
ATOM 6279 N N . LEU B 1 280 ? 3.277 41.531 -5.633 1 97.81 280 LEU B N 1
ATOM 6280 C CA . LEU B 1 280 ? 3.561 40.562 -6.676 1 97.81 280 LEU B CA 1
ATOM 6281 C C . LEU B 1 280 ? 3.379 41.156 -8.062 1 97.81 280 LEU B C 1
ATOM 6283 O O . LEU B 1 280 ? 2.385 41.844 -8.312 1 97.81 280 LEU B O 1
ATOM 6287 N N . ALA B 1 281 ? 4.305 40.875 -8.922 1 96.94 281 ALA B N 1
ATOM 6288 C CA . ALA B 1 281 ? 4.262 41.406 -10.28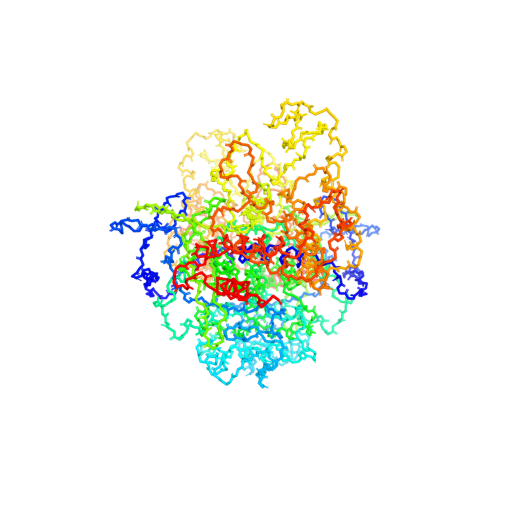1 1 96.94 281 ALA B CA 1
ATOM 6289 C C . ALA B 1 281 ? 3.432 40.5 -11.195 1 96.94 281 ALA B C 1
ATOM 6291 O O . ALA B 1 281 ? 3.176 39.344 -10.867 1 96.94 281 ALA B O 1
ATOM 6292 N N . GLU B 1 282 ? 3.084 41.156 -12.305 1 95.5 282 GLU B N 1
ATOM 6293 C CA . GLU B 1 282 ? 2.41 40.375 -13.344 1 95.5 282 GLU B CA 1
ATOM 6294 C C . GLU B 1 282 ? 3.275 39.219 -13.812 1 95.5 282 GLU B C 1
ATOM 6296 O O . GLU B 1 282 ? 4.484 39.375 -14.008 1 95.5 282 GLU B O 1
ATOM 6301 N N . GLY B 1 283 ? 2.574 38.031 -13.898 1 94.06 283 GLY B N 1
ATOM 6302 C CA . GLY B 1 283 ? 3.273 36.875 -14.406 1 94.06 283 GLY B CA 1
ATOM 6303 C C . GLY B 1 283 ? 4.082 36.156 -13.344 1 94.06 283 GLY B C 1
ATOM 6304 O O . GLY B 1 283 ? 4.578 35.031 -13.57 1 94.06 283 GLY B O 1
ATOM 6305 N N . GLU B 1 284 ? 4.195 36.719 -12.203 1 95.12 284 GLU B N 1
ATOM 6306 C CA . GLU B 1 284 ? 5.004 36.125 -11.141 1 95.12 284 GLU B CA 1
ATOM 6307 C C . GLU B 1 284 ? 4.355 34.844 -10.602 1 95.12 284 GLU B C 1
ATOM 6309 O O . GLU B 1 284 ? 3.168 34.844 -10.273 1 95.12 284 GLU B O 1
ATOM 6314 N N . PRO B 1 285 ? 5.117 33.719 -10.531 1 94.81 285 PRO B N 1
ATOM 6315 C CA . PRO B 1 285 ? 4.566 32.531 -9.898 1 94.81 285 PRO B CA 1
ATOM 6316 C C . PRO B 1 285 ? 4.324 32.719 -8.398 1 94.81 285 PRO B C 1
ATOM 6318 O O . PRO B 1 285 ? 5.047 33.469 -7.738 1 94.81 285 PRO B O 1
ATOM 6321 N N . ILE B 1 286 ? 3.307 32.062 -7.891 1 96 286 ILE B N 1
ATOM 6322 C CA . ILE B 1 286 ? 3.041 32.219 -6.461 1 96 286 ILE B CA 1
ATOM 6323 C C . ILE B 1 286 ? 3.328 30.875 -5.762 1 96 286 ILE B C 1
ATOM 6325 O O . ILE B 1 286 ? 3.105 29.812 -6.328 1 96 286 ILE B O 1
ATOM 6329 N N . TYR B 1 287 ? 3.814 30.984 -4.539 1 95.94 287 TYR B N 1
ATOM 6330 C CA . TYR B 1 287 ? 4.242 29.859 -3.725 1 95.94 287 TYR B CA 1
ATOM 6331 C C . TYR B 1 287 ? 3.715 29.984 -2.301 1 95.94 287 TYR B C 1
ATOM 6333 O O . TYR B 1 287 ? 3.566 31.094 -1.778 1 95.94 287 TYR B O 1
ATOM 6341 N N . THR B 1 288 ? 3.381 28.844 -1.752 1 96.62 288 THR B N 1
ATOM 6342 C CA . THR B 1 288 ? 3.115 28.75 -0.32 1 96.62 288 THR B CA 1
ATOM 6343 C C . THR B 1 288 ? 4.074 27.766 0.343 1 96.62 288 THR B C 1
ATOM 6345 O O . THR B 1 288 ? 4.898 27.141 -0.331 1 96.62 288 THR B O 1
ATOM 6348 N N . SER B 1 289 ? 4.09 27.734 1.568 1 96.06 289 SER B N 1
ATOM 6349 C CA . SER B 1 289 ? 4.953 26.781 2.246 1 96.06 289 SER B CA 1
ATOM 6350 C C . SER B 1 289 ? 4.172 25.531 2.662 1 96.06 289 SER B C 1
ATOM 6352 O O . SER B 1 289 ? 3.09 25.641 3.24 1 96.06 289 SER B O 1
ATOM 6354 N N . TYR B 1 290 ? 4.75 24.438 2.324 1 92.38 290 TYR B N 1
ATOM 6355 C CA . TYR B 1 290 ? 4.164 23.156 2.738 1 92.38 290 TYR B CA 1
ATOM 6356 C C . TYR B 1 290 ? 4.637 22.781 4.133 1 92.38 290 TYR B C 1
ATOM 6358 O O . TYR B 1 290 ? 4.094 21.844 4.746 1 92.38 290 TYR B O 1
ATOM 6366 N N . VAL B 1 291 ? 5.617 23.516 4.652 1 93.56 291 VAL B N 1
ATOM 6367 C CA . VAL B 1 291 ? 6.27 23.125 5.898 1 93.56 291 VAL B CA 1
ATOM 6368 C C . VAL B 1 291 ? 6.301 24.312 6.855 1 93.56 291 VAL B C 1
ATOM 6370 O O . VAL B 1 291 ? 5.961 25.438 6.473 1 93.56 291 VAL B O 1
ATOM 6373 N N . ASP B 1 292 ? 6.633 24 8.07 1 91.81 292 ASP B N 1
ATOM 6374 C CA . ASP B 1 292 ? 6.871 25.062 9.039 1 91.81 292 ASP B CA 1
ATOM 6375 C C . ASP B 1 292 ? 8.203 25.766 8.758 1 91.81 292 ASP B C 1
ATOM 6377 O O . ASP B 1 292 ? 9.258 25.141 8.828 1 91.81 292 ASP B O 1
ATOM 6381 N N . LEU B 1 293 ? 8.156 27.016 8.594 1 94.25 293 LEU B N 1
ATOM 6382 C CA . LEU B 1 293 ? 9.336 27.781 8.211 1 94.25 293 LEU B CA 1
ATOM 6383 C C . LEU B 1 293 ? 10.305 27.891 9.375 1 94.25 293 LEU B C 1
ATOM 6385 O O . LEU B 1 293 ? 11.477 28.25 9.188 1 94.25 293 LEU B O 1
ATOM 6389 N N . ALA B 1 294 ? 9.82 27.609 10.539 1 94.56 294 ALA B N 1
ATOM 6390 C CA . ALA B 1 294 ? 10.68 27.672 11.719 1 94.56 294 ALA B CA 1
ATOM 6391 C C . ALA B 1 294 ? 11.586 26.453 11.805 1 94.56 294 ALA B C 1
ATOM 6393 O O . ALA B 1 294 ? 12.547 26.438 12.578 1 94.56 294 ALA B O 1
ATOM 6394 N N . ALA B 1 295 ? 11.367 25.516 11 1 94.38 295 ALA B N 1
ATOM 6395 C CA . ALA B 1 295 ? 12.195 24.312 10.992 1 94.38 295 ALA B CA 1
ATOM 6396 C C . ALA B 1 295 ? 13.469 24.516 10.18 1 94.38 295 ALA B C 1
ATOM 6398 O O . ALA B 1 295 ? 13.461 25.234 9.18 1 94.38 295 ALA B O 1
ATOM 6399 N N . PRO B 1 296 ? 14.562 23.891 10.641 1 94.94 296 PRO B N 1
ATOM 6400 C CA . PRO B 1 296 ? 15.812 24 9.883 1 94.94 296 PRO B CA 1
ATOM 6401 C C . PRO B 1 296 ? 15.789 23.188 8.586 1 94.94 296 PRO B C 1
ATOM 6403 O O . PRO B 1 296 ? 14.914 22.344 8.398 1 94.94 296 PRO B O 1
ATOM 6406 N N . LEU B 1 297 ? 16.766 23.422 7.785 1 94.56 297 LEU B N 1
ATOM 6407 C CA . LEU B 1 297 ? 16.844 22.859 6.438 1 94.56 297 LEU B CA 1
ATOM 6408 C C . LEU B 1 297 ? 16.672 21.344 6.461 1 94.56 297 LEU B C 1
ATOM 6410 O O . LEU B 1 297 ? 15.844 20.797 5.734 1 94.56 297 LEU B O 1
ATOM 6414 N N . PRO B 1 298 ? 17.422 20.578 7.336 1 93.75 298 PRO B N 1
ATOM 6415 C CA . PRO B 1 298 ? 17.281 19.125 7.289 1 93.75 298 PRO B CA 1
ATOM 6416 C C . PRO B 1 298 ? 15.875 18.641 7.633 1 93.75 298 PRO B C 1
ATOM 6418 O O . PRO B 1 298 ? 15.375 17.688 7.031 1 93.75 298 PRO B O 1
ATOM 6421 N N . VAL B 1 299 ? 15.25 19.359 8.523 1 93.44 299 VAL B N 1
ATOM 6422 C CA . VAL B 1 299 ? 13.906 18.969 8.945 1 93.44 299 VAL B CA 1
ATOM 6423 C C . VAL B 1 299 ? 12.898 19.297 7.844 1 93.44 299 VAL B C 1
ATOM 6425 O O . VAL B 1 299 ? 12.008 18.5 7.555 1 93.44 299 VAL B O 1
ATOM 6428 N N . ARG B 1 300 ? 13.047 20.438 7.207 1 94.56 300 ARG B N 1
ATOM 6429 C CA . ARG B 1 300 ? 12.164 20.812 6.105 1 94.56 300 ARG B CA 1
ATOM 6430 C C . ARG B 1 300 ? 12.297 19.828 4.945 1 94.56 300 ARG B C 1
ATOM 6432 O O . ARG B 1 300 ? 11.297 19.359 4.414 1 94.56 300 ARG B O 1
ATOM 6439 N N . GLN B 1 301 ? 13.508 19.5 4.637 1 95.75 301 GLN B N 1
ATOM 6440 C CA . GLN B 1 301 ? 13.758 18.594 3.523 1 95.75 301 GLN B CA 1
ATOM 6441 C C . GLN B 1 301 ? 13.219 17.203 3.824 1 95.75 301 GLN B C 1
ATOM 6443 O O . GLN B 1 301 ? 12.688 16.531 2.938 1 95.75 301 GLN B O 1
ATOM 6448 N N . GLN B 1 302 ? 13.375 16.797 5.023 1 89.75 302 GLN B N 1
ATOM 6449 C CA . GLN B 1 302 ? 12.859 15.5 5.418 1 89.75 302 GLN B CA 1
ATOM 6450 C C . GLN B 1 302 ? 11.344 15.445 5.27 1 89.75 302 GLN B C 1
ATOM 6452 O O . GLN B 1 302 ? 10.805 14.477 4.723 1 89.75 302 GLN B O 1
ATOM 6457 N N . THR B 1 303 ? 10.68 16.484 5.715 1 88.94 303 THR B N 1
ATOM 6458 C CA . THR B 1 303 ? 9.227 16.547 5.609 1 88.94 303 THR B CA 1
ATOM 6459 C C . THR B 1 303 ? 8.789 16.562 4.148 1 88.94 303 THR B C 1
ATOM 6461 O O . THR B 1 303 ? 7.844 15.875 3.762 1 88.94 303 THR B O 1
ATOM 6464 N N . LEU B 1 304 ? 9.445 17.344 3.365 1 91.94 304 LEU B N 1
ATOM 6465 C CA . LEU B 1 304 ? 9.117 17.469 1.95 1 91.94 304 LEU B CA 1
ATOM 6466 C C . LEU B 1 304 ? 9.32 16.156 1.22 1 91.94 304 LEU B C 1
ATOM 6468 O O . LEU B 1 304 ? 8.508 15.781 0.364 1 91.94 304 LEU B O 1
ATOM 6472 N N . GLN B 1 305 ? 10.359 15.43 1.604 1 87.25 305 GLN B N 1
ATOM 6473 C CA . GLN B 1 305 ? 10.633 14.141 0.976 1 87.25 305 GLN B CA 1
ATOM 6474 C C . GLN B 1 305 ? 9.609 13.094 1.402 1 87.25 305 GLN B C 1
ATOM 6476 O O . GLN B 1 305 ? 9.141 12.305 0.58 1 87.25 305 GLN B O 1
ATOM 6481 N N . GLU B 1 306 ? 9.297 13.102 2.57 1 79.19 306 GLU B N 1
ATOM 6482 C CA . GLU B 1 306 ? 8.438 12.062 3.129 1 79.19 306 GLU B CA 1
ATOM 6483 C C . GLU B 1 306 ? 6.984 12.273 2.719 1 79.19 306 GLU B C 1
ATOM 6485 O O . GLU B 1 306 ? 6.254 11.305 2.488 1 79.19 306 GLU B O 1
ATOM 6490 N N . ARG B 1 307 ? 6.594 13.531 2.521 1 78 307 ARG B N 1
ATOM 6491 C CA . ARG B 1 307 ? 5.172 13.805 2.346 1 78 307 ARG B CA 1
ATOM 6492 C C . ARG B 1 307 ? 4.867 14.242 0.915 1 78 307 ARG B C 1
ATOM 6494 O O . ARG B 1 307 ? 3.773 14 0.405 1 78 307 ARG B O 1
ATOM 6501 N N . TYR B 1 308 ? 5.852 14.844 0.374 1 86.06 308 TYR B N 1
ATOM 6502 C CA . TYR B 1 308 ? 5.562 15.445 -0.924 1 86.06 308 TYR B CA 1
ATOM 6503 C C . TYR B 1 308 ? 6.512 14.914 -1.992 1 86.06 308 TYR B C 1
ATOM 6505 O O . TYR B 1 308 ? 6.375 15.242 -3.174 1 86.06 308 TYR B O 1
ATOM 6513 N N . TYR B 1 309 ? 7.543 14.219 -1.617 1 81.5 309 TYR B N 1
ATOM 6514 C CA . TYR B 1 309 ? 8.383 13.398 -2.484 1 81.5 309 TYR B CA 1
ATOM 6515 C C . TYR B 1 309 ? 9.25 14.273 -3.387 1 81.5 309 TYR B C 1
ATOM 6517 O O . TYR B 1 309 ? 9.438 13.961 -4.566 1 81.5 309 TYR B O 1
ATOM 6525 N N . PHE B 1 310 ? 9.672 15.336 -2.869 1 87.75 310 PHE B N 1
ATOM 6526 C CA . PHE B 1 310 ? 10.586 16.156 -3.654 1 87.75 310 PHE B CA 1
ATOM 6527 C C . PHE B 1 310 ? 11.602 16.844 -2.754 1 87.75 310 PHE B C 1
ATOM 6529 O O . PHE B 1 310 ? 11.438 16.891 -1.533 1 87.75 310 PHE B O 1
ATOM 6536 N N . THR B 1 311 ? 12.688 17.297 -3.361 1 93.25 311 THR B N 1
ATOM 6537 C CA . THR B 1 311 ? 13.703 18.125 -2.709 1 93.25 311 THR B CA 1
ATOM 6538 C C . THR B 1 311 ? 13.555 19.578 -3.115 1 93.25 311 THR B C 1
ATOM 6540 O O . THR B 1 311 ? 13.562 19.906 -4.305 1 93.25 311 THR B O 1
ATOM 6543 N N . CYS B 1 312 ? 13.344 20.391 -2.184 1 94.94 312 CYS B N 1
ATOM 6544 C CA . CYS B 1 312 ? 13.188 21.828 -2.461 1 94.94 312 CYS B CA 1
ATOM 6545 C C . CYS B 1 312 ? 14.531 22.469 -2.793 1 94.94 312 CYS B C 1
ATOM 6547 O O . CYS B 1 312 ? 15.531 22.188 -2.133 1 94.94 312 CYS B O 1
ATOM 6549 N N . LYS B 1 313 ? 14.531 23.281 -3.789 1 93.88 313 LYS B N 1
ATOM 6550 C CA . LYS B 1 313 ? 15.742 23.969 -4.215 1 93.88 313 LYS B CA 1
ATOM 6551 C C . LYS B 1 313 ? 15.516 25.484 -4.246 1 93.88 313 LYS B C 1
ATOM 6553 O O . LYS B 1 313 ? 16.094 26.188 -5.078 1 93.88 313 LYS B O 1
ATOM 6558 N N . CYS B 1 314 ? 14.672 25.938 -3.443 1 93.06 314 CYS B N 1
ATOM 6559 C CA . CYS B 1 314 ? 14.398 27.375 -3.396 1 93.06 314 CYS B CA 1
ATOM 6560 C C . CYS B 1 314 ? 15.602 28.141 -2.842 1 93.06 314 CYS B C 1
ATOM 6562 O O . CYS B 1 314 ? 16.594 27.531 -2.424 1 93.06 314 CYS B O 1
ATOM 6564 N N . ARG B 1 315 ? 15.461 29.406 -2.779 1 90 315 ARG B N 1
ATOM 6565 C CA . ARG B 1 315 ? 16.562 30.281 -2.389 1 90 315 ARG B CA 1
ATOM 6566 C C . ARG B 1 315 ? 17.016 29.984 -0.959 1 90 315 ARG B C 1
ATOM 6568 O O . ARG B 1 315 ? 18.203 30.016 -0.658 1 90 315 ARG B O 1
ATOM 6575 N N . LEU B 1 316 ? 16.109 29.734 -0.084 1 91.88 316 LEU B N 1
ATOM 6576 C CA . LEU B 1 316 ? 16.453 29.453 1.308 1 91.88 316 LEU B CA 1
ATOM 6577 C C . LEU B 1 316 ? 17.188 28.125 1.436 1 91.88 316 LEU B C 1
ATOM 6579 O O . LEU B 1 316 ? 18.125 28 2.244 1 91.88 316 LEU B O 1
ATOM 6583 N N . CYS B 1 317 ? 16.797 27.188 0.668 1 93.38 317 CYS B N 1
ATOM 6584 C CA . CYS B 1 317 ? 17.344 25.844 0.776 1 93.38 317 CYS B CA 1
ATOM 6585 C C . CYS B 1 317 ? 18.719 25.766 0.126 1 93.38 317 CYS B C 1
ATOM 6587 O O . CYS B 1 317 ? 19.531 24.906 0.481 1 93.38 317 CYS B O 1
ATOM 6589 N N . THR B 1 318 ? 18.969 26.625 -0.798 1 92.69 318 THR B N 1
ATOM 6590 C CA . THR B 1 318 ? 20.234 26.547 -1.514 1 92.69 318 THR B CA 1
ATOM 6591 C C . THR B 1 318 ? 21.188 27.625 -1.019 1 92.69 318 THR B C 1
ATOM 6593 O O . THR B 1 318 ? 22.297 27.781 -1.552 1 92.69 318 THR B O 1
ATOM 6596 N N . ARG B 1 319 ? 20.734 28.328 -0.088 1 86.56 319 ARG B N 1
ATOM 6597 C CA . ARG B 1 319 ? 21.562 29.406 0.441 1 86.56 319 ARG B CA 1
ATOM 6598 C C . ARG B 1 319 ? 22.812 28.859 1.12 1 86.56 319 ARG B C 1
ATOM 6600 O O . ARG B 1 319 ? 22.734 27.938 1.929 1 86.56 319 ARG B O 1
ATOM 6607 N N . GLY B 1 320 ? 23.953 29.453 0.785 1 81.44 320 GLY B N 1
ATOM 6608 C CA . GLY B 1 320 ? 25.219 29.062 1.396 1 81.44 320 GLY B CA 1
ATOM 6609 C C . GLY B 1 320 ? 25.906 30.188 2.121 1 81.44 320 GLY B C 1
ATOM 6610 O O . GLY B 1 320 ? 25.547 31.359 1.964 1 81.44 320 GLY B O 1
ATOM 6611 N N . HIS B 1 321 ? 26.781 29.922 2.998 1 78.19 321 HIS B N 1
ATOM 6612 C CA . HIS B 1 321 ? 27.703 30.844 3.648 1 78.19 321 HIS B CA 1
ATOM 6613 C C . HIS B 1 321 ? 26.953 31.875 4.473 1 78.19 321 HIS B C 1
ATOM 6615 O O . HIS B 1 321 ? 27.203 33.094 4.348 1 78.19 321 HIS B O 1
ATOM 6621 N N . TRP B 1 322 ? 25.922 31.5 5.254 1 82.94 322 TRP B N 1
ATOM 6622 C CA . TRP B 1 322 ? 25.172 32.344 6.164 1 82.94 322 TRP B CA 1
ATOM 6623 C C . TRP B 1 322 ? 24.891 31.641 7.484 1 82.94 322 TRP B C 1
ATOM 6625 O O . TRP B 1 322 ? 25.172 30.453 7.625 1 82.94 322 TRP B O 1
ATOM 6635 N N . VAL B 1 323 ? 24.484 32.438 8.438 1 88.56 323 VAL B N 1
ATOM 6636 C CA . VAL B 1 323 ? 24.094 31.844 9.711 1 88.56 323 VAL B CA 1
ATOM 6637 C C . VAL B 1 323 ? 22.578 31.703 9.758 1 88.56 323 VAL B C 1
ATOM 6639 O O . VAL B 1 323 ? 21.859 32.688 9.898 1 88.56 323 VAL B O 1
ATOM 6642 N N . ASP B 1 324 ? 22.094 30.578 9.625 1 90.44 324 ASP B N 1
ATOM 6643 C CA . ASP B 1 324 ? 20.672 30.297 9.758 1 90.44 324 ASP B CA 1
ATOM 6644 C C . ASP B 1 324 ? 20.203 30.469 11.195 1 90.44 324 ASP B C 1
ATOM 6646 O O . ASP B 1 324 ? 20.688 29.781 12.102 1 90.44 324 ASP B O 1
ATOM 6650 N N . PRO B 1 325 ? 19.266 31.391 11.398 1 92.75 325 PRO B N 1
ATOM 6651 C CA . PRO B 1 325 ? 18.781 31.594 12.773 1 92.75 325 PRO B CA 1
ATOM 6652 C C . PRO B 1 325 ? 18.25 30.312 13.406 1 92.75 325 PRO B C 1
ATOM 6654 O O . PRO B 1 325 ? 18.312 30.156 14.625 1 92.75 325 PRO B O 1
ATOM 6657 N N . ARG B 1 326 ? 17.797 29.406 12.68 1 94.56 326 ARG B N 1
ATOM 6658 C CA . ARG B 1 326 ? 17.188 28.172 13.148 1 94.56 326 ARG B CA 1
ATOM 6659 C C . ARG B 1 326 ? 18.234 27.25 13.773 1 94.56 326 ARG B C 1
ATOM 6661 O O . ARG B 1 326 ? 17.891 26.344 14.539 1 94.56 326 ARG B O 1
ATOM 6668 N N . THR B 1 327 ? 19.484 27.5 13.438 1 93.94 327 THR B N 1
ATOM 6669 C CA . THR B 1 327 ? 20.547 26.656 13.969 1 93.94 327 THR B CA 1
ATOM 6670 C C . THR B 1 327 ? 21.609 27.5 14.656 1 93.94 327 THR B C 1
ATOM 6672 O O . THR B 1 327 ? 22.641 26.969 15.086 1 93.94 327 THR B O 1
ATOM 6675 N N . ALA B 1 328 ? 21.359 28.734 14.812 1 92.81 328 ALA B N 1
ATOM 6676 C CA . ALA B 1 328 ? 22.359 29.672 15.336 1 92.81 328 ALA B CA 1
ATOM 6677 C C . ALA B 1 328 ? 22.578 29.438 16.828 1 92.81 328 ALA B C 1
ATOM 6679 O O . ALA B 1 328 ? 21.688 28.984 17.547 1 92.81 328 ALA B O 1
ATOM 6680 N N . ARG B 1 329 ? 23.828 29.828 17.281 1 93.62 329 ARG B N 1
ATOM 6681 C CA . ARG B 1 329 ? 24.219 29.891 18.688 1 93.62 329 ARG B CA 1
ATOM 6682 C C . ARG B 1 329 ? 24.75 31.266 19.047 1 93.62 329 ARG B C 1
ATOM 6684 O O . ARG B 1 329 ? 25.234 32 18.172 1 93.62 329 ARG B O 1
ATOM 6691 N N . TRP B 1 330 ? 24.641 31.516 20.281 1 92.44 330 TRP B N 1
ATOM 6692 C CA . TRP B 1 330 ? 25.234 32.781 20.734 1 92.44 330 TRP B CA 1
ATOM 6693 C C . TRP B 1 330 ? 26.766 32.719 20.672 1 92.44 330 TRP B C 1
ATOM 6695 O O . TRP B 1 330 ? 27.359 31.672 20.984 1 92.44 330 TRP B O 1
ATOM 6705 N N . CYS B 1 331 ? 27.344 33.812 20.281 1 91.81 331 CYS B N 1
ATOM 6706 C CA . CYS B 1 331 ? 28.797 33.969 20.391 1 91.81 331 CYS B CA 1
ATOM 6707 C C . CYS B 1 331 ? 29.25 33.844 21.828 1 91.81 331 CYS B C 1
ATOM 6709 O O . CYS B 1 331 ? 28.625 34.375 22.734 1 91.81 331 CYS B O 1
ATOM 6711 N N . ALA B 1 332 ? 30.359 33.188 22.125 1 89.5 332 ALA B N 1
ATOM 6712 C CA . ALA B 1 332 ? 30.859 32.906 23.484 1 89.5 332 ALA B CA 1
ATOM 6713 C C . ALA B 1 332 ? 31.641 34.094 24.031 1 89.5 332 ALA B C 1
ATOM 6715 O O . ALA B 1 332 ? 31.922 34.156 25.234 1 89.5 332 ALA B O 1
ATOM 6716 N N . ARG B 1 333 ? 32 34.969 23.188 1 89.94 333 ARG B N 1
ATOM 6717 C CA . ARG B 1 333 ? 32.781 36.125 23.641 1 89.94 333 ARG B CA 1
ATOM 6718 C C . ARG B 1 333 ? 31.938 37.031 24.531 1 89.94 333 ARG B C 1
ATOM 6720 O O . ARG B 1 333 ? 30.859 37.469 24.125 1 89.94 333 ARG B O 1
ATOM 6727 N N . PRO B 1 334 ? 32.406 37.312 25.688 1 87.5 334 PRO B N 1
ATOM 6728 C CA . PRO B 1 334 ? 31.656 38.188 26.578 1 87.5 334 PRO B CA 1
ATOM 6729 C C . PRO B 1 334 ? 31.328 39.562 25.938 1 87.5 334 PRO B C 1
ATOM 6731 O O . PRO B 1 334 ? 32.188 40.188 25.328 1 87.5 334 PRO B O 1
ATOM 6734 N N . GLY B 1 335 ? 30.094 39.875 26.016 1 86.94 335 GLY B N 1
ATOM 6735 C CA . GLY B 1 335 ? 29.656 41.188 25.5 1 86.94 335 GLY B CA 1
ATOM 6736 C C . GLY B 1 335 ? 29.156 41.125 24.078 1 86.94 335 GLY B C 1
ATOM 6737 O O . GLY B 1 335 ? 28.5 42.062 23.609 1 86.94 335 GLY B O 1
ATOM 6738 N N . CYS B 1 336 ? 29.531 40.062 23.359 1 90.56 336 CYS B N 1
ATOM 6739 C CA . CYS B 1 336 ? 29.078 39.906 21.969 1 90.56 336 CYS B CA 1
ATOM 6740 C C . CYS B 1 336 ? 27.734 39.219 21.906 1 90.56 336 CYS B C 1
ATOM 6742 O O . CYS B 1 336 ? 27.516 38.219 22.594 1 90.56 336 CYS B O 1
ATOM 6744 N N . HIS B 1 337 ? 26.781 39.812 21.109 1 85.94 337 HIS B N 1
ATOM 6745 C CA . HIS B 1 337 ? 25.469 39.188 20.922 1 85.94 337 HIS B CA 1
ATOM 6746 C C . HIS B 1 337 ? 25.312 38.656 19.5 1 85.94 337 HIS B C 1
ATOM 6748 O O . HIS B 1 337 ? 24.188 38.625 18.969 1 85.94 337 HIS B O 1
ATOM 6754 N N . GLY B 1 338 ? 26.422 38.312 18.969 1 89.38 338 GLY B N 1
ATOM 6755 C CA . GLY B 1 338 ? 26.391 37.781 17.609 1 89.38 338 GLY B CA 1
ATOM 6756 C C . GLY B 1 338 ? 26.062 36.281 17.562 1 89.38 338 GLY B C 1
ATOM 6757 O O . GLY B 1 338 ? 25.969 35.625 18.594 1 89.38 338 GLY B O 1
ATOM 6758 N N . TRP B 1 339 ? 25.859 35.781 16.312 1 91.38 339 TRP B N 1
ATOM 6759 C CA . TRP B 1 339 ? 25.484 34.406 16.078 1 91.38 339 TRP B CA 1
ATOM 6760 C C . TRP B 1 339 ? 26.656 33.625 15.5 1 91.38 339 TRP B C 1
ATOM 6762 O O . TRP B 1 339 ? 27.484 34.156 14.773 1 91.38 339 TRP B O 1
ATOM 6772 N N . VAL B 1 340 ? 26.656 32.375 15.852 1 91.12 340 VAL B N 1
ATOM 6773 C CA . VAL B 1 340 ? 27.656 31.453 15.328 1 91.12 340 VAL B CA 1
ATOM 6774 C C . VAL B 1 340 ? 26.953 30.234 14.719 1 91.12 340 VAL B C 1
ATOM 6776 O O . VAL B 1 340 ? 26.047 29.672 15.328 1 91.12 340 VAL B O 1
ATOM 6779 N N . ALA B 1 341 ? 27.406 29.906 13.5 1 89.75 341 ALA B N 1
ATOM 6780 C CA . ALA B 1 341 ? 26.844 28.734 12.836 1 89.75 341 ALA B CA 1
ATOM 6781 C C . ALA B 1 341 ? 27.5 27.453 13.352 1 89.75 341 ALA B C 1
ATOM 6783 O O . ALA B 1 341 ? 28.656 27.469 13.789 1 89.75 341 ALA B O 1
ATOM 6784 N N . PRO B 1 342 ? 26.656 26.344 13.344 1 87.12 342 PRO B N 1
ATOM 6785 C CA . PRO B 1 342 ? 27.312 25.078 13.648 1 87.12 342 PRO B CA 1
ATOM 6786 C C . PRO B 1 342 ? 28.297 24.641 12.57 1 87.12 342 PRO B C 1
ATOM 6788 O O . PRO B 1 342 ? 27.891 24.391 11.43 1 87.12 342 PRO B O 1
ATOM 6791 N N . ALA B 1 343 ? 29.547 24.719 12.82 1 81.12 343 ALA B N 1
ATOM 6792 C CA . ALA B 1 343 ? 30.578 24.375 11.852 1 81.12 343 ALA B CA 1
ATOM 6793 C C . ALA B 1 343 ? 31.812 23.828 12.555 1 81.12 343 ALA B C 1
ATOM 6795 O O . ALA B 1 343 ? 31.891 23.812 13.781 1 81.12 343 ALA B O 1
ATOM 6796 N N . ALA B 1 344 ? 32.719 23.328 11.727 1 75.19 344 ALA B N 1
ATOM 6797 C CA . ALA B 1 344 ? 34 22.812 12.25 1 75.19 344 ALA B CA 1
ATOM 6798 C C . ALA B 1 344 ? 34.844 23.938 12.844 1 75.19 344 ALA B C 1
ATOM 6800 O O . ALA B 1 344 ? 35.469 23.766 13.898 1 75.19 344 ALA B O 1
ATOM 6801 N N . ARG B 1 345 ? 34.906 25.047 12.188 1 80.19 345 ARG B N 1
ATOM 6802 C CA . ARG B 1 345 ? 35.594 26.234 12.656 1 80.19 345 ARG B CA 1
ATOM 6803 C C . ARG B 1 345 ? 34.625 27.438 12.719 1 80.19 345 ARG B C 1
ATOM 6805 O O . ARG B 1 345 ? 34.688 28.312 11.859 1 80.19 345 ARG B O 1
ATOM 6812 N N . PRO B 1 346 ? 33.844 27.453 13.766 1 87.62 346 PRO B N 1
ATOM 6813 C CA . PRO B 1 346 ? 32.812 28.484 13.812 1 87.62 346 PRO B CA 1
ATOM 6814 C C . PRO B 1 346 ? 33.344 29.875 14.102 1 87.62 346 PRO B C 1
ATOM 6816 O O . PRO B 1 346 ? 34.281 30.031 14.898 1 87.62 346 PRO B O 1
ATOM 6819 N N . ARG B 1 347 ? 32.812 30.828 13.352 1 88.94 347 ARG B N 1
ATOM 6820 C CA . ARG B 1 347 ? 33.125 32.25 13.562 1 88.94 347 ARG B CA 1
ATOM 6821 C C . ARG B 1 347 ? 31.859 33.062 13.773 1 88.94 347 ARG B C 1
ATOM 6823 O O . ARG B 1 347 ? 30.844 32.812 13.125 1 88.94 347 ARG B O 1
ATOM 6830 N N . CYS B 1 348 ? 31.969 33.969 14.656 1 90.94 348 CYS B N 1
ATOM 6831 C CA . CYS B 1 348 ? 30.828 34.844 14.945 1 90.94 348 CYS B CA 1
ATOM 6832 C C . CYS B 1 348 ? 30.562 35.781 13.781 1 90.94 348 CYS B C 1
ATOM 6834 O O . CYS B 1 348 ? 31.484 36.312 13.18 1 90.94 348 CYS B O 1
ATOM 6836 N N . CYS B 1 349 ? 29.359 36.062 13.484 1 86.25 349 CYS B N 1
ATOM 6837 C CA . CYS B 1 349 ? 28.984 36.938 12.359 1 86.25 349 CYS B CA 1
ATOM 6838 C C . CYS B 1 349 ? 29.125 38.406 12.727 1 86.25 349 CYS B C 1
ATOM 6840 O O . CYS B 1 349 ? 29.094 39.25 11.852 1 86.25 349 CYS B O 1
ATOM 6842 N N . HIS B 1 350 ? 29.297 38.656 13.945 1 87.12 350 HIS B N 1
ATOM 6843 C CA . HIS B 1 350 ? 29.391 40.062 14.398 1 87.12 350 HIS B CA 1
ATOM 6844 C C . HIS B 1 350 ? 30.828 40.438 14.734 1 87.12 350 HIS B C 1
ATOM 6846 O O . HIS B 1 350 ? 31.391 41.344 14.133 1 87.12 350 HIS B O 1
ATOM 6852 N N . CYS B 1 351 ? 31.469 39.656 15.68 1 88.88 351 CYS B N 1
ATOM 6853 C CA . CYS B 1 351 ? 32.812 40.031 16.125 1 88.88 351 CYS B CA 1
ATOM 6854 C C . CYS B 1 351 ? 33.875 39.219 15.375 1 88.88 351 CYS B C 1
ATOM 6856 O O . CYS B 1 351 ? 35.062 39.469 15.531 1 88.88 351 CYS B O 1
ATOM 6858 N N . ARG B 1 352 ? 33.594 38.219 14.688 1 89.06 352 ARG B N 1
ATOM 6859 C CA . ARG B 1 352 ? 34.438 37.406 13.812 1 89.06 352 ARG B CA 1
ATOM 6860 C C . ARG B 1 352 ? 35.375 36.5 14.633 1 89.06 352 ARG B C 1
ATOM 6862 O O . ARG B 1 352 ? 36.281 35.875 14.078 1 89.06 352 ARG B O 1
ATOM 6869 N N . ALA B 1 353 ? 35.094 36.531 15.867 1 89.62 353 ALA B N 1
ATOM 6870 C CA . ALA B 1 353 ? 35.938 35.688 16.719 1 89.62 353 ALA B CA 1
ATOM 6871 C C . ALA B 1 353 ? 35.625 34.219 16.469 1 89.62 353 ALA B C 1
ATOM 6873 O O . ALA B 1 353 ? 34.469 33.812 16.25 1 89.62 353 ALA B O 1
ATOM 6874 N N . GLY B 1 354 ? 36.719 33.438 16.547 1 88.19 354 GLY B N 1
ATOM 6875 C CA . GLY B 1 354 ? 36.531 31.984 16.453 1 88.19 354 GLY B CA 1
ATOM 6876 C C . GLY B 1 354 ? 36.25 31.328 17.781 1 88.19 354 GLY B C 1
ATOM 6877 O O . GLY B 1 354 ? 36.562 31.875 18.844 1 88.19 354 GLY B O 1
ATOM 6878 N N . GLU B 1 355 ? 35.438 30.312 17.703 1 84.06 355 GLU B N 1
ATOM 6879 C CA . GLU B 1 355 ? 35.156 29.547 18.922 1 84.06 355 GLU B CA 1
ATOM 6880 C C . GLU B 1 355 ? 35.812 28.172 18.875 1 84.06 355 GLU B C 1
ATOM 6882 O O . GL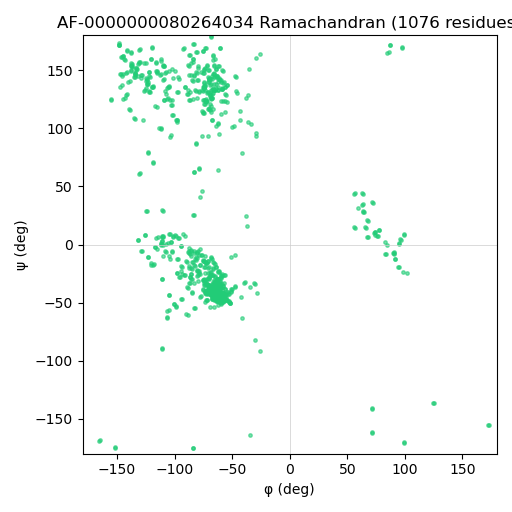U B 1 355 ? 35.719 27.469 17.875 1 84.06 355 GLU B O 1
ATOM 6887 N N . VAL B 1 356 ? 36.594 27.906 19.859 1 75.56 356 VAL B N 1
ATOM 6888 C CA . VAL B 1 356 ? 37.375 26.672 19.828 1 75.56 356 VAL B CA 1
ATOM 6889 C C . VAL B 1 356 ? 36.625 25.562 20.562 1 75.56 356 VAL B C 1
ATOM 6891 O O . VAL B 1 356 ? 36.594 24.422 20.094 1 75.56 356 VAL B O 1
ATOM 6894 N N . ASP B 1 357 ? 36.094 25.781 21.734 1 77.25 357 ASP B N 1
ATOM 6895 C CA . ASP B 1 357 ? 35.438 24.719 22.5 1 77.25 357 ASP B CA 1
ATOM 6896 C C . ASP B 1 357 ? 33.906 24.844 22.438 1 77.25 357 ASP B C 1
ATOM 6898 O O . ASP B 1 357 ? 33.312 25.547 23.234 1 77.25 357 ASP B O 1
ATOM 6902 N N . THR B 1 358 ? 33.375 24.125 21.453 1 84.62 358 THR B N 1
ATOM 6903 C CA . THR B 1 358 ? 31.938 24.234 21.234 1 84.62 358 THR B CA 1
ATOM 6904 C C . THR B 1 358 ? 31.234 22.938 21.641 1 84.62 358 THR B C 1
ATOM 6906 O O . THR B 1 358 ? 30.016 22.812 21.484 1 84.62 358 THR B O 1
ATOM 6909 N N . ALA B 1 359 ? 31.969 22.062 22.203 1 85.94 359 ALA B N 1
ATOM 6910 C CA . ALA B 1 359 ? 31.438 20.719 22.453 1 85.94 359 ALA B CA 1
ATOM 6911 C C . ALA B 1 359 ? 30.266 20.766 23.422 1 85.94 359 ALA B C 1
ATOM 6913 O O . ALA B 1 359 ? 29.25 20.094 23.219 1 85.94 359 ALA B O 1
ATOM 6914 N N . ALA B 1 360 ? 30.469 21.516 24.484 1 87 360 ALA B N 1
ATOM 6915 C CA . ALA B 1 360 ? 29.422 21.594 25.5 1 87 360 ALA B CA 1
ATOM 6916 C C . ALA B 1 360 ? 28.156 22.188 24.938 1 87 360 ALA B C 1
ATOM 6918 O O . ALA B 1 360 ? 27.047 21.719 25.219 1 87 360 ALA B O 1
ATOM 6919 N N . LYS B 1 361 ? 28.266 23.219 24.172 1 89.88 361 LYS B N 1
ATOM 6920 C CA . LYS B 1 361 ? 27.125 23.859 23.516 1 89.88 361 LYS B CA 1
ATOM 6921 C C . LYS B 1 361 ? 26.438 22.891 22.562 1 89.88 361 LYS B C 1
ATOM 6923 O O . LYS B 1 361 ? 25.203 22.812 22.547 1 89.88 361 LYS B O 1
ATOM 6928 N N . GLU B 1 362 ? 27.281 22.188 21.891 1 90.38 362 GLU B N 1
ATOM 6929 C CA . GLU B 1 362 ? 26.734 21.25 20.922 1 90.38 362 GLU B CA 1
ATOM 6930 C C . GLU B 1 362 ? 25.969 20.109 21.594 1 90.38 362 GLU B C 1
ATOM 6932 O O . GLU B 1 362 ? 24.922 19.672 21.109 1 90.38 362 GLU B O 1
ATOM 6937 N N . ALA B 1 363 ? 26.5 19.656 22.609 1 92.88 363 ALA B N 1
ATOM 6938 C CA . ALA B 1 363 ? 25.844 18.578 23.359 1 92.88 363 ALA B CA 1
ATOM 6939 C C . ALA B 1 363 ? 24.5 19.047 23.906 1 92.88 363 ALA B C 1
ATOM 6941 O O . ALA B 1 363 ? 23.531 18.281 23.922 1 92.88 363 ALA B O 1
ATOM 6942 N N . LEU B 1 364 ? 24.469 20.219 24.422 1 94.19 364 LEU B N 1
ATOM 6943 C CA . LEU B 1 364 ? 23.234 20.766 24.953 1 94.19 364 LEU B CA 1
ATOM 6944 C C . LEU B 1 364 ? 22.188 20.922 23.875 1 94.19 364 LEU B C 1
ATOM 6946 O O . LEU B 1 364 ? 21.016 20.578 24.078 1 94.19 364 LEU B O 1
ATOM 6950 N N . VAL B 1 365 ? 22.578 21.406 22.734 1 95 365 VAL B N 1
ATOM 6951 C CA . VAL B 1 365 ? 21.656 21.578 21.609 1 95 365 VAL B CA 1
ATOM 6952 C C . VAL B 1 365 ? 21.156 20.219 21.156 1 95 365 VAL B C 1
ATOM 6954 O O . VAL B 1 365 ? 19.969 20.047 20.844 1 95 365 VAL B O 1
ATOM 6957 N N . ALA B 1 366 ? 22.031 19.234 21.125 1 94.31 366 ALA B N 1
ATOM 6958 C CA . ALA B 1 366 ? 21.656 17.875 20.719 1 94.31 366 ALA B CA 1
ATOM 6959 C C . ALA B 1 366 ? 20.609 17.297 21.672 1 94.31 366 ALA B C 1
ATOM 6961 O O . ALA B 1 366 ? 19.672 16.641 21.25 1 94.31 366 ALA B O 1
ATOM 6962 N N . GLU B 1 367 ? 20.844 17.547 22.922 1 94.56 367 GLU B N 1
ATOM 6963 C CA . GLU B 1 367 ? 19.891 17.094 23.938 1 94.56 367 GLU B CA 1
ATOM 6964 C C . GLU B 1 367 ? 18.516 17.734 23.719 1 94.56 367 GLU B C 1
ATOM 6966 O O . GLU B 1 367 ? 17.5 17.062 23.828 1 94.56 367 GLU B O 1
ATOM 6971 N N . ALA B 1 368 ? 18.516 18.969 23.438 1 96.38 368 ALA B N 1
ATOM 6972 C CA . ALA B 1 368 ? 17.266 19.703 23.203 1 96.38 368 ALA B CA 1
ATOM 6973 C C . ALA B 1 368 ? 16.562 19.188 21.938 1 96.38 368 ALA B C 1
ATOM 6975 O O . ALA B 1 368 ? 15.336 19.047 21.922 1 96.38 368 ALA B O 1
ATOM 6976 N N . LEU B 1 369 ? 17.312 18.922 20.906 1 94.88 369 LEU B N 1
ATOM 6977 C CA . LEU B 1 369 ? 16.766 18.438 19.641 1 94.88 369 LEU B CA 1
ATOM 6978 C C . LEU B 1 369 ? 16.125 17.062 19.828 1 94.88 369 LEU B C 1
ATOM 6980 O O . LEU B 1 369 ? 15.125 16.734 19.188 1 94.88 369 LEU B O 1
ATOM 6984 N N . ASP B 1 370 ? 16.641 16.281 20.719 1 91.69 370 ASP B N 1
ATOM 6985 C CA . ASP B 1 370 ? 16.078 14.977 21.016 1 91.69 370 ASP B CA 1
ATOM 6986 C C . ASP B 1 370 ? 14.703 15.109 21.688 1 91.69 370 ASP B C 1
ATOM 6988 O O . ASP B 1 370 ? 13.867 14.203 21.594 1 91.69 370 ASP B O 1
ATOM 6992 N N . LEU B 1 371 ? 14.5 16.188 22.328 1 93.44 371 LEU B N 1
ATOM 6993 C CA . LEU B 1 371 ? 13.266 16.422 23.062 1 93.44 371 LEU B CA 1
ATOM 6994 C C . LEU B 1 371 ? 12.18 16.969 22.125 1 93.44 371 LEU B C 1
ATOM 6996 O O . LEU B 1 371 ? 10.984 16.859 22.438 1 93.44 371 LEU B O 1
ATOM 7000 N N . VAL B 1 372 ? 12.5 17.531 21.016 1 92.44 372 VAL B N 1
ATOM 7001 C CA . VAL B 1 372 ? 11.609 18.266 20.125 1 92.44 372 VAL B CA 1
ATOM 7002 C C . VAL B 1 372 ? 10.477 17.359 19.656 1 92.44 372 VAL B C 1
ATOM 7004 O O . VAL B 1 372 ? 9.297 17.703 19.797 1 92.44 372 VAL B O 1
ATOM 7007 N N . PRO B 1 373 ? 10.805 16.109 19.125 1 88.12 373 PRO B N 1
ATOM 7008 C CA . PRO B 1 373 ? 9.703 15.266 18.672 1 88.12 373 PRO B CA 1
ATOM 7009 C C . PRO B 1 373 ? 8.742 14.898 19.797 1 88.12 373 PRO B C 1
ATOM 7011 O O . PRO B 1 373 ? 7.539 14.781 19.578 1 88.12 373 PRO B O 1
ATOM 7014 N N . LYS B 1 374 ? 9.211 14.695 20.984 1 89.12 374 LYS B N 1
ATOM 7015 C CA . LYS B 1 374 ? 8.375 14.359 22.141 1 89.12 374 LYS B CA 1
ATOM 7016 C C . LYS B 1 374 ? 7.477 15.531 22.516 1 89.12 374 LYS B C 1
ATOM 7018 O O . LYS B 1 374 ? 6.309 15.336 22.875 1 89.12 374 LYS B O 1
ATOM 7023 N N . ILE B 1 375 ? 8.039 16.703 22.422 1 90 375 ILE B N 1
ATOM 7024 C CA . ILE B 1 375 ? 7.273 17.906 22.734 1 90 375 ILE B CA 1
ATOM 7025 C C . ILE B 1 375 ? 6.164 18.094 21.703 1 90 375 ILE B C 1
ATOM 7027 O O . ILE B 1 375 ? 5.023 18.391 22.062 1 90 375 ILE B O 1
ATOM 7031 N N . HIS B 1 376 ? 6.473 17.953 20.484 1 84.69 376 HIS B N 1
ATOM 7032 C CA . HIS B 1 376 ? 5.477 18.078 19.422 1 84.69 376 HIS B CA 1
ATOM 7033 C C . HIS B 1 376 ? 4.32 17.109 19.641 1 84.69 376 HIS B C 1
ATOM 7035 O O . HIS B 1 376 ? 3.152 17.484 19.516 1 84.69 376 HIS B O 1
ATOM 7041 N N . ARG B 1 377 ? 4.648 15.867 19.922 1 77.5 377 ARG B N 1
ATOM 7042 C CA . ARG B 1 377 ? 3.623 14.859 20.172 1 77.5 377 ARG B CA 1
ATOM 7043 C C . ARG B 1 377 ? 2.797 15.219 21.406 1 77.5 377 ARG B C 1
ATOM 7045 O O . ARG B 1 377 ? 1.568 15.109 21.391 1 77.5 377 ARG B O 1
ATOM 7052 N N . GLY B 1 378 ? 3.471 15.656 22.391 1 78.56 378 GLY B N 1
ATOM 7053 C CA . GLY B 1 378 ? 2.814 16.016 23.641 1 78.56 378 GLY B CA 1
ATOM 7054 C C . GLY B 1 378 ? 1.863 17.188 23.5 1 78.56 378 GLY B C 1
ATOM 7055 O O . GLY B 1 378 ? 0.819 17.234 24.141 1 78.56 378 GLY B O 1
ATOM 7056 N N . MET B 1 379 ? 2.193 18.141 22.625 1 78.75 379 MET B N 1
ATOM 7057 C CA . MET B 1 379 ? 1.363 19.312 22.422 1 78.75 379 MET B CA 1
ATOM 7058 C C . MET B 1 379 ? 0.039 18.938 21.766 1 78.75 379 MET B C 1
ATOM 7060 O O . MET B 1 379 ? -0.964 19.641 21.938 1 78.75 379 MET B O 1
ATOM 7064 N N . HIS B 1 380 ? 0.003 17.859 21.078 1 66.5 380 HIS B N 1
ATOM 7065 C CA . HIS B 1 380 ? -1.209 17.391 20.406 1 66.5 380 HIS B CA 1
ATOM 7066 C C . HIS B 1 380 ? -2.02 16.469 21.312 1 66.5 380 HIS B C 1
ATOM 7068 O O . HIS B 1 380 ? -3.225 16.312 21.125 1 66.5 380 HIS B O 1
ATOM 7074 N N . THR B 1 381 ? -1.331 15.805 22.25 1 70.94 381 THR B N 1
ATOM 7075 C CA . THR B 1 381 ? -2.01 14.914 23.172 1 70.94 381 THR B CA 1
ATOM 7076 C C . THR B 1 381 ? -1.988 15.484 24.594 1 70.94 381 THR B C 1
ATOM 7078 O O . THR B 1 381 ? -2.83 16.312 24.938 1 70.94 381 THR B O 1
ATOM 7081 N N . GLN B 1 382 ? -0.957 15.141 25.312 1 73.62 382 GLN B N 1
ATOM 7082 C CA . GLN B 1 382 ? -0.717 15.648 26.656 1 73.62 382 GLN B CA 1
ATOM 7083 C C . GLN B 1 382 ? 0.766 15.594 27.016 1 73.62 382 GLN B C 1
ATOM 7085 O O . GLN B 1 382 ? 1.413 14.562 26.828 1 73.62 382 GLN B O 1
ATOM 7090 N N . LEU B 1 383 ? 1.17 16.828 27.375 1 80.25 383 LEU B N 1
ATOM 7091 C CA . LEU B 1 383 ? 2.537 16.859 27.891 1 80.25 383 LEU B CA 1
ATOM 7092 C C . LEU B 1 383 ? 2.605 16.281 29.297 1 80.25 383 LEU B C 1
ATOM 7094 O O . LEU B 1 383 ? 2.107 16.891 30.25 1 80.25 383 LEU B O 1
ATOM 7098 N N . ASP B 1 384 ? 3.256 15.164 29.5 1 85.25 384 ASP B N 1
ATOM 7099 C CA . ASP B 1 384 ? 3.307 14.516 30.797 1 85.25 384 ASP B CA 1
ATOM 7100 C C . ASP B 1 384 ? 4.355 15.164 31.703 1 85.25 384 ASP B C 1
ATOM 7102 O O . ASP B 1 384 ? 5.191 15.938 31.219 1 85.25 384 ASP B O 1
ATOM 7106 N N . GLU B 1 385 ? 4.25 14.844 32.938 1 90.25 385 GLU B N 1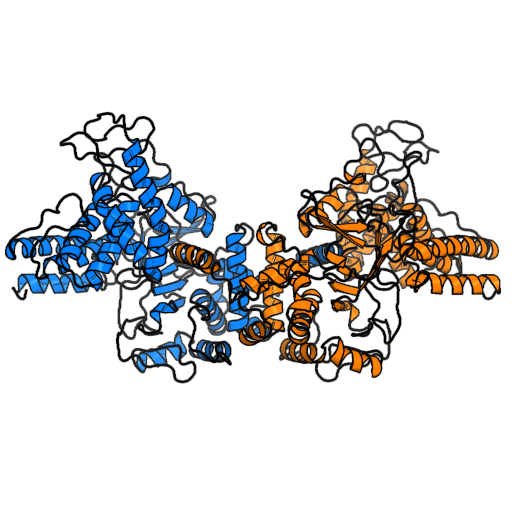
ATOM 7107 C CA . GLU B 1 385 ? 5.059 15.516 33.938 1 90.25 385 GLU B CA 1
ATOM 7108 C C . GLU B 1 385 ? 6.547 15.258 33.719 1 90.25 385 GLU B C 1
ATOM 7110 O O . GLU B 1 385 ? 7.367 16.156 33.844 1 90.25 385 GLU B O 1
ATOM 7115 N N . PRO B 1 386 ? 6.91 14.07 33.312 1 90.5 386 PRO B N 1
ATOM 7116 C CA . PRO B 1 386 ? 8.336 13.867 33.062 1 90.5 386 PRO B CA 1
ATOM 7117 C C . PRO B 1 386 ? 8.867 14.742 31.938 1 90.5 386 PRO B C 1
ATOM 7119 O O . PRO B 1 386 ? 9.969 15.281 32.031 1 90.5 386 PRO B O 1
ATOM 7122 N N . LEU B 1 387 ? 8.133 14.836 30.953 1 90.75 387 LEU B N 1
ATOM 7123 C CA . LEU B 1 387 ? 8.531 15.664 29.828 1 90.75 387 LEU B CA 1
ATOM 7124 C C . LEU B 1 387 ? 8.602 17.141 30.219 1 90.75 387 LEU B C 1
ATOM 7126 O O . LEU B 1 387 ? 9.523 17.844 29.812 1 90.75 387 LEU B O 1
ATOM 7130 N N . LEU B 1 388 ? 7.711 17.562 31.016 1 92.44 388 LEU B N 1
ATOM 7131 C CA . LEU B 1 388 ? 7.695 18.938 31.5 1 92.44 388 LEU B CA 1
ATOM 7132 C C . LEU B 1 388 ? 8.914 19.219 32.375 1 92.44 388 LEU B C 1
ATOM 7134 O O . LEU B 1 388 ? 9.5 20.297 32.281 1 92.44 388 LEU B O 1
ATOM 7138 N N . ALA B 1 389 ? 9.195 18.25 33.188 1 94.62 389 ALA B N 1
ATOM 7139 C CA . ALA B 1 389 ? 10.367 18.406 34.031 1 94.62 389 ALA B CA 1
ATOM 7140 C C . ALA B 1 389 ? 11.641 18.547 33.219 1 94.62 389 ALA B C 1
ATOM 7142 O O . ALA B 1 389 ? 12.516 19.344 33.531 1 94.62 389 ALA B O 1
ATOM 7143 N N . GLN B 1 390 ? 11.719 17.766 32.219 1 94.25 390 GLN B N 1
ATOM 7144 C CA . GLN B 1 390 ? 12.875 17.859 31.312 1 94.25 390 GLN B CA 1
ATOM 7145 C C . GLN B 1 390 ? 12.938 19.234 30.641 1 94.25 390 GLN B C 1
ATOM 7147 O O . GLN B 1 390 ? 14.016 19.812 30.516 1 94.25 390 GLN B O 1
ATOM 7152 N N . LEU B 1 391 ? 11.836 19.688 30.156 1 95.44 391 LEU B N 1
ATOM 7153 C CA . LEU B 1 391 ? 11.75 21 29.516 1 95.44 391 LEU B CA 1
ATOM 7154 C C . LEU B 1 391 ? 12.203 22.094 30.469 1 95.44 391 LEU B C 1
ATOM 7156 O O . LEU B 1 391 ? 13.023 22.938 30.094 1 95.44 391 LEU B O 1
ATOM 7160 N N . ARG B 1 392 ? 11.82 22.031 31.719 1 94.88 392 ARG B N 1
ATOM 7161 C CA . ARG B 1 392 ? 12.133 23.047 32.719 1 94.88 392 ARG B CA 1
ATOM 7162 C C . ARG B 1 392 ? 13.617 23.047 33.062 1 94.88 392 ARG B C 1
ATOM 7164 O O . ARG B 1 392 ? 14.211 24.094 33.312 1 94.88 392 ARG B O 1
ATOM 7171 N N . ALA B 1 393 ? 14.109 21.891 33.062 1 95.5 393 ALA B N 1
ATOM 7172 C CA . ALA B 1 393 ? 15.523 21.75 33.406 1 95.5 393 ALA B CA 1
ATOM 7173 C C . ALA B 1 393 ? 16.406 22.219 32.25 1 95.5 393 ALA B C 1
ATOM 7175 O O . ALA B 1 393 ? 17.5 22.75 32.469 1 95.5 393 ALA B O 1
ATOM 7176 N N . LEU B 1 394 ? 15.961 22.078 31.109 1 96.44 394 LEU B N 1
ATOM 7177 C CA . LEU B 1 394 ? 16.797 22.281 29.922 1 96.44 394 LEU B CA 1
ATOM 7178 C C . LEU B 1 394 ? 16.75 23.734 29.469 1 96.44 394 LEU B C 1
ATOM 7180 O O . LEU B 1 394 ? 17.75 24.281 29 1 96.44 394 LEU B O 1
ATOM 7184 N N . LEU B 1 395 ? 15.656 24.422 29.547 1 96.88 395 LEU B N 1
ATOM 7185 C CA . LEU B 1 395 ? 15.398 25.703 28.922 1 96.88 395 LEU B CA 1
ATOM 7186 C C . LEU B 1 395 ? 16.359 26.766 29.469 1 96.88 395 LEU B C 1
ATOM 7188 O O . LEU B 1 395 ? 16.906 27.562 28.703 1 96.88 395 LEU B O 1
ATOM 7192 N N . PRO B 1 396 ? 16.625 26.75 30.812 1 96.44 396 PRO B N 1
ATOM 7193 C CA . PRO B 1 396 ? 17.547 27.781 31.297 1 96.44 396 PRO B CA 1
ATOM 7194 C C . PRO B 1 396 ? 18.953 27.625 30.734 1 96.44 396 PRO B C 1
ATOM 7196 O O . PRO B 1 396 ? 19.594 28.625 30.391 1 96.44 396 PRO B O 1
ATOM 7199 N N . ARG B 1 397 ? 19.375 26.453 30.594 1 96.38 397 ARG B N 1
ATOM 7200 C CA . ARG B 1 397 ? 20.703 26.203 30.047 1 96.38 397 ARG B CA 1
ATOM 7201 C C . ARG B 1 397 ? 20.719 26.484 28.547 1 96.38 397 ARG B C 1
ATOM 7203 O O . ARG B 1 397 ? 21.672 27.094 28.031 1 96.38 397 ARG B O 1
ATOM 7210 N N . LEU B 1 398 ? 19.703 26.078 27.891 1 96.81 398 LEU B N 1
ATOM 7211 C CA . LEU B 1 398 ? 19.625 26.234 26.438 1 96.81 398 LEU B CA 1
ATOM 7212 C C . LEU B 1 398 ? 19.547 27.719 26.062 1 96.81 398 LEU B C 1
ATOM 7214 O O . LEU B 1 398 ? 20.188 28.156 25.109 1 96.81 398 LEU B O 1
ATOM 7218 N N . SER B 1 399 ? 18.766 28.5 26.828 1 96.06 399 SER B N 1
ATOM 7219 C CA . SER B 1 399 ? 18.562 29.906 26.531 1 96.06 399 SER B CA 1
ATOM 7220 C C . SER B 1 399 ? 19.859 30.703 26.688 1 96.06 399 SER B C 1
ATOM 7222 O O . SER B 1 399 ? 19.984 31.797 26.156 1 96.06 399 SER B O 1
ATOM 7224 N N . ALA B 1 400 ? 20.797 30.109 27.344 1 94.31 400 ALA B N 1
ATOM 7225 C CA . ALA B 1 400 ? 22.078 30.766 27.547 1 94.31 400 ALA B CA 1
ATOM 7226 C C . ALA B 1 400 ? 22.984 30.594 26.328 1 94.31 400 ALA B C 1
ATOM 7228 O O . ALA B 1 400 ? 23.938 31.359 26.125 1 94.31 400 ALA B O 1
ATOM 7229 N N . VAL B 1 401 ? 22.656 29.641 25.531 1 94.56 401 VAL B N 1
ATOM 7230 C CA . VAL B 1 401 ? 23.656 29.297 24.531 1 94.56 401 VAL B CA 1
ATOM 7231 C C . VAL B 1 401 ? 23.078 29.484 23.125 1 94.56 401 VAL B C 1
ATOM 7233 O O . VAL B 1 401 ? 23.828 29.562 22.156 1 94.56 401 VAL B O 1
ATOM 7236 N N . VAL B 1 402 ? 21.812 29.578 23 1 95.5 402 VAL B N 1
ATOM 7237 C CA . VAL B 1 402 ? 21.234 29.734 21.672 1 95.5 402 VAL B CA 1
ATOM 7238 C C . VAL B 1 402 ? 20.188 30.844 21.688 1 95.5 402 VAL B C 1
ATOM 7240 O O . VAL B 1 402 ? 19.578 31.109 22.734 1 95.5 402 VAL B O 1
ATOM 7243 N N . PRO B 1 403 ? 19.953 31.531 20.562 1 94 403 PRO B N 1
ATOM 7244 C CA . PRO B 1 403 ? 18.906 32.531 20.469 1 94 403 PRO B CA 1
ATOM 7245 C C . PRO B 1 403 ? 17.5 31.938 20.375 1 94 403 PRO B C 1
ATOM 7247 O O . PRO B 1 403 ? 17.359 30.734 20.109 1 94 403 PRO B O 1
ATOM 7250 N N . PRO B 1 404 ? 16.438 32.719 20.562 1 95.19 404 PRO B N 1
ATOM 7251 C CA . PRO B 1 404 ? 15.062 32.219 20.531 1 95.19 404 PRO B CA 1
ATOM 7252 C C . PRO B 1 404 ? 14.656 31.672 19.172 1 95.19 404 PRO B C 1
ATOM 7254 O O . PRO B 1 404 ? 13.703 30.906 19.062 1 95.19 404 PRO B O 1
ATOM 7257 N N . SER B 1 405 ? 15.383 32.062 18.109 1 95.56 405 SER B N 1
ATOM 7258 C CA . SER B 1 405 ? 15.07 31.609 16.766 1 95.56 405 SER B CA 1
ATOM 7259 C C . SER B 1 405 ? 15.555 30.188 16.516 1 95.56 405 SER B C 1
ATOM 7261 O O . SER B 1 405 ? 15.164 29.547 15.539 1 95.56 405 SER B O 1
ATOM 7263 N N . ASN B 1 406 ? 16.484 29.734 17.375 1 96.19 406 ASN B N 1
ATOM 7264 C CA . ASN B 1 406 ? 16.953 28.359 17.234 1 96.19 406 ASN B CA 1
ATOM 7265 C C . ASN B 1 406 ? 15.812 27.359 17.328 1 96.19 406 ASN B C 1
ATOM 7267 O O . ASN B 1 406 ? 14.953 27.469 18.203 1 96.19 406 ASN B O 1
ATOM 7271 N N . TYR B 1 407 ? 15.867 26.406 16.516 1 96.56 407 TYR B N 1
ATOM 7272 C CA . TYR B 1 407 ? 14.758 25.484 16.328 1 96.56 407 TYR B CA 1
ATOM 7273 C C . TYR B 1 407 ? 14.398 24.797 17.641 1 96.56 407 TYR B C 1
ATOM 7275 O O . TYR B 1 407 ? 13.219 24.672 17.984 1 96.56 407 TYR B O 1
ATOM 7283 N N . ALA B 1 408 ? 15.367 24.281 18.328 1 96.88 408 ALA B N 1
ATOM 7284 C CA . ALA B 1 408 ? 15.102 23.609 19.594 1 96.88 408 ALA B CA 1
ATOM 7285 C C . ALA B 1 408 ? 14.508 24.578 20.609 1 96.88 408 ALA B C 1
ATOM 7287 O O . ALA B 1 408 ? 13.508 24.281 21.266 1 96.88 408 ALA B O 1
ATOM 7288 N N . MET B 1 409 ? 15.133 25.703 20.688 1 96.69 409 MET B N 1
ATOM 7289 C CA . MET B 1 409 ? 14.672 26.734 21.609 1 96.69 409 MET B CA 1
ATOM 7290 C C . MET B 1 409 ? 13.258 27.188 21.266 1 96.69 409 MET B C 1
ATOM 7292 O O . MET B 1 409 ? 12.398 27.297 22.141 1 96.69 409 MET B O 1
ATOM 7296 N N . TRP B 1 410 ? 13.055 27.422 20.016 1 96.81 410 TRP B N 1
ATOM 7297 C CA . TRP B 1 410 ? 11.758 27.875 19.516 1 96.81 410 TRP B CA 1
ATOM 7298 C C . TRP B 1 410 ? 10.648 26.906 19.922 1 96.81 410 TRP B C 1
ATOM 7300 O O . TRP B 1 410 ? 9.609 27.328 20.438 1 96.81 410 TRP B O 1
ATOM 7310 N N . THR B 1 411 ? 10.891 25.672 19.719 1 95.38 411 THR B N 1
ATOM 7311 C CA . THR B 1 411 ? 9.906 24.625 19.984 1 95.38 411 THR B CA 1
ATOM 7312 C C . THR B 1 411 ? 9.609 24.531 21.484 1 95.38 411 THR B C 1
ATOM 7314 O O . THR B 1 411 ? 8.445 24.469 21.891 1 95.38 411 THR B O 1
ATOM 7317 N N . LEU B 1 412 ? 10.625 24.5 22.266 1 96.25 412 LEU B N 1
ATOM 7318 C CA . LEU B 1 412 ? 10.461 24.344 23.703 1 96.25 412 LEU B CA 1
ATOM 7319 C C . LEU B 1 412 ? 9.805 25.578 24.312 1 96.25 412 LEU B C 1
ATOM 7321 O O . LEU B 1 412 ? 8.914 25.453 25.156 1 96.25 412 LEU B O 1
ATOM 7325 N N . VAL B 1 413 ? 10.227 26.734 23.891 1 96.62 413 VAL B N 1
ATOM 7326 C CA . VAL B 1 413 ? 9.656 27.969 24.406 1 96.62 413 VAL B CA 1
ATOM 7327 C C . VAL B 1 413 ? 8.188 28.078 24 1 96.62 413 VAL B C 1
ATOM 7329 O O . VAL B 1 413 ? 7.352 28.547 24.766 1 96.62 413 VAL B O 1
ATOM 7332 N N . HIS B 1 414 ? 7.93 27.719 22.797 1 95.06 414 HIS B N 1
ATOM 7333 C CA . HIS B 1 414 ? 6.547 27.75 22.344 1 95.06 414 HIS B CA 1
ATOM 7334 C C . HIS B 1 414 ? 5.656 26.875 23.219 1 95.06 414 HIS B C 1
ATOM 7336 O O . HIS B 1 414 ? 4.559 27.281 23.594 1 95.06 414 HIS B O 1
ATOM 7342 N N . ALA B 1 415 ? 6.102 25.703 23.484 1 93 415 ALA B N 1
ATOM 7343 C CA . ALA B 1 415 ? 5.348 24.812 24.359 1 93 415 ALA B CA 1
ATOM 7344 C C . ALA B 1 415 ? 5.16 25.438 25.734 1 93 415 ALA B C 1
ATOM 7346 O O . ALA B 1 415 ? 4.059 25.406 26.297 1 93 415 ALA B O 1
ATOM 7347 N N . ALA B 1 416 ? 6.215 25.969 26.266 1 95.19 416 ALA B N 1
ATOM 7348 C CA . ALA B 1 416 ? 6.172 26.594 27.594 1 95.19 416 ALA B CA 1
ATOM 7349 C C . ALA B 1 416 ? 5.215 27.781 27.609 1 95.19 416 ALA B C 1
ATOM 7351 O O . ALA B 1 416 ? 4.516 28 28.594 1 95.19 416 ALA B O 1
ATOM 7352 N N . HIS B 1 417 ? 5.281 28.516 26.547 1 94.94 417 HIS B N 1
ATOM 7353 C CA . HIS B 1 417 ? 4.398 29.672 26.391 1 94.94 417 HIS B CA 1
ATOM 7354 C C . HIS B 1 417 ? 2.934 29.25 26.438 1 94.94 417 HIS B C 1
ATOM 7356 O O . HIS B 1 417 ? 2.127 29.859 27.141 1 94.94 417 HIS B O 1
ATOM 7362 N N . VAL B 1 418 ? 2.572 28.266 25.688 1 90.69 418 VAL B N 1
ATOM 7363 C CA . VAL B 1 418 ? 1.199 27.781 25.641 1 90.69 418 VAL B CA 1
ATOM 7364 C C . VAL B 1 418 ? 0.77 27.312 27.031 1 90.69 418 VAL B C 1
ATOM 7366 O O . VAL B 1 418 ? -0.329 27.625 27.484 1 90.69 418 VAL B O 1
ATOM 7369 N N . LEU B 1 419 ? 1.604 26.609 27.719 1 90.19 419 LEU B N 1
ATOM 7370 C CA . LEU B 1 419 ? 1.316 26.094 29.047 1 90.19 419 LEU B CA 1
ATOM 7371 C C . LEU B 1 419 ? 1.149 27.234 30.047 1 90.19 419 LEU B C 1
ATOM 7373 O O . LEU B 1 419 ? 0.297 27.172 30.938 1 90.19 419 LEU B O 1
ATOM 7377 N N . ALA B 1 420 ? 2.002 28.172 29.938 1 93.31 420 ALA B N 1
ATOM 7378 C CA . ALA B 1 420 ? 1.915 29.328 30.844 1 93.31 420 ALA B CA 1
ATOM 7379 C C . ALA B 1 420 ? 0.576 30.047 30.688 1 93.31 420 ALA B C 1
ATOM 7381 O O . ALA B 1 420 ? -0.026 30.469 31.672 1 93.31 420 ALA B O 1
ATOM 7382 N N . ILE B 1 421 ? 0.174 30.203 29.469 1 90.94 421 ILE B N 1
ATOM 7383 C CA . ILE B 1 421 ? -1.114 30.828 29.203 1 90.94 421 ILE B CA 1
ATOM 7384 C C . ILE B 1 421 ? -2.236 29.984 29.797 1 90.94 421 ILE B C 1
ATOM 7386 O O . ILE B 1 421 ? -3.131 30.516 30.453 1 90.94 421 ILE B O 1
ATOM 7390 N N . GLU B 1 422 ? -2.158 28.719 29.625 1 86.12 422 GLU B N 1
ATOM 7391 C CA . GLU B 1 422 ? -3.172 27.797 30.156 1 86.12 422 GLU B CA 1
ATOM 7392 C C . GLU B 1 422 ? -3.242 27.875 31.672 1 86.12 422 GLU B C 1
ATOM 7394 O O . GLU B 1 422 ? -4.324 27.766 32.25 1 86.12 422 GLU B O 1
ATOM 7399 N N . ARG B 1 423 ? -2.123 28.062 32.312 1 90.12 423 ARG B N 1
ATOM 7400 C CA . ARG B 1 423 ? -2.043 28.125 33.75 1 90.12 423 ARG B CA 1
ATOM 7401 C C . ARG B 1 423 ? -2.314 29.547 34.281 1 90.12 423 ARG B C 1
ATOM 7403 O O . ARG B 1 423 ? -2.295 29.781 35.469 1 90.12 423 ARG B O 1
ATOM 7410 N N . ARG B 1 424 ? -2.447 30.453 33.406 1 90.81 424 ARG B N 1
ATOM 7411 C CA . ARG B 1 424 ? -2.688 31.859 33.688 1 90.81 424 ARG B CA 1
ATOM 7412 C C . ARG B 1 424 ? -1.507 32.469 34.438 1 90.81 424 ARG B C 1
ATOM 7414 O O . ARG B 1 424 ? -1.693 33.281 35.344 1 90.81 424 ARG B O 1
ATOM 7421 N N . ASP B 1 425 ? -0.431 31.875 34.156 1 92.06 425 ASP B N 1
ATOM 7422 C CA . ASP B 1 425 ? 0.806 32.5 34.625 1 92.06 425 ASP B CA 1
ATOM 7423 C C . ASP B 1 425 ? 1.229 33.625 33.656 1 92.06 425 ASP B C 1
ATOM 7425 O O . ASP B 1 425 ? 2.143 33.438 32.844 1 92.06 425 ASP B O 1
ATOM 7429 N N . TRP B 1 426 ? 0.723 34.75 33.875 1 90.31 426 TRP B N 1
ATOM 7430 C CA . TRP B 1 426 ? 0.816 35.844 32.906 1 90.31 426 TRP B CA 1
ATOM 7431 C C . TRP B 1 426 ? 2.238 36.375 32.812 1 90.31 426 TRP B C 1
ATOM 7433 O O . TRP B 1 426 ? 2.693 36.812 31.75 1 90.31 426 TRP B O 1
ATOM 7443 N N . ASP B 1 427 ? 2.922 36.375 33.906 1 90.56 427 ASP B N 1
ATOM 7444 C CA . ASP B 1 427 ? 4.305 36.844 33.906 1 90.56 427 ASP B CA 1
ATOM 7445 C C . ASP B 1 427 ? 5.18 35.969 33 1 90.56 427 ASP B C 1
ATOM 7447 O O . ASP B 1 427 ? 5.91 36.469 32.156 1 90.56 427 ASP B O 1
ATOM 7451 N N . GLU B 1 428 ? 5.047 34.781 33.281 1 93 428 GLU B N 1
ATOM 7452 C CA . GLU B 1 428 ? 5.82 33.844 32.469 1 93 428 GLU B CA 1
ATOM 7453 C C . GLU B 1 428 ? 5.391 33.875 31.016 1 93 428 GLU B C 1
ATOM 7455 O O . GLU B 1 428 ? 6.234 33.875 30.125 1 93 428 GLU B O 1
ATOM 7460 N N . ALA B 1 429 ? 4.09 33.875 30.812 1 94.5 429 ALA B N 1
ATOM 7461 C CA . ALA B 1 429 ? 3.553 33.875 29.453 1 94.5 429 ALA B CA 1
ATOM 7462 C C . ALA B 1 429 ? 4.055 35.094 28.672 1 94.5 429 ALA B C 1
ATOM 7464 O O . ALA B 1 429 ? 4.434 35 27.516 1 94.5 429 ALA B O 1
ATOM 7465 N N . THR B 1 430 ? 4.062 36.219 29.344 1 94.69 430 THR B N 1
ATOM 7466 C CA . THR B 1 430 ? 4.48 37.469 28.688 1 94.69 430 THR B CA 1
ATOM 7467 C C . THR B 1 430 ? 5.949 37.375 28.297 1 94.69 430 THR B C 1
ATOM 7469 O O . THR B 1 430 ? 6.309 37.719 27.156 1 94.69 430 THR B O 1
ATOM 7472 N N . GLN B 1 431 ? 6.773 36.938 29.188 1 94.69 431 GLN B N 1
ATOM 7473 C CA . GLN B 1 431 ? 8.211 36.875 28.938 1 94.69 431 GLN B CA 1
ATOM 7474 C C . GLN B 1 431 ? 8.523 35.875 27.812 1 94.69 431 GLN B C 1
ATOM 7476 O O . GLN B 1 431 ? 9.312 36.188 26.922 1 94.69 431 GLN B O 1
ATOM 7481 N N . LEU B 1 432 ? 7.895 34.781 27.875 1 95.88 432 LEU B N 1
ATOM 7482 C CA . LEU B 1 432 ? 8.125 33.75 26.859 1 95.88 432 LEU B CA 1
ATOM 7483 C C . LEU B 1 432 ? 7.598 34.219 25.5 1 95.88 432 LEU B C 1
ATOM 7485 O O . LEU B 1 432 ? 8.219 33.969 24.469 1 95.88 432 LEU B O 1
ATOM 7489 N N . THR B 1 433 ? 6.453 34.875 25.469 1 96.19 433 THR B N 1
ATOM 7490 C CA . THR B 1 433 ? 5.898 35.375 24.234 1 96.19 433 THR B CA 1
ATOM 7491 C C . THR B 1 433 ? 6.801 36.438 23.641 1 96.19 433 THR B C 1
ATOM 7493 O O . THR B 1 433 ? 6.949 36.531 22.406 1 96.19 433 THR B O 1
ATOM 7496 N N . MET B 1 434 ? 7.348 37.25 24.469 1 95.31 434 MET B N 1
ATOM 7497 C CA . MET B 1 434 ? 8.281 38.281 24 1 95.31 434 MET B CA 1
ATOM 7498 C C . MET B 1 434 ? 9.477 37.625 23.297 1 95.31 434 MET B C 1
ATOM 7500 O O . MET B 1 434 ? 9.914 38.125 22.25 1 95.31 434 MET B O 1
ATOM 7504 N N . LEU B 1 435 ? 9.945 36.625 23.875 1 95.38 435 LEU B N 1
ATOM 7505 C CA . LEU B 1 435 ? 11.07 35.906 23.266 1 95.38 435 LEU B CA 1
ATOM 7506 C C . LEU B 1 435 ? 10.68 35.312 21.906 1 95.38 435 LEU B C 1
ATOM 7508 O O . LEU B 1 435 ? 11.477 35.344 20.969 1 95.38 435 LEU B O 1
ATOM 7512 N N . LEU B 1 436 ? 9.508 34.75 21.828 1 96.38 436 LEU B N 1
ATOM 7513 C CA . LEU B 1 436 ? 9.031 34.188 20.578 1 96.38 436 LEU B CA 1
ATOM 7514 C C . LEU B 1 436 ? 8.914 35.281 19.516 1 96.38 436 LEU B C 1
ATOM 7516 O O . LEU B 1 436 ? 9.312 35.094 18.359 1 96.38 436 LEU B O 1
ATOM 7520 N N . CYS B 1 437 ? 8.375 36.375 19.906 1 96.62 437 CYS B N 1
ATOM 7521 C CA . CYS B 1 437 ? 8.219 37.5 18.984 1 96.62 437 CYS B CA 1
ATOM 7522 C C . CYS B 1 437 ? 9.578 38 18.484 1 96.62 437 CYS B C 1
ATOM 7524 O O . CYS B 1 437 ? 9.75 38.281 17.312 1 96.62 437 CYS B O 1
ATOM 7526 N N . ALA B 1 438 ? 10.484 38.094 19.406 1 93.69 438 ALA B N 1
ATOM 7527 C CA . ALA B 1 438 ? 11.836 38.469 19.016 1 93.69 438 ALA B CA 1
ATOM 7528 C C . ALA B 1 438 ? 12.469 37.438 18.109 1 93.69 438 ALA B C 1
ATOM 7530 O O . ALA B 1 438 ? 13.102 37.781 17.094 1 93.69 438 ALA B O 1
ATOM 7531 N N . GLY B 1 439 ? 12.312 36.25 18.438 1 94.5 439 GLY B N 1
ATOM 7532 C CA . GLY B 1 439 ? 12.914 35.156 17.688 1 94.5 439 GLY B CA 1
ATOM 7533 C C . GLY B 1 439 ? 12.398 35.062 16.266 1 94.5 439 GLY B C 1
ATOM 7534 O O . GLY B 1 439 ? 13.18 34.844 15.328 1 94.5 439 GLY B O 1
ATOM 7535 N N . MET B 1 440 ? 11.156 35.25 16.078 1 94.69 440 MET B N 1
ATOM 7536 C CA . MET B 1 440 ? 10.57 35.031 14.758 1 94.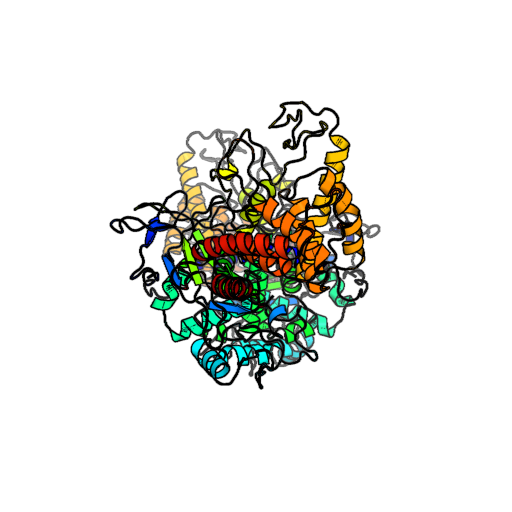69 440 MET B CA 1
ATOM 7537 C C . MET B 1 440 ? 10.953 36.156 13.812 1 94.69 440 MET B C 1
ATOM 7539 O O . MET B 1 440 ? 10.906 36 12.594 1 94.69 440 MET B O 1
ATOM 7543 N N . GLN B 1 441 ? 11.359 37.281 14.391 1 92.88 441 GLN B N 1
ATOM 7544 C CA . GLN B 1 441 ? 11.641 38.469 13.586 1 92.88 441 GLN B CA 1
ATOM 7545 C C . GLN B 1 441 ? 13.141 38.719 13.445 1 92.88 441 GLN B C 1
ATOM 7547 O O . GLN B 1 441 ? 13.57 39.531 12.641 1 92.88 441 GLN B O 1
ATOM 7552 N N . ALA B 1 442 ? 13.906 37.938 14.242 1 88.31 442 ALA B N 1
ATOM 7553 C CA . ALA B 1 442 ? 15.352 38.156 14.273 1 88.31 442 ALA B CA 1
ATOM 7554 C C . ALA B 1 442 ? 15.984 37.875 12.914 1 88.31 442 ALA B C 1
ATOM 7556 O O . ALA B 1 442 ? 15.586 36.938 12.227 1 88.31 442 ALA B O 1
ATOM 7557 N N . ARG B 1 443 ? 16.859 38.844 12.57 1 78.69 443 ARG B N 1
ATOM 7558 C CA . ARG B 1 443 ? 17.594 38.719 11.32 1 78.69 443 ARG B CA 1
ATOM 7559 C C . ARG B 1 443 ? 19.109 38.75 11.578 1 78.69 443 ARG B C 1
ATOM 7561 O O . ARG B 1 443 ? 19.562 39.406 12.523 1 78.69 443 ARG B O 1
ATOM 7568 N N . GLY B 1 444 ? 19.797 37.906 11.062 1 62.78 444 GLY B N 1
ATOM 7569 C CA . GLY B 1 444 ? 21.25 38.062 11.172 1 62.78 444 GLY B CA 1
ATOM 7570 C C . GLY B 1 444 ? 21.75 39.344 10.516 1 62.78 444 GLY B C 1
ATOM 7571 O O . GLY B 1 444 ? 21.016 40.031 9.82 1 62.78 444 GLY B O 1
ATOM 7572 N N . ALA B 1 445 ? 22.781 40.094 11.062 1 55.12 445 ALA B N 1
ATOM 7573 C CA . ALA B 1 445 ? 23.328 41.406 10.711 1 55.12 445 ALA B CA 1
ATOM 7574 C C . ALA B 1 445 ? 23.156 41.719 9.227 1 55.12 445 ALA B C 1
ATOM 7576 O O . ALA B 1 445 ? 23.094 42.875 8.812 1 55.12 445 ALA B O 1
ATOM 7577 N N . ARG B 1 446 ? 23.344 40.875 8.305 1 51.41 446 ARG B N 1
ATOM 7578 C CA . ARG B 1 446 ? 23.438 41.312 6.91 1 51.41 446 ARG B CA 1
ATOM 7579 C C . ARG B 1 446 ? 22.328 40.688 6.07 1 51.41 446 ARG B C 1
ATOM 7581 O O . ARG B 1 446 ? 22.234 40.906 4.867 1 51.41 446 ARG B O 1
ATOM 7588 N N . ASP B 1 447 ? 21.609 39.625 6.441 1 54.62 447 ASP B N 1
ATOM 7589 C CA . ASP B 1 447 ? 20.922 38.938 5.363 1 54.62 447 ASP B CA 1
ATOM 7590 C C . ASP B 1 447 ? 19.406 39.062 5.504 1 54.62 447 ASP B C 1
ATOM 7592 O O . ASP B 1 447 ? 18.859 38.812 6.57 1 54.62 447 ASP B O 1
ATOM 7596 N N . GLU B 1 448 ? 18.812 39.969 4.746 1 53.66 448 GLU B N 1
ATOM 7597 C CA . GLU B 1 448 ? 17.406 40.344 4.672 1 53.66 448 GLU B CA 1
ATOM 7598 C C . GLU B 1 448 ? 16.516 39.125 5.008 1 53.66 448 GLU B C 1
ATOM 7600 O O . GLU B 1 448 ? 15.656 39.219 5.891 1 53.66 448 GLU B O 1
ATOM 7605 N N . PRO B 1 449 ? 16.219 38.219 4.121 1 61.38 449 PRO B N 1
ATOM 7606 C CA . PRO B 1 449 ? 15.117 37.281 4.168 1 61.38 449 PRO B CA 1
ATOM 7607 C C . PRO B 1 449 ? 15.391 36.094 5.109 1 61.38 449 PRO B C 1
ATOM 7609 O O . PRO B 1 449 ? 14.945 34.969 4.855 1 61.38 449 PRO B O 1
ATOM 7612 N N . SER B 1 450 ? 16.016 36.438 6.277 1 76.88 450 SER B N 1
ATOM 7613 C CA . SER B 1 450 ? 16.484 35.281 7.035 1 76.88 450 SER B CA 1
ATOM 7614 C C . SER B 1 450 ? 15.633 35.031 8.273 1 76.88 450 SER B C 1
ATOM 7616 O O . SER B 1 450 ? 15.883 34.094 9.031 1 76.88 450 SER B O 1
ATOM 7618 N N . SER B 1 451 ? 14.586 35.906 8.469 1 90.81 451 SER B N 1
ATOM 7619 C CA . SER B 1 451 ? 13.75 35.656 9.641 1 90.81 451 SER B CA 1
ATOM 7620 C C . SER B 1 451 ? 13 34.344 9.531 1 90.81 451 SER B C 1
ATOM 7622 O O . SER B 1 451 ? 12.922 33.75 8.445 1 90.81 451 SER B O 1
ATOM 7624 N N . LEU B 1 452 ? 12.57 33.844 10.68 1 93.94 452 LEU B N 1
ATOM 7625 C CA . LEU B 1 452 ? 11.789 32.625 10.641 1 93.94 452 LEU B CA 1
ATOM 7626 C C . LEU B 1 452 ? 10.547 32.812 9.773 1 93.94 452 LEU B C 1
ATOM 7628 O O . LEU B 1 452 ? 10.273 31.969 8.906 1 93.94 452 LEU B O 1
ATOM 7632 N N . TYR B 1 453 ? 9.859 33.906 10.055 1 94.94 453 TYR B N 1
ATOM 7633 C CA . TYR B 1 453 ? 8.672 34.25 9.273 1 94.94 453 TYR B CA 1
ATOM 7634 C C . TYR B 1 453 ? 8.812 35.625 8.625 1 94.94 453 TYR B C 1
ATOM 7636 O O . TYR B 1 453 ? 9.203 36.594 9.281 1 94.94 453 TYR B O 1
ATOM 7644 N N . PRO B 1 454 ? 8.523 35.656 7.363 1 93.19 454 PRO B N 1
ATOM 7645 C CA . PRO B 1 454 ? 8.625 36.969 6.691 1 93.19 454 PRO B CA 1
ATOM 7646 C C . PRO B 1 454 ? 7.594 37.969 7.191 1 93.19 454 PRO B C 1
ATOM 7648 O O . PRO B 1 454 ? 6.59 37.594 7.797 1 93.19 454 PRO B O 1
ATOM 7651 N N . GLU B 1 455 ? 7.875 39.188 6.898 1 93.25 455 GLU B N 1
ATOM 7652 C CA . GLU B 1 455 ? 6.918 40.25 7.215 1 93.25 455 GLU B CA 1
ATOM 7653 C C . GLU B 1 455 ? 5.562 39.969 6.57 1 93.25 455 GLU B C 1
ATOM 7655 O O . GLU B 1 455 ? 5.488 39.531 5.418 1 93.25 455 GLU B O 1
ATOM 7660 N N . GLY B 1 456 ? 4.543 40.188 7.383 1 95.31 456 GLY B N 1
ATOM 7661 C CA . GLY B 1 456 ? 3.193 39.969 6.891 1 95.31 456 GLY B CA 1
ATOM 7662 C C . GLY B 1 456 ? 2.682 38.562 7.152 1 95.31 456 GLY B C 1
ATOM 7663 O O . GLY B 1 456 ? 1.487 38.312 7.012 1 95.31 456 GLY B O 1
ATOM 7664 N N . HIS B 1 457 ? 3.564 37.688 7.527 1 96.06 457 HIS B N 1
ATOM 7665 C CA . HIS B 1 457 ? 3.141 36.312 7.766 1 96.06 457 HIS B CA 1
ATOM 7666 C C . HIS B 1 457 ? 2.123 36.219 8.898 1 96.06 457 HIS B C 1
ATOM 7668 O O . HIS B 1 457 ? 2.275 36.906 9.922 1 96.06 457 HIS B O 1
ATOM 7674 N N . PRO B 1 458 ? 1.127 35.406 8.789 1 97.06 458 PRO B N 1
ATOM 7675 C CA . PRO B 1 458 ? 0.073 35.312 9.805 1 97.06 458 PRO B CA 1
ATOM 7676 C C . PRO B 1 458 ? 0.603 34.906 11.18 1 97.06 458 PRO B C 1
ATOM 7678 O O . PRO B 1 458 ? 0.067 35.344 12.203 1 97.06 458 PRO B O 1
ATOM 7681 N N . GLN B 1 459 ? 1.607 34.156 11.258 1 96.12 459 GLN B N 1
ATOM 7682 C CA . GLN B 1 459 ? 2.186 33.75 12.531 1 96.12 459 GLN B CA 1
ATOM 7683 C C . GLN B 1 459 ? 2.701 34.938 13.32 1 96.12 459 GLN B C 1
ATOM 7685 O O . GLN B 1 459 ? 2.623 34.969 14.555 1 96.12 459 GLN B O 1
ATOM 7690 N N . ARG B 1 460 ? 3.266 35.875 12.633 1 96.75 460 ARG B N 1
ATOM 7691 C CA . ARG B 1 460 ? 3.715 37.094 13.289 1 96.75 460 ARG B CA 1
ATOM 7692 C C . ARG B 1 460 ? 2.539 37.875 13.898 1 96.75 460 ARG B C 1
ATOM 7694 O O . ARG B 1 460 ? 2.613 38.312 15.039 1 96.75 460 ARG B O 1
ATOM 7701 N N . ALA B 1 461 ? 1.501 37.938 13.117 1 97.62 461 ALA B N 1
ATOM 7702 C CA . ALA B 1 461 ? 0.307 38.625 13.586 1 97.62 461 ALA B CA 1
ATOM 7703 C C . ALA B 1 461 ? -0.244 38 14.859 1 97.62 461 ALA B C 1
ATOM 7705 O O . ALA B 1 461 ? -0.54 38.688 15.828 1 97.62 461 ALA B O 1
ATOM 7706 N N . VAL B 1 462 ? -0.357 36.719 14.867 1 96.81 462 VAL B N 1
ATOM 7707 C CA . VAL B 1 462 ? -0.987 36 15.961 1 96.81 462 VAL B CA 1
ATOM 7708 C C . VAL B 1 462 ? -0.137 36.125 17.219 1 96.81 462 VAL B C 1
ATOM 7710 O O . VAL B 1 462 ? -0.658 36.438 18.312 1 96.81 462 VAL B O 1
ATOM 7713 N N . LEU B 1 463 ? 1.125 35.969 17.141 1 97.06 463 LEU B N 1
ATOM 7714 C CA . LEU B 1 463 ? 2.002 36.031 18.297 1 97.06 463 LEU B CA 1
ATOM 7715 C C . LEU B 1 463 ? 2.082 37.469 18.844 1 97.06 463 LEU B C 1
ATOM 7717 O O . LEU B 1 463 ? 2.086 37.656 20.062 1 97.06 463 LEU B O 1
ATOM 7721 N N . LEU B 1 464 ? 2.182 38.406 17.969 1 98 464 LEU B N 1
ATOM 7722 C CA . LEU B 1 464 ? 2.23 39.812 18.406 1 98 464 LEU B CA 1
ATOM 7723 C C . LEU B 1 464 ? 0.919 40.219 19.062 1 98 464 LEU B C 1
ATOM 7725 O O . LEU B 1 464 ? 0.924 40.938 20.062 1 98 464 LEU B O 1
ATOM 7729 N N . ALA B 1 465 ? -0.135 39.812 18.469 1 97.44 465 ALA B N 1
ATOM 7730 C CA . ALA B 1 465 ? -1.426 40.062 19.094 1 97.44 465 ALA B CA 1
ATOM 7731 C C . ALA B 1 465 ? -1.494 39.469 20.5 1 97.44 465 ALA B C 1
ATOM 7733 O O . ALA B 1 465 ? -1.98 40.094 21.438 1 97.44 465 ALA B O 1
ATOM 7734 N N . THR B 1 466 ? -1.054 38.281 20.625 1 96.62 466 THR B N 1
ATOM 7735 C CA . THR B 1 466 ? -1.021 37.625 21.922 1 96.62 466 THR B CA 1
ATOM 7736 C C . THR B 1 466 ? -0.158 38.375 22.922 1 96.62 466 THR B C 1
ATOM 7738 O O . THR B 1 466 ? -0.56 38.594 24.062 1 96.62 466 THR B O 1
ATOM 7741 N N . LEU B 1 467 ? 0.992 38.781 22.484 1 96.38 467 LEU B N 1
ATOM 7742 C CA . LEU B 1 467 ? 1.889 39.531 23.344 1 96.38 467 LEU B CA 1
ATOM 7743 C C . LEU B 1 467 ? 1.235 40.844 23.797 1 96.38 467 LEU B C 1
ATOM 7745 O O . LEU B 1 467 ? 1.316 41.219 24.969 1 96.38 467 LEU B O 1
ATOM 7749 N N . GLY B 1 468 ? 0.661 41.531 22.812 1 96.25 468 GLY B N 1
ATOM 7750 C CA . GLY B 1 468 ? -0.015 42.781 23.172 1 96.25 468 GLY B CA 1
ATOM 7751 C C . GLY B 1 468 ? -1.056 42.594 24.266 1 96.25 468 GLY B C 1
ATOM 7752 O O . GLY B 1 468 ? -1.139 43.406 25.188 1 96.25 468 GLY B O 1
ATOM 7753 N N . ARG B 1 469 ? -1.787 41.562 24.203 1 93.88 469 ARG B N 1
ATOM 7754 C CA . ARG B 1 469 ? -2.818 41.281 25.188 1 93.88 469 ARG B CA 1
ATOM 7755 C C . ARG B 1 469 ? -2.199 40.875 26.531 1 93.88 469 ARG B C 1
ATOM 7757 O O . ARG B 1 469 ? -2.701 41.281 27.594 1 93.88 469 ARG B O 1
ATOM 7764 N N . LEU B 1 470 ? -1.173 40.125 26.469 1 93.12 470 LEU B N 1
ATOM 7765 C CA . LEU B 1 470 ? -0.506 39.688 27.688 1 93.12 470 LEU B CA 1
ATOM 7766 C C . LEU B 1 470 ? 0.109 40.875 28.438 1 93.12 470 LEU B C 1
ATOM 7768 O O . LEU B 1 470 ? 0.095 40.906 29.672 1 93.12 470 LEU B O 1
ATOM 7772 N N . LEU B 1 471 ? 0.652 41.812 27.688 1 92.69 471 LEU B N 1
ATOM 7773 C CA . LEU B 1 471 ? 1.286 43 28.281 1 92.69 471 LEU B CA 1
ATOM 7774 C C . LEU B 1 471 ? 0.273 43.812 29.062 1 92.69 471 LEU B C 1
ATOM 7776 O O . LEU B 1 471 ? 0.645 44.562 29.969 1 92.69 471 LEU B O 1
ATOM 7780 N N . LEU B 1 472 ? -0.962 43.656 28.719 1 89.5 472 LEU B N 1
ATOM 7781 C CA . LEU B 1 472 ? -2.016 44.438 29.359 1 89.5 472 LEU B CA 1
ATOM 7782 C C . LEU B 1 472 ? -2.523 43.719 30.609 1 89.5 472 LEU B C 1
ATOM 7784 O O . LEU B 1 472 ? -3.301 44.281 31.391 1 89.5 472 LEU B O 1
ATOM 7788 N N . GLN B 1 473 ? -2.037 42.531 30.781 1 86.25 473 GLN B N 1
ATOM 7789 C CA . GLN B 1 473 ? -2.439 41.781 31.969 1 86.25 473 GLN B CA 1
ATOM 7790 C C . GLN B 1 473 ? -1.652 42.25 33.188 1 86.25 473 GLN B C 1
ATOM 7792 O O . GLN B 1 473 ? -0.542 42.781 33.062 1 86.25 473 GLN B O 1
ATOM 7797 N N . GLU B 1 474 ? -2.238 42.125 34.344 1 76.38 474 GLU B N 1
ATOM 7798 C CA . GLU B 1 474 ? -1.547 42.469 35.562 1 76.38 474 GLU B CA 1
ATOM 7799 C C . GLU B 1 474 ? -0.423 41.469 35.875 1 76.38 474 GLU B C 1
ATOM 7801 O O . GLU B 1 474 ? -0.622 40.25 35.812 1 76.38 474 GLU B O 1
ATOM 7806 N N . ALA B 1 475 ? 0.822 42.031 35.875 1 72.12 475 ALA B N 1
ATOM 7807 C CA . ALA B 1 475 ? 1.938 41.125 36.125 1 72.12 475 ALA B CA 1
ATOM 7808 C C . ALA B 1 475 ? 2.879 41.688 37.188 1 72.12 475 ALA B C 1
ATOM 7810 O O . ALA B 1 475 ? 2.92 42.906 37.406 1 72.12 475 ALA B O 1
ATOM 7811 N N . SER B 1 476 ? 3.43 40.844 37.969 1 71 476 SER B N 1
ATOM 7812 C CA . SER B 1 476 ? 4.355 41.188 39.031 1 71 476 SER B CA 1
ATOM 7813 C C . SER B 1 476 ? 5.758 41.438 38.5 1 71 476 SER B C 1
ATOM 7815 O O . SER B 1 476 ? 6.625 41.938 39.219 1 71 476 SER B O 1
ATOM 7817 N N . SER B 1 477 ? 6.062 41.25 37.281 1 71.06 477 SER B N 1
ATOM 7818 C CA . SER B 1 477 ? 7.332 41.469 36.594 1 71.06 477 SER B CA 1
ATOM 7819 C C . SER B 1 477 ? 8.422 40.562 37.156 1 71.06 477 SER B C 1
ATOM 7821 O O . SER B 1 477 ? 9.594 40.938 37.188 1 71.06 477 SER B O 1
ATOM 7823 N N . SER B 1 478 ? 8.125 39.438 37.656 1 84.31 478 SER B N 1
ATOM 7824 C CA . SER B 1 478 ? 9.125 38.469 38.125 1 84.31 478 SER B CA 1
ATOM 7825 C C . SER B 1 478 ? 9.828 37.781 36.938 1 84.31 478 SER B C 1
ATOM 7827 O O . SER B 1 478 ? 9.188 37.375 35.969 1 84.31 478 SER B O 1
ATOM 7829 N N . PRO B 1 479 ? 11.164 37.688 37.094 1 88.69 479 PRO B N 1
ATOM 7830 C CA . PRO B 1 479 ? 11.906 37.031 36.031 1 88.69 479 PRO B CA 1
ATOM 7831 C C . PRO B 1 479 ? 11.547 35.562 35.875 1 88.69 479 PRO B C 1
ATOM 7833 O O . PRO B 1 479 ? 11.312 34.875 36.875 1 88.69 479 PRO B O 1
ATOM 7836 N N . SER B 1 480 ? 11.539 35.094 34.688 1 91.06 480 SER B N 1
ATOM 7837 C CA . SER B 1 480 ? 11.195 33.719 34.375 1 91.06 480 SER B CA 1
ATOM 7838 C C . SER B 1 480 ? 12.312 32.75 34.812 1 91.06 480 SER B C 1
ATOM 7840 O O . SER B 1 480 ? 13.469 32.969 34.406 1 91.06 480 SER B O 1
ATOM 7842 N N . PRO B 1 481 ? 12 31.719 35.5 1 91.38 481 PRO B N 1
ATOM 7843 C CA . PRO B 1 481 ? 13.023 30.734 35.844 1 91.38 481 PRO B CA 1
ATOM 7844 C C . PRO B 1 481 ? 13.445 29.875 34.656 1 91.38 481 PRO B C 1
ATOM 7846 O O . PRO B 1 481 ? 14.43 29.141 34.719 1 91.38 481 PRO B O 1
ATOM 7849 N N . LEU B 1 482 ? 12.742 29.953 33.562 1 93.5 482 LEU B N 1
ATOM 7850 C CA . LEU B 1 482 ? 13.008 29.125 32.375 1 93.5 482 LEU B CA 1
ATOM 7851 C C . LEU B 1 482 ? 14.062 29.766 31.484 1 93.5 482 LEU B C 1
ATOM 7853 O O . LEU B 1 482 ? 14.516 29.156 30.516 1 93.5 482 LEU B O 1
ATOM 7857 N N . LEU B 1 483 ? 14.477 30.938 31.828 1 93.94 483 LEU B N 1
ATOM 7858 C CA . LEU B 1 483 ? 15.43 31.672 31 1 93.94 483 LEU B CA 1
ATOM 7859 C C . LEU B 1 483 ? 16.688 32 31.781 1 93.94 483 LEU B C 1
ATOM 7861 O O . LEU B 1 483 ? 16.625 32.312 32.969 1 93.94 483 LEU B O 1
ATOM 7865 N N . ALA B 1 484 ? 17.766 31.953 31.094 1 91.31 484 ALA B N 1
ATOM 7866 C CA . ALA B 1 484 ? 19.047 32.281 31.719 1 91.31 484 ALA B CA 1
ATOM 7867 C C . ALA B 1 484 ? 19.172 33.75 32.031 1 91.31 484 ALA B C 1
ATOM 7869 O O . ALA B 1 484 ? 19.812 34.125 33 1 91.31 484 ALA B O 1
ATOM 7870 N N . ARG B 1 485 ? 18.609 34.531 31.188 1 87.88 485 ARG B N 1
ATOM 7871 C CA . ARG B 1 485 ? 18.641 36 31.375 1 87.88 485 ARG B CA 1
ATOM 7872 C C . ARG B 1 485 ? 17.219 36.562 31.406 1 87.88 485 ARG B C 1
ATOM 7874 O O . ARG B 1 485 ? 16.359 36.125 30.641 1 87.88 485 ARG B O 1
ATOM 7881 N N . PRO B 1 486 ? 17.078 37.469 32.281 1 85.56 486 PRO B N 1
ATOM 7882 C CA . PRO B 1 486 ? 15.742 38.062 32.344 1 85.56 486 PRO B CA 1
ATOM 7883 C C . PRO B 1 486 ? 15.398 38.875 31.094 1 85.56 486 PRO B C 1
ATOM 7885 O O . PRO B 1 486 ? 16.266 39.5 30.5 1 85.56 486 PRO B O 1
ATOM 7888 N N . VAL B 1 487 ? 14.203 38.844 30.719 1 87.44 487 VAL B N 1
ATOM 7889 C CA . VAL B 1 487 ? 13.688 39.688 29.641 1 87.44 487 VAL B CA 1
ATOM 7890 C C . VAL B 1 487 ? 13.383 41.094 30.156 1 87.44 487 VAL B C 1
ATOM 7892 O O . VAL B 1 487 ? 12.773 41.25 31.203 1 87.44 487 VAL B O 1
ATOM 7895 N N . PRO B 1 488 ? 13.938 42 29.5 1 83 488 PRO B N 1
ATOM 7896 C CA . PRO B 1 488 ? 13.672 43.375 29.969 1 83 488 PRO B CA 1
ATOM 7897 C C . PRO B 1 488 ? 12.195 43.75 29.875 1 83 488 PRO B C 1
ATOM 7899 O O . PRO B 1 488 ? 11.695 44.031 28.781 1 83 488 PRO B O 1
ATOM 7902 N N . MET B 1 489 ? 11.508 43.75 30.984 1 84.25 489 MET B N 1
ATOM 7903 C CA . MET B 1 489 ? 10.094 44.125 31.031 1 84.25 489 MET B CA 1
ATOM 7904 C C . MET B 1 489 ? 9.906 45.5 31.625 1 84.25 489 MET B C 1
ATOM 7906 O O . MET B 1 489 ? 10.594 45.906 32.562 1 84.25 489 MET B O 1
ATOM 7910 N N . PRO B 1 490 ? 9.008 46.188 30.906 1 84.06 490 PRO B N 1
ATOM 7911 C CA . PRO B 1 490 ? 8.688 47.438 31.578 1 84.06 490 PRO B CA 1
ATOM 7912 C C . PRO B 1 490 ? 8.109 47.25 32.969 1 84.06 490 PRO B C 1
ATOM 7914 O O . PRO B 1 490 ? 7.312 46.312 33.188 1 84.06 490 PRO B O 1
ATOM 7917 N N . THR B 1 491 ? 8.461 48.094 33.906 1 81.06 491 THR B N 1
ATOM 7918 C CA . THR B 1 491 ? 8.117 47.875 35.312 1 81.06 491 THR B CA 1
ATOM 7919 C C . THR B 1 491 ? 6.82 48.594 35.656 1 81.06 491 THR B C 1
ATOM 7921 O O . THR B 1 491 ? 6.133 48.219 36.625 1 81.06 491 THR B O 1
ATOM 7924 N N . THR B 1 492 ? 6.488 49.656 34.906 1 86.5 492 THR B N 1
ATOM 7925 C CA . THR B 1 492 ? 5.273 50.406 35.219 1 86.5 492 THR B CA 1
ATOM 7926 C C . THR B 1 492 ? 4.129 50 34.281 1 86.5 492 THR B C 1
ATOM 7928 O O . THR B 1 492 ? 4.355 49.656 33.125 1 86.5 492 THR B O 1
ATOM 7931 N N . PRO B 1 493 ? 2.955 50.094 34.812 1 84.56 493 PRO B N 1
ATOM 7932 C CA . PRO B 1 493 ? 1.791 49.781 33.969 1 84.56 493 PRO B CA 1
ATOM 7933 C C . PRO B 1 493 ? 1.683 50.688 32.75 1 84.56 493 PRO B C 1
ATOM 7935 O O . PRO B 1 493 ? 1.247 50.25 31.688 1 84.56 493 PRO B O 1
ATOM 7938 N N . GLU B 1 494 ? 2.076 51.938 32.969 1 87 494 GLU B N 1
ATOM 7939 C CA . GLU B 1 494 ? 2.004 52.875 31.875 1 87 494 GLU B CA 1
ATOM 7940 C C . GLU B 1 494 ? 2.98 52.5 30.766 1 87 494 GLU B C 1
ATOM 7942 O O . GLU B 1 494 ? 2.633 52.531 29.578 1 87 494 GLU B O 1
ATOM 7947 N N . ALA B 1 495 ? 4.129 52.156 31.172 1 90.19 495 ALA B N 1
ATOM 7948 C CA . ALA B 1 495 ? 5.141 51.75 30.188 1 90.19 495 ALA B CA 1
ATOM 7949 C C . ALA B 1 495 ? 4.73 50.469 29.484 1 90.19 495 ALA B C 1
ATOM 7951 O O . ALA B 1 495 ? 4.992 50.281 28.297 1 90.19 495 ALA B O 1
ATOM 7952 N N . ARG B 1 496 ? 4.105 49.594 30.203 1 91.12 496 ARG B N 1
ATOM 7953 C CA . ARG B 1 496 ? 3.625 48.344 29.609 1 91.12 496 ARG B CA 1
ATOM 7954 C C . ARG B 1 496 ? 2.504 48.594 28.609 1 91.12 496 ARG B C 1
ATOM 7956 O O . ARG B 1 496 ? 2.443 47.969 27.562 1 91.12 496 ARG B O 1
ATOM 7963 N N . ALA B 1 497 ? 1.623 49.438 28.953 1 91.62 497 ALA B N 1
ATOM 7964 C CA . ALA B 1 497 ? 0.52 49.781 28.062 1 91.62 497 ALA B CA 1
ATOM 7965 C C . ALA B 1 497 ? 1.037 50.406 26.766 1 91.62 497 ALA B C 1
ATOM 7967 O O . ALA B 1 497 ? 0.485 50.188 25.688 1 91.62 497 ALA B O 1
ATOM 7968 N N . LEU B 1 498 ? 2.047 51.281 26.953 1 93.5 498 LEU B N 1
ATOM 7969 C CA . LEU B 1 498 ? 2.639 51.906 25.781 1 93.5 498 LEU B CA 1
ATOM 7970 C C . LEU B 1 498 ? 3.279 50.844 24.875 1 93.5 498 LEU B C 1
ATOM 7972 O O . LEU B 1 498 ? 3.127 50.906 23.656 1 93.5 498 LEU B O 1
ATOM 7976 N N . LEU B 1 499 ? 4.016 49.969 25.516 1 94.38 499 LEU B N 1
ATOM 7977 C CA . LEU B 1 499 ? 4.613 48.875 24.75 1 94.38 499 LEU B CA 1
ATOM 7978 C C . LEU B 1 499 ? 3.535 48.031 24.094 1 94.38 499 LEU B C 1
ATOM 7980 O O . LEU B 1 499 ? 3.676 47.594 22.938 1 94.38 499 LEU B O 1
ATOM 7984 N N . ALA B 1 500 ? 2.5 47.719 24.828 1 95.75 500 ALA B N 1
ATOM 7985 C CA . ALA B 1 500 ? 1.38 46.938 24.281 1 95.75 500 ALA B CA 1
ATOM 7986 C C . ALA B 1 500 ? 0.786 47.625 23.062 1 95.75 500 ALA B C 1
ATOM 7988 O O . ALA B 1 500 ? 0.475 46.969 22.062 1 95.75 500 ALA B O 1
ATOM 7989 N N . HIS B 1 501 ? 0.621 48.906 23.203 1 96.44 501 HIS B N 1
ATOM 7990 C CA . HIS B 1 501 ? 0.071 49.688 22.094 1 96.44 501 HIS B CA 1
ATOM 7991 C C . HIS B 1 501 ? 0.93 49.531 20.844 1 96.44 501 HIS B C 1
ATOM 7993 O O . HIS B 1 501 ? 0.408 49.281 19.75 1 96.44 501 HIS B O 1
ATOM 7999 N N . ASP B 1 502 ? 2.201 49.688 20.938 1 96.81 502 ASP B N 1
ATOM 8000 C CA . ASP B 1 502 ? 3.117 49.562 19.812 1 96.81 502 ASP B CA 1
ATOM 8001 C C . ASP B 1 502 ? 3.082 48.156 19.203 1 96.81 502 ASP B C 1
ATOM 8003 O O . ASP B 1 502 ? 3.066 48 17.984 1 96.81 502 ASP B O 1
ATOM 8007 N N . VAL B 1 503 ? 3.145 47.188 20.094 1 97.56 503 VAL B N 1
ATOM 8008 C CA . VAL B 1 503 ? 3.129 45.781 19.656 1 97.56 503 VAL B CA 1
ATOM 8009 C C . VAL B 1 503 ? 1.822 45.5 18.938 1 97.56 503 VAL B C 1
ATOM 8011 O O . VAL B 1 503 ? 1.822 44.812 17.906 1 97.56 503 VAL B O 1
ATOM 8014 N N . LEU B 1 504 ? 0.73 45.938 19.438 1 98 504 LEU B N 1
ATOM 8015 C CA . LEU B 1 504 ? -0.576 45.688 18.828 1 98 504 LEU B CA 1
ATOM 8016 C C . LEU B 1 504 ? -0.689 46.406 17.484 1 98 504 LEU B C 1
ATOM 8018 O O . LEU B 1 504 ? -1.334 45.906 16.562 1 98 504 LEU B O 1
ATOM 8022 N N . GLN B 1 505 ? -0.079 47.562 17.391 1 98 505 GLN B N 1
ATOM 8023 C CA . GLN B 1 505 ? -0.055 48.25 16.109 1 98 505 GLN B CA 1
ATOM 8024 C C . GLN B 1 505 ? 0.68 47.438 15.055 1 98 505 GLN B C 1
ATOM 8026 O O . GLN B 1 505 ? 0.232 47.312 13.914 1 98 505 GLN B O 1
ATOM 8031 N N . GLN B 1 506 ? 1.755 46.938 15.445 1 97.94 506 GLN B N 1
ATOM 8032 C CA . GLN B 1 506 ? 2.475 46.031 14.531 1 97.94 506 GLN B CA 1
ATOM 8033 C C . GLN B 1 506 ? 1.644 44.812 14.195 1 97.94 506 GLN B C 1
ATOM 8035 O O . GLN B 1 506 ? 1.618 44.375 13.039 1 97.94 506 GLN B O 1
ATOM 8040 N N . ALA B 1 507 ? 1.068 44.188 15.234 1 98.19 507 ALA B N 1
ATOM 8041 C CA . ALA B 1 507 ? 0.214 43.031 15.023 1 98.19 507 ALA B CA 1
ATOM 8042 C C . ALA B 1 507 ? -0.881 43.312 14.008 1 98.19 507 ALA B C 1
ATOM 8044 O O . ALA B 1 507 ? -1.201 42.469 13.164 1 98.19 507 ALA B O 1
ATOM 8045 N N . LEU B 1 508 ? -1.459 44.469 14.133 1 97.81 508 LEU B N 1
ATOM 8046 C CA . LEU B 1 508 ? -2.523 44.875 13.219 1 97.81 508 LEU B CA 1
ATOM 8047 C C . LEU B 1 508 ? -2.014 44.938 11.789 1 97.81 508 LEU B C 1
ATOM 8049 O O . LEU B 1 508 ? -2.674 44.469 10.867 1 97.81 508 LEU B O 1
ATOM 8053 N N . ALA B 1 509 ? -0.876 45.562 11.617 1 97.69 509 ALA B N 1
ATOM 8054 C CA . ALA B 1 509 ? -0.284 45.656 10.281 1 97.69 509 ALA B CA 1
ATOM 8055 C C . ALA B 1 509 ? 0.002 44.281 9.719 1 97.69 509 ALA B C 1
ATOM 8057 O O . ALA B 1 509 ? -0.273 44 8.547 1 97.69 509 ALA B O 1
ATOM 8058 N N . GLU B 1 510 ? 0.59 43.406 10.539 1 97.88 510 GLU B N 1
ATOM 8059 C CA . GLU B 1 510 ? 0.865 42.031 10.125 1 97.88 510 GLU B CA 1
ATOM 8060 C C . GLU B 1 510 ? -0.423 41.312 9.766 1 97.88 510 GLU B C 1
ATOM 8062 O O . GLU B 1 510 ? -0.462 40.531 8.789 1 97.88 510 GLU B O 1
ATOM 8067 N N . ALA B 1 511 ? -1.455 41.438 10.57 1 98 511 ALA B N 1
ATOM 8068 C CA . ALA B 1 511 ? -2.729 40.75 10.352 1 98 511 ALA B CA 1
ATOM 8069 C C . ALA B 1 511 ? -3.379 41.219 9.047 1 98 511 ALA B C 1
ATOM 8071 O O . ALA B 1 511 ? -3.934 40.375 8.312 1 98 511 ALA B O 1
ATOM 8072 N N . GLN B 1 512 ? -3.344 42.469 8.797 1 97.5 512 GLN B N 1
ATOM 8073 C CA . GLN B 1 512 ? -3.934 43.031 7.574 1 97.5 512 GLN B CA 1
ATOM 8074 C C . GLN B 1 512 ? -3.248 42.438 6.336 1 97.5 512 GLN B C 1
ATOM 8076 O O . GLN B 1 512 ? -3.889 42.25 5.301 1 97.5 512 GLN B O 1
ATOM 8081 N N . CYS B 1 513 ? -2.051 42.156 6.469 1 97.69 513 CYS B N 1
ATOM 8082 C CA . CYS B 1 513 ? -1.323 41.531 5.371 1 97.69 513 CYS B CA 1
ATOM 8083 C C . CYS B 1 513 ? -1.568 40.031 5.344 1 97.69 513 CYS B C 1
ATOM 8085 O O . CYS B 1 513 ? -2.068 39.5 4.352 1 97.69 513 CYS B O 1
ATOM 8087 N N . GLY B 1 514 ? -1.315 39.375 6.426 1 97.31 514 GLY B N 1
ATOM 8088 C CA . GLY B 1 514 ? -1.289 37.906 6.496 1 97.31 514 GLY B CA 1
ATOM 8089 C C . GLY B 1 514 ? -2.664 37.281 6.367 1 97.31 514 GLY B C 1
ATOM 8090 O O . GLY B 1 514 ? -2.791 36.125 5.922 1 97.31 514 GLY B O 1
ATOM 8091 N N . PHE B 1 515 ? -3.709 38 6.785 1 97.06 515 PHE B N 1
ATOM 8092 C CA . PHE B 1 515 ? -5.055 37.438 6.734 1 97.06 515 PHE B CA 1
ATOM 8093 C C . PHE B 1 515 ? -5.871 38.125 5.629 1 97.06 515 PHE B C 1
ATOM 8095 O O . PHE B 1 515 ? -7.031 37.75 5.41 1 97.06 515 PHE B O 1
ATOM 8102 N N . GLY B 1 516 ? -5.312 39.125 5.02 1 95.5 516 GLY B N 1
ATOM 8103 C CA . GLY B 1 516 ? -5.816 39.562 3.732 1 95.5 516 GLY B CA 1
ATOM 8104 C C . GLY B 1 516 ? -6.773 40.75 3.846 1 95.5 516 GLY B C 1
ATOM 8105 O O . GLY B 1 516 ? -7.293 41.031 4.93 1 95.5 516 GLY B O 1
ATOM 8106 N N . SER B 1 517 ? -7.047 41.281 2.717 1 93.12 517 SER B N 1
ATOM 8107 C CA . SER B 1 517 ? -7.848 42.469 2.627 1 93.12 517 SER B CA 1
ATOM 8108 C C . SER B 1 517 ? -9.344 42.156 2.619 1 93.12 517 SER B C 1
ATOM 8110 O O . SER B 1 517 ? -10.156 42.969 3.053 1 93.12 517 SER B O 1
ATOM 8112 N N . ARG B 1 518 ? -9.672 41.031 2.117 1 90.56 518 ARG B N 1
ATOM 8113 C CA . ARG B 1 518 ? -11.078 40.625 2.031 1 90.56 518 ARG B CA 1
ATOM 8114 C C . ARG B 1 518 ? -11.758 40.781 3.389 1 90.56 518 ARG B C 1
ATOM 8116 O O . ARG B 1 518 ? -12.906 41.219 3.469 1 90.56 518 ARG B O 1
ATOM 8123 N N . THR B 1 519 ? -11.078 40.438 4.445 1 90.81 519 THR B N 1
ATOM 8124 C CA . THR B 1 519 ? -11.633 40.469 5.793 1 90.81 519 THR B CA 1
ATOM 8125 C C . THR B 1 519 ? -10.984 41.562 6.621 1 90.81 519 THR B C 1
ATOM 8127 O O . THR B 1 519 ? -11.148 41.594 7.844 1 90.81 519 THR B O 1
ATOM 8130 N N . HIS B 1 520 ? -10.219 42.312 6.004 1 94.62 520 HIS B N 1
ATOM 8131 C CA . HIS B 1 520 ? -9.5 43.406 6.652 1 94.62 520 HIS B CA 1
ATOM 8132 C C . HIS B 1 520 ? -8.664 42.906 7.824 1 94.62 520 HIS B C 1
ATOM 8134 O O . HIS B 1 520 ? -8.727 43.438 8.922 1 94.62 520 HIS B O 1
ATOM 8140 N N . GLY B 1 521 ? -7.977 41.781 7.586 1 96.06 521 GLY B N 1
ATOM 8141 C CA . GLY B 1 521 ? -7.066 41.219 8.57 1 96.06 521 GLY B CA 1
ATOM 8142 C C . GLY B 1 521 ? -7.703 40.156 9.422 1 96.06 521 GLY B C 1
ATOM 8143 O O . GLY B 1 521 ? -7.082 39.625 10.359 1 96.06 521 GLY B O 1
ATOM 8144 N N . GLY B 1 522 ? -8.938 39.844 9.188 1 94.31 522 GLY B N 1
ATOM 8145 C CA . GLY B 1 522 ? -9.609 38.719 9.82 1 94.31 522 GLY B CA 1
ATOM 8146 C C . GLY B 1 522 ? -9.898 38.938 11.289 1 94.31 522 GLY B C 1
ATOM 8147 O O . GLY B 1 522 ? -9.984 40.094 11.742 1 94.31 522 GLY B O 1
ATOM 8148 N N . TRP B 1 523 ? -10.156 37.844 11.977 1 94 523 TRP B N 1
ATOM 8149 C CA . TRP B 1 523 ? -10.484 37.844 13.398 1 94 523 TRP B CA 1
ATOM 8150 C C . TRP B 1 523 ? -9.352 38.469 14.219 1 94 523 TRP B C 1
ATOM 8152 O O . TRP B 1 523 ? -9.586 39.188 15.195 1 94 523 TRP B O 1
ATOM 8162 N N . VAL B 1 524 ? -8.117 38.219 13.836 1 95.25 524 VAL B N 1
ATOM 8163 C CA . VAL B 1 524 ? -6.957 38.719 14.57 1 95.25 524 VAL B CA 1
ATOM 8164 C C . VAL B 1 524 ? -6.945 40.25 14.555 1 95.25 524 VAL B C 1
ATOM 8166 O O . VAL B 1 524 ? -6.805 40.875 15.594 1 95.25 524 VAL B O 1
ATOM 8169 N N . ALA B 1 525 ? -7.121 40.781 13.406 1 97.12 525 ALA B N 1
ATOM 8170 C CA . ALA B 1 525 ? -7.148 42.25 13.297 1 97.12 525 ALA B CA 1
ATOM 8171 C C . ALA B 1 525 ? -8.297 42.844 14.109 1 97.12 525 ALA B C 1
ATOM 8173 O O . ALA B 1 525 ? -8.141 43.875 14.758 1 97.12 525 ALA B O 1
ATOM 8174 N N . GLU B 1 526 ? -9.414 42.219 14.008 1 95.12 526 GLU B N 1
ATOM 8175 C CA . GLU B 1 526 ? -10.57 42.688 14.758 1 95.12 526 GLU B CA 1
ATOM 8176 C C . GLU B 1 526 ? -10.281 42.688 16.266 1 95.12 526 GLU B C 1
ATOM 8178 O O . GLU B 1 526 ? -10.594 43.656 16.953 1 95.12 526 GLU B O 1
ATOM 8183 N N . SER B 1 527 ? -9.773 41.656 16.734 1 93.56 527 SER B N 1
ATOM 8184 C CA . SER B 1 527 ? -9.438 41.531 18.141 1 93.56 527 SER B CA 1
ATOM 8185 C C . SER B 1 527 ? -8.414 42.562 18.562 1 93.56 527 SER B C 1
ATOM 8187 O O . SER B 1 527 ? -8.5 43.125 19.656 1 93.56 527 SER B O 1
ATOM 8189 N N . VAL B 1 528 ? -7.465 42.812 17.719 1 96.56 528 VAL B N 1
ATOM 8190 C CA . VAL B 1 528 ? -6.41 43.781 18 1 96.56 528 VAL B CA 1
ATOM 8191 C C . VAL B 1 528 ? -7 45.188 18.047 1 96.56 528 VAL B C 1
ATOM 8193 O O . VAL B 1 528 ? -6.66 45.969 18.938 1 96.56 528 VAL B O 1
ATOM 8196 N N . ARG B 1 529 ? -7.863 45.5 17.125 1 96.69 529 ARG B N 1
ATOM 8197 C CA . ARG B 1 529 ? -8.523 46.812 17.125 1 96.69 529 ARG B CA 1
ATOM 8198 C C . ARG B 1 529 ? -9.297 47.031 18.422 1 96.69 529 ARG B C 1
ATOM 8200 O O . ARG B 1 529 ? -9.289 48.156 18.969 1 96.69 529 ARG B O 1
ATOM 8207 N N . GLU B 1 530 ? -9.922 46.031 18.797 1 94.25 530 GLU B N 1
ATOM 8208 C CA . GLU B 1 530 ? -10.648 46.125 20.062 1 94.25 530 GLU B CA 1
ATOM 8209 C C . GLU B 1 530 ? -9.703 46.406 21.234 1 94.25 530 GLU B C 1
ATOM 8211 O O . GLU B 1 530 ? -10 47.25 22.078 1 94.25 530 GLU B O 1
ATOM 8216 N N . SER B 1 531 ? -8.594 45.75 21.281 1 94.19 531 SER B N 1
ATOM 8217 C CA . SER B 1 531 ? -7.605 45.969 22.344 1 94.19 531 SER B CA 1
ATOM 8218 C C . SER B 1 531 ? -7.031 47.375 22.266 1 94.19 531 SER B C 1
ATOM 8220 O O . SER B 1 531 ? -6.82 48.031 23.312 1 94.19 531 SER B O 1
ATOM 8222 N N . LEU B 1 532 ? -6.777 47.844 21.094 1 95.56 532 LEU B N 1
ATOM 8223 C CA . LEU B 1 532 ? -6.246 49.188 20.891 1 95.56 532 LEU B CA 1
ATOM 8224 C C . LEU B 1 532 ? -7.246 50.219 21.359 1 95.56 532 LEU B C 1
ATOM 8226 O O . LEU B 1 532 ? -6.867 51.219 22 1 95.56 532 LEU B O 1
ATOM 8230 N N . ARG B 1 533 ? -8.477 50 21.078 1 93.81 533 ARG B N 1
ATOM 8231 C CA . ARG B 1 533 ? -9.523 50.906 21.547 1 93.81 533 ARG B CA 1
ATOM 8232 C C . ARG B 1 533 ? -9.594 50.969 23.062 1 93.81 533 ARG B C 1
ATOM 8234 O O . ARG B 1 533 ? -9.758 52.031 23.656 1 93.81 533 ARG B O 1
ATOM 8241 N N . ASN B 1 534 ? -9.469 49.812 23.641 1 90.38 534 ASN B N 1
ATOM 8242 C CA . ASN B 1 534 ? -9.508 49.75 25.094 1 90.38 534 ASN B CA 1
ATOM 8243 C C . ASN B 1 534 ? -8.344 50.5 25.719 1 90.38 534 ASN B C 1
ATOM 8245 O O . ASN B 1 534 ? -8.516 51.156 26.766 1 90.38 534 ASN B O 1
ATOM 8249 N N . ILE B 1 535 ? -7.18 50.406 25.156 1 89.38 535 ILE B N 1
ATOM 8250 C CA . ILE B 1 535 ? -6.008 51.125 25.656 1 89.38 535 ILE B CA 1
ATOM 8251 C C . ILE B 1 535 ? -6.23 52.625 25.531 1 89.38 535 ILE B C 1
ATOM 8253 O O . ILE B 1 535 ? -5.953 53.375 26.469 1 89.38 535 ILE B O 1
ATOM 8257 N N . GLU B 1 536 ? -6.773 53.031 24.469 1 88.12 536 GLU B N 1
ATOM 8258 C CA . GLU B 1 536 ? -6.965 54.438 24.203 1 88.12 536 GLU B CA 1
ATOM 8259 C C . GLU B 1 536 ? -8.047 55.031 25.094 1 88.12 536 GLU B C 1
ATOM 8261 O O . GLU B 1 536 ? -7.984 56.219 25.453 1 88.12 536 GLU B O 1
ATOM 8266 N N . GLN B 1 537 ? -9 54.219 25.5 1 86.88 537 GLN B N 1
ATOM 8267 C CA . GLN B 1 537 ? -10.086 54.719 26.344 1 86.88 537 GLN B CA 1
ATOM 8268 C C . GLN B 1 537 ? -9.742 54.531 27.828 1 86.88 537 GLN B C 1
ATOM 8270 O O . GLN B 1 537 ? -10.5 54.969 28.688 1 86.88 537 GLN B O 1
ATOM 8275 N N . GLY B 1 538 ? -8.555 54.156 28.203 1 75.25 538 GLY B N 1
ATOM 8276 C CA . GLY B 1 538 ? -8.125 54 29.594 1 75.25 538 GLY B CA 1
ATOM 8277 C C . GLY B 1 538 ? -8.82 52.844 30.297 1 75.25 538 GLY B C 1
ATOM 8278 O O . GLY B 1 538 ? -8.891 52.812 31.516 1 75.25 538 GLY B O 1
ATOM 8279 N N . CYS B 1 539 ? -9.586 52.094 29.531 1 64.5 539 CYS B N 1
ATOM 8280 C CA . CYS B 1 539 ? -10.289 50.938 30.094 1 64.5 539 CYS B CA 1
ATOM 8281 C C . CYS B 1 539 ? -9.375 49.719 30.141 1 64.5 539 CYS B C 1
ATOM 8283 O O . CYS B 1 539 ? -9.383 48.906 29.234 1 64.5 539 CYS B O 1
ATOM 8285 N N . LEU B 1 540 ? -8.32 49.969 30.953 1 57.06 540 LEU B N 1
ATOM 8286 C CA . LEU B 1 540 ? -7.348 48.875 31 1 57.06 540 LEU B CA 1
ATOM 8287 C C . LEU B 1 540 ? -7.828 47.781 31.938 1 57.06 540 LEU B C 1
ATOM 8289 O O . LEU B 1 540 ? -8.516 48.031 32.938 1 57.06 540 LEU B O 1
#

Nearest PDB structures (foldseek):
  4o6f-assembly1_A  TM=8.487E-01  e=2.464E-24  Homo sapiens
  6cby-assembly2_B  TM=8.457E-01  e=2.135E-24  Homo sapiens
  3qww-assembly1_A  TM=8.584E-01  e=5.304E-24  Mus musculus
  3tg5-assembly1_A  TM=8.518E-01  e=3.435E-23  Homo sapiens
  3n71-assembly1_A  TM=8.339E-01  e=1.190E-21  Mus musculus

Solvent-accessible surface area (backbone atoms only — not comparable to full-atom values): 56142 Å² total; per-residue (Å²): 94,23,26,51,41,54,42,50,48,44,54,52,38,54,58,59,52,66,62,66,67,68,85,74,68,69,77,56,76,55,68,63,86,42,77,96,36,58,47,34,82,35,78,40,96,86,71,39,60,28,34,18,31,22,79,85,58,80,36,46,54,52,7,38,55,54,43,74,40,80,50,53,57,28,57,26,72,90,38,41,82,36,23,21,67,53,34,57,30,78,39,88,67,75,59,43,63,40,84,79,47,61,60,50,20,15,71,43,70,68,28,42,53,47,22,38,62,79,64,38,35,58,62,48,37,56,29,47,37,56,60,48,43,82,52,85,64,72,84,41,80,88,65,44,79,47,21,67,34,50,28,51,52,45,49,38,56,47,36,64,72,65,35,64,67,70,35,23,32,60,72,65,46,65,38,58,69,86,73,47,55,63,70,50,49,50,50,35,32,31,48,34,30,51,34,40,35,42,71,34,45,66,50,48,39,37,73,45,71,37,82,43,54,67,54,43,43,47,51,41,24,18,44,61,56,42,30,30,37,26,38,42,48,77,66,47,76,43,28,30,27,38,38,56,58,68,46,33,52,37,72,27,84,71,45,46,30,43,78,45,26,30,48,74,42,78,78,38,68,56,42,44,28,34,14,22,40,39,71,40,51,53,57,37,72,48,23,24,49,56,50,58,57,53,49,38,68,71,56,45,43,49,51,33,38,69,61,68,66,44,80,76,74,39,72,71,68,62,60,71,96,72,61,52,45,31,59,24,23,47,35,85,53,85,92,49,87,25,43,21,40,87,57,94,78,26,42,22,76,66,80,58,49,71,57,84,84,50,61,68,62,49,51,52,51,52,54,42,50,67,44,44,65,57,48,58,44,16,74,76,71,62,72,46,68,70,59,51,52,49,48,54,64,43,34,22,59,48,51,65,43,28,47,48,32,10,33,48,47,35,53,52,45,48,53,50,25,55,49,23,52,74,68,63,36,49,39,50,21,36,52,40,36,50,42,49,52,49,17,35,61,42,52,56,96,81,47,81,92,45,28,44,48,60,74,24,34,47,68,57,12,48,50,28,37,50,35,20,55,41,43,65,44,88,58,89,74,60,72,48,79,49,38,60,62,71,70,92,66,67,86,43,71,67,54,22,45,52,51,19,49,54,38,27,50,49,14,34,56,18,12,29,17,30,40,4,50,85,55,58,6,18,48,55,21,50,55,35,53,52,53,50,49,29,57,74,69,67,60,115,92,22,25,47,43,53,42,50,50,43,54,52,38,55,60,59,53,64,61,66,67,68,87,72,68,67,76,55,78,56,68,63,89,41,77,97,34,58,48,35,83,35,79,40,95,86,72,39,62,27,35,18,29,22,79,86,59,80,36,48,54,52,6,37,55,54,43,73,41,79,51,52,58,28,56,27,73,90,40,41,82,34,23,20,68,52,33,57,29,77,38,89,67,75,58,44,62,39,86,80,46,63,62,49,20,14,71,42,70,67,28,42,53,47,22,38,64,77,63,40,35,58,62,49,38,55,30,46,38,55,61,48,44,83,55,85,67,78,83,40,80,88,67,44,79,46,22,67,35,48,28,52,50,46,50,37,56,47,36,64,72,63,35,63,65,71,34,24,33,60,72,64,45,66,39,58,70,87,73,46,54,65,70,51,48,51,49,34,31,32,48,34,30,52,34,40,35,43,70,35,46,65,51,48,38,37,73,46,71,37,80,41,53,66,54,43,44,46,52,42,24,20,46,64,56,42,32,31,36,26,39,43,48,78,64,46,77,43,28,31,26,37,38,57,58,69,46,32,52,36,71,26,84,71,44,46,30,41,78,44,27,30,48,72,42,79,78,38,67,56,41,45,29,35,14,23,39,39,70,40,53,56,58,37,72,47,23,26,49,58,50,56,57,53,47,40,68,72,57,43,43,49,50,34,39,72,63,67,66,44,80,75,74,39,72,70,67,62,60,70,98,70,62,52,45,32,60,24,23,47,34,84,53,88,91,49,88,25,43,21,39,86,57,96,76,24,42,21,77,66,80,58,50,72,57,84,85,52,61,67,60,48,52,52,50,51,54,42,50,67,43,45,66,57,48,58,44,16,73,76,70,61,73,47,67,70,58,50,51,50,51,54,64,43,35,22,62,47,51,65,44,28,47,49,32,9,33,48,48,34,53,54,42,49,52,49,24,54,51,22,53,74,68,64,36,48,40,49,21,34,52,40,36,50,42,49,52,49,17,35,60,43,51,58,97,80,48,78,91,46,28,44,50,61,76,24,33,46,68,57,13,47,48,28,37,50,36,19,55,39,44,66,45,87,59,88,74,60,70,49,82,50,38,59,63,69,70,93,65,67,86,44,70,66,53,22,43,52,50,19,48,54,38,28,52,50,15,34,55,17,12,30,18,30,41,5,50,86,56,59,6,18,47,54,19,52,54,36,52,52,52,51,51,30,58,73,68,67,60,116

Sequence (1080 aa):
MSFQARKAQRLRRERASDTRAPPNEEPAEPVYALQNTPLDIDASPTHGRGLRIAAGSGGVAAGTTLLAVEAVSALNTTQLGVRCHYCFARREQGLLRCSRCRFARYCDATCQAAGWKQARHRDECDALARWYAGADTLPDFDRDPGPSVRVLAQLLWLRRRHGPAWWAPFAAMQSHRQDAPAAQRDEAAQVAVRLAQFVGSEAGLRALGIDRAKSLLELVCQCLTNAFTLTDAQLDPIGAALNPTAALLNHSCTPNTVVVFSSATEHARCPMEVVALRDLAEGEPIYTSYVDLAAPLPVRQQTLQERYYFTCKCRLCTRGHWVDPRTARWCARPGCHGWVAPAARPRCCHCRAGEVDTAAKEALVAEALDLVPKIHRGMHTQLDEPLLAQLRALLPRLSAVVPPSNYAMWTLVHAAHVLAIERRDWDEATQLTMLLCAGMQARGARDEPSSLYPEGHPQRAVLLATLGRLLLQEASSSPSPLLARPVPMPTTPEARALLAHDVLQQALAEAQCGFGSRTHGGWVAESVRESLRNIEQGCLMSFQARKAQRLRRERASDTRAPPNEEPAEPVYALQNTPLDIDASPTHGRGLRIAAGSGGVAAGTTLLAVEAVSALNTTQLGVRCHYCFARREQGLLRCSRCRFARYCDATCQAAGWKQARHRDECDALARWYAGADTLPDFDRDPGPSVRVLAQLLWLRRRHGPAWWAPFAAMQSHRQDAPAAQRDEAAQVAVRLAQFVGSEAGLRALGIDRAKSLLELVCQCLTNAFTLTDAQLDPIGAALNPTAALLNHSCTPNTVVVFSSATEHARCPMEVVALRDLAEGEPIYTSYVDLAAPLPVRQQTLQERYYFTCKCRLCTRGHWVDPRTARWCARPGCHGWVAPAARPRCCHCRAGEVDTAAKEALVAEALDLVPKIHRGMHTQLDEPLLAQLRALLPRLSAVVPPSNYAMWTLVHAAHVLAIERRDWDEATQLTMLLCAGMQARGARDEPSSLYPEGHPQRAVLLATLGRLLLQEASSSPSPLLARPVPMPTTPEARALLAHDVLQQALAEAQCGFGSRTHGGWVAESVRESLRNIEQGCL

InterPro domains:
  IPR001214 SET domain [PF00856] (234-290)
  IPR001214 SET domain [PS50280] (191-291)
  IPR002893 Zinc finger, MYND-type [PF01753] (84-125)
  IPR002893 Zinc finger, MYND-type [PS01360] (84-125)
  IPR002893 Zinc finger, MYND-type [PS50865] (84-125)
  IPR046341 SET domain superfamily [G3DSA:2.170.270.10] (60-317)
  IPR046341 SET domain superfamily [SSF82199] (44-312)
  IPR050869 Histone-lysine N-methyltransferase [PTHR12197] (36-431)

Organism: Malassezia sympodialis (strain ATCC 42132) (NCBI:txid1230383)

pLDDT: mean 86.78, std 14.27, range [31.89, 98.56]

Foldseek 3Di:
DPPVVVVVVVVVVVVVVVPPDPPPPPQPDADAPQPPFQKDWDADPVFGIFIFGAFPPQWDFFQAWRDWAAWLWAFFQVQQQAAAGAQRFGHNDDWDADPQLSRGTHNDPLRVVCCVPVQVVVLQSVLSNQQCVPVPDDPDSVSDLGTLLSSLLSLLVVCLVPDSRVCSLLLVADQCQVPADPVVLVVLVVNLVSSDVSQHDCVSCVSSVNNDSVSSSSSSSRCQQQKDFAADLLRHGTTIIHDSNSSSAAADLQFQWEWHQFANDHSDHGTTTIFGRGIHGHGGTGHYHPDQLLADLVVSQVCCCNRNNDGDDDCRNVDDDDAFLQQWKADPDPPGRFTWHPDPWIATLPPRDTDDDCPVVVVLVVVLVVLLVVLVVCVVPNDDPVSVVVLQVSLAVNQNIGACSHNSNVRSLVSVLVVCVVVVVLLSNLQSLVSNLCNQPDDHPDDPPRGSDDALASNNLSSLLVNLVSLQDDDPNDADSSHNDGDDDDRDNVVSLVVSLVSLVSSLVSQSRNVRVVCSSGPSNVSSVVSNVCSVVVVD/DPPVVVVVVVVVVVVVVVPPDPPCPPQPDADAPQPPFQKDWDADPVFGIAIFGAFPPQWDFFQAWRDWAAWLWAFFQVLQQAAAGAQRFGHNDDWDADPQLSRGTHNDPLRVVCCVPVQVVVLQSVLSNQQCVPVPDDDDSVSDLGTLLSSLLSLLVVCLVPDSRVCSLLLVADQCQVPADPVVLVVLVVNLVSSDVSQHDCVSCVSSVRNDSVSSSSSSSRCQQQKDFAADLLRHGTTIIHDSNSSSAAADLQFQWEWHQFANDHSDHGTTTIFGRGIHGHGGTGHYHPDQLLADLVVSQVCCCNRNNDGDDHCRNVDDDDAFLQQWKADPDPPGRFTWHPDPWIATLPPRDTDDDCPVVVVLVVVLVVLLVVLVVCVVPNDDPVSVVVLQVNLAVNQNIGACSHNSNVRSLVSVLVVCVVVVVLLSNLQSLVSNLCNQPDDHPPDPSRGSDDALASNNLSSLLVNLVSLQDDDCNDADSSHNDGDDDDRDNVVSLVVSLVSLVSSLNSQSRNVRVVCSSGPSNVSSVVSNVCSVVVVD

Secondary structure (DSSP, 8-state):
--HHHHHHHHHHHHHHHTTS-SS----PPP--S-TTSSEEEEEETTTEEEEEEPTTS--B-TT-EEEEE--EEEE-GGGTTTB-TTT--B-SS-PEEPTTTS--EESSHHHHHHHHHTS-HHHHHHHHHHHTTT--SS--GGGS-HHHHHHHHHHHHHHHHH-HHHHHHHHTS---TTT--HHHHHHHHHHHHHHHHHH-SHHHHHHTT--SHHHHHHHHHHHHHH-EEEE-TT--EEEEEE-TTGGGPEE-SS-SEEEE-----TTSPPPEEEEESS-B-TT-EEEE-SS-TTS-HHHHHHHIIIII-----SHHHH--SS--GGG-EE--STT---EE-SSSS-BBTTT--B----HHHHHHHHHHHHHHHHHHHHHHS---HHHHHHHHHHHHHHHTTS-TTSHHHHHHHHHHHHHHHHTT-HHHHHHHHHHHHHHHH---TT-GGGSSS-TT-HHHHHHHHHHHHHHTS----PPPTT-SS-----SSHHHHHHHHHHHHHHHHHHHHHHS-TTTTTHHHHHHHHHHHHHHHTT--/--HHHHHHHHHHHHHHHTTS-SS---------S-TTSSEEEEEETTTEEEEEEPTTS--B-TT-EEEEE--EEEE-GGGTTTB-TTT--B-SS-PEEPTTTS--EESSHHHHHHHHHTS-HHHHHHHHHHHTTT-SSS--TTTS-HHHHHHHHHHHHHHHHH-HHHHHHHHTS---TTT--HHHHHHHHHHHHHHHHHH-SHHHHHHTT--SHHHHHHHHHHHHHH-EEEE-TT--EEEEEE-TTGGGPEE-SS-SEEEE-----TTSPPPEEEEESS-B-TT-EEEE-SS-TTS-HHHHHHHIIIII-----STTTS--SS--GGG-EE--STT---EE-SSSS-BBTTT--B-S--HHHHHHHHHHHHHHHHHHHHHHS---HHHHHHHHHHHHHHHHHS-TTSHHHHHHHHHHHHHHHHTT-HHHHHHHHHHHHHHHH---TT-GGGSSS-TT-HHHHHHHHHHHHHHTS----PPPTTSSS------SHHHHHHHHHHHHHHHHHHHHHHS-TTTTTHHHHHHHHHHHHHHHTT--